Protein AF-0000000083471436 (afdb_homodimer)

Foldseek 3Di:
DCPPPPPPPPPPDCVVVPPLVVQLVVLVVVLVVLLVVLLVVLVVLLVCCVVPVPVRPPVNSLVVLLVLLVVLVVLLVVVVVVCVPDVPLPLPQCCPLPDPLLLVLLVVLLVLLLVLLVLVLVLCVLQVVPDPPVVNVSSVSVNVSSVSLSVCLVPRSLEDDDNRSSLNSLSSNLSSLVSQLLCLLQDCPLVVVLVCVVVVVPDVGDGPDPVSNLVSSVSNVQSSLSSSLSSVSSSLSSVSSSVCYPPPPPPPPPPPPPQDPDPPPQDQLQVLLVVLLVLLVVLLVVQFVQVSVHQGDPVSLLSNLVSLLVLLVVLLVLLQVLLVLLVVPPFDFQPPPDVSLVVLLVLLVVLLVLLLQLLVLLLVLLVVVPPDDPSSVSSNSSSVSSNSSSVSLSSSLNSLVRGFQPPPPPPVPPPDPPDDDDPPDPVVVVVVVVVPPDVSLSSLLSSLSNLLSVLVSVLVSLNRHDDVQVSVCSSCVRVPPSVSSSSCSRRSSSSNVSSSSSSVSSSVSNSSD/DPPPPPPPPPPPDCVVVPPLVVQLVVLVVVLVVLLVVLLVVLVVLLVCCVVPVPVRPPVNSLVVLLVLLVVLVVLLVVVVVVCVPDPPQPLPQCCPLDDPLLLVLLVVLLVLLLVLLVLVLVLCVLQVVPDPPVVNVSSVSVNVSSVSLSVCLVPRSLTDDDNRSSLNSLSSNLSSLVSQLLCLLQDCPLVVVLVCVVVVNPDVGDGPDPVSNLVSSVSNVQSSLSSSLSSVSSSSSSVSSSVCYPDPPPVPDPDPPPLPPDPPPADQLQVLLVVLLVLLVVLLVVQFVQVSVHQGDPVSLLSNLVSLLVLLVVLLVLLQVLLVLLVVPPFDFQPPPDVSLVVLLVLLVVLLVLLLQLLVLLLVLLVVVPPDDPSSVSSNSSSVSSNSSSVSLSSSLNSLVRGDQPPPPPPVPPDDPPDDDDPPDPVVVVVVVVVPPDVSLSSLLSSLSSLLSVLVSVLVNLNRHDDVQVSVCSSCVRVPPSVSSSSCSRRSSSSNVSSSSSSVSSSVSNSSD

Radius of gyration: 32.26 Å; Cα contacts (8 Å, |Δi|>4): 1057; chains: 2; bounding box: 102×97×98 Å

InterPro domains:
  IPR004878 Otopetrin [PF03189] (192-406)
  IPR004878 Otopetrin [PF03189] (438-499)
  IPR004878 Otopetrin [PTHR21522] (20-512)

Nearest PDB structures (foldseek):
  6nf6-assembly1_B  TM=9.685E-01  e=3.940E-30  Gallus gallus
  8ug7-assembly1_B  TM=9.020E-01  e=1.049E-21  Mus musculus
  8uga-assembly1_B  TM=9.026E-01  e=1.140E-21  Mus musculus
  8ug8-assembly1_B  TM=9.180E-01  e=1.195E-19  Mus musculus
  6nf4-assembly1_B  TM=9.226E-01  e=1.507E-18  Danio rerio

pLDDT: mean 79.33, std 18.93, range [24.33, 98.12]

Organism: NCBI:txid38772

Secondary structure (DSSP, 8-state):
-------------GGGGS-HHHHHHHHHHHHHHHHHHHHHHHHHHHHHHHH-TTTS-HHHHHHHHHHHHHHHHHHHHHHHHHHHH-TT------TTSS-HHHHHHHHHHHHHHHHHHHHHHHHHHHTTTTS-GGGGHHHHHHHHHHHHHHHHHHH----SS-HHHHHHHHHHHHHHHHHHHHHHHH--HHHHHHHHHHTT---S---SSHHHHHHHHHHHHHHTTHHHHHHHHHHHHHHHHHHHTT-------TTS-------TT--HHHHHHHHHHHHHHHHHHHHHHHHHHSSPPHHHHHHHHHHHHHHHHHHHHHHHHHHHHHHHS-PPB--S--HHHHHHHHHHHHHHHHHHHHHHHHHHHHHHT---SHHHHHHHHHHHHHHHHHHHHHHHHHHHHTBPP----TT-------S-S----HHHHHHHHHHTS-HHHHHHHHHHHHHHHHHHHHHHHHHHS--HHHHS-HHHHHH-HHHHHHHHHHHHHHHHHHHHHHHHHHHHHHHH-/-------------GGGGS-HHHHHHHHHHHHHHHHHHHHHHHHHHHHHHHH-TTTS-HHHHHHHHHHHHHHHHHHHHHHHHHHHH-TT------TTSS-HHHHHHHHHHHHHHHHHHHHHHHHHHHTTTTS-GGGGHHHHHHHHHHHHHHHHHHH----SS-HHHHHHHHHHHHHHHHHHHHHHHH--HHHHHHHHHHTT---S---SSHHHHHHHHHHHHHHTTHHHHHHHHHHHHHHHHHHHTT-------S-S-------TT--HHHHHHHHHHHHHHHHHHHHHHHHHHSSPPHHHHHHHHHHHHHHHHHHHHHHHHHHHHHHHS-PPB--S--HHHHHHHHHHHHHHHHHHHHHHHHHHHHHHT---SHHHHHHHHHHHHHHHHHHHHHHHHHHHHTBPP----TT-------S-S----HHHHHHHHHHTS-HHHHHHHHHHHHHHHHHHHHHHHHHHS--HHHHS-HHHHHH-HHHHHHHHHHHHHHHHHHHHHHHHHHHHHHHH-

Solvent-accessible surface area (backbone atoms only — not comparable to full-atom values): 54468 Å² total; per-residue (Å²): 136,86,79,77,78,75,78,74,76,75,75,67,59,70,80,71,68,51,51,74,65,54,51,49,53,48,22,51,50,53,20,49,50,51,24,49,52,52,39,45,46,48,49,32,49,54,50,39,31,73,58,25,53,83,71,34,38,73,66,56,54,50,51,55,52,48,51,47,50,50,53,33,49,52,42,53,51,51,48,52,57,55,51,69,68,41,82,77,52,59,62,46,56,55,78,68,70,46,62,70,66,58,55,53,47,44,53,51,26,43,52,43,31,41,50,27,35,51,28,46,44,52,45,47,60,56,32,46,91,73,41,68,71,73,62,50,54,56,44,52,54,47,42,53,49,50,54,52,48,54,50,43,67,75,66,48,34,77,39,71,58,64,67,45,66,48,32,33,44,39,28,47,40,26,31,44,26,48,48,52,26,52,46,60,26,63,58,52,62,67,58,50,50,50,52,36,51,72,70,60,48,78,54,91,66,70,54,88,53,58,65,64,47,49,51,28,51,52,49,30,64,53,31,48,61,32,40,42,33,27,24,49,50,49,28,52,43,35,50,52,45,50,70,46,48,77,56,78,67,65,75,66,75,76,64,67,71,71,76,73,85,67,79,77,89,56,52,68,19,47,54,54,15,49,50,52,34,53,53,47,51,51,50,47,50,56,41,44,55,38,48,74,73,40,80,62,52,70,64,50,51,46,53,53,40,51,51,48,52,55,46,35,54,51,51,28,52,43,23,46,52,43,38,54,46,54,68,66,50,84,64,61,62,49,77,70,85,48,68,67,56,53,50,49,53,48,52,46,57,58,18,46,47,18,44,42,47,47,24,34,43,47,44,50,48,44,63,56,70,57,63,73,48,70,64,46,48,42,50,44,48,34,32,55,37,48,43,52,26,54,53,35,40,47,52,29,45,55,57,44,67,38,38,53,62,70,71,74,71,70,74,75,53,73,72,80,75,77,77,86,67,85,68,79,56,73,66,60,56,52,51,51,59,61,63,67,51,55,68,65,36,55,50,42,35,20,42,28,47,21,50,34,35,48,31,50,44,64,28,48,50,69,56,69,38,83,54,59,71,70,67,70,40,58,54,32,68,50,50,32,60,70,55,38,48,28,48,46,51,54,11,48,39,27,33,39,50,25,29,54,49,46,36,56,48,30,49,49,39,36,60,43,78,135,86,79,76,79,76,76,74,74,75,74,67,60,70,80,71,68,51,52,75,66,55,53,48,52,48,22,51,50,52,19,47,50,50,24,50,52,52,40,44,47,47,50,33,50,54,49,38,30,72,57,23,52,81,69,34,38,72,66,54,54,49,50,53,52,47,51,47,50,49,53,34,48,51,41,53,52,51,48,51,59,55,50,70,68,41,82,77,54,58,62,46,54,56,75,68,68,45,61,70,64,58,54,54,48,46,53,51,27,44,54,42,29,40,49,26,33,51,28,46,45,51,45,48,60,56,32,45,91,73,41,68,70,72,62,49,53,56,44,51,53,47,41,53,48,51,54,51,49,54,50,42,66,75,67,46,34,76,42,78,57,64,67,45,66,50,33,33,44,39,28,47,40,26,31,45,27,49,48,53,26,51,46,59,26,63,59,53,62,66,59,52,48,49,53,35,50,74,70,61,47,79,53,92,64,71,52,87,54,57,64,64,45,49,52,29,51,52,48,31,64,53,31,47,62,32,40,42,34,27,24,50,51,50,27,52,43,36,48,52,46,50,70,46,50,87,58,78,66,65,73,63,82,78,67,66,71,71,72,74,82,66,79,76,88,55,52,69,20,48,53,54,14,50,50,51,34,52,54,47,50,51,51,48,50,54,42,43,56,37,48,74,74,39,80,63,50,70,66,51,51,47,52,51,41,50,51,48,52,56,46,34,54,52,52,28,52,43,23,47,51,45,39,54,47,53,69,68,49,84,62,61,62,50,80,70,85,48,70,66,57,54,48,49,52,48,51,46,58,56,18,46,47,18,45,42,47,48,23,36,44,47,42,51,48,42,63,58,70,56,64,74,48,68,65,48,48,42,50,42,49,34,32,53,37,48,42,52,27,55,53,35,40,46,52,30,46,55,56,43,67,38,37,52,60,70,71,73,71,71,75,74,52,74,72,80,73,78,76,84,67,86,67,79,55,72,64,58,55,50,52,52,58,59,64,67,50,54,70,65,36,55,50,43,36,20,43,26,47,23,50,35,35,47,31,50,45,65,27,49,50,69,59,69,38,84,53,58,72,70,67,70,40,58,53,32,68,52,50,32,60,71,56,38,47,28,48,46,51,54,11,48,37,27,32,39,50,24,30,55,50,46,37,56,48,30,50,49,39,36,57,45,78

Sequence (1026 aa):
GLEGTSRGHRVQSPALMAGPNTARKAGQLFSGLLAMNVVFLGCAFISSMIFNRVAITLRDVGIFLSILKLLSLCWIIYYLLCTSRKPHAVLYRDSHAGPVWVQGSLVLFGACTILLHVFRIGYIISHIHCKSPLEILFPCTEIIFICIQVWNVIFSGIQSLRLIAGRCGLMLTMATDLLLWLLAVTNDSVHREIESALKGFSSSCTCPNTTACLILQKGYVLLYPFNPEYCLIGSSMLYVMWKNVGRRIPPHHAIHAKPKFKLRGVIYGLVLGISTLFIGICIFMTYQIQATSSAPSPETLVLYYSYYVALLPMMTVGALAGTVIHGLEERELDTLKNPTRSLDVILLMGAALGQIGISYFSIVAIVATNPGDLLDRLSLTYAVSLIIQHITQNIFIIEGLHRQPLVENPDTSPAEPHTQHSGPSSEETAIHTYGRLNWKRKALKEISIFLVLCNIILWIMPTFGMHPAFENGLEKSFYGYSTWFAIVNFGLPLGVFYRMHSIGGLLEVYVSSGLEGTSRGHRVQSPALMAGPNTARKAGQLFSGLLAMNVVFLGCAFISSMIFNRVAITLRDVGIFLSILKLLSLCWIIYYLLCTSRKPHAVLYRDSHAGPVWVQGSLVLFGACTILLHVFRIGYIISHIHCKSPLEILFPCTEIIFICIQVWNVIFSGIQSLRLIAGRCGLMLTMATDLLLWLLAVTNDSVHREIESALKGFSSSCTCPNTTACLILQKGYVLLYPFNPEYCLIGSSMLYVMWKNVGRRIPPHHAIHAKPKFKLRGVIYGLVLGISTLFIGICIFMTYQIQATSSAPSPETLVLYYSYYVALLPMMTVGALAGTVIHGLEERELDTLKNPTRSLDVILLMGAALGQIGISYFSIVAIVATNPGDLLDRLSLTYAVSLIIQHITQNIFIIEGLHRQPLVENPDTSPAEPHTQHSGPSSEETAIHTYGRLNWKRKALKEISIFLVLCNIILWIMPTFGMHPAFENGLEKSFYGYSTWFAIVNFGLPLGVFYRMHSIGGLLEVYVSS

Structure (mmCIF, N/CA/C/O backbone):
data_AF-0000000083471436-model_v1
#
loop_
_entity.id
_entity.type
_entity.pdbx_description
1 polymer 'Uncharacterized protein'
#
loop_
_atom_site.group_PDB
_atom_site.id
_atom_site.type_symbol
_atom_site.label_atom_id
_atom_site.label_alt_id
_atom_site.label_comp_id
_atom_site.label_asym_id
_atom_site.label_entity_id
_atom_site.label_seq_id
_atom_site.pdbx_PDB_ins_code
_atom_site.Cartn_x
_atom_site.Cartn_y
_atom_site.Cartn_z
_atom_site.occupancy
_atom_site.B_iso_or_equiv
_atom_site.auth_seq_id
_atom_site.auth_comp_id
_atom_site.auth_asym_id
_atom_site.auth_atom_id
_atom_site.pdbx_PDB_model_num
ATOM 1 N N . GLY A 1 1 ? 42.438 8.133 61.062 1 25.06 1 GLY A N 1
ATOM 2 C CA . GLY A 1 1 ? 41.344 7.418 60.438 1 25.06 1 GLY A CA 1
ATOM 3 C C . GLY A 1 1 ? 40.969 7.969 59.062 1 25.06 1 GLY A C 1
ATOM 4 O O . GLY A 1 1 ? 40.406 9.062 58.938 1 25.06 1 GLY A O 1
ATOM 5 N N . LEU A 1 2 ? 41.844 7.719 58.031 1 29.89 2 LEU A N 1
ATOM 6 C CA . LEU A 1 2 ? 41.938 8.18 56.656 1 29.89 2 LEU A CA 1
ATOM 7 C C . LEU A 1 2 ? 40.75 7.672 55.812 1 29.89 2 LEU A C 1
ATOM 9 O O . LEU A 1 2 ? 40.656 6.473 55.562 1 29.89 2 LEU A O 1
ATOM 13 N N . GLU A 1 3 ? 39.5 8.125 56.094 1 29.19 3 GLU A N 1
ATOM 14 C CA . GLU A 1 3 ? 38.281 7.848 55.375 1 29.19 3 GLU A CA 1
ATOM 15 C C . GLU A 1 3 ? 38.438 8.219 53.906 1 29.19 3 GLU A C 1
ATOM 17 O O . GLU A 1 3 ? 38.594 9.398 53.562 1 29.19 3 GLU A O 1
ATOM 22 N N . GLY A 1 4 ? 39.219 7.395 53.125 1 30.39 4 GLY A N 1
ATOM 23 C CA . GLY A 1 4 ? 39.344 7.496 51.688 1 30.39 4 GLY A CA 1
ATOM 24 C C . GLY A 1 4 ? 38 7.438 50.969 1 30.39 4 GLY A C 1
ATOM 25 O O . GLY A 1 4 ? 37.281 6.445 51.062 1 30.39 4 GLY A O 1
ATOM 26 N N . THR A 1 5 ? 37.25 8.562 50.875 1 32.03 5 THR A N 1
ATOM 27 C CA . THR A 1 5 ? 36.031 8.82 50.125 1 32.03 5 THR A CA 1
ATOM 28 C C . THR A 1 5 ? 36.188 8.391 48.656 1 32.03 5 THR A C 1
ATOM 30 O O . THR A 1 5 ? 37 8.977 47.938 1 32.03 5 THR A O 1
ATOM 33 N N . SER A 1 6 ? 36.25 7.074 48.344 1 31.75 6 SER A N 1
ATOM 34 C CA . SER A 1 6 ? 36.219 6.57 46.969 1 31.75 6 SER A CA 1
ATOM 35 C C . SER A 1 6 ? 35 7.105 46.219 1 31.75 6 SER A C 1
ATOM 37 O O . SER A 1 6 ? 33.844 6.855 46.594 1 31.75 6 SER A O 1
ATOM 39 N N . ARG A 1 7 ? 35.062 8.367 45.719 1 34.06 7 ARG A N 1
ATOM 40 C CA . ARG A 1 7 ? 34.125 8.914 44.75 1 34.06 7 ARG A CA 1
ATOM 41 C C . ARG A 1 7 ? 33.906 7.969 43.594 1 34.06 7 ARG A C 1
ATOM 43 O O . ARG A 1 7 ? 34.844 7.715 42.812 1 34.06 7 ARG A O 1
ATOM 50 N N . GLY A 1 8 ? 33.219 6.852 43.781 1 30 8 GLY A N 1
ATOM 51 C CA . GLY A 1 8 ? 32.75 6.023 42.656 1 30 8 GLY A CA 1
ATOM 52 C C . GLY A 1 8 ? 32.219 6.828 41.5 1 30 8 GLY A C 1
ATOM 53 O O . GLY A 1 8 ? 31.266 7.605 41.688 1 30 8 GLY A O 1
ATOM 54 N N . HIS A 1 9 ? 33.031 7.242 40.562 1 34.31 9 HIS A N 1
ATOM 55 C CA . HIS A 1 9 ? 32.625 7.77 39.25 1 34.31 9 HIS A CA 1
ATOM 56 C C . HIS A 1 9 ? 31.547 6.902 38.625 1 34.31 9 HIS A C 1
ATOM 58 O O . HIS A 1 9 ? 31.781 5.727 38.312 1 34.31 9 HIS A O 1
ATOM 64 N N . ARG A 1 10 ? 30.328 7.086 39.062 1 31.81 10 ARG A N 1
ATOM 65 C CA . ARG A 1 10 ? 29.234 6.508 38.281 1 31.81 10 ARG A CA 1
ATOM 66 C C . ARG A 1 10 ? 29.391 6.824 36.781 1 31.81 10 ARG A C 1
ATOM 68 O O . ARG A 1 10 ? 29.312 7.984 36.406 1 31.81 10 ARG A O 1
ATOM 75 N N . VAL A 1 11 ? 30.234 6.07 36.094 1 34.91 11 VAL A N 1
ATOM 76 C CA . VAL A 1 11 ? 30.219 6.047 34.625 1 34.91 11 VAL A CA 1
ATOM 77 C C . VAL A 1 11 ? 28.781 6.008 34.125 1 34.91 11 VAL A C 1
ATOM 79 O O . VAL A 1 11 ? 28.062 5.043 34.375 1 34.91 11 VAL A O 1
ATOM 82 N N . GLN A 1 12 ? 28.078 7.098 34.219 1 32.09 12 GLN A N 1
ATOM 83 C CA . GLN A 1 12 ? 26.797 7.215 33.531 1 32.09 12 GLN A CA 1
ATOM 84 C C . GLN A 1 12 ? 26.844 6.555 32.156 1 32.09 12 GLN A C 1
ATOM 86 O O . GLN A 1 12 ? 27.812 6.73 31.422 1 32.09 12 GLN A O 1
ATOM 91 N N . SER A 1 13 ? 26.234 5.43 32.094 1 36.16 13 SER A N 1
ATOM 92 C CA . SER A 1 13 ? 26.094 4.688 30.844 1 36.16 13 SER A CA 1
ATOM 93 C C . SER A 1 13 ? 25.891 5.629 29.656 1 36.16 13 SER A C 1
ATOM 95 O O . SER A 1 13 ? 25.109 6.586 29.75 1 36.16 13 SER A O 1
ATOM 97 N N . PRO A 1 14 ? 26.875 5.73 28.75 1 38.31 14 PRO A N 1
ATOM 98 C CA . PRO A 1 14 ? 26.828 6.602 27.578 1 38.31 14 PRO A CA 1
ATOM 99 C C . PRO A 1 14 ? 25.453 6.605 26.906 1 38.31 14 PRO A C 1
ATOM 101 O O . PRO A 1 14 ? 25.234 7.348 25.938 1 38.31 14 PRO A O 1
ATOM 104 N N . ALA A 1 15 ? 24.656 5.566 27.156 1 42.34 15 ALA A N 1
ATOM 105 C CA . ALA A 1 15 ? 23.328 5.625 26.547 1 42.34 15 ALA A CA 1
ATOM 106 C C . ALA A 1 15 ? 22.594 6.906 26.969 1 42.34 15 ALA A C 1
ATOM 108 O O . ALA A 1 15 ? 21.672 7.344 26.281 1 42.34 15 ALA A O 1
ATOM 109 N N . LEU A 1 16 ? 22.891 7.473 28.188 1 38.91 16 LEU A N 1
ATOM 110 C CA . LEU A 1 16 ? 22.25 8.656 28.75 1 38.91 16 LEU A CA 1
ATOM 111 C C . LEU A 1 16 ? 22.75 9.922 28.062 1 38.91 16 LEU A C 1
ATOM 113 O O . LEU A 1 16 ? 22.219 11.016 28.297 1 38.91 16 LEU A O 1
ATOM 117 N N . MET A 1 17 ? 23.875 9.891 27.469 1 38.28 17 MET A N 1
ATOM 118 C CA . MET A 1 17 ? 24.375 11.188 27 1 38.28 17 MET A CA 1
ATOM 119 C C . MET A 1 17 ? 23.812 11.516 25.625 1 38.28 17 MET A C 1
ATOM 121 O O . MET A 1 17 ? 24.203 12.516 25.016 1 38.28 17 MET A O 1
ATOM 125 N N . ALA A 1 18 ? 23.203 10.484 25 1 47.94 18 ALA A N 1
ATOM 126 C CA . ALA A 1 18 ? 22.656 10.906 23.719 1 47.94 18 ALA A CA 1
ATOM 127 C C . ALA A 1 18 ? 21.547 11.945 23.922 1 47.94 18 ALA A C 1
ATOM 129 O O . ALA A 1 18 ? 20.75 11.836 24.844 1 47.94 18 ALA A O 1
ATOM 130 N N . GLY A 1 19 ? 21.672 13.07 23.469 1 52.38 19 GLY A N 1
ATOM 131 C CA . GLY A 1 19 ? 20.703 14.141 23.578 1 52.38 19 GLY A CA 1
ATOM 132 C C . GLY A 1 19 ? 19.281 13.68 23.328 1 52.38 19 GLY A C 1
ATOM 133 O O . GLY A 1 19 ? 19.062 12.625 22.719 1 52.38 19 GLY A O 1
ATOM 134 N N . PRO A 1 20 ? 18.312 14.164 24.062 1 58.06 20 PRO A N 1
ATOM 135 C CA . PRO A 1 20 ? 16.891 13.805 24.016 1 58.06 20 PRO A CA 1
ATOM 136 C C . PRO A 1 20 ? 16.359 13.641 22.594 1 58.06 20 PRO A C 1
ATOM 138 O O . PRO A 1 20 ? 15.539 12.75 22.344 1 58.06 20 PRO A O 1
ATOM 141 N N . ASN A 1 21 ? 16.938 14.305 21.656 1 66.56 21 ASN A N 1
ATOM 142 C CA . ASN A 1 21 ? 16.469 14.227 20.281 1 66.56 21 ASN A CA 1
ATOM 143 C C . ASN A 1 21 ? 16.938 12.953 19.578 1 66.56 21 ASN A C 1
ATOM 145 O O . ASN A 1 21 ? 16.203 12.359 18.797 1 66.56 21 ASN A O 1
ATOM 149 N N . THR A 1 22 ? 18.141 12.578 20 1 65.38 22 THR A N 1
ATOM 150 C CA . THR A 1 22 ? 18.688 11.367 19.406 1 65.38 22 THR A CA 1
ATOM 151 C C . THR A 1 22 ? 17.953 10.133 19.906 1 65.38 22 THR A C 1
ATOM 153 O O . THR A 1 22 ? 17.688 9.203 19.141 1 65.38 22 THR A O 1
ATOM 156 N N . ALA A 1 23 ? 17.656 10.188 21.109 1 69.06 23 ALA A N 1
ATOM 157 C CA . ALA A 1 23 ? 16.922 9.062 21.688 1 69.06 23 ALA A CA 1
ATOM 158 C C . ALA A 1 23 ? 15.516 8.977 21.094 1 69.06 23 ALA A C 1
ATOM 160 O O . ALA A 1 23 ? 14.992 7.879 20.891 1 69.06 23 ALA A O 1
ATOM 161 N N . ARG A 1 24 ? 14.984 10.094 20.781 1 75 24 ARG A N 1
ATOM 162 C CA . ARG A 1 24 ? 13.656 10.141 20.188 1 75 24 ARG A CA 1
ATOM 163 C C . ARG A 1 24 ? 13.672 9.547 18.781 1 75 24 ARG A C 1
ATOM 165 O O . ARG A 1 24 ? 12.812 8.734 18.438 1 75 24 ARG A O 1
ATOM 172 N N . LYS A 1 25 ? 14.617 9.922 18.062 1 76.06 25 LYS A N 1
ATOM 173 C CA . LYS A 1 25 ? 14.703 9.422 16.703 1 76.06 25 LYS A CA 1
ATOM 174 C C . LYS A 1 25 ? 15.016 7.93 16.672 1 76.06 25 LYS A C 1
ATOM 176 O O . LYS A 1 25 ? 14.477 7.191 15.844 1 76.06 25 LYS A O 1
ATOM 181 N N . ALA A 1 26 ? 15.828 7.516 17.609 1 75.12 26 ALA A N 1
ATOM 182 C CA . ALA A 1 26 ? 16.141 6.094 17.703 1 75.12 26 ALA A CA 1
ATOM 183 C C . ALA A 1 26 ? 14.922 5.289 18.125 1 75.12 26 ALA A C 1
ATOM 185 O O . ALA A 1 26 ? 14.688 4.188 17.625 1 75.12 26 ALA A O 1
ATOM 186 N N . GLY A 1 27 ? 14.203 5.828 19.062 1 80.38 27 GLY A N 1
ATOM 187 C CA . GLY A 1 27 ? 12.977 5.168 19.484 1 80.38 27 GLY A CA 1
ATOM 188 C C . GLY A 1 27 ? 11.953 5.047 18.375 1 80.38 27 GLY A C 1
ATOM 189 O O . GLY A 1 27 ? 11.281 4.02 18.25 1 80.38 27 GLY A O 1
ATOM 190 N N . GLN A 1 28 ? 11.898 6.031 17.547 1 84.44 28 GLN A N 1
ATOM 191 C CA . GLN A 1 28 ? 10.961 6.016 16.438 1 84.44 28 GLN A CA 1
ATOM 192 C C . GLN A 1 28 ? 11.391 5.008 15.367 1 84.44 28 GLN A C 1
ATOM 194 O O . GLN A 1 28 ? 10.562 4.273 14.828 1 84.44 28 GLN A O 1
ATOM 199 N N . LEU A 1 29 ? 12.633 5.012 15.188 1 82.06 29 LEU A N 1
ATOM 200 C CA . LEU A 1 29 ? 13.148 4.098 14.172 1 82.06 29 LEU A CA 1
ATOM 201 C C . LEU A 1 29 ? 12.992 2.65 14.617 1 82.06 29 LEU A C 1
ATOM 203 O O . LEU A 1 29 ? 12.492 1.812 13.867 1 82.06 29 LEU A O 1
ATOM 207 N N . PHE A 1 30 ? 13.359 2.375 15.852 1 83.88 30 PHE A N 1
ATOM 208 C CA . PHE A 1 30 ? 13.312 1.006 16.344 1 83.88 30 PHE A CA 1
ATOM 209 C C . PHE A 1 30 ? 11.875 0.52 16.453 1 83.88 30 PHE A C 1
ATOM 211 O O . PHE A 1 30 ? 11.57 -0.623 16.109 1 83.88 30 PHE A O 1
ATOM 218 N N . SER A 1 31 ? 11.039 1.325 16.984 1 90.25 31 SER A N 1
ATOM 219 C CA . SER A 1 31 ? 9.633 0.933 17.109 1 90.25 31 SER A CA 1
ATOM 220 C C . SER A 1 31 ? 8.977 0.775 15.734 1 90.25 31 SER A C 1
ATOM 222 O O . SER A 1 31 ? 8.156 -0.123 15.539 1 90.25 31 SER A O 1
ATOM 224 N N . GLY A 1 32 ? 9.383 1.62 14.82 1 88.75 32 GLY A N 1
ATOM 225 C CA . GLY A 1 32 ? 8.883 1.481 13.461 1 88.75 32 GLY A CA 1
ATOM 226 C C . GLY A 1 32 ? 9.336 0.199 12.789 1 88.75 32 GLY A C 1
ATOM 227 O O . GLY A 1 32 ? 8.547 -0.453 12.094 1 88.75 32 GLY A O 1
ATOM 228 N N . LEU A 1 33 ? 10.562 -0.142 13.016 1 87 33 LEU A N 1
ATOM 229 C CA . LEU A 1 33 ? 11.094 -1.372 12.445 1 87 33 LEU A CA 1
ATOM 230 C C . LEU A 1 33 ? 10.438 -2.596 13.07 1 87 33 LEU A C 1
ATOM 232 O O . LEU A 1 33 ? 10.18 -3.588 12.383 1 87 33 LEU A O 1
ATOM 236 N N . LEU A 1 34 ? 10.211 -2.506 14.297 1 90.19 34 LEU A N 1
ATOM 237 C CA . LEU A 1 34 ? 9.523 -3.598 14.977 1 90.19 34 LEU A CA 1
ATOM 238 C C . LEU A 1 34 ? 8.133 -3.812 14.391 1 90.19 34 LEU A C 1
ATOM 240 O O . LEU A 1 34 ? 7.762 -4.941 14.062 1 90.19 34 LEU A O 1
ATOM 244 N N . ALA A 1 35 ? 7.418 -2.771 14.258 1 93.81 35 ALA A N 1
ATOM 245 C CA . ALA A 1 35 ? 6.066 -2.863 13.719 1 93.81 35 ALA A CA 1
ATOM 246 C C . ALA A 1 35 ? 6.082 -3.385 12.281 1 93.81 35 ALA A C 1
ATOM 248 O O . ALA A 1 35 ? 5.25 -4.215 11.906 1 93.81 35 ALA A O 1
ATOM 249 N N . MET A 1 36 ? 7.02 -2.967 11.547 1 92.62 36 MET A N 1
ATOM 250 C CA . MET A 1 36 ? 7.121 -3.381 10.148 1 92.62 36 MET A CA 1
ATOM 251 C C . MET A 1 36 ? 7.387 -4.879 10.047 1 92.62 36 MET A C 1
ATOM 253 O O . MET A 1 36 ? 6.77 -5.566 9.234 1 92.62 36 MET A O 1
ATOM 257 N N . ASN A 1 37 ? 8.234 -5.379 10.828 1 92.44 37 ASN A N 1
ATOM 258 C CA . ASN A 1 37 ? 8.555 -6.801 10.781 1 92.44 37 ASN A CA 1
ATOM 259 C C . ASN A 1 37 ? 7.379 -7.656 11.25 1 92.44 37 ASN A C 1
ATOM 261 O O . ASN A 1 37 ? 7.121 -8.719 10.68 1 92.44 37 ASN A O 1
ATOM 265 N N . VAL A 1 38 ? 6.707 -7.152 12.242 1 94.75 38 VAL A N 1
ATOM 266 C CA . VAL A 1 38 ? 5.547 -7.891 12.742 1 94.75 38 VAL A CA 1
ATOM 267 C C . VAL A 1 38 ? 4.453 -7.91 11.672 1 94.75 38 VAL A C 1
ATOM 269 O O . VAL A 1 38 ? 3.836 -8.953 11.43 1 94.75 38 VAL A O 1
ATOM 272 N N . VAL A 1 39 ? 4.273 -6.828 11.023 1 95.5 39 VAL A N 1
ATOM 273 C CA . VAL A 1 39 ? 3.232 -6.715 10.008 1 95.5 39 VAL A CA 1
ATOM 274 C C . VAL A 1 39 ? 3.588 -7.586 8.797 1 95.5 39 VAL A C 1
ATOM 276 O O . VAL A 1 39 ? 2.727 -8.273 8.25 1 95.5 39 VAL A O 1
ATOM 279 N N . PHE A 1 40 ? 4.844 -7.668 8.43 1 94.31 40 PHE A N 1
ATOM 280 C CA . PHE A 1 40 ? 5.258 -8.477 7.285 1 94.31 40 PHE A CA 1
ATOM 281 C C . PHE A 1 40 ? 5.125 -9.961 7.594 1 94.31 40 PHE A C 1
ATOM 283 O O . PHE A 1 40 ? 4.676 -10.742 6.75 1 94.31 40 PHE A O 1
ATOM 290 N N . LEU A 1 41 ? 5.508 -10.273 8.719 1 94.06 41 LEU A N 1
ATOM 291 C CA . LEU A 1 41 ? 5.348 -11.664 9.133 1 94.06 41 LEU A CA 1
ATOM 292 C C . LEU A 1 41 ? 3.875 -12.062 9.148 1 94.06 41 LEU A C 1
ATOM 294 O O . LEU A 1 41 ? 3.504 -13.117 8.633 1 94.06 41 LEU A O 1
ATOM 298 N N . GLY A 1 42 ? 3.053 -11.195 9.75 1 95.88 42 GLY A N 1
ATOM 299 C CA . GLY A 1 42 ? 1.624 -11.469 9.789 1 95.88 42 GLY A CA 1
ATOM 300 C C . GLY A 1 42 ? 0.989 -11.516 8.414 1 95.88 42 GLY A C 1
ATOM 301 O O . GLY A 1 42 ? 0.142 -12.367 8.141 1 95.88 42 GLY A O 1
ATOM 302 N N . CYS A 1 43 ? 1.419 -10.633 7.539 1 94.25 43 CYS A N 1
ATOM 303 C CA . CYS A 1 43 ? 0.907 -10.609 6.172 1 94.25 43 CYS A CA 1
ATOM 304 C C . CYS A 1 43 ? 1.278 -11.891 5.434 1 94.25 43 CYS A C 1
ATOM 306 O O . CYS A 1 43 ? 0.46 -12.445 4.699 1 94.25 43 CYS A O 1
ATOM 308 N N . ALA A 1 44 ? 2.463 -12.359 5.605 1 93.81 44 ALA A N 1
ATOM 309 C CA . ALA A 1 44 ? 2.898 -13.602 4.969 1 93.81 44 ALA A CA 1
ATOM 310 C C . ALA A 1 44 ? 2.107 -14.789 5.5 1 93.81 44 ALA A C 1
ATOM 312 O O . ALA A 1 44 ? 1.715 -15.672 4.73 1 93.81 44 ALA A O 1
ATOM 313 N N . PHE A 1 45 ? 1.839 -14.719 6.766 1 94.31 45 PHE A N 1
ATOM 314 C CA . PHE A 1 45 ? 1.088 -15.797 7.391 1 94.31 45 PHE A CA 1
ATOM 315 C C . PHE A 1 45 ? -0.35 -15.82 6.891 1 94.31 45 PHE A C 1
ATOM 317 O O . PHE A 1 45 ? -0.862 -16.875 6.504 1 94.31 45 PHE A O 1
ATOM 324 N N . ILE A 1 46 ? -0.954 -14.695 6.824 1 94.12 46 ILE A N 1
ATOM 325 C CA . ILE A 1 46 ? -2.342 -14.586 6.387 1 94.12 46 ILE A CA 1
ATOM 326 C C . ILE A 1 46 ? -2.441 -14.914 4.898 1 94.12 46 ILE A C 1
ATOM 328 O O . ILE A 1 46 ? -3.361 -15.617 4.477 1 94.12 46 ILE A O 1
ATOM 332 N N . SER A 1 47 ? -1.487 -14.484 4.129 1 91.19 47 SER A N 1
ATOM 333 C CA . SER A 1 47 ? -1.472 -14.805 2.705 1 91.19 47 SER A CA 1
ATOM 334 C C . SER A 1 47 ? -1.292 -16.297 2.477 1 91.19 47 SER A C 1
ATOM 336 O O . SER A 1 47 ? -1.897 -16.875 1.568 1 91.19 47 SER A O 1
ATOM 338 N N . SER A 1 48 ? -0.485 -16.891 3.305 1 92.12 48 SER A N 1
ATOM 339 C CA . SER A 1 48 ? -0.257 -18.312 3.176 1 92.12 48 SER A CA 1
ATOM 340 C C . SER A 1 48 ? -1.523 -19.109 3.484 1 92.12 48 SER A C 1
ATOM 342 O O . SER A 1 48 ? -1.773 -20.156 2.877 1 92.12 48 SER A O 1
ATOM 344 N N . MET A 1 49 ? -2.322 -18.625 4.383 1 90.94 49 MET A N 1
ATOM 345 C CA . MET A 1 49 ? -3.594 -19.266 4.699 1 90.94 49 MET A CA 1
ATOM 346 C C . MET A 1 49 ? -4.555 -19.172 3.52 1 90.94 49 MET A C 1
ATOM 348 O O . MET A 1 49 ? -5.336 -20.094 3.275 1 90.94 49 MET A O 1
ATOM 352 N N . ILE A 1 50 ? -4.457 -18.141 2.721 1 86.94 50 ILE A N 1
ATOM 353 C CA . ILE A 1 50 ? -5.355 -17.906 1.595 1 86.94 50 ILE A CA 1
ATOM 354 C C . ILE A 1 50 ? -4.93 -18.766 0.409 1 86.94 50 ILE A C 1
ATOM 356 O O . ILE A 1 50 ? -5.77 -19.359 -0.275 1 86.94 50 ILE A O 1
ATOM 360 N N . PHE A 1 51 ? -3.65 -18.969 0.231 1 86.12 51 PHE A N 1
ATOM 361 C CA . PHE A 1 51 ? -3.174 -19.609 -0.985 1 86.12 51 PHE A CA 1
ATOM 362 C C . PHE A 1 51 ? -2.912 -21.094 -0.743 1 86.12 51 PHE A C 1
ATOM 364 O O . PHE A 1 51 ? -2.912 -21.891 -1.683 1 86.12 51 PHE A O 1
ATOM 371 N N . ASN A 1 52 ? -2.535 -21.406 0.455 1 89 52 ASN A N 1
ATOM 372 C CA . ASN A 1 52 ? -2.332 -22.797 0.835 1 89 52 ASN A CA 1
ATOM 373 C C . ASN A 1 52 ? -3.025 -23.125 2.154 1 89 52 ASN A C 1
ATOM 375 O O . ASN A 1 52 ? -2.375 -23.203 3.197 1 89 52 ASN A O 1
ATOM 379 N N . ARG A 1 53 ? -4.277 -23.516 2.062 1 84.94 53 ARG A N 1
ATOM 380 C CA . ARG A 1 53 ? -5.133 -23.719 3.227 1 84.94 53 ARG A CA 1
ATOM 381 C C . ARG A 1 53 ? -4.758 -25 3.961 1 84.94 53 ARG A C 1
ATOM 383 O O . ARG A 1 53 ? -5.102 -25.188 5.133 1 84.94 53 ARG A O 1
ATOM 390 N N . VAL A 1 54 ? -4.051 -25.844 3.283 1 85.5 54 VAL A N 1
ATOM 391 C CA . VAL A 1 54 ? -3.711 -27.125 3.879 1 85.5 54 VAL A CA 1
ATOM 392 C C . VAL A 1 54 ? -2.49 -26.969 4.785 1 85.5 54 VAL A C 1
ATOM 394 O O . VAL A 1 54 ? -2.477 -27.484 5.91 1 85.5 54 VAL A O 1
ATOM 397 N N . ALA A 1 55 ? -1.532 -26.172 4.359 1 88 55 ALA A N 1
ATOM 398 C CA . ALA A 1 55 ? -0.294 -26.047 5.125 1 88 55 ALA A CA 1
ATOM 399 C C . ALA A 1 55 ? -0.481 -25.109 6.312 1 88 55 ALA A C 1
ATOM 401 O O . ALA A 1 55 ? 0.024 -25.375 7.406 1 88 55 ALA A O 1
ATOM 402 N N . ILE A 1 56 ? -1.15 -23.984 6.082 1 91.12 56 ILE A N 1
ATOM 403 C CA . ILE A 1 56 ? -1.443 -23.031 7.137 1 91.12 56 ILE A CA 1
ATOM 404 C C . ILE A 1 56 ? -2.955 -22.859 7.277 1 91.12 56 ILE A C 1
ATOM 406 O O . ILE A 1 56 ? -3.609 -22.312 6.383 1 91.12 56 ILE A O 1
ATOM 410 N N . THR A 1 57 ? -3.447 -23.266 8.375 1 91.25 57 THR A N 1
ATOM 411 C CA . THR A 1 57 ? -4.887 -23.234 8.609 1 91.25 57 THR A CA 1
ATOM 412 C C . THR A 1 57 ? -5.289 -21.953 9.32 1 91.25 57 THR A C 1
ATOM 414 O O . THR A 1 57 ? -4.434 -21.203 9.797 1 91.25 57 THR A O 1
ATOM 417 N N . LEU A 1 58 ? -6.586 -21.703 9.32 1 90.75 58 LEU A N 1
ATOM 418 C CA . LEU A 1 58 ? -7.133 -20.547 10.016 1 90.75 58 LEU A CA 1
ATOM 419 C C . LEU A 1 58 ? -6.816 -20.609 11.508 1 90.75 58 LEU A C 1
ATOM 421 O O . LEU A 1 58 ? -6.582 -19.578 12.141 1 90.75 58 LEU A O 1
ATOM 425 N N . ARG A 1 59 ? -6.754 -21.844 12.023 1 91 59 ARG A N 1
ATOM 426 C CA . ARG A 1 59 ? -6.418 -22.031 13.43 1 91 59 ARG A CA 1
ATOM 427 C C . ARG A 1 59 ? -5 -21.578 13.719 1 91 59 ARG A C 1
ATOM 429 O O . ARG A 1 59 ? -4.746 -20.953 14.758 1 91 59 ARG A O 1
ATOM 436 N N . ASP A 1 60 ? -4.109 -21.781 12.82 1 92.81 60 ASP A N 1
ATOM 437 C CA . ASP A 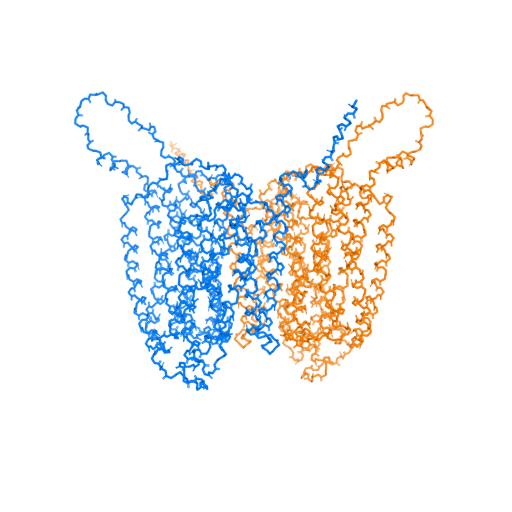1 60 ? -2.725 -21.359 12.992 1 92.81 60 ASP A CA 1
ATOM 438 C C . ASP A 1 60 ? -2.619 -19.844 13.031 1 92.81 60 ASP A C 1
ATOM 440 O O . ASP A 1 60 ? -1.903 -19.281 13.867 1 92.81 60 ASP A O 1
ATOM 444 N N . VAL A 1 61 ? -3.305 -19.219 12.102 1 93.69 61 VAL A N 1
ATOM 445 C CA . VAL A 1 61 ? -3.287 -17.766 12.055 1 93.69 61 VAL A CA 1
ATOM 446 C C . VAL A 1 61 ? -3.934 -17.203 13.312 1 93.69 61 VAL A C 1
ATOM 448 O O . VAL A 1 61 ? -3.457 -16.203 13.875 1 93.69 61 VAL A O 1
ATOM 451 N N . GLY A 1 62 ? -4.984 -17.844 13.836 1 93 62 GLY A N 1
ATOM 452 C CA . GLY A 1 62 ? -5.633 -17.438 15.078 1 93 62 GLY A CA 1
ATOM 453 C C . GLY A 1 62 ? -4.715 -17.516 16.281 1 93 62 GLY A C 1
ATOM 454 O O . GLY A 1 62 ? -4.734 -16.625 17.141 1 93 62 GLY A O 1
ATOM 455 N N . ILE A 1 63 ? -3.945 -18.531 16.312 1 94.31 63 ILE A N 1
ATOM 456 C CA . ILE A 1 63 ? -3.002 -18.703 17.422 1 94.31 63 ILE A CA 1
ATOM 457 C C . ILE A 1 63 ? -1.937 -17.609 17.359 1 94.31 63 ILE A C 1
ATOM 459 O O . ILE A 1 63 ? -1.594 -17.016 18.375 1 94.31 63 ILE A O 1
ATOM 463 N N . PHE A 1 64 ? -1.44 -17.391 16.156 1 95.25 64 PHE A N 1
ATOM 464 C CA . PHE A 1 64 ? -0.446 -16.344 15.961 1 95.25 64 PHE A CA 1
ATOM 465 C C . PHE A 1 64 ? -0.982 -14.992 16.438 1 95.25 64 PHE A C 1
ATOM 467 O O . PHE A 1 64 ? -0.315 -14.281 17.188 1 95.25 64 PHE A O 1
ATOM 474 N N . LEU A 1 65 ? -2.191 -14.664 16.062 1 96.44 65 LEU A N 1
ATOM 475 C CA . LEU A 1 65 ? -2.785 -13.383 16.422 1 96.44 65 LEU A CA 1
ATOM 476 C C . LEU A 1 65 ? -3.102 -13.336 17.906 1 96.44 65 LEU A C 1
ATOM 478 O O . LEU A 1 65 ? -3.012 -12.273 18.531 1 96.44 65 LEU A O 1
ATOM 482 N N . SER A 1 66 ? -3.422 -14.469 18.516 1 96.06 66 SER A N 1
ATOM 483 C CA . SER A 1 66 ? -3.654 -14.516 19.969 1 96.06 66 SER A CA 1
ATOM 484 C C . SER A 1 66 ? -2.371 -14.242 20.734 1 96.06 66 SER A C 1
ATOM 486 O O . SER A 1 66 ? -2.398 -13.578 21.781 1 96.06 66 SER A O 1
ATOM 488 N N . ILE A 1 67 ? -1.31 -14.734 20.219 1 96.19 67 ILE A N 1
ATOM 489 C CA . ILE A 1 67 ? -0.021 -14.469 20.859 1 96.19 67 ILE A CA 1
ATOM 490 C C . ILE A 1 67 ? 0.288 -12.977 20.781 1 96.19 67 ILE A C 1
ATOM 492 O O . ILE A 1 67 ? 0.736 -12.383 21.766 1 96.19 67 ILE A O 1
ATOM 496 N N . LEU A 1 68 ? 0.017 -12.406 19.625 1 96.69 68 LEU A N 1
ATOM 497 C CA . LEU A 1 68 ? 0.266 -10.977 19.484 1 96.69 68 LEU A CA 1
ATOM 498 C C . LEU A 1 68 ? -0.636 -10.172 20.406 1 96.69 68 LEU A C 1
ATOM 500 O O . LEU A 1 68 ? -0.195 -9.188 21 1 96.69 68 LEU A O 1
ATOM 504 N N . LYS A 1 69 ? -1.881 -10.562 20.531 1 96.94 69 LYS A N 1
ATOM 505 C CA . LYS A 1 69 ? -2.805 -9.891 21.438 1 96.94 69 LYS A CA 1
ATOM 506 C C . LYS A 1 69 ? -2.328 -10 22.875 1 96.94 69 LYS A C 1
ATOM 508 O O . LYS A 1 69 ? -2.373 -9.016 23.625 1 96.94 69 LYS A O 1
ATOM 513 N N . LEU A 1 70 ? -1.864 -11.148 23.25 1 95.69 70 LEU A N 1
ATOM 514 C CA . LEU A 1 70 ? -1.393 -11.367 24.609 1 95.69 70 LEU A CA 1
ATOM 515 C C . LEU A 1 70 ? -0.15 -10.523 24.906 1 95.69 70 LEU A C 1
ATOM 517 O O . LEU A 1 70 ? -0.016 -9.953 25.984 1 95.69 70 LEU A O 1
ATOM 521 N N . LEU A 1 71 ? 0.715 -10.453 23.938 1 95.38 71 LEU A N 1
ATOM 522 C CA . LEU A 1 71 ? 1.912 -9.633 24.094 1 95.38 71 LEU A CA 1
ATOM 523 C C . LEU A 1 71 ? 1.547 -8.156 24.234 1 95.38 71 LEU A C 1
ATOM 525 O O . LEU A 1 71 ? 2.127 -7.441 25.047 1 95.38 71 LEU A O 1
ATOM 529 N N . SER A 1 72 ? 0.604 -7.754 23.438 1 94.31 72 SER A N 1
ATOM 530 C CA . SER A 1 72 ? 0.149 -6.367 23.516 1 94.31 72 SER A CA 1
ATOM 531 C C . SER A 1 72 ? -0.513 -6.082 24.859 1 94.31 72 SER A C 1
ATOM 533 O O . SER A 1 72 ? -0.293 -5.023 25.453 1 94.31 72 SER A O 1
ATOM 535 N N . LEU A 1 73 ? -1.274 -7.023 25.359 1 93.56 73 LEU A N 1
ATOM 536 C CA . LEU A 1 73 ? -1.939 -6.867 26.656 1 93.56 73 LEU A CA 1
ATOM 537 C C . LEU A 1 73 ? -0.921 -6.82 27.781 1 93.56 73 LEU A C 1
ATOM 539 O O . LEU A 1 73 ? -1.065 -6.027 28.719 1 93.56 73 LEU A O 1
ATOM 543 N N . CYS A 1 74 ? 0.053 -7.652 27.656 1 92.19 74 CYS A N 1
ATOM 544 C CA . CYS A 1 74 ? 1.113 -7.648 28.672 1 92.19 74 CYS A CA 1
ATOM 545 C C . CYS A 1 74 ? 1.82 -6.297 28.703 1 92.19 74 CYS A C 1
ATOM 547 O O . CYS A 1 74 ? 2.131 -5.785 29.781 1 92.19 74 CYS A O 1
ATOM 549 N N . TRP A 1 75 ? 1.993 -5.781 27.656 1 88.75 75 TRP A N 1
ATOM 550 C CA . TRP A 1 75 ? 2.625 -4.469 27.594 1 88.75 75 TRP A CA 1
ATOM 551 C C . TRP A 1 75 ? 1.727 -3.404 28.219 1 88.75 75 TRP A C 1
ATOM 553 O O . TRP A 1 75 ? 2.199 -2.533 28.953 1 88.75 75 TRP A O 1
ATOM 563 N N . ILE A 1 76 ? 0.464 -3.432 27.906 1 86.81 76 ILE A N 1
ATOM 564 C CA . ILE A 1 76 ? -0.469 -2.439 28.438 1 86.81 76 ILE A CA 1
ATOM 565 C C . ILE A 1 76 ? -0.532 -2.543 29.953 1 86.81 76 ILE A C 1
ATOM 567 O O . ILE A 1 76 ? -0.517 -1.526 30.656 1 86.81 76 ILE A O 1
ATOM 571 N N . ILE A 1 77 ? -0.569 -3.75 30.406 1 84.62 77 ILE A N 1
ATOM 572 C CA . ILE A 1 77 ? -0.627 -3.965 31.859 1 84.62 77 ILE A CA 1
ATOM 573 C C . ILE A 1 77 ? 0.672 -3.488 32.5 1 84.62 77 ILE A C 1
ATOM 575 O O . ILE A 1 77 ? 0.65 -2.836 33.531 1 84.62 77 ILE A O 1
ATOM 579 N N . TYR A 1 78 ? 1.742 -3.83 31.875 1 84 78 TYR A N 1
ATOM 580 C CA . TYR A 1 78 ? 3.041 -3.381 32.375 1 84 78 TYR A CA 1
ATOM 581 C C . TYR A 1 78 ? 3.113 -1.859 32.406 1 84 78 TYR A C 1
ATOM 583 O O . TYR A 1 78 ? 3.607 -1.279 33.375 1 84 78 TYR A O 1
ATOM 591 N N . TYR A 1 79 ? 2.646 -1.3 31.406 1 79.5 79 TYR A N 1
ATOM 592 C CA . TYR A 1 79 ? 2.641 0.156 31.312 1 79.5 79 TYR A CA 1
ATOM 593 C C . TYR A 1 79 ? 1.775 0.765 32.406 1 79.5 79 TYR A C 1
ATOM 595 O O . TYR A 1 79 ? 2.172 1.742 33.062 1 79.5 79 TYR A O 1
ATOM 603 N N . LEU A 1 80 ? 0.661 0.244 32.656 1 77 80 LEU A N 1
ATOM 604 C CA . LEU A 1 80 ? -0.252 0.745 33.688 1 77 80 LEU A CA 1
ATOM 605 C C . LEU A 1 80 ? 0.35 0.586 35.062 1 77 80 LEU A C 1
ATOM 607 O O . LEU A 1 80 ? 0.202 1.468 35.938 1 77 80 LEU A O 1
ATOM 611 N N . LEU A 1 81 ? 1.015 -0.509 35.25 1 77.38 81 LEU A N 1
ATOM 612 C CA . LEU A 1 81 ? 1.631 -0.762 36.562 1 77.38 81 LEU A CA 1
ATOM 613 C C . LEU A 1 81 ? 2.795 0.191 36.781 1 77.38 81 LEU A C 1
ATOM 615 O O . LEU A 1 81 ? 2.99 0.667 37.906 1 77.38 81 LEU A O 1
ATOM 619 N N . CYS A 1 82 ? 3.521 0.499 35.719 1 73.94 82 CYS A N 1
ATOM 620 C CA . CYS A 1 82 ? 4.68 1.379 35.844 1 73.94 82 CYS A CA 1
ATOM 621 C C . CYS A 1 82 ? 4.246 2.828 36.031 1 73.94 82 CYS A C 1
ATOM 623 O O . CYS A 1 82 ? 4.898 3.586 36.75 1 73.94 82 CYS A O 1
ATOM 625 N N . THR A 1 83 ? 3.252 3.234 35.344 1 70.81 83 THR A N 1
ATOM 626 C CA . THR A 1 83 ? 2.773 4.609 35.438 1 70.81 83 THR A CA 1
ATOM 627 C C . THR A 1 83 ? 2.072 4.84 36.781 1 70.81 83 THR A C 1
ATOM 629 O O . THR A 1 83 ? 2.104 5.949 37.312 1 70.81 83 THR A O 1
ATOM 632 N N . SER A 1 84 ? 1.362 3.867 37.25 1 69.38 84 SER A N 1
ATOM 633 C CA . SER A 1 84 ? 0.701 4.02 38.531 1 69.38 84 SER A CA 1
ATOM 634 C C . SER A 1 84 ? 1.717 4.215 39.656 1 69.38 84 SER A C 1
ATOM 636 O O . SER A 1 84 ? 1.409 4.832 40.688 1 69.38 84 SER A O 1
ATOM 638 N N . ARG A 1 85 ? 2.885 3.789 39.469 1 63.56 85 ARG A N 1
ATOM 639 C CA . ARG A 1 85 ? 3.908 3.904 40.5 1 63.56 85 ARG A CA 1
ATOM 640 C C . ARG A 1 85 ? 4.617 5.254 40.438 1 63.56 85 ARG A C 1
ATOM 642 O O . ARG A 1 85 ? 5.285 5.664 41.375 1 63.56 85 ARG A O 1
ATOM 649 N N . LYS A 1 86 ? 4.574 5.879 39.25 1 60.66 86 LYS A N 1
ATOM 650 C CA . LYS A 1 86 ? 5.23 7.18 39.156 1 60.66 86 LYS A CA 1
ATOM 651 C C . LYS A 1 86 ? 4.254 8.312 39.5 1 60.66 86 LYS A C 1
ATOM 653 O O . LYS A 1 86 ? 3.242 8.469 38.812 1 60.66 86 LYS A O 1
ATOM 658 N N . PRO A 1 87 ? 4.312 8.883 40.719 1 54.62 87 PRO A N 1
ATOM 659 C CA . PRO A 1 87 ? 3.387 9.93 41.156 1 54.62 87 PRO A CA 1
ATOM 660 C C . PRO A 1 87 ? 3.248 11.062 40.156 1 54.62 87 PRO A C 1
ATOM 662 O O . PRO A 1 87 ? 2.18 11.672 40.031 1 54.62 87 PRO A O 1
ATOM 665 N N . HIS A 1 88 ? 4.383 11.68 39.688 1 48.41 88 HIS A N 1
ATOM 666 C CA . HIS A 1 88 ? 4.34 12.922 38.938 1 48.41 88 HIS A CA 1
ATOM 667 C C . HIS A 1 88 ? 4.07 12.641 37.469 1 48.41 88 HIS A C 1
ATOM 669 O O . HIS A 1 88 ? 4.336 13.492 36.594 1 48.41 88 HIS A O 1
ATOM 675 N N . ALA A 1 89 ? 3.844 11.617 37.219 1 50.38 89 ALA A N 1
ATOM 676 C CA . ALA A 1 89 ? 3.574 11.375 35.781 1 50.38 89 ALA A CA 1
ATOM 677 C C . ALA A 1 89 ? 2.373 12.188 35.312 1 50.38 89 ALA A C 1
ATOM 679 O O . ALA A 1 89 ? 1.249 11.969 35.781 1 50.38 89 ALA A O 1
ATOM 680 N N . VAL A 1 90 ? 2.566 13.492 35.375 1 46.09 90 VAL A N 1
ATOM 681 C CA . VAL A 1 90 ? 1.556 14.414 34.844 1 46.09 90 VAL A CA 1
ATOM 682 C C . VAL A 1 90 ? 0.855 13.789 33.656 1 46.09 90 VAL A C 1
ATOM 684 O O . VAL A 1 90 ? 1.496 13.477 32.625 1 46.09 90 VAL A O 1
ATOM 687 N N . LEU A 1 91 ? -0.077 13.062 34 1 46.91 91 LEU A N 1
ATOM 688 C CA . LEU A 1 91 ? -1.019 12.586 32.969 1 46.91 91 LEU A CA 1
ATOM 689 C C . LEU A 1 91 ? -1.307 13.664 31.953 1 46.91 91 LEU A C 1
ATOM 691 O O . LEU A 1 91 ? -2.088 14.586 32.219 1 46.91 91 LEU A O 1
ATOM 695 N N . TYR A 1 92 ? -0.259 14.258 31.484 1 43.69 92 TYR A N 1
ATOM 696 C CA . TYR A 1 92 ? -0.654 15.195 30.438 1 43.69 92 TYR A CA 1
ATOM 697 C C . TYR A 1 92 ? -1.584 14.539 29.438 1 43.69 92 TYR A C 1
ATOM 699 O O . TYR A 1 92 ? -1.191 13.594 28.75 1 43.69 92 TYR A O 1
ATOM 707 N N . ARG A 1 93 ? -2.75 14.438 29.969 1 46.75 93 ARG A N 1
ATOM 708 C CA . ARG A 1 93 ? -3.785 14.008 29.031 1 46.75 93 ARG A CA 1
ATOM 709 C C . ARG A 1 93 ? -3.57 14.625 27.656 1 46.75 93 ARG A C 1
ATOM 711 O O . ARG A 1 93 ? -3.506 15.844 27.516 1 46.75 93 ARG A O 1
ATOM 718 N N . ASP A 1 94 ? -2.914 14.031 26.859 1 45.59 94 ASP A N 1
ATOM 719 C CA . ASP A 1 94 ? -2.877 14.531 25.5 1 45.59 94 ASP A CA 1
ATOM 720 C C . ASP A 1 94 ? -4.285 14.812 24.969 1 45.59 94 ASP A C 1
ATOM 722 O O . ASP A 1 94 ? -5.039 13.891 24.672 1 45.59 94 ASP A O 1
ATOM 726 N N . SER A 1 95 ? -4.996 15.727 25.562 1 44.12 95 SER A N 1
ATOM 727 C CA . SER A 1 95 ? -6.242 16.172 24.953 1 44.12 95 SER A CA 1
ATOM 728 C C . SER A 1 95 ? -6.188 16.031 23.422 1 44.12 95 SER A C 1
ATOM 730 O O . SER A 1 95 ? -7.207 16.172 22.75 1 44.12 95 SER A O 1
ATOM 732 N N . HIS A 1 96 ? -5 15.781 22.859 1 41.31 96 HIS A N 1
ATOM 733 C CA . HIS A 1 96 ? -4.902 15.836 21.406 1 41.31 96 HIS A CA 1
ATOM 734 C C . HIS A 1 96 ? -4.973 14.438 20.797 1 41.31 96 HIS A C 1
ATOM 736 O O . HIS A 1 96 ? -4.691 14.258 19.609 1 41.31 96 HIS A O 1
ATOM 742 N N . ALA A 1 97 ? -5.086 13.352 21.672 1 48.88 97 ALA A N 1
ATOM 743 C CA . ALA A 1 97 ? -5.188 12.055 21.016 1 48.88 97 ALA A CA 1
ATOM 744 C C . ALA A 1 97 ? -6.352 12.023 20.031 1 48.88 97 ALA A C 1
ATOM 746 O O . ALA A 1 97 ? -6.793 10.953 19.609 1 48.88 97 ALA A O 1
ATOM 747 N N . GLY A 1 98 ? -6.676 13.094 19.578 1 56.44 98 GLY A N 1
ATOM 748 C CA . GLY A 1 98 ? -7.691 13.211 18.547 1 56.44 98 GLY A CA 1
ATOM 749 C C . GLY A 1 98 ? -8.953 13.898 19.031 1 56.44 98 GLY A C 1
ATOM 750 O O . GLY A 1 98 ? -9.18 14.023 20.234 1 56.44 98 GLY A O 1
ATOM 751 N N . PRO A 1 99 ? -9.734 14.352 18.172 1 65.06 99 PRO A N 1
ATOM 752 C CA . PRO A 1 99 ? -10.984 15.023 18.516 1 65.06 99 PRO A CA 1
ATOM 753 C C . PRO A 1 99 ? -11.977 14.102 19.219 1 65.06 99 PRO A C 1
ATOM 755 O O . PRO A 1 99 ? -11.891 12.875 19.078 1 65.06 99 PRO A O 1
ATOM 758 N N . VAL A 1 100 ? -12.695 14.391 20.234 1 72.56 100 VAL A N 1
ATOM 759 C CA . VAL A 1 100 ? -13.672 13.688 21.047 1 72.56 100 VAL A CA 1
ATOM 760 C C . VAL A 1 100 ? -14.547 12.805 20.156 1 72.56 100 VAL A C 1
ATOM 762 O O . VAL A 1 100 ? -14.969 11.719 20.562 1 72.56 100 VAL A O 1
ATOM 765 N N . TRP A 1 101 ? -14.664 13.164 18.984 1 74.88 101 TRP A N 1
ATOM 766 C CA . TRP A 1 101 ? -15.531 12.383 18.109 1 74.88 101 TRP A CA 1
ATOM 767 C C . TRP A 1 101 ? -14.859 11.07 17.703 1 74.88 101 TRP A C 1
ATOM 769 O O . TRP A 1 101 ? -15.531 10.055 17.531 1 74.88 101 TRP A O 1
ATOM 779 N N . VAL A 1 102 ? -13.586 11.062 17.625 1 78.94 102 VAL A N 1
ATOM 780 C CA . VAL A 1 102 ? -12.883 9.836 17.25 1 78.94 102 VAL A CA 1
ATOM 781 C C . VAL A 1 102 ? -12.914 8.852 18.406 1 78.94 102 VAL A C 1
ATOM 783 O O . VAL A 1 102 ? -13.055 7.641 18.203 1 78.94 102 VAL A O 1
ATOM 786 N N . GLN A 1 103 ? -12.875 9.375 19.625 1 83.81 103 GLN A N 1
ATOM 787 C CA . GLN A 1 103 ? -12.953 8.516 20.797 1 83.81 103 GLN A CA 1
ATOM 788 C C . GLN A 1 103 ? -14.336 7.887 20.938 1 83.81 103 GLN A C 1
ATOM 790 O O . GLN A 1 103 ? -14.453 6.707 21.281 1 83.81 103 GLN A O 1
ATOM 795 N N . GLY A 1 104 ? -15.344 8.727 20.719 1 85 104 GLY A N 1
ATOM 796 C CA . GLY A 1 104 ? -16.703 8.203 20.734 1 85 104 GLY A CA 1
ATOM 797 C C . GLY A 1 104 ? -16.938 7.117 19.703 1 85 104 GLY A C 1
ATOM 798 O O . GLY A 1 104 ? -17.609 6.125 19.984 1 85 104 GLY A O 1
ATOM 799 N N . SER A 1 105 ? -16.328 7.316 18.578 1 85.38 105 SER A N 1
ATOM 800 C CA . SER A 1 105 ? -16.453 6.312 17.516 1 85.38 105 SER A CA 1
ATOM 801 C C . SER A 1 105 ? -15.75 5.02 17.906 1 85.38 105 SER A C 1
ATOM 803 O O . SER A 1 105 ? -16.25 3.926 17.625 1 85.38 105 SER A O 1
ATOM 805 N N . LEU A 1 106 ? -14.609 5.137 18.484 1 90.94 106 LEU A N 1
ATOM 806 C CA . LEU A 1 106 ? -13.859 3.953 18.906 1 90.94 106 LEU A CA 1
ATOM 807 C C . LEU A 1 106 ? -14.672 3.125 19.906 1 90.94 106 LEU A C 1
ATOM 809 O O . LEU A 1 106 ? -14.727 1.898 19.797 1 90.94 106 LEU A O 1
ATOM 813 N N . VAL A 1 107 ? -15.336 3.781 20.828 1 92.75 107 VAL A N 1
ATOM 814 C CA . VAL A 1 107 ? -16.125 3.1 21.844 1 92.75 107 VAL A CA 1
ATOM 815 C C . VAL A 1 107 ? -17.344 2.445 21.203 1 92.75 107 VAL A C 1
ATOM 817 O O . VAL A 1 107 ? -17.688 1.298 21.5 1 92.75 107 VAL A O 1
ATOM 820 N N . LEU A 1 108 ? -17.922 3.158 20.281 1 90.75 108 LEU A N 1
ATOM 821 C CA . LEU A 1 108 ? -19.109 2.637 19.609 1 90.75 108 LEU A CA 1
ATOM 822 C C . LEU A 1 108 ? -18.781 1.395 18.797 1 90.75 108 LEU A C 1
ATOM 824 O O . LEU A 1 108 ? -19.422 0.355 18.938 1 90.75 108 LEU A O 1
ATOM 828 N N . PHE A 1 109 ? -17.781 1.452 17.984 1 92.5 109 PHE A N 1
ATOM 829 C CA . PHE A 1 109 ? -17.422 0.327 17.125 1 92.5 109 PHE A CA 1
ATOM 830 C C . PHE A 1 109 ? -16.812 -0.799 17.953 1 92.5 109 PHE A C 1
ATOM 832 O O . PHE A 1 109 ? -16.953 -1.975 17.609 1 92.5 109 PHE A O 1
ATOM 839 N N . GLY A 1 110 ? -16.141 -0.451 19.047 1 95.5 110 GLY A N 1
ATOM 840 C CA . GLY A 1 110 ? -15.656 -1.474 19.969 1 95.5 110 GLY A CA 1
ATOM 841 C C . GLY A 1 110 ? -16.781 -2.277 20.609 1 95.5 110 GLY A C 1
ATOM 842 O O . GLY A 1 110 ? -16.703 -3.508 20.656 1 95.5 110 GLY A O 1
ATOM 843 N N . ALA A 1 111 ? -17.797 -1.629 21 1 96.19 111 ALA A N 1
ATOM 844 C CA . ALA A 1 111 ? -18.953 -2.297 21.594 1 96.19 111 ALA A CA 1
ATOM 845 C C . ALA A 1 111 ? -19.641 -3.209 20.594 1 96.19 111 ALA A C 1
ATOM 847 O O . ALA A 1 111 ? -20.031 -4.332 20.922 1 96.19 111 ALA A O 1
ATOM 848 N N . CYS A 1 112 ? -19.766 -2.721 19.391 1 94 112 CYS A N 1
ATOM 849 C CA . CYS A 1 112 ? -20.391 -3.523 18.359 1 94 112 CYS A CA 1
ATOM 850 C C . CYS A 1 112 ? -19.531 -4.734 18 1 94 112 CYS A C 1
ATOM 852 O O . CYS A 1 112 ? -20.062 -5.809 17.703 1 94 112 CYS A O 1
ATOM 854 N N . THR A 1 113 ? -18.25 -4.594 18 1 95.88 113 THR A N 1
ATOM 855 C CA . THR A 1 113 ? -17.359 -5.711 17.719 1 95.88 113 THR A CA 1
ATOM 856 C C . THR A 1 113 ? -17.422 -6.746 18.844 1 95.88 113 THR A C 1
ATOM 858 O O . THR A 1 113 ? -17.344 -7.949 18.594 1 95.88 113 THR A O 1
ATOM 861 N N . ILE A 1 114 ? -17.531 -6.285 20.062 1 97.31 114 ILE A N 1
ATOM 862 C CA . ILE A 1 114 ? -17.688 -7.199 21.188 1 97.31 114 ILE A CA 1
ATOM 863 C C . ILE A 1 114 ? -18.984 -8.008 21.016 1 97.31 114 ILE A C 1
ATOM 865 O O . ILE A 1 114 ? -18.984 -9.234 21.172 1 97.31 114 ILE A O 1
ATOM 869 N N . LEU A 1 115 ? -20.047 -7.316 20.625 1 96.44 115 LEU A N 1
ATOM 870 C CA . LEU A 1 115 ? -21.312 -7.996 20.375 1 96.44 115 LEU A CA 1
ATOM 871 C C . LEU A 1 115 ? -21.172 -9.008 19.234 1 96.44 115 LEU A C 1
ATOM 873 O O . LEU A 1 115 ? -21.734 -10.102 19.297 1 96.44 115 LEU A O 1
ATOM 877 N N . LEU A 1 116 ? -20.453 -8.664 18.219 1 94.94 116 LEU A N 1
ATOM 878 C CA . LEU A 1 116 ? -20.188 -9.578 17.125 1 94.94 116 LEU A CA 1
ATOM 879 C C . LEU A 1 116 ? -19.547 -10.867 17.625 1 94.94 116 LEU A C 1
ATOM 881 O O . LEU A 1 116 ? -19.953 -11.961 17.234 1 94.94 116 LEU A O 1
ATOM 885 N N . HIS A 1 117 ? -18.531 -10.734 18.438 1 95.94 117 HIS A N 1
ATOM 886 C CA . HIS A 1 117 ? -17.828 -11.906 18.953 1 95.94 117 HIS A CA 1
ATOM 887 C C . HIS A 1 117 ? -18.719 -12.703 19.922 1 95.94 117 HIS A C 1
ATOM 889 O O . HIS A 1 117 ? -18.594 -13.93 20 1 95.94 117 HIS A O 1
ATOM 895 N N . VAL A 1 118 ? -19.672 -12.031 20.594 1 96.12 118 VAL A N 1
ATOM 896 C CA . VAL A 1 118 ? -20.641 -12.734 21.422 1 96.12 118 VAL A CA 1
ATOM 897 C C . VAL A 1 118 ? -21.547 -13.578 20.531 1 96.12 118 VAL A C 1
ATOM 899 O O . VAL A 1 118 ? -21.828 -14.742 20.859 1 96.12 118 VAL A O 1
ATOM 902 N N . PHE A 1 119 ? -21.953 -13.047 19.422 1 93.56 119 PHE A N 1
ATOM 903 C CA . PHE A 1 119 ? -22.766 -13.789 18.469 1 93.56 119 PHE A CA 1
ATOM 904 C C . PHE A 1 119 ? -21.969 -14.953 17.875 1 93.56 119 PHE A C 1
ATOM 906 O O . PHE A 1 119 ? -22.531 -16.031 17.641 1 93.56 119 PHE A O 1
ATOM 913 N N . ARG A 1 120 ? -20.766 -14.672 17.641 1 92.12 120 ARG A N 1
ATOM 914 C CA . ARG A 1 120 ? -19.906 -15.734 17.109 1 92.12 120 ARG A CA 1
ATOM 915 C C . ARG A 1 120 ? -19.781 -16.875 18.094 1 92.12 120 ARG A C 1
ATOM 917 O O . ARG A 1 120 ? -19.828 -18.047 17.719 1 92.12 120 ARG A O 1
ATOM 924 N N . ILE A 1 121 ? -19.594 -16.562 19.375 1 94 121 ILE A N 1
ATOM 925 C CA . ILE A 1 121 ? -19.516 -17.562 20.422 1 94 121 ILE A CA 1
ATOM 926 C C . ILE A 1 121 ? -20.812 -18.359 20.469 1 94 121 ILE A C 1
ATOM 928 O O . ILE A 1 121 ? -20.797 -19.594 20.547 1 94 121 ILE A O 1
ATOM 932 N N . GLY A 1 122 ? -21.922 -17.656 20.375 1 91.62 122 GLY A N 1
ATOM 933 C CA . GLY A 1 122 ? -23.219 -18.328 20.328 1 91.62 122 GLY A CA 1
ATOM 934 C C . GLY A 1 122 ? -23.359 -19.266 19.156 1 91.62 122 GLY A C 1
ATOM 935 O O . GLY A 1 122 ? -23.906 -20.375 19.281 1 91.62 122 GLY A O 1
ATOM 936 N N . TYR A 1 123 ? -22.875 -18.797 18.047 1 88.56 123 TYR A N 1
ATOM 937 C CA . TYR A 1 123 ? -22.922 -19.609 16.844 1 88.56 123 TYR A CA 1
ATOM 938 C C . TYR A 1 123 ? -22.094 -20.875 17 1 88.56 123 TYR A C 1
ATOM 940 O O . TYR A 1 123 ? -22.531 -21.953 16.625 1 88.56 123 TYR A O 1
ATOM 948 N N . ILE A 1 124 ? -20.922 -20.797 17.531 1 88.31 124 ILE A N 1
ATOM 949 C CA . ILE A 1 124 ? -20.031 -21.953 17.719 1 88.31 124 ILE A CA 1
ATOM 950 C C . ILE A 1 124 ? -20.641 -22.922 18.734 1 88.31 124 ILE A C 1
ATOM 952 O O . ILE A 1 124 ? -20.609 -24.125 18.531 1 88.31 124 ILE A O 1
ATOM 956 N N . ILE A 1 125 ? -21.266 -22.391 19.75 1 89.88 125 ILE A N 1
ATOM 957 C CA . ILE A 1 125 ? -21.875 -23.219 20.781 1 89.88 125 ILE A CA 1
ATOM 958 C C . ILE A 1 125 ? -23.062 -23.984 20.188 1 89.88 125 ILE A C 1
ATOM 960 O O . ILE A 1 125 ? -23.281 -25.156 20.531 1 89.88 125 ILE A O 1
ATOM 964 N N . SER A 1 126 ? -23.75 -23.312 19.297 1 87.31 126 SER A N 1
ATOM 965 C CA . SER A 1 126 ? -24.891 -23.969 18.656 1 87.31 126 SER A CA 1
ATOM 966 C C . SER A 1 126 ? -24.438 -25.109 17.75 1 87.31 126 SER A C 1
ATOM 968 O O . SER A 1 126 ? -25.188 -26.047 17.5 1 87.31 126 SER A O 1
ATOM 970 N N . HIS A 1 127 ? -23.203 -25.016 17.312 1 85.62 127 HIS A N 1
ATOM 971 C CA . HIS A 1 127 ? -22.656 -26.047 16.453 1 85.62 127 HIS A CA 1
ATOM 972 C C . HIS A 1 127 ? -21.562 -26.844 17.172 1 85.62 127 HIS A C 1
ATOM 974 O O . HIS A 1 127 ? -20.656 -27.375 16.547 1 85.62 127 HIS A O 1
ATOM 980 N N . ILE A 1 128 ? -21.609 -26.906 18.406 1 83.56 128 ILE A N 1
ATOM 981 C CA . ILE A 1 128 ? -20.531 -27.484 19.219 1 83.56 128 ILE A CA 1
ATOM 982 C C . ILE A 1 128 ? -20.359 -28.953 18.875 1 83.56 128 ILE A C 1
ATOM 984 O O . ILE A 1 128 ? -19.281 -29.516 19.062 1 83.56 128 ILE A O 1
ATOM 988 N N . HIS A 1 129 ? -21.344 -29.609 18.266 1 82.12 129 HIS A N 1
ATOM 989 C CA . HIS A 1 129 ? -21.266 -31.016 17.938 1 82.12 129 HIS A CA 1
ATOM 990 C C . HIS A 1 129 ? -20.422 -31.25 16.688 1 82.12 129 HIS A C 1
ATOM 992 O O . HIS A 1 129 ? -19.922 -32.344 16.453 1 82.12 129 HIS A O 1
ATOM 998 N N . CYS A 1 130 ? -20.281 -30.203 15.883 1 79 130 CYS A N 1
ATOM 999 C CA . CYS A 1 130 ? -19.547 -30.359 14.625 1 79 130 CYS A CA 1
ATOM 1000 C C . CYS A 1 130 ? -18.328 -29.453 14.578 1 79 130 CYS A C 1
ATOM 1002 O O . CYS A 1 130 ? -17.469 -29.609 13.703 1 79 130 CYS A O 1
ATOM 1004 N N . LYS A 1 131 ? -18.266 -28.547 15.445 1 81.88 131 LYS A N 1
ATOM 1005 C CA . LYS A 1 131 ? -17.125 -27.625 15.453 1 81.88 131 LYS A CA 1
ATOM 1006 C C . LYS A 1 131 ? -16.281 -27.828 16.703 1 81.88 131 LYS A C 1
ATOM 1008 O O . LYS A 1 131 ? -16.766 -28.312 17.734 1 81.88 131 LYS A O 1
ATOM 1013 N N . SER A 1 132 ? -14.992 -27.578 16.625 1 84.81 132 SER A N 1
ATOM 1014 C CA . SER A 1 132 ? -14.07 -27.703 17.734 1 84.81 132 SER A CA 1
ATOM 1015 C C . SER A 1 132 ? -14.328 -26.641 18.797 1 84.81 132 SER A C 1
ATOM 1017 O O . SER A 1 132 ? -14.445 -25.453 18.469 1 84.81 132 SER A O 1
ATOM 1019 N N . PRO A 1 133 ? -14.453 -27.031 20 1 86.69 133 PRO A N 1
ATOM 1020 C CA . PRO A 1 133 ? -14.664 -26.078 21.094 1 86.69 133 PRO A CA 1
ATOM 1021 C C . PRO A 1 133 ? -13.508 -25.094 21.25 1 86.69 133 PRO A C 1
ATOM 1023 O O . PRO A 1 133 ? -13.68 -24.016 21.828 1 86.69 133 PRO A O 1
ATOM 1026 N N . LEU A 1 134 ? -12.359 -25.438 20.703 1 86.81 134 LEU A N 1
ATOM 1027 C CA . LEU A 1 134 ? -11.195 -24.562 20.828 1 86.81 134 LEU A CA 1
ATOM 1028 C C . LEU A 1 134 ? -11.391 -23.281 20.031 1 86.81 134 LEU A C 1
ATOM 1030 O O . LEU A 1 134 ? -10.727 -22.281 20.281 1 86.81 134 LEU A O 1
ATOM 1034 N N . GLU A 1 135 ? -12.367 -23.328 19.234 1 89.81 135 GLU A N 1
ATOM 1035 C CA . GLU A 1 135 ? -12.625 -22.172 18.406 1 89.81 135 GLU A CA 1
ATOM 1036 C C . GLU A 1 135 ? -13.258 -21.047 19.219 1 89.81 135 GLU A C 1
ATOM 1038 O O . GLU A 1 135 ? -13.258 -19.891 18.797 1 89.81 135 GLU A O 1
ATOM 1043 N N . ILE A 1 136 ? -13.789 -21.359 20.391 1 92.75 136 ILE A N 1
ATOM 1044 C CA . ILE A 1 136 ? -14.438 -20.375 21.25 1 92.75 136 ILE A CA 1
ATOM 1045 C C . ILE A 1 136 ? -13.383 -19.5 21.906 1 92.75 136 ILE A C 1
ATOM 1047 O O . ILE A 1 136 ? -13.664 -18.344 22.266 1 92.75 136 ILE A O 1
ATOM 1051 N N . LEU A 1 137 ? -12.164 -19.922 22 1 92.44 137 LEU A N 1
ATOM 1052 C CA . LEU A 1 137 ? -11.094 -19.203 22.688 1 92.44 137 LEU A CA 1
ATOM 1053 C C . LEU A 1 137 ? -10.695 -17.953 21.906 1 92.44 137 LEU A C 1
ATOM 1055 O O . LEU A 1 137 ? -10.328 -16.938 22.5 1 92.44 137 LEU A O 1
ATOM 1059 N N . PHE A 1 138 ? -10.828 -17.984 20.641 1 93.12 138 PHE A N 1
ATOM 1060 C CA . PHE A 1 138 ? -10.375 -16.875 19.797 1 93.12 138 PHE A CA 1
ATOM 1061 C C . PHE A 1 138 ? -11.258 -15.656 19.984 1 93.12 138 PHE A C 1
ATOM 1063 O O . PHE A 1 138 ? -10.766 -14.57 20.297 1 93.12 138 PHE A O 1
ATOM 1070 N N . PRO A 1 139 ? -12.594 -15.805 19.875 1 94.38 139 PRO A N 1
ATOM 1071 C CA . PRO A 1 139 ? -13.414 -14.625 20.125 1 94.38 139 PRO A CA 1
ATOM 1072 C C . PRO A 1 139 ? -13.328 -14.148 21.578 1 94.38 139 PRO A C 1
ATOM 1074 O O . PRO A 1 139 ? -13.445 -12.945 21.844 1 94.38 139 PRO A O 1
ATOM 1077 N N . CYS A 1 140 ? -13.047 -15.016 22.547 1 95.19 140 CYS A N 1
ATOM 1078 C CA . CYS A 1 140 ? -12.906 -14.625 23.953 1 95.19 140 CYS A CA 1
ATOM 1079 C C . CYS A 1 140 ? -11.68 -13.734 24.141 1 95.19 140 CYS A C 1
ATOM 1081 O O . CYS A 1 140 ? -11.758 -12.695 24.797 1 95.19 140 CYS A O 1
ATOM 1083 N N . THR A 1 141 ? -10.609 -14.133 23.578 1 94.69 141 THR A N 1
ATOM 1084 C CA . THR A 1 141 ? -9.391 -13.344 23.688 1 94.69 141 THR A CA 1
ATOM 1085 C C . THR A 1 141 ? -9.562 -11.992 22.984 1 94.69 141 THR A C 1
ATOM 1087 O O . THR A 1 141 ? -9.031 -10.984 23.453 1 94.69 141 THR A O 1
ATOM 1090 N N . GLU A 1 142 ? -10.352 -12 21.953 1 95.94 142 GLU A N 1
ATOM 1091 C CA . GLU A 1 142 ? -10.594 -10.758 21.219 1 95.94 142 GLU A CA 1
ATOM 1092 C C . GLU A 1 142 ? -11.414 -9.789 22.062 1 95.94 142 GLU A C 1
ATOM 1094 O O . GLU A 1 142 ? -11.133 -8.586 22.094 1 95.94 142 GLU A O 1
ATOM 1099 N N . ILE A 1 143 ? -12.406 -10.297 22.75 1 97 143 ILE A N 1
ATOM 1100 C CA . ILE A 1 143 ? -13.258 -9.469 23.594 1 97 143 ILE A CA 1
ATOM 1101 C C . ILE A 1 143 ? -12.422 -8.82 24.703 1 97 143 ILE A C 1
ATOM 1103 O O . ILE A 1 143 ? -12.508 -7.609 24.922 1 97 143 ILE A O 1
ATOM 1107 N N . ILE A 1 144 ? -11.57 -9.578 25.281 1 95.75 144 ILE A N 1
ATOM 1108 C CA . ILE A 1 144 ? -10.719 -9.07 26.344 1 95.75 144 ILE A CA 1
ATOM 1109 C C . ILE A 1 144 ? -9.75 -8.031 25.781 1 95.75 144 ILE A C 1
ATOM 1111 O O . ILE A 1 144 ? -9.539 -6.98 26.406 1 95.75 144 ILE A O 1
ATOM 1115 N N . PHE A 1 145 ? -9.227 -8.273 24.688 1 96.44 145 PHE A N 1
ATOM 1116 C CA . PHE A 1 145 ? -8.273 -7.375 24.047 1 96.44 145 PHE A CA 1
ATOM 1117 C C . PHE A 1 145 ? -8.922 -6.035 23.734 1 96.44 145 PHE A C 1
ATOM 1119 O O . PHE A 1 145 ? -8.359 -4.98 24.031 1 96.44 145 PHE A O 1
ATOM 1126 N N . ILE A 1 146 ? -10.133 -6.09 23.172 1 96.12 146 ILE A N 1
ATOM 1127 C CA . ILE A 1 146 ? -10.836 -4.867 22.797 1 96.12 146 ILE A CA 1
ATOM 1128 C C . ILE A 1 146 ? -11.172 -4.059 24.062 1 96.12 146 ILE A C 1
ATOM 1130 O O . ILE A 1 146 ? -10.969 -2.842 24.094 1 96.12 146 ILE A O 1
ATOM 1134 N N . CYS A 1 147 ? -11.617 -4.691 25.109 1 94.81 147 CYS A N 1
ATOM 1135 C CA . CYS A 1 147 ? -11.984 -4.012 26.344 1 94.81 147 CYS A CA 1
ATOM 1136 C C . CYS A 1 147 ? -10.789 -3.287 26.953 1 94.81 147 CYS A C 1
ATOM 1138 O O . CYS A 1 147 ? -10.883 -2.107 27.297 1 94.81 147 CYS A O 1
ATOM 1140 N N . ILE A 1 148 ? -9.703 -3.938 26.953 1 92.38 148 ILE A N 1
ATOM 1141 C CA . ILE A 1 148 ? -8.516 -3.365 27.578 1 92.38 148 ILE A CA 1
ATOM 1142 C C . ILE A 1 148 ? -7.941 -2.27 26.688 1 92.38 148 ILE A C 1
ATOM 1144 O O . ILE A 1 148 ? -7.492 -1.231 27.172 1 92.38 148 ILE A O 1
ATOM 1148 N N . GLN A 1 149 ? -7.953 -2.514 25.453 1 91.94 149 GLN A N 1
ATOM 1149 C CA . GLN A 1 149 ? -7.41 -1.523 24.516 1 91.94 149 GLN A CA 1
ATOM 1150 C C . GLN A 1 149 ? -8.234 -0.237 24.547 1 91.94 149 GLN A C 1
ATOM 1152 O O . GLN A 1 149 ? -7.672 0.861 24.562 1 91.94 149 GLN A O 1
ATOM 1157 N N . VAL A 1 150 ? -9.57 -0.365 24.484 1 91.88 150 VAL A N 1
ATOM 1158 C CA . VAL A 1 150 ? -10.43 0.812 24.516 1 91.88 150 VAL A CA 1
ATOM 1159 C C . VAL A 1 150 ? -10.219 1.572 25.828 1 91.88 150 VAL A C 1
ATOM 1161 O O . VAL A 1 150 ? -10.117 2.801 25.828 1 91.88 150 VAL A O 1
ATOM 1164 N N . TRP A 1 151 ? -10.102 0.833 26.844 1 87.62 151 TRP A N 1
ATOM 1165 C CA . TRP A 1 151 ? -9.852 1.442 28.141 1 87.62 151 TRP A CA 1
ATOM 1166 C C . TRP A 1 151 ? -8.523 2.186 28.156 1 87.62 151 TRP A C 1
ATOM 1168 O O . TRP A 1 151 ? -8.43 3.311 28.656 1 87.62 151 TRP A O 1
ATOM 1178 N N . ASN A 1 152 ? -7.516 1.668 27.609 1 84.38 152 ASN A N 1
ATOM 1179 C CA . ASN A 1 152 ? -6.184 2.264 27.562 1 84.38 152 ASN A CA 1
ATOM 1180 C C . ASN A 1 152 ? -6.164 3.518 26.703 1 84.38 152 ASN A C 1
ATOM 1182 O O . ASN A 1 152 ? -5.523 4.512 27.047 1 84.38 152 ASN A O 1
ATOM 1186 N N . VAL A 1 153 ? -6.805 3.471 25.609 1 83 153 VAL A N 1
ATOM 1187 C CA . VAL A 1 153 ? -6.785 4.594 24.688 1 83 153 VAL A CA 1
ATOM 1188 C C . VAL A 1 153 ? -7.562 5.77 25.281 1 83 153 VAL A C 1
ATOM 1190 O O . VAL A 1 153 ? -7.172 6.926 25.109 1 83 153 VAL A O 1
ATOM 1193 N N . ILE A 1 154 ? -8.664 5.543 26.016 1 79.81 154 ILE A N 1
ATOM 1194 C CA . ILE A 1 154 ? -9.516 6.594 26.562 1 79.81 154 ILE A CA 1
ATOM 1195 C C . ILE A 1 154 ? -8.883 7.18 27.812 1 79.81 154 ILE A C 1
ATOM 1197 O O . ILE A 1 154 ? -8.938 8.391 28.047 1 79.81 154 ILE A O 1
ATOM 1201 N N . PHE A 1 155 ? -8.289 6.371 28.578 1 73.12 155 PHE A N 1
ATOM 1202 C CA . PHE A 1 155 ? -7.883 6.852 29.891 1 73.12 155 PHE A CA 1
ATOM 1203 C C . PHE A 1 155 ? -6.371 7.043 29.953 1 73.12 155 PHE A C 1
ATOM 1205 O O . PHE A 1 155 ? -5.863 7.699 30.875 1 73.12 155 PHE A O 1
ATOM 1212 N N . SER A 1 156 ? -5.566 6.383 29.109 1 62.69 156 SER A N 1
ATOM 1213 C CA . SER A 1 156 ? -4.121 6.441 29.297 1 62.69 156 SER A CA 1
ATOM 1214 C C . SER A 1 156 ? -3.512 7.633 28.578 1 62.69 156 SER A C 1
ATOM 1216 O O . SER A 1 156 ? -3.781 7.848 27.391 1 62.69 156 SER A O 1
ATOM 1218 N N . GLY A 1 157 ? -3.367 8.766 29.156 1 53.5 157 GLY A N 1
ATOM 1219 C CA . GLY A 1 157 ? -2.525 9.836 28.641 1 53.5 157 GLY A CA 1
ATOM 1220 C C . GLY A 1 157 ? -1.097 9.391 28.375 1 53.5 157 GLY A C 1
ATOM 1221 O O . GLY A 1 157 ? -0.465 8.773 29.234 1 53.5 157 GLY A O 1
ATOM 1222 N N . ILE A 1 158 ? -0.79 8.891 27.188 1 50.59 158 ILE A N 1
ATOM 1223 C CA . ILE A 1 158 ? 0.475 8.234 26.875 1 50.59 158 ILE A CA 1
ATOM 1224 C C . ILE A 1 158 ? 1.634 9.188 27.172 1 50.59 158 ILE A C 1
ATOM 1226 O O . ILE A 1 158 ? 1.984 10.023 26.344 1 50.59 158 ILE A O 1
ATOM 1230 N N . GLN A 1 159 ? 1.591 10.094 28.141 1 47.25 159 GLN A N 1
ATOM 1231 C CA . GLN A 1 159 ? 2.584 11.148 28.328 1 47.25 159 GLN A CA 1
ATOM 1232 C C . GLN A 1 159 ? 3.986 10.562 28.453 1 47.25 159 GLN A C 1
ATOM 1234 O O . GLN A 1 159 ? 4.934 11.055 27.844 1 47.25 159 GLN A O 1
ATOM 1239 N N . SER A 1 160 ? 4.355 9.977 29.844 1 46.53 160 SER A N 1
ATOM 1240 C CA . SER A 1 160 ? 5.648 10.055 30.516 1 46.53 160 SER A CA 1
ATOM 1241 C C . SER A 1 160 ? 6.488 8.812 30.234 1 46.53 160 SER A C 1
ATOM 1243 O O . SER A 1 160 ? 7.465 8.547 30.938 1 46.53 160 SER A O 1
ATOM 1245 N N . LEU A 1 161 ? 6.102 7.879 29.516 1 51.28 161 LEU A N 1
ATOM 1246 C CA . LEU A 1 161 ? 6.879 6.648 29.609 1 51.28 161 LEU A CA 1
ATOM 1247 C C . LEU A 1 161 ? 8.242 6.816 28.953 1 51.28 161 LEU A C 1
ATOM 1249 O O . LEU A 1 161 ? 8.414 7.668 28.078 1 51.28 161 LEU A O 1
ATOM 1253 N N . ARG A 1 162 ? 9.141 6.039 29.594 1 57.81 162 ARG A N 1
ATOM 1254 C CA . ARG A 1 162 ? 10.406 5.883 28.891 1 57.81 162 ARG A CA 1
ATOM 1255 C C . ARG A 1 162 ? 10.195 5.742 27.375 1 57.81 162 ARG A C 1
ATOM 1257 O O . ARG A 1 162 ? 9.344 4.965 26.938 1 57.81 162 ARG A O 1
ATOM 1264 N N . LEU A 1 163 ? 10.828 6.492 26.547 1 63.59 163 LEU A N 1
ATOM 1265 C CA . LEU A 1 163 ? 10.641 6.875 25.156 1 63.59 163 LEU A CA 1
ATOM 1266 C C . LEU A 1 163 ? 10.617 5.645 24.25 1 63.59 163 LEU A C 1
ATOM 1268 O O . LEU A 1 163 ? 9.727 5.512 23.406 1 63.59 163 LEU A O 1
ATOM 1272 N N . ILE A 1 164 ? 11.406 4.527 24.703 1 67.62 164 ILE A N 1
ATOM 1273 C CA . ILE A 1 164 ? 11.57 3.486 23.688 1 67.62 164 ILE A CA 1
ATOM 1274 C C . ILE A 1 164 ? 10.562 2.367 23.938 1 67.62 164 ILE A C 1
ATOM 1276 O O . ILE A 1 164 ? 9.906 1.899 23 1 67.62 164 ILE A O 1
ATOM 1280 N N . ALA A 1 165 ? 10.406 1.964 25.266 1 76.5 165 ALA A N 1
ATOM 1281 C CA . ALA A 1 165 ? 9.5 0.858 25.562 1 76.5 165 ALA A CA 1
ATOM 1282 C C . ALA A 1 165 ? 8.047 1.252 25.297 1 76.5 165 ALA A C 1
ATOM 1284 O O . ALA A 1 165 ? 7.254 0.435 24.828 1 76.5 165 ALA A O 1
ATOM 1285 N N . GLY A 1 166 ? 7.82 2.463 25.547 1 80.12 166 GLY A N 1
ATOM 1286 C CA . GLY A 1 166 ? 6.477 2.947 25.266 1 80.12 166 GLY A CA 1
ATOM 1287 C C . GLY A 1 166 ? 6.145 2.982 23.797 1 80.12 166 GLY A C 1
ATOM 1288 O O . GLY A 1 166 ? 5.07 2.545 23.375 1 80.12 166 GLY A O 1
ATOM 1289 N N . ARG A 1 167 ? 7.051 3.305 23.031 1 86.94 167 ARG A N 1
ATOM 1290 C CA . ARG A 1 167 ? 6.836 3.373 21.594 1 86.94 167 ARG A CA 1
ATOM 1291 C C . ARG A 1 167 ? 6.734 1.978 20.984 1 86.94 167 ARG A C 1
ATOM 1293 O O . ARG A 1 167 ? 5.934 1.746 20.078 1 86.94 167 ARG A O 1
ATOM 1300 N N . CYS A 1 168 ? 7.527 1.117 21.531 1 88.31 168 CYS A N 1
ATOM 1301 C CA . CYS A 1 168 ? 7.504 -0.245 21.016 1 88.31 168 CYS A CA 1
ATOM 1302 C C . CYS A 1 168 ? 6.184 -0.932 21.344 1 88.31 168 CYS A C 1
ATOM 1304 O O . CYS A 1 168 ? 5.633 -1.655 20.5 1 88.31 168 CYS A O 1
ATOM 1306 N N . GLY A 1 169 ? 5.746 -0.703 22.578 1 90.38 169 GLY A N 1
ATOM 1307 C CA . GLY A 1 169 ? 4.461 -1.278 22.938 1 90.38 169 GLY A CA 1
ATOM 1308 C C . GLY A 1 169 ? 3.309 -0.737 22.109 1 90.38 169 GLY A C 1
ATOM 1309 O O . GLY A 1 169 ? 2.422 -1.49 21.703 1 90.38 169 GLY A O 1
ATOM 1310 N N . LEU A 1 170 ? 3.311 0.512 21.812 1 90.69 170 LEU A N 1
ATOM 1311 C CA . LEU A 1 170 ? 2.266 1.133 21.016 1 90.69 170 LEU A CA 1
ATOM 1312 C C . LEU A 1 170 ? 2.309 0.614 19.578 1 90.69 170 LEU A C 1
ATOM 1314 O O . LEU A 1 170 ? 1.268 0.307 19 1 90.69 170 LEU A O 1
ATOM 1318 N N . MET A 1 171 ? 3.484 0.446 19.062 1 94.19 171 MET A N 1
ATOM 1319 C CA . MET A 1 171 ? 3.633 -0.028 17.688 1 94.19 171 MET A CA 1
ATOM 1320 C C . MET A 1 171 ? 3.256 -1.502 17.578 1 94.19 171 MET A C 1
ATOM 1322 O O . MET A 1 171 ? 2.715 -1.933 16.562 1 94.19 171 MET A O 1
ATOM 1326 N N . LEU A 1 172 ? 3.553 -2.201 18.656 1 95.06 172 LEU A N 1
ATOM 1327 C CA . LEU A 1 172 ? 3.146 -3.602 18.656 1 95.06 172 LEU A CA 1
ATOM 1328 C C . LEU A 1 172 ? 1.627 -3.727 18.656 1 95.06 172 LEU A C 1
ATOM 1330 O O . LEU A 1 172 ? 1.067 -4.551 17.938 1 95.06 172 LEU A O 1
ATOM 1334 N N . THR A 1 173 ? 0.989 -2.951 19.438 1 95.12 173 THR A N 1
ATOM 1335 C CA . THR A 1 173 ? -0.468 -2.973 19.5 1 95.12 173 THR A CA 1
ATOM 1336 C C . THR A 1 173 ? -1.07 -2.496 18.172 1 95.12 173 THR A C 1
ATOM 1338 O O . THR A 1 173 ? -2.068 -3.047 17.703 1 95.12 173 THR A O 1
ATOM 1341 N N . MET A 1 174 ? -0.491 -1.527 17.609 1 95.38 174 MET A N 1
ATOM 1342 C CA . MET A 1 174 ? -0.948 -1.04 16.312 1 95.38 174 MET A CA 1
ATOM 1343 C C . MET A 1 174 ? -0.8 -2.117 15.242 1 95.38 174 MET A C 1
ATOM 1345 O O . MET A 1 174 ? -1.701 -2.314 14.422 1 95.38 174 MET A O 1
ATOM 1349 N N . ALA A 1 175 ? 0.337 -2.77 15.227 1 97.12 175 ALA A N 1
ATOM 1350 C CA . ALA A 1 175 ? 0.569 -3.855 14.281 1 97.12 175 ALA A CA 1
ATOM 1351 C C . ALA A 1 175 ? -0.448 -4.977 14.469 1 97.12 175 ALA A C 1
ATOM 1353 O O . ALA A 1 175 ? -0.922 -5.562 13.492 1 97.12 175 ALA A O 1
ATOM 1354 N N . THR A 1 176 ? -0.761 -5.234 15.68 1 97.31 176 THR A N 1
ATOM 1355 C CA . THR A 1 176 ? -1.756 -6.262 15.977 1 97.31 176 THR A CA 1
ATOM 1356 C C . THR A 1 176 ? -3.119 -5.867 15.414 1 97.31 176 THR A C 1
ATOM 1358 O O . THR A 1 176 ? -3.789 -6.676 14.766 1 97.31 176 THR A O 1
ATOM 1361 N N . ASP A 1 177 ? -3.498 -4.629 15.602 1 96.94 177 ASP A N 1
ATOM 1362 C CA . ASP A 1 177 ? -4.762 -4.137 15.07 1 96.94 177 ASP A CA 1
ATOM 1363 C C . ASP A 1 177 ? -4.777 -4.203 13.539 1 96.94 177 ASP A C 1
ATOM 1365 O O . ASP A 1 177 ? -5.789 -4.578 12.938 1 96.94 177 ASP A O 1
ATOM 1369 N N . LEU A 1 178 ? -3.734 -3.908 12.961 1 96.06 178 LEU A N 1
ATOM 1370 C CA . LEU A 1 178 ? -3.646 -3.93 11.508 1 96.06 178 LEU A CA 1
ATOM 1371 C C . LEU A 1 178 ? -3.766 -5.355 10.977 1 96.06 178 LEU A C 1
ATOM 1373 O O . LEU A 1 178 ? -4.402 -5.586 9.945 1 96.06 178 LEU A O 1
ATOM 1377 N N . LEU A 1 179 ? -3.135 -6.219 11.648 1 97.19 179 LEU A N 1
ATOM 1378 C CA . LEU A 1 179 ? -3.201 -7.613 11.219 1 97.19 179 LEU A CA 1
ATOM 1379 C C . LEU A 1 179 ? -4.59 -8.188 11.461 1 97.19 179 LEU A C 1
ATOM 1381 O O . LEU A 1 179 ? -5.074 -9.008 10.672 1 97.19 179 LEU A O 1
ATOM 1385 N N . LEU A 1 180 ? -5.215 -7.781 12.578 1 96.44 180 LEU A N 1
ATOM 1386 C CA . LEU A 1 180 ? -6.598 -8.18 12.812 1 96.44 180 LEU A CA 1
ATOM 1387 C C . LEU A 1 180 ? -7.512 -7.621 11.727 1 96.44 180 LEU A C 1
ATOM 1389 O O . LEU A 1 180 ? -8.438 -8.297 11.281 1 96.44 180 LEU A O 1
ATOM 1393 N N . TRP A 1 181 ? -7.242 -6.43 11.32 1 95.06 181 TRP A N 1
ATOM 1394 C CA . TRP A 1 181 ? -7.984 -5.824 10.219 1 95.06 181 TRP A CA 1
ATOM 1395 C C . TRP A 1 181 ? -7.773 -6.605 8.93 1 95.06 181 TRP A C 1
ATOM 1397 O O . TRP A 1 181 ? -8.734 -6.887 8.203 1 95.06 181 TRP A O 1
ATOM 1407 N N . LEU A 1 182 ? -6.547 -6.977 8.641 1 94.12 182 LEU A N 1
ATOM 1408 C CA . LEU A 1 182 ? -6.23 -7.715 7.422 1 94.12 182 LEU A CA 1
ATOM 1409 C C . LEU A 1 182 ? -6.914 -9.078 7.418 1 94.12 182 LEU A C 1
ATOM 1411 O O . LEU A 1 182 ? -7.43 -9.516 6.387 1 94.12 182 LEU A O 1
ATOM 1415 N N . LEU A 1 183 ? -6.91 -9.688 8.539 1 94.31 183 LEU A N 1
ATOM 1416 C CA . LEU A 1 183 ? -7.59 -10.977 8.625 1 94.31 183 LEU A CA 1
ATOM 1417 C C . LEU A 1 183 ? -9.094 -10.812 8.414 1 94.31 183 LEU A C 1
ATOM 1419 O O . LEU A 1 183 ? -9.711 -11.609 7.707 1 94.31 183 LEU A O 1
ATOM 1423 N N . ALA A 1 184 ? -9.672 -9.812 8.992 1 92.56 184 ALA A N 1
ATOM 1424 C CA . ALA A 1 184 ? -11.109 -9.578 8.891 1 92.56 184 ALA A CA 1
ATOM 1425 C C . ALA A 1 184 ? -11.516 -9.281 7.449 1 92.56 184 ALA A C 1
ATOM 1427 O O . ALA A 1 184 ? -12.594 -9.68 7.004 1 92.56 184 ALA A O 1
ATOM 1428 N N . VAL A 1 185 ? -10.68 -8.68 6.703 1 91.31 185 VAL A N 1
ATOM 1429 C CA . VAL A 1 185 ? -11.008 -8.258 5.348 1 91.31 185 VAL A CA 1
ATOM 1430 C C . VAL A 1 185 ? -10.812 -9.422 4.379 1 91.31 185 VAL A C 1
ATOM 1432 O O . VAL A 1 185 ? -11.484 -9.5 3.346 1 91.31 185 VAL A O 1
ATOM 1435 N N . THR A 1 186 ? -9.977 -10.359 4.699 1 89.31 186 THR A N 1
ATOM 1436 C CA . THR A 1 186 ? -9.625 -11.398 3.738 1 89.31 186 THR A CA 1
ATOM 1437 C C . THR A 1 186 ? -10.297 -12.719 4.094 1 89.31 186 THR A C 1
ATOM 1439 O O . THR A 1 186 ? -10.438 -13.602 3.246 1 89.31 186 THR A O 1
ATOM 1442 N N . ASN A 1 187 ? -10.656 -12.852 5.367 1 87.12 187 ASN A N 1
ATOM 1443 C CA . ASN A 1 187 ? -11.234 -14.125 5.785 1 87.12 187 ASN A CA 1
ATOM 1444 C C . ASN A 1 187 ? -12.734 -14.172 5.512 1 87.12 187 ASN A C 1
ATOM 1446 O O . ASN A 1 187 ? -13.523 -13.594 6.262 1 87.12 187 ASN A O 1
ATOM 1450 N N . ASP A 1 188 ? -13.07 -14.93 4.508 1 83.5 188 ASP A N 1
ATOM 1451 C CA . ASP A 1 188 ? -14.477 -15.031 4.137 1 83.5 188 ASP A CA 1
ATOM 1452 C C . ASP A 1 188 ? -15.047 -16.406 4.512 1 83.5 188 ASP A C 1
ATOM 1454 O O . ASP A 1 188 ? -16.125 -16.781 4.047 1 83.5 188 ASP A O 1
ATOM 1458 N N . SER A 1 189 ? -14.406 -17.141 5.336 1 81.38 189 SER A N 1
ATOM 1459 C CA . SER A 1 189 ? -14.781 -18.531 5.598 1 81.38 189 SER A CA 1
A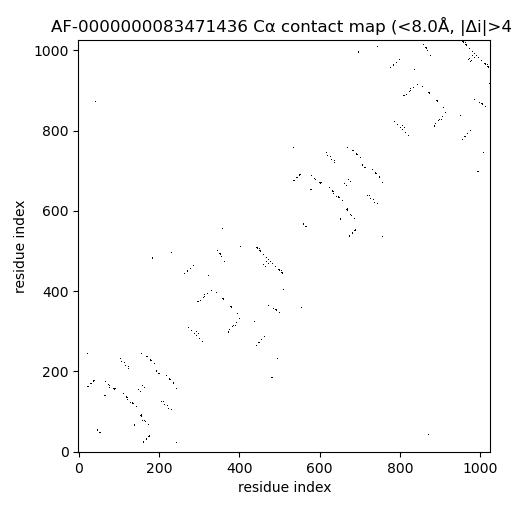TOM 1460 C C . SER A 1 189 ? -16.156 -18.609 6.262 1 81.38 189 SER A C 1
ATOM 1462 O O . SER A 1 189 ? -17.031 -19.344 5.805 1 81.38 189 SER A O 1
ATOM 1464 N N . VAL A 1 190 ? -16.281 -17.766 7.258 1 77.88 190 VAL A N 1
ATOM 1465 C CA . VAL A 1 190 ? -17.547 -17.828 7.984 1 77.88 190 VAL A CA 1
ATOM 1466 C C . VAL A 1 190 ? -18.672 -17.312 7.094 1 77.88 190 VAL A C 1
ATOM 1468 O O . VAL A 1 190 ? -19.781 -17.859 7.105 1 77.88 190 VAL A O 1
ATOM 1471 N N . HIS A 1 191 ? -18.438 -16.328 6.285 1 79.5 191 HIS A N 1
ATOM 1472 C CA . HIS A 1 191 ? -19.438 -15.781 5.375 1 79.5 191 HIS A CA 1
ATOM 1473 C C . HIS A 1 191 ? -19.859 -16.797 4.324 1 79.5 191 HIS A C 1
ATOM 1475 O O . HIS A 1 191 ? -21.047 -16.938 4.008 1 79.5 191 HIS A O 1
ATOM 1481 N N . ARG A 1 192 ? -18.938 -17.469 3.916 1 79.56 192 ARG A N 1
ATOM 1482 C CA . ARG A 1 192 ? -19.219 -18.516 2.93 1 79.56 192 ARG A CA 1
ATOM 1483 C C . ARG A 1 192 ? -20.047 -19.641 3.541 1 79.56 192 ARG A C 1
ATOM 1485 O O . ARG A 1 192 ? -20.938 -20.172 2.893 1 79.56 192 ARG A O 1
ATOM 1492 N N . GLU A 1 193 ? -19.719 -19.922 4.75 1 79.88 193 GLU A N 1
ATOM 1493 C CA . GLU A 1 193 ? -20.453 -20.953 5.453 1 79.88 193 GLU A CA 1
ATOM 1494 C C . GLU A 1 193 ? -21.906 -20.547 5.672 1 79.88 193 GLU A C 1
ATOM 1496 O O . GLU A 1 193 ? -22.828 -21.344 5.465 1 79.88 193 GLU A O 1
ATOM 1501 N N . ILE A 1 194 ? -22.078 -19.359 6.023 1 77.19 194 ILE A N 1
ATOM 1502 C CA . ILE A 1 194 ? -23.422 -18.859 6.293 1 77.19 194 ILE A CA 1
ATOM 1503 C C . ILE A 1 194 ? -24.219 -18.766 4.992 1 77.19 194 ILE A C 1
ATOM 1505 O O . ILE A 1 194 ? -25.391 -19.141 4.949 1 77.19 194 ILE A O 1
ATOM 1509 N N . GLU A 1 195 ? -23.562 -18.344 3.979 1 77.31 195 GLU A N 1
ATOM 1510 C CA . GLU A 1 195 ? -24.219 -18.25 2.68 1 77.31 195 GLU A CA 1
ATOM 1511 C C . GLU A 1 195 ? -24.625 -19.641 2.172 1 77.31 195 GLU A C 1
ATOM 1513 O O . GLU A 1 195 ? -25.703 -19.812 1.615 1 77.31 195 GLU A O 1
ATOM 1518 N N . SER A 1 196 ? -23.781 -20.578 2.41 1 77.25 196 SER A N 1
ATOM 1519 C CA . SER A 1 196 ? -24.078 -21.953 2.004 1 77.25 196 SER A CA 1
ATOM 1520 C C . SER A 1 196 ? -25.234 -22.531 2.822 1 77.25 196 SER A C 1
ATOM 1522 O O . SER A 1 196 ? -26.078 -23.25 2.287 1 77.25 196 SER A O 1
ATOM 1524 N N . ALA A 1 197 ? -25.234 -22.172 4.086 1 74.44 197 ALA A N 1
ATOM 1525 C CA . ALA A 1 197 ? -26.297 -22.656 4.969 1 74.44 197 ALA A CA 1
ATOM 1526 C C . ALA A 1 197 ? -27.641 -22.031 4.594 1 74.44 197 ALA A C 1
ATOM 1528 O O . ALA A 1 197 ? -28.672 -22.719 4.602 1 74.44 197 ALA A O 1
ATOM 1529 N N . LEU A 1 198 ? -27.562 -20.828 4.234 1 72.19 198 LEU A N 1
ATOM 1530 C CA . LEU A 1 198 ? -28.797 -20.125 3.879 1 72.19 198 LEU A CA 1
ATOM 1531 C C . LEU A 1 198 ? -29.344 -20.609 2.545 1 72.19 198 LEU A C 1
ATOM 1533 O O . LEU A 1 198 ? -30.547 -20.594 2.324 1 72.19 198 LEU A O 1
ATOM 1537 N N . LYS A 1 199 ? -28.391 -21.078 1.65 1 71.31 199 LYS A N 1
ATOM 1538 C CA . LYS A 1 199 ? -28.828 -21.594 0.349 1 71.31 199 LYS A CA 1
ATOM 1539 C C . LYS A 1 199 ? -29.234 -23.047 0.436 1 71.31 199 LYS A C 1
ATOM 1541 O O . LYS A 1 199 ? -29.672 -23.641 -0.554 1 71.31 199 LYS A O 1
ATOM 1546 N N . GLY A 1 200 ? -29.203 -23.562 1.568 1 64.81 200 GLY A N 1
ATOM 1547 C CA . GLY A 1 200 ? -29.703 -24.906 1.777 1 64.81 200 GLY A CA 1
ATOM 1548 C C . GLY A 1 200 ? -28.656 -25.969 1.502 1 64.81 200 GLY A C 1
ATOM 1549 O O . GLY A 1 200 ? -28.984 -27.156 1.342 1 64.81 200 GLY A O 1
ATOM 1550 N N . PHE A 1 201 ? -27.469 -25.438 1.128 1 61.72 201 PHE A N 1
ATOM 1551 C CA . PHE A 1 201 ? -26.469 -26.453 0.831 1 61.72 201 PHE A CA 1
ATOM 1552 C C . PHE A 1 201 ? -26.078 -27.219 2.092 1 61.72 201 PHE A C 1
ATOM 1554 O O . PHE A 1 201 ? -25.984 -26.625 3.174 1 61.72 201 PHE A O 1
ATOM 1561 N N . SER A 1 202 ? -26.562 -28.406 2.262 1 53.91 202 SER A N 1
ATOM 1562 C CA . SER A 1 202 ? -26.469 -29.391 3.336 1 53.91 202 SER A CA 1
ATOM 1563 C C . SER A 1 202 ? -25.141 -29.266 4.078 1 53.91 202 SER A C 1
ATOM 1565 O O . SER A 1 202 ? -24.078 -29.547 3.514 1 53.91 202 SER A O 1
ATOM 1567 N N . SER A 1 203 ? -24.891 -28.234 4.742 1 57.97 203 SER A N 1
ATOM 1568 C CA . SER A 1 203 ? -23.703 -28.453 5.566 1 57.97 203 SER A CA 1
ATOM 1569 C C . SER A 1 203 ? -23.969 -29.516 6.633 1 57.97 203 SER A C 1
ATOM 1571 O O . SER A 1 203 ? -25.109 -29.719 7.055 1 57.97 203 SER A O 1
ATOM 1573 N N . SER A 1 204 ? -23.188 -30.516 6.609 1 60.75 204 SER A N 1
ATOM 1574 C CA . SER A 1 204 ? -23.219 -31.641 7.539 1 60.75 204 SER A CA 1
ATOM 1575 C C . SER A 1 204 ? -23.484 -31.172 8.969 1 60.75 204 SER A C 1
ATOM 1577 O O . SER A 1 204 ? -23.875 -31.969 9.82 1 60.75 204 SER A O 1
ATOM 1579 N N . CYS A 1 205 ? -23.328 -29.906 9.141 1 67.5 205 CYS A N 1
ATOM 1580 C CA . CYS A 1 205 ? -23.484 -29.5 10.539 1 67.5 205 CYS A CA 1
ATOM 1581 C C . CYS A 1 205 ? -24.812 -28.797 10.758 1 67.5 205 CYS A C 1
ATOM 1583 O O . CYS A 1 205 ? -24.984 -27.656 10.32 1 67.5 205 CYS A O 1
ATOM 1585 N N . THR A 1 206 ? -25.812 -29.484 11.133 1 71.06 206 THR A N 1
ATOM 1586 C CA . THR A 1 206 ? -27.156 -28.953 11.328 1 71.06 206 THR A CA 1
ATOM 1587 C C . THR A 1 206 ? -27.297 -28.375 12.734 1 71.06 206 THR A C 1
ATOM 1589 O O . THR A 1 206 ? -26.75 -28.922 13.695 1 71.06 206 THR A O 1
ATOM 1592 N N . CYS A 1 207 ? -27.828 -27.188 12.812 1 76.44 207 CYS A N 1
ATOM 1593 C CA . CYS A 1 207 ? -28.109 -26.5 14.07 1 76.44 207 CYS A CA 1
ATOM 1594 C C . CYS A 1 207 ? -29.422 -27.016 14.672 1 76.44 207 CYS A C 1
ATOM 1596 O O . CYS A 1 207 ? -30.453 -27.047 13.992 1 76.44 207 CYS A O 1
ATOM 1598 N N . PRO A 1 208 ? -29.406 -27.578 15.945 1 76.56 208 PRO A N 1
ATOM 1599 C CA . PRO A 1 208 ? -30.625 -28.125 16.562 1 76.56 208 PRO A CA 1
ATOM 1600 C C . PRO A 1 208 ? -31.75 -27.078 16.656 1 76.56 208 PRO A C 1
ATOM 1602 O O . PRO A 1 208 ? -32.906 -27.406 16.406 1 76.56 208 PRO A O 1
ATOM 1605 N N . ASN A 1 209 ? -31.391 -25.828 17.125 1 81.31 209 ASN A N 1
ATOM 1606 C CA . ASN A 1 209 ? -32.344 -24.734 17.172 1 81.31 209 ASN A CA 1
ATOM 1607 C C . ASN A 1 209 ? -32.219 -23.797 15.961 1 81.31 209 ASN A C 1
ATOM 1609 O O . ASN A 1 209 ? -31.422 -22.859 15.992 1 81.31 209 ASN A O 1
ATOM 1613 N N . THR A 1 210 ? -33.031 -24.078 15.031 1 80.06 210 THR A N 1
ATOM 1614 C CA . THR A 1 210 ? -32.906 -23.406 13.734 1 80.06 210 THR A CA 1
ATOM 1615 C C . THR A 1 210 ? -33.156 -21.906 13.875 1 80.06 210 THR A C 1
ATOM 1617 O O . THR A 1 210 ? -32.5 -21.094 13.242 1 80.06 210 THR A O 1
ATOM 1620 N N . THR A 1 211 ? -34.062 -21.562 14.758 1 84.38 211 THR A N 1
ATOM 1621 C CA . THR A 1 211 ? -34.406 -20.141 14.906 1 84.38 211 THR A CA 1
ATOM 1622 C C . THR A 1 211 ? -33.281 -19.375 15.578 1 84.38 211 THR A C 1
ATOM 1624 O O . THR A 1 211 ? -32.875 -18.312 15.109 1 84.38 211 THR A O 1
ATOM 1627 N N . ALA A 1 212 ? -32.875 -19.938 16.641 1 85.81 212 ALA A N 1
ATOM 1628 C CA . ALA A 1 212 ? -31.766 -19.281 17.359 1 85.81 212 ALA A CA 1
ATOM 1629 C C . ALA A 1 212 ? -30.516 -19.188 16.484 1 85.81 212 ALA A C 1
ATOM 1631 O O . ALA A 1 212 ? -29.812 -18.188 16.516 1 85.81 212 ALA A O 1
ATOM 1632 N N . CYS A 1 213 ? -30.344 -20.125 15.719 1 86.06 213 CYS A N 1
ATOM 1633 C CA . CYS A 1 213 ? -29.188 -20.172 14.828 1 86.06 213 CYS A CA 1
ATOM 1634 C C . CYS A 1 213 ? -29.297 -19.109 13.742 1 86.06 213 CYS A C 1
ATOM 1636 O O . CYS A 1 213 ? -28.312 -18.438 13.414 1 86.06 213 CYS A O 1
ATOM 1638 N N . LEU A 1 214 ? -30.453 -18.953 13.281 1 84.75 214 LEU A N 1
ATOM 1639 C CA . LEU A 1 214 ? -30.672 -17.969 12.234 1 84.75 214 LEU A CA 1
ATOM 1640 C C . LEU A 1 214 ? -30.438 -16.547 12.773 1 84.75 214 LEU A C 1
ATOM 1642 O O . LEU A 1 214 ? -29.828 -15.719 12.078 1 84.75 214 LEU A O 1
ATOM 1646 N N . ILE A 1 215 ? -30.859 -16.375 13.969 1 86.62 215 ILE A N 1
ATOM 1647 C CA . ILE A 1 215 ? -30.672 -15.062 14.594 1 86.62 215 ILE A CA 1
ATOM 1648 C C . ILE A 1 215 ? -29.172 -14.805 14.805 1 86.62 215 ILE A C 1
ATOM 1650 O O . ILE A 1 215 ? -28.703 -13.695 14.57 1 86.62 215 ILE A O 1
ATOM 1654 N N . LEU A 1 216 ? -28.5 -15.773 15.25 1 89.06 216 LEU A N 1
ATOM 1655 C CA . LEU A 1 216 ? -27.078 -15.641 15.492 1 89.06 216 LEU A CA 1
ATOM 1656 C C . LEU A 1 216 ? -26.312 -15.438 14.188 1 89.06 216 LEU A C 1
ATOM 1658 O O . LEU A 1 216 ? -25.391 -14.625 14.117 1 89.06 216 LEU A O 1
ATOM 1662 N N . GLN A 1 217 ? -26.75 -16.109 13.156 1 86.62 217 GLN A N 1
ATOM 1663 C CA . GLN A 1 217 ? -26.109 -16 11.844 1 86.62 217 GLN A CA 1
ATOM 1664 C C . GLN A 1 217 ? -26.359 -14.625 11.227 1 86.62 217 GLN A C 1
ATOM 1666 O O . GLN A 1 217 ? -25.422 -13.977 10.758 1 86.62 217 GLN A O 1
ATOM 1671 N N . LYS A 1 218 ? -27.531 -14.18 11.266 1 82.44 218 LYS A N 1
ATOM 1672 C CA . LYS A 1 218 ? -27.875 -12.875 10.703 1 82.44 218 LYS A CA 1
ATOM 1673 C C . LYS A 1 218 ? -27.234 -11.742 11.508 1 82.44 218 LYS A C 1
ATOM 1675 O O . LYS A 1 218 ? -26.797 -10.742 10.945 1 82.44 218 LYS A O 1
ATOM 1680 N N . GLY A 1 219 ? -27.281 -11.961 12.82 1 85.88 219 GLY A N 1
ATOM 1681 C CA . GLY A 1 219 ? -26.625 -10.984 13.664 1 85.88 219 GLY A CA 1
ATOM 1682 C C . GLY A 1 219 ? -25.125 -10.875 13.391 1 85.88 219 GLY A C 1
ATOM 1683 O O . GLY A 1 219 ? -24.578 -9.766 13.367 1 85.88 219 GLY A O 1
ATOM 1684 N N . TYR A 1 220 ? -24.5 -11.953 13.125 1 87.81 220 TYR A N 1
ATOM 1685 C CA . TYR A 1 220 ? -23.078 -11.961 12.828 1 87.81 220 TYR A CA 1
ATOM 1686 C C . TYR A 1 220 ? -22.797 -11.234 11.516 1 87.81 220 TYR A C 1
ATOM 1688 O O . TYR A 1 220 ? -21.859 -10.422 11.438 1 87.81 220 TYR A O 1
ATOM 1696 N N . VAL A 1 221 ? -23.547 -11.469 10.539 1 83.69 221 VAL A N 1
ATOM 1697 C CA . VAL A 1 221 ? -23.328 -10.875 9.219 1 83.69 221 VAL A CA 1
ATOM 1698 C C . VAL A 1 221 ? -23.594 -9.367 9.289 1 83.69 221 VAL A C 1
ATOM 1700 O O . VAL A 1 221 ? -22.859 -8.578 8.68 1 83.69 221 VAL A O 1
ATOM 1703 N N . LEU A 1 222 ? -24.562 -8.992 10.078 1 82.12 222 LEU A N 1
ATOM 1704 C CA . LEU A 1 222 ? -24.938 -7.586 10.203 1 82.12 222 LEU A CA 1
ATOM 1705 C C . LEU A 1 222 ? -23.859 -6.805 10.945 1 82.12 222 LEU A C 1
ATOM 1707 O O . LEU A 1 222 ? -23.578 -5.648 10.617 1 82.12 222 LEU A O 1
ATOM 1711 N N . LEU A 1 223 ? -23.234 -7.438 11.914 1 88.75 223 LEU A N 1
ATOM 1712 C CA . LEU A 1 223 ? -22.297 -6.746 12.781 1 88.75 223 LEU A CA 1
ATOM 1713 C C . LEU A 1 223 ? -20.875 -6.848 12.234 1 88.75 223 LEU A C 1
ATOM 1715 O O . LEU A 1 223 ? -19.969 -6.129 12.68 1 88.75 223 LEU A O 1
ATOM 1719 N N . TYR A 1 224 ? -20.641 -7.551 11.219 1 87.69 224 TYR A N 1
ATOM 1720 C CA . TYR A 1 224 ? -19.312 -7.887 10.742 1 87.69 224 TYR A CA 1
ATOM 1721 C C . TYR A 1 224 ? -18.562 -6.637 10.289 1 87.69 224 TYR A C 1
ATOM 1723 O O . TYR A 1 224 ? -17.375 -6.465 10.594 1 87.69 224 TYR A O 1
ATOM 1731 N N . PRO A 1 225 ? -19.188 -5.715 9.656 1 84.56 225 PRO A N 1
ATOM 1732 C CA . PRO A 1 225 ? -18.469 -4.551 9.133 1 84.56 225 PRO A CA 1
ATOM 1733 C C . PRO A 1 225 ? -17.906 -3.66 10.242 1 84.56 225 PRO A C 1
ATOM 1735 O O . PRO A 1 225 ? -17.016 -2.844 9.992 1 84.56 225 PRO A O 1
ATOM 1738 N N . PHE A 1 226 ? -18.375 -3.799 11.445 1 89.81 226 PHE A N 1
ATOM 1739 C CA . PHE A 1 226 ? -17.938 -2.959 12.547 1 89.81 226 PHE A CA 1
ATOM 1740 C C . PHE A 1 226 ? -16.562 -3.416 13.055 1 89.81 226 PHE A C 1
ATOM 1742 O O . PHE A 1 226 ? -15.844 -2.641 13.68 1 89.81 226 PHE A O 1
ATOM 1749 N N . ASN A 1 227 ? -16.281 -4.602 12.766 1 92.31 227 ASN A N 1
ATOM 1750 C CA . ASN A 1 227 ? -15.016 -5.152 13.234 1 92.31 227 ASN A CA 1
ATOM 1751 C C . ASN A 1 227 ? -13.836 -4.539 12.492 1 92.31 227 ASN A C 1
ATOM 1753 O O . ASN A 1 227 ? -12.914 -4.016 13.117 1 92.31 227 ASN A O 1
ATOM 1757 N N . PRO A 1 228 ? -13.812 -4.527 11.203 1 91.88 228 PRO A N 1
ATOM 1758 C CA . PRO A 1 228 ? -12.711 -3.85 10.516 1 91.88 228 PRO A CA 1
ATOM 1759 C C . PRO A 1 228 ? -12.672 -2.352 10.797 1 91.88 228 PRO A C 1
ATOM 1761 O O . PRO A 1 228 ? -11.594 -1.751 10.812 1 91.88 228 PRO A O 1
ATOM 1764 N N . GLU A 1 229 ? -13.844 -1.725 11.055 1 90.88 229 GLU A N 1
ATOM 1765 C CA . GLU A 1 229 ? -13.875 -0.302 11.383 1 90.88 229 GLU A CA 1
ATOM 1766 C C . GLU A 1 229 ? -13.188 -0.024 12.711 1 90.88 229 GLU A C 1
ATOM 1768 O O . GLU A 1 229 ? -12.43 0.943 12.836 1 90.88 229 GLU A O 1
ATOM 1773 N N . TYR A 1 230 ? -13.477 -0.841 13.609 1 93.81 230 TYR A N 1
ATOM 1774 C CA . TYR A 1 230 ? -12.836 -0.687 14.914 1 93.81 230 TYR A CA 1
ATOM 1775 C C . TYR A 1 230 ? -11.32 -0.787 14.789 1 93.81 230 TYR A C 1
ATOM 1777 O O . TYR A 1 230 ? -10.594 0.031 15.359 1 93.81 230 TYR A O 1
ATOM 1785 N N . CYS A 1 231 ? -10.852 -1.808 14.094 1 94.5 231 CYS A N 1
ATOM 1786 C CA . CYS A 1 231 ? -9.414 -2.033 13.938 1 94.5 231 CYS A CA 1
ATOM 1787 C C . CYS A 1 231 ? -8.75 -0.854 13.242 1 94.5 231 CYS A C 1
ATOM 1789 O O . CYS A 1 231 ? -7.645 -0.45 13.609 1 94.5 231 CYS A O 1
ATOM 1791 N N . LEU A 1 232 ? -9.438 -0.302 12.281 1 90.44 232 LEU A N 1
ATOM 1792 C CA . LEU A 1 232 ? -8.875 0.821 11.539 1 90.44 232 LEU A CA 1
ATOM 1793 C C . LEU A 1 232 ? -8.789 2.066 12.414 1 90.44 232 LEU A C 1
ATOM 1795 O O . LEU A 1 232 ? -7.762 2.744 12.438 1 90.44 232 LEU A O 1
ATOM 1799 N N . ILE A 1 233 ? -9.836 2.383 13.078 1 89.88 233 ILE A N 1
ATOM 1800 C CA . ILE A 1 233 ? -9.859 3.549 13.953 1 89.88 233 ILE A CA 1
ATOM 1801 C C . ILE A 1 233 ? -8.852 3.363 15.086 1 89.88 233 ILE A C 1
ATOM 1803 O O . ILE A 1 233 ? -8.117 4.297 15.438 1 89.88 233 ILE A O 1
ATOM 1807 N N . GLY A 1 234 ? -8.812 2.152 15.641 1 91.25 234 GLY A N 1
ATOM 1808 C CA . GLY A 1 234 ? -7.844 1.852 16.688 1 91.25 234 GLY A CA 1
ATOM 1809 C C . GLY A 1 234 ? -6.406 2.021 16.234 1 91.25 234 GLY A C 1
ATOM 1810 O O . GLY A 1 234 ? -5.598 2.627 16.938 1 91.25 234 GLY A O 1
ATOM 1811 N N . SER A 1 235 ? -6.074 1.506 15.07 1 91.38 235 SER A N 1
ATOM 1812 C CA . SER A 1 235 ? -4.727 1.643 14.523 1 91.38 235 SER A CA 1
ATOM 1813 C C . SER A 1 235 ? -4.367 3.107 14.289 1 91.38 235 SER A C 1
ATOM 1815 O O . SER A 1 235 ? -3.234 3.521 14.539 1 91.38 235 SER A O 1
ATOM 1817 N N . SER A 1 236 ? -5.324 3.906 13.82 1 87.5 236 SER A N 1
ATOM 1818 C CA . SER A 1 236 ? -5.078 5.324 13.57 1 87.5 236 SER A CA 1
ATOM 1819 C C . SER A 1 236 ? -4.824 6.078 14.875 1 87.5 236 SER A C 1
ATOM 1821 O O . SER A 1 236 ? -3.934 6.93 14.938 1 87.5 236 SER A O 1
ATOM 1823 N N . MET A 1 237 ? -5.59 5.781 15.852 1 87.94 237 MET A N 1
ATOM 1824 C CA . MET A 1 237 ? -5.422 6.449 17.141 1 87.94 237 MET A CA 1
ATOM 1825 C C . MET A 1 237 ? -4.094 6.066 17.781 1 87.94 237 MET A C 1
ATOM 1827 O O . MET A 1 237 ? -3.418 6.914 18.375 1 87.94 237 MET A O 1
ATOM 1831 N N . LEU A 1 238 ? -3.738 4.824 17.703 1 89.56 238 LEU A N 1
ATOM 1832 C CA . LEU A 1 238 ? -2.467 4.363 18.25 1 89.56 238 LEU A CA 1
ATOM 1833 C C . LEU A 1 238 ? -1.296 5.012 17.516 1 89.56 238 LEU A C 1
ATOM 1835 O O . LEU A 1 238 ? -0.274 5.328 18.125 1 89.56 238 LEU A O 1
ATOM 1839 N N . TYR A 1 239 ? -1.41 5.25 16.281 1 88.31 239 TYR A N 1
ATOM 1840 C CA . TYR A 1 239 ? -0.372 5.918 15.492 1 88.31 239 TYR A CA 1
ATOM 1841 C C . TYR A 1 239 ? -0.201 7.363 15.938 1 88.31 239 TYR A C 1
ATOM 1843 O O . TYR A 1 239 ? 0.925 7.855 16.062 1 88.31 239 TYR A O 1
ATOM 1851 N N . VAL A 1 240 ? -1.328 8.055 16.125 1 82.25 240 VAL A N 1
ATOM 1852 C CA . VAL A 1 240 ? -1.267 9.438 16.594 1 82.25 240 VAL A CA 1
ATOM 1853 C C . VAL A 1 240 ? -0.62 9.484 17.969 1 82.25 240 VAL A C 1
ATOM 1855 O O . VAL A 1 240 ? 0.204 10.359 18.25 1 82.25 240 VAL A O 1
ATOM 1858 N N . MET A 1 241 ? -0.983 8.531 18.797 1 83.62 241 MET A N 1
ATOM 1859 C CA . MET A 1 241 ? -0.387 8.453 20.125 1 83.62 241 MET A CA 1
ATOM 1860 C C . MET A 1 241 ? 1.113 8.195 20.047 1 83.62 241 MET A C 1
ATOM 1862 O O . MET A 1 241 ? 1.893 8.766 20.812 1 83.62 241 MET A O 1
ATOM 1866 N N . TRP A 1 242 ? 1.503 7.336 19.172 1 86.19 242 TRP A N 1
ATOM 1867 C CA . TRP A 1 242 ? 2.91 7.012 18.953 1 86.19 242 TRP A CA 1
ATOM 1868 C C . TRP A 1 242 ? 3.686 8.234 18.484 1 86.19 242 TRP A C 1
ATOM 1870 O O . TRP A 1 242 ? 4.812 8.477 18.922 1 86.19 242 TRP A O 1
ATOM 1880 N N . LYS A 1 243 ? 3.115 9.102 17.625 1 80.56 243 LYS A N 1
ATOM 1881 C CA . LYS A 1 243 ? 3.766 10.297 17.109 1 80.56 243 LYS A CA 1
ATOM 1882 C C . LYS A 1 243 ? 3.924 11.359 18.188 1 80.56 243 LYS A C 1
ATOM 1884 O O . LYS A 1 243 ? 4.867 12.156 18.156 1 80.56 243 LYS A O 1
ATOM 1889 N N . ASN A 1 244 ? 3.086 11.289 19.125 1 76.88 244 ASN A N 1
ATOM 1890 C CA . ASN A 1 244 ? 3.066 12.328 20.156 1 76.88 244 ASN A CA 1
ATOM 1891 C C . ASN A 1 244 ? 3.906 11.93 21.375 1 76.88 244 ASN A C 1
ATOM 1893 O O . ASN A 1 244 ? 4.078 12.719 22.297 1 76.88 244 ASN A O 1
ATOM 1897 N N . VAL A 1 245 ? 4.371 10.797 21.328 1 77.75 245 VAL A N 1
ATOM 1898 C CA . VAL A 1 245 ? 5.211 10.375 22.438 1 77.75 245 VAL A CA 1
ATOM 1899 C C . VAL A 1 245 ? 6.457 11.258 22.516 1 77.75 245 VAL A C 1
ATOM 1901 O O . VAL A 1 245 ? 7.141 11.453 21.5 1 77.75 245 VAL A O 1
ATOM 1904 N N . GLY A 1 246 ? 6.777 11.875 23.578 1 67.5 246 GLY A N 1
ATOM 1905 C CA . GLY A 1 246 ? 7.961 12.688 23.828 1 67.5 246 GLY A CA 1
ATOM 1906 C C . GLY A 1 246 ? 7.754 14.156 23.5 1 67.5 246 GLY A C 1
ATOM 1907 O O . GLY A 1 246 ? 8.633 14.984 23.766 1 67.5 246 GLY A O 1
ATOM 1908 N N . ARG A 1 247 ? 6.758 14.477 22.75 1 64.06 247 ARG A N 1
ATOM 1909 C CA . ARG A 1 247 ? 6.516 15.875 22.438 1 64.06 247 ARG A CA 1
ATOM 1910 C C . ARG A 1 247 ? 5.832 16.594 23.594 1 64.06 247 ARG A C 1
ATOM 1912 O O . ARG A 1 247 ? 4.93 16.047 24.219 1 64.06 247 ARG A O 1
ATOM 1919 N N . ARG A 1 248 ? 6.668 17.516 24.156 1 54.53 248 ARG A N 1
ATOM 1920 C CA . ARG A 1 248 ? 6.039 18.375 25.156 1 54.53 248 ARG A CA 1
ATOM 1921 C C . ARG A 1 248 ? 4.938 19.219 24.531 1 54.53 248 ARG A C 1
ATOM 1923 O O . ARG A 1 248 ? 5.211 20.062 23.672 1 54.53 248 ARG A O 1
ATOM 1930 N N . ILE A 1 249 ? 3.875 18.688 24.297 1 52.44 249 ILE A N 1
ATOM 1931 C CA . ILE A 1 249 ? 2.809 19.5 23.734 1 52.44 249 ILE A CA 1
ATOM 1932 C C . ILE A 1 249 ? 2.484 20.656 24.688 1 52.44 249 ILE A C 1
ATOM 1934 O O . ILE A 1 249 ? 2.146 20.422 25.844 1 52.44 249 ILE A O 1
ATOM 1938 N N . PRO A 1 250 ? 3.051 21.875 24.359 1 49.69 250 PRO A N 1
ATOM 1939 C CA . PRO A 1 250 ? 2.662 22.969 25.25 1 49.69 250 PRO A CA 1
ATOM 1940 C C . PRO A 1 250 ? 1.194 22.906 25.656 1 49.69 250 PRO A C 1
ATOM 1942 O O . PRO A 1 250 ? 0.355 22.422 24.891 1 49.69 250 PRO A O 1
ATOM 1945 N N . PRO A 1 251 ? 0.999 22.828 26.953 1 44.53 251 PRO A N 1
ATOM 1946 C CA . PRO A 1 251 ? -0.415 22.906 27.328 1 44.53 251 PRO A CA 1
ATOM 1947 C C . PRO A 1 251 ? -1.235 23.766 26.375 1 44.53 251 PRO A C 1
ATOM 1949 O O . PRO A 1 251 ? -0.875 24.906 26.094 1 44.53 251 PRO A O 1
ATOM 1952 N N . HIS A 1 252 ? -1.28 23.422 25.219 1 41.97 252 HIS A N 1
ATOM 1953 C CA . HIS A 1 252 ? -2.146 24.297 24.438 1 41.97 252 HIS A CA 1
ATOM 1954 C C . HIS A 1 252 ? -3.039 25.141 25.328 1 41.97 252 HIS A C 1
ATOM 1956 O O . HIS A 1 252 ? -3.623 24.641 26.297 1 41.97 252 HIS A O 1
ATOM 1962 N N . HIS A 1 253 ? -2.736 26.438 25.516 1 38.09 253 HIS A N 1
ATOM 1963 C CA . HIS A 1 253 ? -3.662 27.453 25.984 1 38.09 253 HIS A CA 1
ATOM 1964 C C . HIS A 1 253 ? -5.109 27.047 25.75 1 38.09 253 HIS A C 1
ATOM 1966 O O . HIS A 1 253 ? -5.5 26.766 24.609 1 38.09 253 HIS A O 1
ATOM 1972 N N . ALA A 1 254 ? -5.781 26.359 26.562 1 41.41 254 ALA A N 1
ATOM 1973 C CA . ALA A 1 254 ? -7.211 26.344 26.859 1 41.41 254 ALA A CA 1
ATOM 1974 C C . ALA A 1 254 ? -7.934 27.484 26.156 1 41.41 254 ALA A C 1
ATOM 1976 O O . ALA A 1 254 ? -9.164 27.594 26.234 1 41.41 254 ALA A O 1
ATOM 1977 N N . ILE A 1 255 ? -7.277 28.672 26.172 1 37.09 255 ILE A N 1
ATOM 1978 C CA . ILE A 1 255 ? -8.07 29.906 26.156 1 37.09 255 ILE A CA 1
ATOM 1979 C C . ILE A 1 255 ? -8.828 30.031 24.844 1 37.09 255 ILE A C 1
ATOM 1981 O O . ILE A 1 255 ? -9.523 31.016 24.609 1 37.09 255 ILE A O 1
ATOM 1985 N N . HIS A 1 256 ? -8.148 29.547 23.797 1 39.75 256 HIS A N 1
ATOM 1986 C CA . HIS A 1 256 ? -9 30.141 22.766 1 39.75 256 HIS A CA 1
ATOM 1987 C C . HIS A 1 256 ? -10.438 29.656 22.891 1 39.75 256 HIS A C 1
ATOM 1989 O O . HIS A 1 256 ? -10.68 28.469 23.141 1 39.75 256 HIS A O 1
ATOM 1995 N N . ALA A 1 257 ? -11.234 30.406 23.297 1 40.59 257 ALA A N 1
ATOM 1996 C CA . ALA A 1 257 ? -12.688 30.328 23.328 1 40.59 257 ALA A CA 1
ATOM 1997 C C . ALA A 1 257 ? -13.219 29.391 22.25 1 40.59 257 ALA A C 1
ATOM 1999 O O . ALA A 1 257 ? -12.945 29.578 21.062 1 40.59 257 ALA A O 1
ATOM 2000 N N . LYS A 1 258 ? -13.227 28.094 22.453 1 49.91 258 LYS A N 1
ATOM 2001 C CA . LYS A 1 258 ? -13.938 27.156 21.594 1 49.91 258 LYS A CA 1
ATOM 2002 C C . LYS A 1 258 ? -15.086 27.844 20.859 1 49.91 258 LYS A C 1
ATOM 2004 O O . LYS A 1 258 ? -15.992 28.391 21.484 1 49.91 258 LYS A O 1
ATOM 2009 N N . PRO A 1 259 ? -14.867 28.312 19.672 1 53.25 259 PRO A N 1
ATOM 2010 C CA . PRO A 1 259 ? -16.016 28.953 19.031 1 53.25 259 PRO A CA 1
ATOM 2011 C C . PRO A 1 259 ? -17.297 28.125 19.141 1 53.25 259 PRO A C 1
ATOM 2013 O O . PRO A 1 259 ? -17.25 26.891 19.062 1 53.25 259 PRO A O 1
ATOM 2016 N N . LYS A 1 260 ? -18.266 28.578 19.875 1 59.84 260 LYS A N 1
ATOM 2017 C CA . LYS A 1 260 ? -19.578 27.969 20.125 1 59.84 260 LYS A CA 1
ATOM 2018 C C . LYS A 1 260 ? -20.312 27.703 18.812 1 59.84 260 LYS A C 1
ATOM 2020 O O . LYS A 1 260 ? -20.359 28.562 17.938 1 59.84 260 LYS A O 1
ATOM 2025 N N . PHE A 1 261 ? -20.469 26.438 18.422 1 66.5 261 PHE A N 1
ATOM 2026 C CA . PHE A 1 261 ? -21.375 26 17.359 1 66.5 261 PHE A CA 1
ATOM 2027 C C . PHE A 1 261 ? -22.734 26.641 17.516 1 66.5 261 PHE A C 1
ATOM 2029 O O . PHE A 1 261 ? -23.422 26.438 18.516 1 66.5 261 PHE A O 1
ATOM 2036 N N . LYS A 1 262 ? -22.875 27.75 16.875 1 69.94 262 LYS A N 1
ATOM 2037 C CA . LYS A 1 262 ? -24.172 28.422 16.906 1 69.94 262 LYS A CA 1
ATOM 2038 C C . LYS A 1 262 ? -24.953 28.172 15.609 1 69.94 262 LYS A C 1
ATOM 2040 O O . LYS A 1 262 ? -24.438 28.422 14.516 1 69.94 262 LYS A O 1
ATOM 2045 N N . LEU A 1 263 ? -25.969 27.375 15.719 1 71.25 263 LEU A N 1
ATOM 2046 C CA . LEU A 1 263 ? -26.844 27.141 14.578 1 71.25 263 LEU A CA 1
ATOM 2047 C C . LEU A 1 263 ? -27.75 28.344 14.328 1 71.25 263 LEU A C 1
ATOM 2049 O O . LEU A 1 263 ? -28.875 28.188 13.812 1 71.25 263 LEU A O 1
ATOM 2053 N N . ARG A 1 264 ? -27.312 29.531 14.633 1 70.44 264 ARG A N 1
ATOM 2054 C CA . ARG A 1 264 ? -28.203 30.672 14.477 1 70.44 264 ARG A CA 1
ATOM 2055 C C . ARG A 1 264 ? -28.141 31.219 13.047 1 70.44 264 ARG A C 1
ATOM 2057 O O . ARG A 1 264 ? -27.062 31.453 12.516 1 70.44 264 ARG A O 1
ATOM 2064 N N . GLY A 1 265 ? -29.266 31.172 12.273 1 77.12 265 GLY A N 1
ATOM 2065 C CA . GLY A 1 265 ? -29.406 31.844 10.984 1 77.12 265 GLY A CA 1
ATOM 2066 C C . GLY A 1 265 ? -29.266 30.891 9.805 1 77.12 265 GLY A C 1
ATOM 2067 O O . GLY A 1 265 ? -29.359 31.312 8.648 1 77.12 265 GLY A O 1
ATOM 2068 N N . VAL A 1 266 ? -28.969 29.656 10.016 1 85.62 266 VAL A N 1
ATOM 2069 C CA . VAL A 1 266 ? -28.844 28.703 8.914 1 85.62 266 VAL A CA 1
ATOM 2070 C C . VAL A 1 266 ? -30.141 27.906 8.773 1 85.62 266 VAL A C 1
ATOM 2072 O O . VAL A 1 266 ? -30.531 27.172 9.688 1 85.62 266 VAL A O 1
ATOM 2075 N N . ILE A 1 267 ? -30.922 28.094 7.715 1 89.19 267 ILE A N 1
ATOM 2076 C CA . ILE A 1 267 ? -32.25 27.469 7.59 1 89.19 267 ILE A CA 1
ATOM 2077 C C . ILE A 1 267 ? -32.281 26.594 6.332 1 89.19 267 ILE A C 1
ATOM 2079 O O . ILE A 1 267 ? -32.656 25.422 6.391 1 89.19 267 ILE A O 1
ATOM 2083 N N . TYR A 1 268 ? -31.781 27.062 5.191 1 91.5 268 TYR A N 1
ATOM 2084 C CA . TYR A 1 268 ? -31.891 26.359 3.92 1 91.5 268 TYR A CA 1
ATOM 2085 C C . TYR A 1 268 ? -31.078 25.062 3.934 1 91.5 268 TYR A C 1
ATOM 2087 O O . TYR A 1 268 ? -31.594 24 3.562 1 91.5 268 TYR A O 1
ATOM 2095 N N . GLY A 1 269 ? -29.859 25.141 4.352 1 93.19 269 GLY A N 1
ATOM 2096 C CA . GLY A 1 269 ? -29.016 23.969 4.434 1 93.19 269 GLY A CA 1
ATOM 2097 C C . GLY A 1 269 ? -29.547 22.922 5.406 1 93.19 269 GLY A C 1
ATOM 2098 O O . GLY A 1 269 ? -29.469 21.719 5.141 1 93.19 269 GLY A O 1
ATOM 2099 N N . LEU A 1 270 ? -30.109 23.422 6.414 1 93.31 270 LEU A N 1
ATOM 2100 C CA . LEU A 1 270 ? -30.641 22.547 7.445 1 93.31 270 LEU A CA 1
ATOM 2101 C C . LEU A 1 270 ? -31.891 21.828 6.953 1 93.31 270 LEU A C 1
ATOM 2103 O O . LEU A 1 270 ? -32.031 20.609 7.125 1 93.31 270 LEU A O 1
ATOM 2107 N N . VAL A 1 271 ? -32.781 22.531 6.344 1 95.19 271 VAL A N 1
ATOM 2108 C CA . VAL A 1 271 ? -34.031 21.953 5.855 1 95.19 271 VAL A CA 1
ATOM 2109 C C . VAL A 1 271 ? -33.719 20.953 4.75 1 95.19 271 VAL A C 1
ATOM 2111 O O . VAL A 1 271 ? -34.281 19.844 4.75 1 95.19 271 VAL A O 1
ATOM 2114 N N . LEU A 1 272 ? -32.844 21.297 3.855 1 95.44 272 LEU A N 1
ATOM 2115 C CA . LEU A 1 272 ? -32.469 20.391 2.777 1 95.44 272 LEU A CA 1
ATOM 2116 C C . LEU A 1 272 ? -31.75 19.172 3.324 1 95.44 272 LEU A C 1
ATOM 2118 O O . LEU A 1 272 ? -32 18.047 2.885 1 95.44 272 LEU A O 1
ATOM 2122 N N . GLY A 1 273 ? -30.891 19.375 4.234 1 96.56 273 GLY A N 1
ATOM 2123 C CA . GLY A 1 273 ? -30.156 18.281 4.844 1 96.56 273 GLY A CA 1
ATOM 2124 C C . GLY A 1 273 ? -31.047 17.328 5.617 1 96.56 273 GLY A C 1
ATOM 2125 O O . GLY A 1 273 ? -30.938 16.109 5.477 1 96.56 273 GLY A O 1
ATOM 2126 N N . ILE A 1 274 ? -31.953 17.844 6.336 1 96.31 274 ILE A N 1
ATOM 2127 C CA . ILE A 1 274 ? -32.875 17.031 7.133 1 96.31 274 ILE A CA 1
ATOM 2128 C C . ILE A 1 274 ? -33.812 16.25 6.207 1 96.31 274 ILE A C 1
ATOM 2130 O O . ILE A 1 274 ? -34.094 15.078 6.461 1 96.31 274 ILE A O 1
ATOM 2134 N N . SER A 1 275 ? -34.25 16.906 5.25 1 96.25 275 SER A N 1
ATOM 2135 C CA . SER A 1 275 ? -35.094 16.234 4.281 1 96.25 275 SER A CA 1
ATOM 2136 C C . SER A 1 275 ? -34.375 15.062 3.629 1 96.25 275 SER A C 1
ATOM 2138 O O . SER A 1 275 ? -34.938 13.961 3.516 1 96.25 275 SER A O 1
ATOM 2140 N N . THR A 1 276 ? -33.125 15.281 3.217 1 95.69 276 THR A N 1
ATOM 2141 C CA . THR A 1 276 ? -32.344 14.219 2.607 1 95.69 276 THR A CA 1
ATOM 2142 C C . THR A 1 276 ? -32.094 13.086 3.602 1 95.69 276 THR A C 1
ATOM 2144 O O . THR A 1 276 ? -32.125 11.914 3.236 1 95.69 276 THR A O 1
ATOM 2147 N N . LEU A 1 277 ? -31.859 13.438 4.781 1 96.5 277 LEU A N 1
ATOM 2148 C CA . LEU A 1 277 ? -31.641 12.453 5.832 1 96.5 277 LEU A CA 1
ATOM 2149 C C . LEU A 1 277 ? -32.906 11.609 6.059 1 96.5 277 LEU A C 1
ATOM 2151 O O . LEU A 1 277 ? -32.812 10.383 6.137 1 96.5 277 LEU A O 1
ATOM 2155 N N . PHE A 1 278 ? -34.062 12.266 6.086 1 96.38 278 PHE A N 1
ATOM 2156 C CA . PHE A 1 278 ? -35.312 11.578 6.32 1 96.38 278 PHE A CA 1
ATOM 2157 C C . PHE A 1 278 ? -35.656 10.641 5.16 1 96.38 278 PHE A C 1
ATOM 2159 O O . PHE A 1 278 ? -36 9.484 5.375 1 96.38 278 PHE A O 1
ATOM 2166 N N . ILE A 1 279 ? -35.5 11.141 4.004 1 96.62 279 ILE A N 1
ATOM 2167 C CA . ILE A 1 279 ? -35.75 10.328 2.818 1 96.62 279 ILE A CA 1
ATOM 2168 C C . ILE A 1 279 ? -34.75 9.156 2.771 1 96.62 279 ILE A C 1
ATOM 2170 O O . ILE A 1 279 ? -35.156 8.031 2.455 1 96.62 279 ILE A O 1
ATOM 2174 N N . GLY A 1 280 ? -33.531 9.406 3.045 1 95.38 280 GLY A N 1
ATOM 2175 C CA . GLY A 1 280 ? -32.531 8.367 3.076 1 95.38 280 GLY A CA 1
ATOM 2176 C C . GLY A 1 280 ? -32.812 7.27 4.078 1 95.38 280 GLY A C 1
ATOM 2177 O O . GLY A 1 280 ? -32.656 6.086 3.775 1 95.38 280 GLY A O 1
ATOM 2178 N N . ILE A 1 281 ? -33.25 7.621 5.223 1 94.44 281 ILE A N 1
ATOM 2179 C CA . ILE A 1 281 ? -33.594 6.652 6.262 1 94.44 281 ILE A CA 1
ATOM 2180 C C . ILE A 1 281 ? -34.75 5.789 5.801 1 94.44 281 ILE A C 1
ATOM 2182 O O . ILE A 1 281 ? -34.75 4.57 5.996 1 94.44 281 ILE A O 1
ATOM 2186 N N . CYS A 1 282 ? -35.688 6.371 5.164 1 94.75 282 CYS A N 1
ATOM 2187 C CA . CYS A 1 282 ? -36.844 5.633 4.668 1 94.75 282 CYS A CA 1
ATOM 2188 C C . CYS A 1 282 ? -36.438 4.613 3.615 1 94.75 282 CYS A C 1
ATOM 2190 O O . CYS A 1 282 ? -36.875 3.455 3.668 1 94.75 282 CYS A O 1
ATOM 2192 N N . ILE A 1 283 ? -35.688 5.051 2.736 1 93 283 ILE A N 1
ATOM 2193 C CA . ILE A 1 283 ? -35.219 4.164 1.675 1 93 283 ILE A CA 1
ATOM 2194 C C . ILE A 1 283 ? -34.344 3.066 2.266 1 93 283 ILE A C 1
ATOM 2196 O O . ILE A 1 283 ? -34.438 1.902 1.872 1 93 283 ILE A O 1
ATOM 2200 N N . PHE A 1 284 ? -33.531 3.418 3.152 1 91.19 284 PHE A N 1
ATOM 2201 C CA . PHE A 1 284 ? -32.656 2.463 3.816 1 91.19 284 PHE A CA 1
ATOM 2202 C C . PHE A 1 284 ? -33.469 1.397 4.547 1 91.19 284 PHE A C 1
ATOM 2204 O O . PHE A 1 284 ? -33.156 0.207 4.453 1 91.19 284 PHE A O 1
ATOM 2211 N N . MET A 1 285 ? -34.469 1.813 5.227 1 90.31 285 MET A N 1
ATOM 2212 C CA . MET A 1 285 ? -35.312 0.874 5.973 1 90.31 285 MET A CA 1
ATOM 2213 C C . MET A 1 285 ? -36.062 -0.055 5.023 1 90.31 285 MET A C 1
ATOM 2215 O O . MET A 1 285 ? -36.188 -1.251 5.293 1 90.31 285 MET A O 1
ATOM 2219 N N . THR A 1 286 ? -36.531 0.495 4 1 89.94 286 THR A N 1
ATOM 2220 C CA . THR A 1 286 ? -37.219 -0.321 3.012 1 89.94 286 THR A CA 1
ATOM 2221 C C . THR A 1 286 ? -36.281 -1.364 2.416 1 89.94 286 THR A C 1
ATOM 2223 O O . THR A 1 286 ? -36.656 -2.525 2.244 1 89.94 286 THR A O 1
ATOM 2226 N N . TYR A 1 287 ? -35.094 -0.954 2.127 1 88.31 287 TYR A N 1
ATOM 2227 C CA . TYR A 1 287 ? -34.094 -1.87 1.573 1 88.31 287 TYR A CA 1
ATOM 2228 C C . TYR A 1 287 ? -33.75 -2.949 2.584 1 88.31 287 TYR A C 1
ATOM 2230 O O . TYR A 1 287 ? -33.656 -4.133 2.24 1 88.31 287 TYR A O 1
ATOM 2238 N N . GLN A 1 288 ? -33.531 -2.576 3.83 1 85.12 288 GLN A N 1
ATOM 2239 C CA . GLN A 1 288 ? -33.094 -3.508 4.863 1 85.12 288 GLN A CA 1
ATOM 2240 C C . GLN A 1 288 ? -34.188 -4.539 5.168 1 85.12 288 GLN A C 1
ATOM 2242 O O . GLN A 1 288 ? -33.875 -5.715 5.387 1 85.12 288 GLN A O 1
ATOM 2247 N N . ILE A 1 289 ? -35.344 -4.129 5.164 1 84.75 289 ILE A N 1
ATOM 2248 C CA . ILE A 1 289 ? -36.438 -5.039 5.438 1 84.75 289 ILE A CA 1
ATOM 2249 C C . ILE A 1 289 ? -36.531 -6.082 4.324 1 84.75 289 ILE A C 1
ATOM 2251 O O . ILE A 1 289 ? -36.719 -7.273 4.598 1 84.75 289 ILE A O 1
ATOM 2255 N N . GLN A 1 290 ? -36.344 -5.68 3.18 1 84.06 290 GLN A N 1
ATOM 2256 C CA . GLN A 1 290 ? -36.438 -6.613 2.061 1 84.06 290 GLN A CA 1
ATOM 2257 C C . GLN A 1 290 ? -35.219 -7.531 2.014 1 84.06 290 GLN A C 1
ATOM 2259 O O . GLN A 1 290 ? -35.344 -8.727 1.737 1 84.06 290 GLN A O 1
ATOM 2264 N N . ALA A 1 291 ? -34.062 -6.996 2.248 1 79 291 ALA A N 1
ATOM 2265 C CA . ALA A 1 291 ? -32.812 -7.75 2.17 1 79 291 ALA A CA 1
ATOM 2266 C C . ALA A 1 291 ? -32.75 -8.797 3.277 1 79 291 ALA A C 1
ATOM 2268 O O . ALA A 1 291 ? -32.125 -9.852 3.105 1 79 291 ALA A O 1
ATOM 2269 N N . THR A 1 292 ? -33.312 -8.5 4.449 1 75.12 292 THR A N 1
ATOM 2270 C CA . THR A 1 292 ? -33.281 -9.438 5.57 1 75.12 292 THR A CA 1
ATOM 2271 C C . THR A 1 292 ? -34.312 -10.539 5.379 1 75.12 292 THR A C 1
ATOM 2273 O O . THR A 1 292 ? -34.094 -11.672 5.824 1 75.12 292 THR A O 1
ATOM 2276 N N . SER A 1 293 ? -35.375 -10.234 4.695 1 74.81 293 SER A N 1
ATOM 2277 C CA . SER A 1 293 ? -36.438 -11.219 4.504 1 74.81 293 SER A CA 1
ATOM 2278 C C . SER A 1 293 ? -36.125 -12.117 3.307 1 74.81 293 SER A C 1
ATOM 2280 O O . SER A 1 293 ? -36.312 -13.336 3.377 1 74.81 293 SER A O 1
ATOM 2282 N N . SER A 1 294 ? -35.75 -11.523 2.277 1 76.31 294 SER A N 1
ATOM 2283 C CA . SER A 1 294 ? -35.438 -12.234 1.04 1 76.31 294 SER A CA 1
ATOM 2284 C C . SER A 1 294 ? -34.375 -11.492 0.223 1 76.31 294 SER A C 1
ATOM 2286 O O . SER A 1 294 ? -33.781 -10.531 0.706 1 76.31 294 SER A O 1
ATOM 2288 N N . ALA A 1 295 ? -34.062 -12.078 -0.922 1 76.06 295 ALA A N 1
ATOM 2289 C CA . ALA A 1 295 ? -33.219 -11.352 -1.852 1 76.06 295 ALA A CA 1
ATOM 2290 C C . ALA A 1 295 ? -33.875 -10.047 -2.293 1 76.06 295 ALA A C 1
ATOM 2292 O O . ALA A 1 295 ? -35.062 -10.008 -2.559 1 76.06 295 ALA A O 1
ATOM 2293 N N . PRO A 1 296 ? -33.125 -9.008 -2.176 1 80.06 296 PRO A N 1
ATOM 2294 C CA . PRO A 1 296 ? -33.719 -7.727 -2.561 1 80.06 296 PRO A CA 1
ATOM 2295 C C . PRO A 1 296 ? -34.219 -7.723 -3.998 1 80.06 296 PRO A C 1
ATOM 2297 O O . PRO A 1 296 ? -33.562 -8.203 -4.906 1 80.06 296 PRO A O 1
ATOM 2300 N N . SER A 1 297 ? -35.469 -7.219 -4.148 1 85.31 297 SER A N 1
ATOM 2301 C CA . SER A 1 297 ? -36.062 -7.098 -5.473 1 85.31 297 SER A CA 1
ATOM 2302 C C . SER A 1 297 ? -35.344 -6.035 -6.309 1 85.31 297 SER A C 1
ATOM 2304 O O . SER A 1 297 ? -34.75 -5.113 -5.766 1 85.31 297 SER A O 1
ATOM 2306 N N . PRO A 1 298 ? -35.375 -6.156 -7.582 1 86.25 298 PRO A N 1
ATOM 2307 C CA . PRO A 1 298 ? -34.781 -5.145 -8.461 1 86.25 298 PRO A CA 1
ATOM 2308 C C . PRO A 1 298 ? -35.344 -3.75 -8.234 1 86.25 298 PRO A C 1
ATOM 2310 O O . PRO A 1 298 ? -34.656 -2.752 -8.391 1 86.25 298 PRO A O 1
ATOM 2313 N N . GLU A 1 299 ? -36.594 -3.711 -7.828 1 89.25 299 GLU A N 1
ATOM 2314 C CA . GLU A 1 299 ? -37.219 -2.42 -7.598 1 89.25 299 GLU A CA 1
ATOM 2315 C C . GLU A 1 299 ? -36.625 -1.716 -6.383 1 89.25 299 GLU A C 1
ATOM 2317 O O . GLU A 1 299 ? -36.438 -0.498 -6.398 1 89.25 299 GLU A O 1
ATOM 2322 N N . THR A 1 300 ? -36.406 -2.469 -5.422 1 89.88 300 THR A N 1
ATOM 2323 C CA . THR A 1 300 ? -35.812 -1.892 -4.219 1 89.88 300 THR A CA 1
ATOM 2324 C C . THR A 1 300 ? -34.375 -1.418 -4.484 1 89.88 300 THR A C 1
ATOM 2326 O O . THR A 1 300 ? -33.969 -0.388 -3.959 1 89.88 300 THR A O 1
ATOM 2329 N N . LEU A 1 301 ? -33.719 -2.135 -5.316 1 89.81 301 LEU A N 1
ATOM 2330 C CA . LEU A 1 301 ? -32.344 -1.74 -5.68 1 89.81 301 LEU A CA 1
ATOM 2331 C C . LEU A 1 301 ? -32.375 -0.471 -6.523 1 89.81 301 LEU A C 1
ATOM 2333 O O . LEU A 1 301 ? -31.5 0.391 -6.367 1 89.81 301 LEU A O 1
ATOM 2337 N N . VAL A 1 302 ? -33.344 -0.397 -7.402 1 92.31 302 VAL A N 1
ATOM 2338 C CA . VAL A 1 302 ? -33.469 0.798 -8.227 1 92.31 302 VAL A CA 1
ATOM 2339 C C . VAL A 1 302 ? -33.719 2.012 -7.34 1 92.31 302 VAL A C 1
ATOM 2341 O O . VAL A 1 302 ? -33.156 3.084 -7.555 1 92.31 302 VAL A O 1
ATOM 2344 N N . LEU A 1 303 ? -34.594 1.805 -6.363 1 92.56 303 LEU A N 1
ATOM 2345 C CA . LEU A 1 303 ? -34.875 2.889 -5.438 1 92.56 303 LEU A CA 1
ATOM 2346 C C . LEU A 1 303 ? -33.656 3.299 -4.652 1 92.56 303 LEU A C 1
ATOM 2348 O O . LEU A 1 303 ? -33.375 4.492 -4.48 1 92.56 303 LEU A O 1
ATOM 2352 N N . TYR A 1 304 ? -32.969 2.369 -4.227 1 91.38 304 TYR A N 1
ATOM 2353 C CA . TYR A 1 304 ? -31.75 2.602 -3.451 1 91.38 304 TYR A CA 1
ATOM 2354 C C . TYR A 1 304 ? -30.719 3.389 -4.262 1 91.38 304 TYR A C 1
ATOM 2356 O O . TYR A 1 304 ? -30.234 4.426 -3.811 1 91.38 304 TYR A O 1
ATOM 2364 N N . TYR A 1 305 ? -30.406 3.004 -5.488 1 92.31 305 TYR A N 1
ATOM 2365 C CA . TYR A 1 305 ? -29.406 3.662 -6.324 1 92.31 305 TYR A CA 1
ATOM 2366 C C . TYR A 1 305 ? -29.922 5.012 -6.82 1 92.31 305 TYR A C 1
ATOM 2368 O O . TYR A 1 305 ? -29.141 5.949 -6.992 1 92.31 305 TYR A O 1
ATOM 2376 N N . SER A 1 306 ? -31.203 5.078 -7.066 1 94.75 306 SER A N 1
ATOM 2377 C CA . SER A 1 306 ? -31.766 6.355 -7.508 1 94.75 306 SER A CA 1
ATOM 2378 C C . SER A 1 306 ? -31.578 7.43 -6.445 1 94.75 306 SER A C 1
ATOM 2380 O O . SER A 1 306 ? -31.344 8.594 -6.766 1 94.75 306 SER A O 1
ATOM 2382 N N . TYR A 1 307 ? -31.719 7.035 -5.23 1 95.19 307 TYR A N 1
ATOM 2383 C CA . TYR A 1 307 ? -31.5 7.973 -4.137 1 95.19 307 TYR A CA 1
ATOM 2384 C C . TYR A 1 307 ? -30.078 8.508 -4.16 1 95.19 307 TYR A C 1
ATOM 2386 O O . TYR A 1 307 ? -29.859 9.711 -4.059 1 95.19 307 TYR A O 1
ATOM 2394 N N . TYR A 1 308 ? -29.125 7.645 -4.359 1 94.5 308 TYR A N 1
ATOM 2395 C CA . TYR A 1 308 ? -27.719 8.031 -4.383 1 94.5 308 TYR A CA 1
ATOM 2396 C C . TYR A 1 308 ? -27.406 8.906 -5.594 1 94.5 308 TYR A C 1
ATOM 2398 O O . TYR A 1 308 ? -26.688 9.898 -5.492 1 94.5 308 TYR A O 1
ATOM 2406 N N . VAL A 1 309 ? -27.984 8.57 -6.715 1 96.25 309 VAL A N 1
ATOM 2407 C CA . VAL A 1 309 ? -27.719 9.281 -7.965 1 96.25 309 VAL A CA 1
ATOM 2408 C C . VAL A 1 309 ? -28.312 10.688 -7.895 1 96.25 309 VAL A C 1
ATOM 2410 O O . VAL A 1 309 ? -27.812 11.602 -8.555 1 96.25 309 VAL A O 1
ATOM 2413 N N . ALA A 1 310 ? -29.281 10.836 -7.07 1 96.44 310 ALA A N 1
ATOM 2414 C CA . ALA A 1 310 ? -29.859 12.164 -6.883 1 96.44 310 ALA A CA 1
ATOM 2415 C C . ALA A 1 310 ? -29.062 12.961 -5.848 1 96.44 310 ALA A C 1
ATOM 2417 O O . ALA A 1 310 ? -28.828 14.156 -6.027 1 96.44 310 ALA A O 1
ATOM 2418 N N . LEU A 1 311 ? -28.672 12.305 -4.84 1 97.44 311 LEU A N 1
ATOM 2419 C CA . LEU A 1 311 ? -28.047 12.961 -3.695 1 97.44 311 LEU A CA 1
ATOM 2420 C C . LEU A 1 311 ? -26.625 13.375 -4.016 1 97.44 311 LEU A C 1
ATOM 2422 O O . LEU A 1 311 ? -26.203 14.5 -3.715 1 97.44 311 LEU A O 1
ATOM 2426 N N . LEU A 1 312 ? -25.812 12.508 -4.637 1 97.88 312 LEU A N 1
ATOM 2427 C CA . LEU A 1 312 ? -24.375 12.703 -4.82 1 97.88 312 LEU A CA 1
ATOM 2428 C C . LEU A 1 312 ? -24.109 13.914 -5.707 1 97.88 312 LEU A C 1
ATOM 2430 O O . LEU A 1 312 ? -23.266 14.758 -5.375 1 97.88 312 LEU A O 1
ATOM 2434 N N . PRO A 1 313 ? -24.812 14.109 -6.801 1 97.62 313 PRO A N 1
ATOM 2435 C CA . PRO A 1 313 ? -24.594 15.32 -7.586 1 97.62 313 PRO A CA 1
ATOM 2436 C C . PRO A 1 313 ? -24.953 16.594 -6.824 1 97.62 313 PRO A C 1
ATOM 2438 O O . PRO A 1 313 ? -24.297 17.625 -6.988 1 97.62 313 PRO A O 1
ATOM 2441 N N . MET A 1 314 ? -26 16.547 -6.023 1 97.12 314 MET A N 1
ATOM 2442 C CA . MET A 1 314 ? -26.359 17.688 -5.195 1 97.12 314 MET A CA 1
ATOM 2443 C C . MET A 1 314 ? -25.219 18.047 -4.234 1 97.12 314 MET A C 1
ATOM 2445 O O . MET A 1 314 ? -24.891 19.219 -4.055 1 97.12 314 MET A O 1
ATOM 2449 N N . MET A 1 315 ? -24.688 17.031 -3.633 1 98.12 315 MET A N 1
ATOM 2450 C CA . MET A 1 315 ? -23.547 17.234 -2.742 1 98.12 315 MET A CA 1
ATOM 2451 C C . MET A 1 315 ? -22.359 17.812 -3.502 1 98.12 315 MET A C 1
ATOM 2453 O O . MET A 1 315 ? -21.656 18.672 -2.988 1 98.12 315 MET A O 1
ATOM 2457 N N . THR A 1 316 ? -22.156 17.328 -4.719 1 97.94 316 THR A N 1
ATOM 2458 C CA . THR A 1 316 ? -21.062 17.797 -5.562 1 97.94 316 THR A CA 1
ATOM 2459 C C . THR A 1 316 ? -21.219 19.281 -5.891 1 97.94 316 THR A C 1
ATOM 2461 O O . THR A 1 316 ? -20.281 20.062 -5.781 1 97.94 316 THR A O 1
ATOM 2464 N N . VAL A 1 317 ? -22.391 19.672 -6.246 1 97.31 317 VAL A N 1
ATOM 2465 C CA . VAL A 1 317 ? -22.672 21.062 -6.562 1 97.31 317 VAL A CA 1
ATOM 2466 C C . VAL A 1 317 ? -22.453 21.922 -5.32 1 97.31 317 VAL A C 1
ATOM 2468 O O . VAL A 1 317 ? -21.891 23.016 -5.406 1 97.31 317 VAL A O 1
ATOM 2471 N N . GLY A 1 318 ? -22.906 21.422 -4.18 1 96.38 318 GLY A N 1
ATOM 2472 C CA . GLY A 1 318 ? -22.672 22.125 -2.932 1 96.38 318 GLY A CA 1
ATOM 2473 C C . GLY A 1 318 ? -21.203 22.328 -2.623 1 96.38 318 GLY A C 1
ATOM 2474 O O . GLY A 1 318 ? -20.781 23.422 -2.27 1 96.38 318 GLY A O 1
ATOM 2475 N N . ALA A 1 319 ? -20.453 21.25 -2.746 1 96.81 319 ALA A N 1
ATOM 2476 C CA . ALA A 1 319 ? -19.016 21.312 -2.465 1 96.81 319 ALA A CA 1
ATOM 2477 C C . ALA A 1 319 ? -18.312 22.266 -3.438 1 96.81 319 ALA A C 1
ATOM 2479 O O . ALA A 1 319 ? -17.438 23.031 -3.039 1 96.81 319 ALA A O 1
ATOM 2480 N N . LEU A 1 320 ? -18.688 22.203 -4.723 1 95.81 320 LEU A N 1
ATOM 2481 C CA . LEU A 1 320 ? -18.094 23.078 -5.723 1 95.81 320 LEU A CA 1
ATOM 2482 C C . LEU A 1 320 ? -18.422 24.547 -5.441 1 95.81 320 LEU A C 1
ATOM 2484 O O . LEU A 1 320 ? -17.562 25.422 -5.535 1 95.81 320 LEU A O 1
ATOM 2488 N N . ALA A 1 321 ? -19.672 24.812 -5.137 1 95.44 321 ALA A N 1
ATOM 2489 C CA . ALA A 1 321 ? -20.078 26.172 -4.773 1 95.44 321 ALA A CA 1
ATOM 2490 C C . ALA A 1 321 ? -19.297 26.672 -3.561 1 95.44 321 ALA A C 1
ATOM 2492 O O . ALA A 1 321 ? -18.875 27.828 -3.525 1 95.44 321 ALA A O 1
ATOM 2493 N N . GLY A 1 322 ? -19.203 25.812 -2.609 1 94.06 322 GLY A N 1
ATOM 2494 C CA . GLY A 1 322 ? -18.422 26.188 -1.44 1 94.06 322 GLY A CA 1
ATOM 2495 C C . GLY A 1 322 ? -16.969 26.5 -1.767 1 94.06 322 GLY A C 1
ATOM 2496 O O . GLY A 1 322 ? -16.406 27.469 -1.23 1 94.06 322 GLY A O 1
ATOM 2497 N N . THR A 1 323 ? -16.375 25.734 -2.6 1 91.88 323 THR A N 1
ATOM 2498 C CA . THR A 1 323 ? -14.984 25.969 -2.998 1 91.88 323 THR A CA 1
ATOM 2499 C C . THR A 1 323 ? -14.844 27.297 -3.736 1 91.88 323 THR A C 1
ATOM 2501 O O . THR A 1 323 ? -13.867 28.016 -3.543 1 91.88 323 THR A O 1
ATOM 2504 N N . VAL A 1 324 ? -15.797 27.594 -4.617 1 91.12 324 VAL A N 1
ATOM 2505 C CA . VAL A 1 324 ? -15.789 28.859 -5.34 1 91.12 324 VAL A CA 1
ATOM 2506 C C . VAL A 1 324 ? -15.898 30.016 -4.352 1 91.12 324 VAL A C 1
ATOM 2508 O O . VAL A 1 324 ? -15.203 31.031 -4.488 1 91.12 324 VAL A O 1
ATOM 2511 N N . ILE A 1 325 ? -16.688 29.844 -3.33 1 90.69 325 ILE A N 1
ATOM 2512 C CA . ILE A 1 325 ? -16.891 30.891 -2.326 1 90.69 325 ILE A CA 1
ATOM 2513 C C . ILE A 1 325 ? -15.609 31.062 -1.506 1 90.69 325 ILE A C 1
ATOM 2515 O O . ILE A 1 325 ? -15.25 32.188 -1.143 1 90.69 325 ILE A O 1
ATOM 2519 N N . HIS A 1 326 ? -14.977 29.969 -1.175 1 86.25 326 HIS A N 1
ATOM 2520 C CA . HIS A 1 326 ? -13.688 30.062 -0.502 1 86.25 326 HIS A CA 1
ATOM 2521 C C . HIS A 1 326 ? -12.719 30.938 -1.283 1 86.25 326 HIS A C 1
ATOM 2523 O O . HIS A 1 326 ? -11.984 31.734 -0.694 1 86.25 326 HIS A O 1
ATOM 2529 N N . GLY A 1 327 ? -12.695 30.719 -2.578 1 81.5 327 GLY A N 1
ATOM 2530 C CA . GLY A 1 327 ? -11.797 31.484 -3.43 1 81.5 327 GLY A CA 1
ATOM 2531 C C . GLY A 1 327 ? -12.141 32.969 -3.471 1 81.5 327 GLY A C 1
ATOM 2532 O O . GLY A 1 327 ? -11.25 33.812 -3.613 1 81.5 327 GLY A O 1
ATOM 2533 N N . LEU A 1 328 ? -13.367 33.188 -3.258 1 80.19 328 LEU A N 1
ATOM 2534 C CA . LEU A 1 328 ? -13.82 34.594 -3.311 1 80.19 328 LEU A CA 1
ATOM 2535 C C . LEU A 1 328 ? -13.555 35.281 -1.987 1 80.19 328 LEU A C 1
ATOM 2537 O O . LEU A 1 328 ? -13.398 36.5 -1.954 1 80.19 328 LEU A O 1
ATOM 2541 N N . GLU A 1 329 ? -13.539 34.531 -0.831 1 75.06 329 GLU A N 1
ATOM 2542 C CA . GLU A 1 329 ? -13.32 35.094 0.49 1 75.06 329 GLU A CA 1
ATOM 2543 C C . GLU A 1 329 ? -11.836 35.344 0.735 1 75.06 329 GLU A C 1
ATOM 2545 O O . GLU A 1 329 ? -11 34.469 0.494 1 75.06 329 GLU A O 1
ATOM 2550 N N . GLU A 1 330 ? -11.086 36.25 0.174 1 64.44 330 GLU A N 1
ATOM 2551 C CA . GLU A 1 330 ? -9.68 36.625 0.323 1 64.44 330 GLU A CA 1
ATOM 2552 C C . GLU A 1 330 ? -9.188 36.375 1.741 1 64.44 330 GLU A C 1
ATOM 2554 O O . GLU A 1 330 ? -8.977 37.281 2.516 1 64.44 330 GLU A O 1
ATOM 2559 N N . ARG A 1 331 ? -9.406 35.188 2.41 1 62.16 331 ARG A N 1
ATOM 2560 C CA . ARG A 1 331 ? -8.797 34.938 3.709 1 62.16 331 ARG A CA 1
ATOM 2561 C C . ARG A 1 331 ? -7.371 34.406 3.549 1 62.16 331 ARG A C 1
ATOM 2563 O O . ARG A 1 331 ? -7.039 33.781 2.537 1 62.16 331 ARG A O 1
ATOM 2570 N N . GLU A 1 332 ? -6.613 34.844 4.445 1 61.16 332 GLU A N 1
ATOM 2571 C CA . GLU A 1 332 ? -5.211 34.438 4.41 1 61.16 332 GLU A CA 1
ATOM 2572 C C . GLU A 1 332 ? -5.055 32.969 4.766 1 61.16 332 GLU A C 1
ATOM 2574 O O . GLU A 1 332 ? -5.809 32.438 5.582 1 61.16 332 GLU A O 1
ATOM 2579 N N . LEU A 1 333 ? -4.422 32.188 3.896 1 59.44 333 LEU A N 1
ATOM 2580 C CA . LEU A 1 333 ? -4.109 30.781 4.129 1 59.44 333 LEU A CA 1
ATOM 2581 C C . LEU A 1 333 ? -3.24 30.609 5.367 1 59.44 333 LEU A C 1
ATOM 2583 O O . LEU A 1 333 ? -2.338 31.422 5.609 1 59.44 333 LEU A O 1
ATOM 2587 N N . ASP A 1 334 ? -3.777 29.938 6.324 1 57.75 334 ASP A N 1
ATOM 2588 C CA . ASP A 1 334 ? -2.982 29.641 7.512 1 57.75 334 ASP A CA 1
ATOM 2589 C C . ASP A 1 334 ? -1.647 29 7.129 1 57.75 334 ASP A C 1
ATOM 2591 O O . ASP A 1 334 ? -1.614 27.922 6.535 1 57.75 334 ASP A O 1
ATOM 2595 N N . THR A 1 335 ? -0.611 29.812 6.988 1 55.34 335 THR A N 1
ATOM 2596 C CA . THR A 1 335 ? 0.735 29.359 6.645 1 55.34 335 THR A CA 1
ATOM 2597 C C . THR A 1 335 ? 1.33 28.516 7.766 1 55.34 335 THR A C 1
ATOM 2599 O O . THR A 1 335 ? 2.422 27.969 7.625 1 55.34 335 THR A O 1
ATOM 2602 N N . LEU A 1 336 ? 0.638 28.5 8.977 1 52.38 336 LEU A N 1
ATOM 2603 C CA . LEU A 1 336 ? 1.308 27.766 10.047 1 52.38 336 L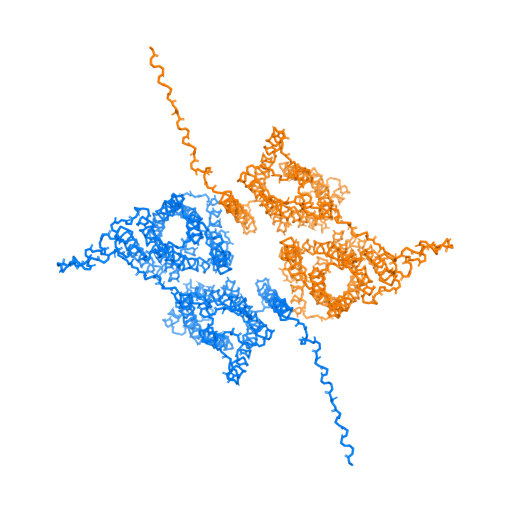EU A CA 1
ATOM 2604 C C . LEU A 1 336 ? 1.134 26.266 9.875 1 52.38 336 LEU A C 1
ATOM 2606 O O . LEU A 1 336 ? 0.008 25.766 9.766 1 52.38 336 LEU A O 1
ATOM 2610 N N . LYS A 1 337 ? 2.23 25.734 9.438 1 56.81 337 LYS A N 1
ATOM 2611 C CA . LYS A 1 337 ? 2.32 24.281 9.312 1 56.81 337 LYS A CA 1
ATOM 2612 C C . LYS A 1 337 ? 1.909 23.594 10.617 1 56.81 337 LYS A C 1
ATOM 2614 O O . LYS A 1 337 ? 2.66 23.594 11.594 1 56.81 337 LYS A O 1
ATOM 2619 N N . ASN A 1 338 ? 0.605 23.359 10.922 1 61.72 338 ASN A N 1
ATOM 2620 C CA . ASN A 1 338 ? 0.13 22.531 12.023 1 61.72 338 ASN A CA 1
ATOM 2621 C C . ASN A 1 338 ? 0.187 21.047 11.656 1 61.72 338 ASN A C 1
ATOM 2623 O O . ASN A 1 338 ? -0.544 20.594 10.781 1 61.72 338 ASN A O 1
ATOM 2627 N N . PRO A 1 339 ? 1.211 20.328 12.18 1 65.56 339 PRO A N 1
ATOM 2628 C CA . PRO A 1 339 ? 1.379 18.922 11.852 1 65.56 339 PRO A CA 1
ATOM 2629 C C . PRO A 1 339 ? 0.093 18.109 12.031 1 65.56 339 PRO A C 1
ATOM 2631 O O . PRO A 1 339 ? -0.128 17.125 11.32 1 65.56 339 PRO A O 1
ATOM 2634 N N . THR A 1 340 ? -0.757 18.547 12.938 1 67.06 340 THR A N 1
ATOM 2635 C CA . THR A 1 340 ? -2.016 17.844 13.164 1 67.06 340 THR A CA 1
ATOM 2636 C C . THR A 1 340 ? -2.951 18.016 11.969 1 67.06 340 THR A C 1
ATOM 2638 O O . THR A 1 340 ? -3.643 17.078 11.57 1 67.06 340 THR A O 1
ATOM 2641 N N . ARG A 1 341 ? -2.863 19.172 11.43 1 74.5 341 ARG A N 1
ATOM 2642 C CA . ARG A 1 341 ? -3.713 19.453 10.273 1 74.5 341 ARG A CA 1
ATOM 2643 C C . ARG A 1 341 ? -3.242 18.656 9.055 1 74.5 341 ARG A C 1
ATOM 2645 O O . ARG A 1 341 ? -4.059 18.172 8.273 1 74.5 341 ARG A O 1
ATOM 2652 N N . SER A 1 342 ? -1.964 18.531 8.992 1 77.56 342 SER A N 1
ATOM 2653 C CA . SER A 1 342 ? -1.432 17.75 7.875 1 77.56 342 SER A CA 1
ATOM 2654 C C . SER A 1 342 ? -1.804 16.281 8 1 77.56 342 SER A C 1
ATOM 2656 O O . SER A 1 342 ? -2.109 15.617 7.004 1 77.56 342 SER A O 1
ATOM 2658 N N . LEU A 1 343 ? -1.831 15.828 9.203 1 76.56 343 LEU A N 1
ATOM 2659 C CA . LEU A 1 343 ? -2.211 14.438 9.43 1 76.56 343 LEU A CA 1
ATOM 2660 C C . LEU A 1 343 ? -3.689 14.219 9.125 1 76.56 343 LEU A C 1
ATOM 2662 O O . LEU A 1 343 ? -4.066 13.188 8.562 1 76.56 343 LEU A O 1
ATOM 2666 N N . ASP A 1 344 ? -4.465 15.234 9.414 1 79.06 344 ASP A N 1
ATOM 2667 C CA . ASP A 1 344 ? -5.895 15.141 9.141 1 79.06 344 ASP A CA 1
ATOM 2668 C C . ASP A 1 344 ? -6.168 15.094 7.641 1 79.06 344 ASP A C 1
ATOM 2670 O O . ASP A 1 344 ? -7.039 14.352 7.184 1 79.06 344 ASP A O 1
ATOM 2674 N N . VAL A 1 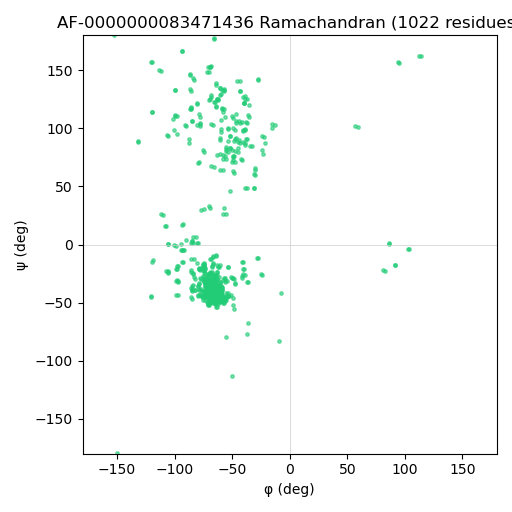345 ? -5.457 15.875 6.988 1 84.06 345 VAL A N 1
ATOM 2675 C CA . VAL A 1 345 ? -5.625 15.906 5.539 1 84.06 345 VAL A CA 1
ATOM 2676 C C . VAL A 1 345 ? -5.207 14.562 4.938 1 84.06 345 VAL A C 1
ATOM 2678 O O . VAL A 1 345 ? -5.891 14.031 4.059 1 84.06 345 VAL A O 1
ATOM 2681 N N . ILE A 1 346 ? -4.215 13.992 5.488 1 82.56 346 ILE A N 1
ATOM 2682 C CA . ILE A 1 346 ? -3.717 12.711 4.996 1 82.56 346 ILE A CA 1
ATOM 2683 C C . ILE A 1 346 ? -4.715 11.602 5.328 1 82.56 346 ILE A C 1
ATOM 2685 O O . ILE A 1 346 ? -4.977 10.727 4.504 1 82.56 346 ILE A O 1
ATOM 2689 N N . LEU A 1 347 ? -5.254 11.68 6.477 1 82.69 347 LEU A N 1
ATOM 2690 C CA . LEU A 1 347 ? -6.23 10.672 6.883 1 82.69 347 LEU A CA 1
ATOM 2691 C C . LEU A 1 347 ? -7.504 10.789 6.051 1 82.69 347 LEU A C 1
ATOM 2693 O O . LEU A 1 347 ? -8.086 9.773 5.656 1 82.69 347 LEU A O 1
ATOM 2697 N N . LEU A 1 348 ? -7.855 11.992 5.77 1 88.12 348 LEU A N 1
ATOM 2698 C CA . LEU A 1 348 ? -9.047 12.234 4.957 1 88.12 348 LEU A CA 1
ATOM 2699 C C . LEU A 1 348 ? -8.844 11.719 3.539 1 88.12 348 LEU A C 1
ATOM 2701 O O . LEU A 1 348 ? -9.68 10.977 3.021 1 88.12 348 LEU A O 1
ATOM 2705 N N . MET A 1 349 ? -7.777 12.039 2.957 1 88.62 349 MET A N 1
ATOM 2706 C CA . MET A 1 349 ? -7.48 11.609 1.593 1 88.62 349 MET A CA 1
ATOM 2707 C C . MET A 1 349 ? -7.273 10.102 1.528 1 88.62 349 MET A C 1
ATOM 2709 O O . MET A 1 349 ? -7.73 9.445 0.587 1 88.62 349 MET A O 1
ATOM 2713 N N . GLY A 1 350 ? -6.605 9.57 2.529 1 88.19 350 GLY A N 1
ATOM 2714 C CA . GLY A 1 350 ? -6.375 8.141 2.584 1 88.19 350 GLY A CA 1
ATOM 2715 C C . GLY A 1 350 ? -7.656 7.336 2.746 1 88.19 350 GLY A C 1
ATOM 2716 O O . GLY A 1 350 ? -7.809 6.277 2.135 1 88.19 350 GLY A O 1
ATOM 2717 N N . ALA A 1 351 ? -8.539 7.82 3.488 1 92.06 351 ALA A N 1
ATOM 2718 C CA . ALA A 1 351 ? -9.805 7.125 3.721 1 92.06 351 ALA A CA 1
ATOM 2719 C C . ALA A 1 351 ? -10.688 7.156 2.475 1 92.06 351 ALA A C 1
ATOM 2721 O O . ALA A 1 351 ? -11.469 6.23 2.238 1 92.06 351 ALA A O 1
ATOM 2722 N N . ALA A 1 352 ? -10.586 8.203 1.68 1 93.62 352 ALA A N 1
ATOM 2723 C CA . ALA A 1 352 ? -11.391 8.336 0.472 1 93.62 352 ALA A CA 1
ATOM 2724 C C . ALA A 1 352 ? -11.008 7.289 -0.568 1 93.62 352 ALA A C 1
ATOM 2726 O O . ALA A 1 352 ? -11.797 6.969 -1.46 1 93.62 352 ALA A O 1
ATOM 2727 N N . LEU A 1 353 ? -9.836 6.699 -0.451 1 92.31 353 LEU A N 1
ATOM 2728 C CA . LEU A 1 353 ? -9.336 5.754 -1.444 1 92.31 353 LEU A CA 1
ATOM 2729 C C . LEU A 1 353 ? -10.125 4.453 -1.407 1 92.31 353 LEU A C 1
ATOM 2731 O O . LEU A 1 353 ? -10.227 3.752 -2.416 1 92.31 353 LEU A O 1
ATOM 2735 N N . GLY A 1 354 ? -10.703 4.18 -0.252 1 92.5 354 GLY A N 1
ATOM 2736 C CA . GLY A 1 354 ? -11.484 2.959 -0.134 1 92.5 354 GLY A CA 1
ATOM 2737 C C . GLY A 1 354 ? -12.695 2.934 -1.048 1 92.5 354 GLY A C 1
ATOM 2738 O O . GLY A 1 354 ? -12.812 2.059 -1.908 1 92.5 354 GLY A O 1
ATOM 2739 N N . GLN A 1 355 ? -13.5 3.914 -0.977 1 92.62 355 GLN A N 1
ATOM 2740 C CA . GLN A 1 355 ? -14.703 3.975 -1.796 1 92.62 355 GLN A CA 1
ATOM 2741 C C . GLN A 1 355 ? -14.367 4.254 -3.258 1 92.62 355 GLN A C 1
ATOM 2743 O O . GLN A 1 355 ? -15.047 3.768 -4.164 1 92.62 355 GLN A O 1
ATOM 2748 N N . ILE A 1 356 ? -13.375 5.02 -3.467 1 94.5 356 ILE A N 1
ATOM 2749 C CA . ILE A 1 356 ? -12.945 5.289 -4.832 1 94.5 356 ILE A CA 1
ATOM 2750 C C . ILE A 1 356 ? -12.461 3.996 -5.484 1 94.5 356 ILE A C 1
ATOM 2752 O O . ILE A 1 356 ? -12.766 3.725 -6.648 1 94.5 356 ILE A O 1
ATOM 2756 N N . GLY A 1 357 ? -11.789 3.227 -4.688 1 94.06 357 GLY A N 1
ATOM 2757 C CA . GLY A 1 357 ? -11.328 1.936 -5.18 1 94.06 357 GLY A CA 1
ATOM 2758 C C . GLY A 1 357 ? -12.469 1.007 -5.559 1 94.06 357 GLY A C 1
ATOM 2759 O O . GLY A 1 357 ? -12.469 0.432 -6.648 1 94.06 357 GLY A O 1
ATOM 2760 N N . ILE A 1 358 ? -13.461 0.866 -4.68 1 93.56 358 ILE A N 1
ATOM 2761 C CA . ILE A 1 358 ? -14.609 0.018 -4.961 1 93.56 358 ILE A CA 1
ATOM 2762 C C . ILE A 1 358 ? -15.312 0.503 -6.23 1 93.56 358 ILE A C 1
ATOM 2764 O O . ILE A 1 358 ? -15.719 -0.303 -7.07 1 93.56 358 ILE A O 1
ATOM 2768 N N . SER A 1 359 ? -15.383 1.802 -6.371 1 95.56 359 SER A N 1
ATOM 2769 C CA . SER A 1 359 ? -16.078 2.395 -7.508 1 95.56 359 SER A CA 1
ATOM 2770 C C . SER A 1 359 ? -15.359 2.072 -8.82 1 95.56 359 SER A C 1
ATOM 2772 O O . SER A 1 359 ? -16 1.724 -9.812 1 95.56 359 SER A O 1
ATOM 2774 N N . TYR A 1 360 ? -14.125 2.17 -8.844 1 95.62 360 TYR A N 1
ATOM 2775 C CA . TYR A 1 360 ? -13.398 1.877 -10.078 1 95.62 360 TYR A CA 1
ATOM 2776 C C . TYR A 1 360 ? -13.516 0.402 -10.438 1 95.62 360 TYR A C 1
ATOM 2778 O O . TYR A 1 360 ? -13.664 0.056 -11.617 1 95.62 360 TYR A O 1
ATOM 2786 N N . PHE A 1 361 ? -13.43 -0.492 -9.445 1 94.75 361 PHE A N 1
ATOM 2787 C CA . PHE A 1 361 ? -13.617 -1.911 -9.719 1 94.75 361 PHE A CA 1
ATOM 2788 C C . PHE A 1 361 ? -15.023 -2.176 -10.258 1 94.75 361 PHE A C 1
ATOM 2790 O O . PHE A 1 361 ? -15.203 -3.002 -11.156 1 94.75 361 PHE A O 1
ATOM 2797 N N . SER A 1 362 ? -15.984 -1.466 -9.727 1 93.5 362 SER A N 1
ATOM 2798 C CA . SER A 1 362 ? -17.359 -1.609 -10.203 1 93.5 362 SER A CA 1
ATOM 2799 C C . SER A 1 362 ? -17.5 -1.07 -11.625 1 93.5 362 SER A C 1
ATOM 2801 O O . SER A 1 362 ? -18.156 -1.69 -12.461 1 93.5 362 SER A O 1
ATOM 2803 N N . ILE A 1 363 ? -16.922 0.023 -11.898 1 94.44 363 ILE A N 1
ATOM 2804 C CA . ILE A 1 363 ? -17 0.646 -13.219 1 94.44 363 ILE A CA 1
ATOM 2805 C C . ILE A 1 363 ? -16.453 -0.304 -14.273 1 94.44 363 ILE A C 1
ATOM 2807 O O . ILE A 1 363 ? -17.094 -0.549 -15.297 1 94.44 363 ILE A O 1
ATOM 2811 N N . VAL A 1 364 ? -15.32 -0.883 -14.023 1 92.94 364 VAL A N 1
ATOM 2812 C CA . VAL A 1 364 ? -14.68 -1.758 -15 1 92.94 364 VAL A CA 1
ATOM 2813 C C . VAL A 1 364 ? -15.531 -3.01 -15.203 1 92.94 364 VAL A C 1
ATOM 2815 O O . VAL A 1 364 ? -15.727 -3.453 -16.344 1 92.94 364 VAL A O 1
ATOM 2818 N N . ALA A 1 365 ? -16.047 -3.564 -14.117 1 92.81 365 ALA A N 1
ATOM 2819 C CA . ALA A 1 365 ? -16.859 -4.766 -14.219 1 92.81 365 ALA A CA 1
ATOM 2820 C C . ALA A 1 365 ? -18.141 -4.492 -15.008 1 92.81 365 ALA A C 1
ATOM 2822 O O . ALA A 1 365 ? -18.547 -5.289 -15.859 1 92.81 365 ALA A O 1
ATOM 2823 N N . ILE A 1 366 ? -18.766 -3.352 -14.797 1 92.56 366 ILE A N 1
ATOM 2824 C CA . ILE A 1 366 ? -20.031 -3.01 -15.438 1 92.56 366 ILE A CA 1
ATOM 2825 C C . ILE A 1 366 ? -19.797 -2.711 -16.922 1 92.56 366 ILE A C 1
ATOM 2827 O O . ILE A 1 366 ? -20.547 -3.186 -17.781 1 92.56 366 ILE A O 1
ATOM 2831 N N . VAL A 1 367 ? -18.781 -2.006 -17.234 1 91.25 367 VAL A N 1
ATOM 2832 C CA . VAL A 1 367 ? -18.5 -1.616 -18.609 1 91.25 367 VAL A CA 1
ATOM 2833 C C . VAL A 1 367 ? -18.078 -2.844 -19.406 1 91.25 367 VAL A C 1
ATOM 2835 O O . VAL A 1 367 ? -18.438 -2.967 -20.594 1 91.25 367 VAL A O 1
ATOM 2838 N N . ALA A 1 368 ? -17.406 -3.74 -18.734 1 90.19 368 ALA A N 1
ATOM 2839 C CA . ALA A 1 368 ? -16.953 -4.941 -19.422 1 90.19 368 ALA A CA 1
ATOM 2840 C C . ALA A 1 368 ? -18.109 -5.891 -19.719 1 90.19 368 ALA A C 1
ATOM 2842 O O . ALA A 1 368 ? -18.062 -6.656 -20.688 1 90.19 368 ALA A O 1
ATOM 2843 N N . THR A 1 369 ? -19.156 -5.996 -18.891 1 87.31 369 THR A N 1
ATOM 2844 C CA . THR A 1 369 ? -20.266 -6.918 -19.078 1 87.31 369 THR A CA 1
ATOM 2845 C C . THR A 1 369 ? -21.406 -6.246 -19.844 1 87.31 369 THR A C 1
ATOM 2847 O O . THR A 1 369 ? -22.422 -6.875 -20.141 1 87.31 369 THR A O 1
ATOM 2850 N N . ASN A 1 370 ? -21.219 -5.09 -20.578 1 74.75 370 ASN A N 1
ATOM 2851 C CA . ASN A 1 370 ? -22.156 -4.328 -21.391 1 74.75 370 ASN A CA 1
ATOM 2852 C C . ASN A 1 370 ? -23.375 -3.896 -20.594 1 74.75 370 ASN A C 1
ATOM 2854 O O . ASN A 1 370 ? -24.344 -4.652 -20.484 1 74.75 370 ASN A O 1
ATOM 2858 N N . PRO A 1 371 ? -23.406 -2.777 -20.234 1 66.69 371 PRO A N 1
ATOM 2859 C CA . PRO A 1 371 ? -24.438 -2.221 -19.359 1 66.69 371 PRO A CA 1
ATOM 2860 C C . PRO A 1 371 ? -25.766 -1.99 -20.094 1 66.69 371 PRO A C 1
ATOM 2862 O O . PRO A 1 371 ? -25.953 -0.942 -20.719 1 66.69 371 PRO A O 1
ATOM 2865 N N . GLY A 1 372 ? -26.469 -3.006 -20.219 1 77.94 372 GLY A N 1
ATOM 2866 C CA . GLY A 1 372 ? -27.75 -2.744 -20.859 1 77.94 372 GLY A CA 1
ATOM 2867 C C . GLY A 1 372 ? -28.891 -2.598 -19.859 1 77.94 372 GLY A C 1
ATOM 2868 O O . GLY A 1 372 ? -29.812 -1.819 -20.078 1 77.94 372 GLY A O 1
ATOM 2869 N N . ASP A 1 373 ? -28.766 -3.057 -18.781 1 86.44 373 ASP A N 1
ATOM 2870 C CA . ASP A 1 373 ? -29.859 -3.064 -17.812 1 86.44 373 ASP A CA 1
ATOM 2871 C C . ASP A 1 373 ? -29.891 -1.765 -17.016 1 86.44 373 ASP A C 1
ATOM 2873 O O . ASP A 1 373 ? -28.859 -1.114 -16.828 1 86.44 373 ASP A O 1
ATOM 2877 N N . LEU A 1 374 ? -31.078 -1.353 -16.656 1 90.38 374 LEU A N 1
ATOM 2878 C CA . LEU A 1 374 ? -31.297 -0.126 -15.898 1 90.38 374 LEU A CA 1
ATOM 2879 C C . LEU A 1 374 ? -30.484 -0.139 -14.617 1 90.38 374 LEU A C 1
ATOM 2881 O O . LEU A 1 374 ? -29.859 0.868 -14.258 1 90.38 374 LEU A O 1
ATOM 2885 N N . LEU A 1 375 ? -30.453 -1.229 -14 1 89.31 375 LEU A N 1
ATOM 2886 C CA . LEU A 1 375 ? -29.734 -1.347 -12.742 1 89.31 375 LEU A CA 1
ATOM 2887 C C . LEU A 1 375 ? -28.234 -1.132 -12.953 1 89.31 375 LEU A C 1
ATOM 2889 O O . LEU A 1 375 ? -27.578 -0.488 -12.133 1 89.31 375 LEU A O 1
ATOM 2893 N N . ASP A 1 376 ? -27.719 -1.598 -14.016 1 90.56 376 ASP A N 1
ATOM 2894 C CA . ASP A 1 376 ? -26.297 -1.435 -14.32 1 90.56 376 ASP A CA 1
ATOM 2895 C C . ASP A 1 376 ? -25.969 0.023 -14.633 1 90.56 376 ASP A C 1
ATOM 2897 O O . ASP A 1 376 ? -24.922 0.531 -14.219 1 90.56 376 ASP A O 1
ATOM 2901 N N . ARG A 1 377 ? -26.875 0.646 -15.352 1 93.12 377 ARG A N 1
ATOM 2902 C CA . ARG A 1 377 ? -26.672 2.057 -15.664 1 93.12 377 ARG A CA 1
ATOM 2903 C C . ARG A 1 377 ? -26.719 2.91 -14.398 1 93.12 377 ARG A C 1
ATOM 2905 O O . ARG A 1 377 ? -25.922 3.838 -14.242 1 93.12 377 ARG A O 1
ATOM 2912 N N . LEU A 1 378 ? -27.641 2.566 -13.57 1 92.94 378 LEU A N 1
ATOM 2913 C CA . LEU A 1 378 ? -27.75 3.291 -12.305 1 92.94 378 LEU A CA 1
ATOM 2914 C C . LEU A 1 378 ? -26.531 3.049 -11.438 1 92.94 378 LEU A C 1
ATOM 2916 O O . LEU A 1 378 ? -26.016 3.979 -10.805 1 92.94 378 LEU A O 1
ATOM 2920 N N . SER A 1 379 ? -26.094 1.817 -11.43 1 92.12 379 SER A N 1
ATOM 2921 C CA . SER A 1 379 ? -24.906 1.479 -10.648 1 92.12 379 SER A CA 1
ATOM 2922 C C . SER A 1 379 ? -23.656 2.176 -11.203 1 92.12 379 SER A C 1
ATOM 2924 O O . SER A 1 379 ? -22.797 2.609 -10.438 1 92.12 379 SER A O 1
ATOM 2926 N N . LEU A 1 380 ? -23.578 2.262 -12.492 1 94 380 LEU A N 1
ATOM 2927 C CA . LEU A 1 380 ? -22.469 2.959 -13.133 1 94 380 LEU A CA 1
ATOM 2928 C C . LEU A 1 380 ? -22.484 4.445 -12.797 1 94 380 LEU A C 1
ATOM 2930 O O . LEU A 1 380 ? -21.469 5.023 -12.445 1 94 380 LEU A O 1
ATOM 2934 N N . THR A 1 381 ? -23.625 5.043 -12.883 1 95.75 381 THR A N 1
ATOM 2935 C CA . THR A 1 381 ? -23.781 6.457 -12.555 1 95.75 381 THR A CA 1
ATOM 2936 C C . THR A 1 381 ? -23.453 6.711 -11.086 1 95.75 381 THR A C 1
ATOM 2938 O O . THR A 1 381 ? -22.828 7.715 -10.75 1 95.75 381 THR A O 1
ATOM 2941 N N . TYR A 1 382 ? -23.875 5.812 -10.289 1 94.75 382 TYR A N 1
ATOM 2942 C CA . TYR A 1 382 ? -23.594 5.891 -8.867 1 94.75 382 TYR A CA 1
ATOM 2943 C C . TYR A 1 382 ? -22.078 5.883 -8.617 1 94.75 382 TYR A C 1
ATOM 2945 O O . TYR A 1 382 ? -21.562 6.727 -7.883 1 94.75 382 TYR A O 1
ATOM 2953 N N . ALA A 1 383 ? -21.375 4.953 -9.234 1 94.94 383 ALA A N 1
ATOM 2954 C CA . ALA A 1 383 ? -19.938 4.816 -9.039 1 94.94 383 ALA A CA 1
ATOM 2955 C C . ALA A 1 383 ? -19.203 6.059 -9.516 1 94.94 383 ALA A C 1
ATOM 2957 O O . ALA A 1 383 ? -18.312 6.566 -8.828 1 94.94 383 ALA A O 1
ATOM 2958 N N . VAL A 1 384 ? -19.547 6.57 -10.625 1 96.06 384 VAL A N 1
ATOM 2959 C CA . VAL A 1 384 ? -18.891 7.75 -11.188 1 96.06 384 VAL A CA 1
ATOM 2960 C C . VAL A 1 384 ? -19.203 8.969 -10.312 1 96.06 384 VAL A C 1
ATOM 2962 O O . VAL A 1 384 ? -18.297 9.758 -10.008 1 96.06 384 VAL A O 1
ATOM 2965 N N . SER A 1 385 ? -20.453 9.094 -9.914 1 97.31 385 SER A N 1
ATOM 2966 C CA . SER A 1 385 ? -20.859 10.219 -9.07 1 97.31 385 SER A CA 1
ATOM 2967 C C . SER A 1 385 ? -20.141 10.18 -7.73 1 97.31 385 SER A C 1
ATOM 2969 O O . SER A 1 385 ? -19.812 11.227 -7.172 1 97.31 385 SER A O 1
ATOM 2971 N N . LEU A 1 386 ? -19.953 9 -7.254 1 96.31 386 LEU A N 1
ATOM 2972 C CA . LEU A 1 386 ? -19.281 8.844 -5.969 1 96.31 386 LEU A CA 1
ATOM 2973 C C . LEU A 1 386 ? -17.828 9.328 -6.047 1 96.31 386 LEU A C 1
ATOM 2975 O O . LEU A 1 386 ? -17.344 10.008 -5.137 1 96.31 386 LEU A O 1
ATOM 2979 N N . ILE A 1 387 ? -17.141 9.008 -7.062 1 95.88 387 ILE A N 1
ATOM 2980 C CA . ILE A 1 387 ? -15.75 9.43 -7.262 1 95.88 387 ILE A CA 1
ATOM 2981 C C . ILE A 1 387 ? -15.68 10.953 -7.328 1 95.88 387 ILE A C 1
ATOM 2983 O O . ILE A 1 387 ? -14.867 11.578 -6.637 1 95.88 387 ILE A O 1
ATOM 2987 N N . ILE A 1 388 ? -16.547 11.547 -8.094 1 96.12 388 ILE A N 1
ATOM 2988 C CA . ILE A 1 388 ? -16.547 12.992 -8.273 1 96.12 388 ILE A CA 1
ATOM 2989 C C . ILE A 1 388 ? -16.875 13.672 -6.945 1 96.12 388 ILE A C 1
ATOM 2991 O O . ILE A 1 388 ? -16.266 14.68 -6.586 1 96.12 388 ILE A O 1
ATOM 2995 N N . GLN A 1 389 ? -17.828 13.102 -6.262 1 97.44 389 GLN A N 1
ATOM 2996 C CA . GLN A 1 389 ? -18.25 13.68 -4.988 1 97.44 389 GLN A CA 1
ATOM 2997 C C . GLN A 1 389 ? -17.109 13.641 -3.971 1 97.44 389 GLN A C 1
ATOM 2999 O O . GLN A 1 389 ? -16.891 14.617 -3.244 1 97.44 389 GLN A O 1
ATOM 3004 N N . HIS A 1 390 ? -16.391 12.5 -3.875 1 95.62 390 HIS A N 1
ATOM 3005 C CA . HIS A 1 390 ? -15.266 12.398 -2.953 1 95.62 390 HIS A CA 1
ATOM 3006 C C . HIS A 1 390 ? -14.18 13.414 -3.285 1 95.62 390 HIS A C 1
ATOM 3008 O O . HIS A 1 390 ? -13.641 14.062 -2.389 1 95.62 390 HIS A O 1
ATOM 3014 N N . ILE A 1 391 ? -13.938 13.609 -4.523 1 93.31 391 ILE A N 1
ATOM 3015 C CA . ILE A 1 391 ? -12.883 14.516 -4.961 1 93.31 391 ILE A CA 1
ATOM 3016 C C . ILE A 1 391 ? -13.281 15.953 -4.648 1 93.31 391 ILE A C 1
ATOM 3018 O O . ILE A 1 391 ? -12.5 16.703 -4.059 1 93.31 391 ILE A O 1
ATOM 3022 N N . THR A 1 392 ? -14.453 16.375 -4.992 1 95 392 THR A N 1
ATOM 3023 C CA . THR A 1 392 ? -14.906 17.75 -4.812 1 95 392 THR A CA 1
ATOM 3024 C C . THR A 1 392 ? -15.055 18.078 -3.33 1 95 392 THR A C 1
ATOM 3026 O O . THR A 1 392 ? -14.656 19.172 -2.889 1 95 392 THR A O 1
ATOM 3029 N N . GLN A 1 393 ? -15.625 17.141 -2.629 1 96.12 393 GLN A N 1
ATOM 3030 C CA . GLN A 1 393 ? -15.789 17.375 -1.2 1 96.12 393 GLN A CA 1
ATOM 3031 C C . GLN A 1 393 ? -14.438 17.484 -0.502 1 96.12 393 GLN A C 1
ATOM 3033 O O . GLN A 1 393 ? -14.266 18.312 0.397 1 96.12 393 GLN A O 1
ATOM 3038 N N . ASN A 1 394 ? -13.492 16.656 -0.871 1 93.38 394 ASN A N 1
ATOM 3039 C CA . ASN A 1 394 ? -12.148 16.734 -0.304 1 93.38 394 ASN A CA 1
ATOM 3040 C C . ASN A 1 394 ? -11.508 18.094 -0.562 1 93.38 394 ASN A C 1
ATOM 3042 O O . ASN A 1 394 ? -10.914 18.688 0.342 1 93.38 394 ASN A O 1
ATOM 3046 N N . ILE A 1 395 ? -11.648 18.578 -1.764 1 91 395 ILE A N 1
ATOM 3047 C CA . ILE A 1 395 ? -11.078 19.875 -2.105 1 91 395 ILE A CA 1
ATOM 3048 C C . ILE A 1 395 ? -11.727 20.953 -1.25 1 91 395 ILE A C 1
ATOM 3050 O O . ILE A 1 395 ? -11.039 21.828 -0.724 1 91 395 ILE A O 1
ATOM 3054 N N . PHE A 1 396 ? -12.992 20.922 -1.049 1 93.62 396 PHE A N 1
ATOM 3055 C CA . PHE A 1 396 ? -13.727 21.891 -0.258 1 93.62 396 PHE A CA 1
ATOM 3056 C C . PHE A 1 396 ? -13.258 21.875 1.192 1 93.62 396 PHE A C 1
ATOM 3058 O O . PHE A 1 396 ? -12.984 22.938 1.769 1 93.62 396 PHE A O 1
ATOM 3065 N N . ILE A 1 397 ? -13.156 20.688 1.76 1 92.19 397 ILE A N 1
ATOM 3066 C CA . ILE A 1 397 ? -12.797 20.562 3.166 1 92.19 397 ILE A CA 1
ATOM 3067 C C . ILE A 1 397 ? -11.344 20.984 3.369 1 92.19 397 ILE A C 1
ATOM 3069 O O . ILE A 1 397 ? -11.039 21.734 4.305 1 92.19 397 ILE A O 1
ATOM 3073 N N . ILE A 1 398 ? -10.445 20.5 2.504 1 88.06 398 ILE A N 1
ATOM 3074 C CA . ILE A 1 398 ? -9.023 20.797 2.643 1 88.06 398 ILE A CA 1
ATOM 3075 C C . ILE A 1 398 ? -8.781 22.297 2.5 1 88.06 398 ILE A C 1
ATOM 3077 O O . ILE A 1 398 ? -8.023 22.891 3.271 1 88.06 398 ILE A O 1
ATOM 3081 N N . GLU A 1 399 ? -9.453 22.953 1.597 1 86.88 399 GLU A N 1
ATOM 3082 C CA . GLU A 1 399 ? -9.32 24.391 1.421 1 86.88 399 GLU A CA 1
ATOM 3083 C C . GLU A 1 399 ? -9.898 25.156 2.613 1 86.88 399 GLU A C 1
ATOM 3085 O O . GLU A 1 399 ? -9.367 26.203 3.006 1 86.88 399 GLU A O 1
ATOM 3090 N N . GLY A 1 400 ? -10.906 24.656 3.121 1 85.69 400 GLY A N 1
ATOM 3091 C CA . GLY A 1 400 ? -11.523 25.297 4.277 1 85.69 400 GLY A CA 1
ATOM 3092 C C . GLY A 1 400 ? -10.672 25.188 5.531 1 85.69 400 GLY A C 1
ATOM 3093 O O . GLY A 1 400 ? -10.625 26.141 6.328 1 85.69 400 GLY A O 1
ATOM 3094 N N . LEU A 1 401 ? -9.984 24.094 5.676 1 80.88 401 LEU A N 1
ATOM 3095 C CA . LEU A 1 401 ? -9.156 23.875 6.859 1 80.88 401 LEU A CA 1
ATOM 3096 C C . LEU A 1 401 ? -7.879 24.703 6.785 1 80.88 401 LEU A C 1
ATOM 3098 O O . LEU A 1 401 ? -7.285 25.016 7.82 1 80.88 401 LEU A O 1
ATOM 3102 N N . HIS A 1 402 ? -7.43 25 5.691 1 77.12 402 HIS A N 1
ATOM 3103 C CA . HIS A 1 402 ? -6.195 25.766 5.527 1 77.12 402 HIS A CA 1
ATOM 3104 C C . HIS A 1 402 ? -6.453 27.266 5.629 1 77.12 402 HIS A C 1
ATOM 3106 O O . HIS A 1 402 ? -5.516 28.062 5.605 1 77.12 402 HIS A O 1
ATOM 3112 N N . ARG A 1 403 ? -7.641 27.641 5.855 1 74.94 403 ARG A N 1
ATOM 3113 C CA . ARG A 1 403 ? -7.945 29.062 5.973 1 74.94 403 ARG A CA 1
ATOM 3114 C C . ARG A 1 403 ? -8.047 29.484 7.438 1 74.94 403 ARG A C 1
ATOM 3116 O O . ARG A 1 403 ? -8.492 28.703 8.281 1 74.94 403 ARG A O 1
ATOM 3123 N N . GLN A 1 404 ? -7.41 30.609 7.867 1 64.38 404 GLN A N 1
ATOM 3124 C CA . GLN A 1 404 ? -7.371 31.125 9.227 1 64.38 404 GLN A CA 1
ATOM 3125 C C . GLN A 1 404 ? -8.773 31.438 9.734 1 64.38 404 GLN A C 1
ATOM 3127 O O . GLN A 1 404 ? -9.609 31.969 8.992 1 64.38 404 GLN A O 1
ATOM 3132 N N . PRO A 1 405 ? -9.023 30.984 11.008 1 62.16 405 PRO A N 1
ATOM 3133 C CA . PRO A 1 405 ? -10.32 31.375 11.578 1 62.16 405 PRO A CA 1
ATOM 3134 C C . PRO A 1 405 ? -10.484 32.875 11.727 1 62.16 405 PRO A C 1
ATOM 3136 O O . PRO A 1 405 ? -9.5 33.594 11.945 1 62.16 405 PRO A O 1
ATOM 3139 N N . LEU A 1 406 ? -11.438 33.531 11.234 1 55.56 406 LEU A N 1
ATOM 3140 C CA . LEU A 1 406 ? -11.672 34.969 11.43 1 55.56 406 LEU A CA 1
ATOM 3141 C C . LEU A 1 406 ? -11.883 35.281 12.898 1 55.56 406 LEU A C 1
ATOM 3143 O O . LEU A 1 406 ? -12.781 34.719 13.539 1 55.56 406 LEU A O 1
ATOM 3147 N N . VAL A 1 407 ? -10.812 35.625 13.641 1 50.81 407 VAL A N 1
ATOM 3148 C CA . VAL A 1 407 ? -10.977 36.156 14.984 1 50.81 407 VAL A CA 1
ATOM 3149 C C . VAL A 1 407 ? -12 37.281 14.977 1 50.81 407 VAL A C 1
ATOM 3151 O O . VAL A 1 407 ? -11.875 38.219 14.195 1 50.81 407 VAL A O 1
ATOM 3154 N N . GLU A 1 408 ? -13.148 37.094 15.336 1 45.16 408 GLU A N 1
ATOM 3155 C CA . GLU A 1 408 ? -14 38.219 15.617 1 45.16 408 GLU A CA 1
ATOM 3156 C C . GLU A 1 408 ? -13.266 39.281 16.453 1 45.16 408 GLU A C 1
ATOM 3158 O O . GLU A 1 408 ? -12.719 38.938 17.516 1 45.16 408 GLU A O 1
ATOM 3163 N N . ASN A 1 409 ? -12.578 40.219 15.953 1 39.38 409 ASN A N 1
ATOM 3164 C CA . ASN A 1 409 ? -12.109 41.312 16.797 1 39.38 409 ASN A CA 1
ATOM 3165 C C . ASN A 1 409 ? -13.156 41.719 17.828 1 39.38 409 ASN A C 1
ATOM 3167 O O . ASN A 1 409 ? -14.242 42.188 17.469 1 39.38 409 ASN A O 1
ATOM 3171 N N . PRO A 1 410 ? -13.031 41.25 19.062 1 39.94 410 PRO A N 1
ATOM 3172 C CA . PRO A 1 410 ? -13.922 41.812 20.078 1 39.94 410 PRO A CA 1
ATOM 3173 C C . PRO A 1 410 ? -13.992 43.344 20.047 1 39.94 410 PRO A C 1
ATOM 3175 O O . PRO A 1 410 ? -14.82 43.938 20.734 1 39.94 410 PRO A O 1
ATOM 3178 N N . ASP A 1 411 ? -12.906 43.969 19.703 1 38.28 411 ASP A N 1
ATOM 3179 C CA . ASP A 1 411 ? -12.773 45.375 20.094 1 38.28 411 ASP A CA 1
ATOM 3180 C C . ASP A 1 411 ? -13.836 46.25 19.406 1 38.28 411 ASP A C 1
ATOM 3182 O O . ASP A 1 411 ? -13.766 47.469 19.438 1 38.28 411 ASP A O 1
ATOM 3186 N N . THR A 1 412 ? -14.609 45.812 18.469 1 37.81 412 THR A N 1
ATOM 3187 C CA . THR A 1 412 ? -15.555 46.875 18.172 1 37.81 412 THR A CA 1
ATOM 3188 C C . THR A 1 412 ? -16.531 47.062 19.328 1 37.81 412 THR A C 1
ATOM 3190 O O . THR A 1 412 ? -17.609 46.469 19.328 1 37.81 412 THR A O 1
ATOM 3193 N N . SER A 1 413 ? -15.992 46.812 20.562 1 34.88 413 SER A N 1
ATOM 3194 C CA . SER A 1 413 ? -16.812 47.312 21.656 1 34.88 413 SER A CA 1
ATOM 3195 C C . SER A 1 413 ? -17.438 48.656 21.312 1 34.88 413 SER A C 1
ATOM 3197 O O . SER A 1 413 ? -16.734 49.594 20.906 1 34.88 413 SER A O 1
ATOM 3199 N N . PRO A 1 414 ? -18.672 48.656 20.891 1 35.5 414 PRO A N 1
ATOM 3200 C CA . PRO A 1 414 ? -19.188 50.031 20.797 1 35.5 414 PRO A CA 1
ATOM 3201 C C . PRO A 1 414 ? -18.719 50.906 21.969 1 35.5 414 PRO A C 1
ATOM 3203 O O . PRO A 1 414 ? -18.484 50.406 23.062 1 35.5 414 PRO A O 1
ATOM 3206 N N . ALA A 1 415 ? -18.078 51.938 21.719 1 37.97 415 ALA A N 1
ATOM 3207 C CA . ALA A 1 415 ? -17.875 53.031 22.656 1 37.97 415 ALA A CA 1
ATOM 3208 C C . ALA A 1 415 ? -19.016 53.125 23.656 1 37.97 415 ALA A C 1
ATOM 3210 O O . ALA A 1 415 ? -20.125 52.656 23.375 1 37.97 415 ALA A O 1
ATOM 3211 N N . GLU A 1 416 ? -18.703 53.438 24.906 1 35.28 416 GLU A N 1
ATOM 3212 C CA . GLU A 1 416 ? -19.484 53.75 26.094 1 35.28 416 GLU A CA 1
ATOM 3213 C C . GLU A 1 416 ? -20.703 54.594 25.766 1 35.28 416 GLU A C 1
ATOM 3215 O O . GLU A 1 416 ? -20.578 55.688 25.203 1 35.28 416 GLU A O 1
ATOM 3220 N N . PRO A 1 417 ? -21.891 54.031 25.406 1 32.47 417 PRO A N 1
ATOM 3221 C CA . PRO A 1 417 ? -22.969 55 25.484 1 32.47 417 PRO A CA 1
ATOM 3222 C C . PRO A 1 417 ? -23.047 55.688 26.844 1 32.47 417 PRO A C 1
ATOM 3224 O O . PRO A 1 417 ? -22.938 55.031 27.875 1 32.47 417 PRO A O 1
ATOM 3227 N N . HIS A 1 418 ? -22.562 56.875 27.078 1 31.3 418 HIS A N 1
ATOM 3228 C CA . HIS A 1 418 ? -23.016 57.594 28.266 1 31.3 418 HIS A CA 1
ATOM 3229 C C . HIS A 1 418 ? -24.484 57.344 28.531 1 31.3 418 HIS A C 1
ATOM 3231 O O . HIS A 1 418 ? -24.891 57.188 29.688 1 31.3 418 HIS A O 1
ATOM 3237 N N . THR A 1 419 ? -25.406 58 27.766 1 32.53 419 THR A N 1
ATOM 3238 C CA . THR A 1 419 ? -26.688 58.344 28.391 1 32.53 419 THR A CA 1
ATOM 3239 C C . THR A 1 419 ? -27.5 57.062 28.609 1 32.53 419 THR A C 1
ATOM 3241 O O . THR A 1 419 ? -27.391 56.094 27.844 1 32.53 419 THR A O 1
ATOM 3244 N N . GLN A 1 420 ? -28.438 56.969 29.625 1 32.59 420 GLN A N 1
ATOM 3245 C CA . GLN A 1 420 ? -29.391 56.156 30.375 1 32.59 420 GLN A CA 1
ATOM 3246 C C . GLN A 1 420 ? -30.297 55.375 29.422 1 32.59 420 GLN A C 1
ATOM 3248 O O . GLN A 1 420 ? -31.188 54.656 29.875 1 32.59 420 GLN A O 1
ATOM 3253 N N . HIS A 1 421 ? -30.594 55.906 28.156 1 32.69 421 HIS A N 1
ATOM 3254 C CA . HIS A 1 421 ? -31.906 55.406 27.734 1 32.69 421 HIS A CA 1
ATOM 3255 C C . HIS A 1 421 ? -31.891 53.906 27.5 1 32.69 421 HIS A C 1
ATOM 3257 O O . HIS A 1 421 ? -30.812 53.344 27.297 1 32.69 421 HIS A O 1
ATOM 3263 N N . SER A 1 422 ? -33.062 53.281 27.156 1 37.59 422 SER A N 1
ATOM 3264 C CA . SER A 1 422 ? -33.594 51.938 27.016 1 37.59 422 SER A CA 1
ATOM 3265 C C . SER A 1 422 ? -32.781 51.094 26.016 1 37.59 422 SER A C 1
ATOM 3267 O O . SER A 1 422 ? -32.781 51.375 24.828 1 37.59 422 SER A O 1
ATOM 3269 N N . GLY A 1 423 ? -31.625 50.688 26.406 1 37.03 423 GLY A N 1
ATOM 3270 C CA . GLY A 1 423 ? -30.656 49.938 25.625 1 37.03 423 GLY A CA 1
ATOM 3271 C C . GLY A 1 423 ? -31.281 48.75 24.875 1 37.03 423 GLY A C 1
ATOM 3272 O O . GLY A 1 423 ? -32.156 48.094 25.406 1 37.03 423 GLY A O 1
ATOM 3273 N N . PRO A 1 424 ? -31.391 49 23.484 1 41.38 424 PRO A N 1
ATOM 3274 C CA . PRO A 1 424 ? -32.031 47.938 22.688 1 41.38 424 PRO A CA 1
ATOM 3275 C C . PRO A 1 424 ? -31.625 46.531 23.156 1 41.38 424 PRO A C 1
ATOM 3277 O O . PRO A 1 424 ? -30.547 46.344 23.719 1 41.38 424 PRO A O 1
ATOM 3280 N N . SER A 1 425 ? -32.656 45.688 23.469 1 40.97 425 SER A N 1
ATOM 3281 C CA . SER A 1 425 ? -32.594 44.312 23.969 1 40.97 425 SER A CA 1
ATOM 3282 C C . SER A 1 425 ? -31.547 43.5 23.234 1 40.97 425 SER A C 1
ATOM 3284 O O . SER A 1 425 ? -31.281 43.75 22.047 1 40.97 425 SER A O 1
ATOM 3286 N N . SER A 1 426 ? -30.703 42.781 23.953 1 43.81 426 SER A N 1
ATOM 3287 C CA . SER A 1 426 ? -29.625 41.875 23.625 1 43.81 426 SER A CA 1
ATOM 3288 C C . SER A 1 426 ? -29.953 41.062 22.359 1 43.81 426 SER A C 1
ATOM 3290 O O . SER A 1 426 ? -29.062 40.531 21.688 1 43.81 426 SER A O 1
ATOM 3292 N N . GLU A 1 427 ? -31.281 40.812 22.219 1 44.91 427 GLU A N 1
ATOM 3293 C CA . GLU A 1 427 ? -31.688 40 21.062 1 44.91 427 GLU A CA 1
ATOM 3294 C C . GLU A 1 427 ? -31.531 40.781 19.766 1 44.91 427 GLU A C 1
ATOM 3296 O O . GLU A 1 427 ? -31.156 40.219 18.734 1 44.91 427 GLU A O 1
ATOM 3301 N N . GLU A 1 428 ? -31.812 42.094 19.75 1 45.19 428 GLU A N 1
ATOM 3302 C CA . GLU A 1 428 ? -31.75 42.906 18.547 1 45.19 428 GLU A CA 1
ATOM 3303 C C . GLU A 1 428 ? -30.312 43.156 18.109 1 45.19 428 GLU A C 1
ATOM 3305 O O . GLU A 1 428 ? -30.016 43.219 16.922 1 45.19 428 GLU A O 1
ATOM 3310 N N . THR A 1 429 ? -29.359 43.25 19.031 1 43.12 429 THR A N 1
ATOM 3311 C CA . THR A 1 429 ? -27.953 43.469 18.688 1 43.12 429 THR A CA 1
ATOM 3312 C C . THR A 1 429 ? -27.344 42.188 18.094 1 43.12 429 THR A C 1
ATOM 3314 O O . THR A 1 429 ? -26.469 42.281 17.234 1 43.12 429 THR A O 1
ATOM 3317 N N . ALA A 1 430 ? -27.812 41.062 18.641 1 41.59 430 ALA A N 1
ATOM 3318 C CA . ALA A 1 430 ? -27.391 39.781 18.094 1 41.59 430 ALA A CA 1
ATOM 3319 C C . ALA A 1 430 ? -27.891 39.594 16.656 1 41.59 430 ALA A C 1
ATOM 3321 O O . ALA A 1 430 ? -27.172 39.062 15.82 1 41.59 430 ALA A O 1
ATOM 3322 N N . ILE A 1 431 ? -29.141 40 16.297 1 42.94 431 ILE A N 1
ATOM 3323 C CA . ILE A 1 431 ? -29.672 39.969 14.945 1 42.94 431 ILE A CA 1
ATOM 3324 C C . ILE A 1 431 ? -28.891 40.938 14.055 1 42.94 431 ILE A C 1
ATOM 3326 O O . ILE A 1 431 ? -28.609 40.625 12.898 1 42.94 431 ILE A O 1
ATOM 3330 N N . HIS A 1 432 ? -28.5 42.062 14.484 1 38.94 432 HIS A N 1
ATOM 3331 C CA . HIS A 1 432 ? -27.766 43.031 13.664 1 38.94 432 HIS A CA 1
ATOM 3332 C C . HIS A 1 432 ? -26.344 42.531 13.383 1 38.94 432 HIS A C 1
ATOM 3334 O O . HIS A 1 432 ? -25.781 42.844 12.32 1 38.94 432 HIS A O 1
ATOM 3340 N N . THR A 1 433 ? -25.703 42 14.344 1 39.88 433 THR A N 1
ATOM 3341 C CA . THR A 1 433 ? -24.359 41.469 14.078 1 39.88 433 THR A CA 1
ATOM 3342 C C . THR A 1 433 ? -24.422 40.25 13.156 1 39.88 433 THR A C 1
ATOM 3344 O O . THR A 1 433 ? -23.5 40.031 12.375 1 39.88 433 THR A O 1
ATOM 3347 N N . TYR A 1 434 ? -25.375 39.344 13.32 1 43.41 434 TYR A N 1
ATOM 3348 C CA . TYR A 1 434 ? -25.578 38.312 12.312 1 43.41 434 TYR A CA 1
ATOM 3349 C C . TYR A 1 434 ? -25.969 38.938 10.969 1 43.41 434 TYR A C 1
ATOM 3351 O O . TYR A 1 434 ? -25.828 38.281 9.93 1 43.41 434 TYR A O 1
ATOM 3359 N N . GLY A 1 435 ? -26.766 39.969 10.938 1 44.5 435 GLY A N 1
ATOM 3360 C CA . GLY A 1 435 ? -27.141 40.719 9.758 1 44.5 435 GLY A CA 1
ATOM 3361 C C . GLY A 1 435 ? -25.953 41.125 8.898 1 44.5 435 GLY A C 1
ATOM 3362 O O . GLY A 1 435 ? -26.094 41.312 7.691 1 44.5 435 GLY A O 1
ATOM 3363 N N . ARG A 1 436 ? -24.875 41.656 9.516 1 47.31 436 ARG A N 1
ATOM 3364 C CA . ARG A 1 436 ? -23.734 42.031 8.695 1 47.31 436 ARG A CA 1
ATOM 3365 C C . ARG A 1 436 ? -22.891 40.812 8.336 1 47.31 436 ARG A C 1
ATOM 3367 O O . ARG A 1 436 ? -21.703 40.969 7.984 1 47.31 436 ARG A O 1
ATOM 3374 N N . LEU A 1 437 ? -23.219 39.656 8.711 1 54.09 437 LEU A N 1
ATOM 3375 C CA . LEU A 1 437 ? -22.391 38.562 8.195 1 54.09 437 LEU A CA 1
ATOM 3376 C C . LEU A 1 437 ? -22.375 38.562 6.672 1 54.09 437 LEU A C 1
ATOM 3378 O O . LEU A 1 437 ? -23.422 38.625 6.035 1 54.09 437 LEU A O 1
ATOM 3382 N N . ASN A 1 438 ? -21.312 38.75 6.012 1 74.5 438 ASN A N 1
ATOM 3383 C CA . ASN A 1 438 ? -21 38.656 4.59 1 74.5 438 ASN A CA 1
ATOM 3384 C C . ASN A 1 438 ? -21.625 37.406 3.963 1 74.5 438 ASN A C 1
ATOM 3386 O O . ASN A 1 438 ? -21.703 36.375 4.605 1 74.5 438 ASN A O 1
ATOM 3390 N N . TRP A 1 439 ? -22.797 37.5 3.115 1 82.5 439 TRP A N 1
ATOM 3391 C CA . TRP A 1 439 ? -23.5 36.438 2.393 1 82.5 439 TRP A CA 1
ATOM 3392 C C . TRP A 1 439 ? -22.562 35.281 2.105 1 82.5 439 TRP A C 1
ATOM 3394 O O . TRP A 1 439 ? -23.016 34.125 2.041 1 82.5 439 TRP A O 1
ATOM 3404 N N . LYS A 1 440 ? -21.359 35.531 2.039 1 86.75 440 LYS A N 1
ATOM 3405 C CA . LYS A 1 440 ? -20.391 34.469 1.77 1 86.75 440 LYS A CA 1
ATOM 3406 C C . LYS A 1 440 ? -20.266 33.531 2.965 1 86.75 440 LYS A C 1
ATOM 3408 O O . LYS A 1 440 ? -20.25 32.281 2.801 1 86.75 440 LYS A O 1
ATOM 3413 N N . ARG A 1 441 ? -20.297 34.094 4.086 1 85.62 441 ARG A N 1
ATOM 3414 C CA . ARG A 1 441 ? -20.156 33.281 5.305 1 85.62 441 ARG A CA 1
ATOM 3415 C C . ARG A 1 441 ? -21.422 32.5 5.598 1 85.62 441 ARG A C 1
ATOM 3417 O O . ARG A 1 441 ? -21.344 31.344 6.02 1 85.62 441 ARG A O 1
ATOM 3424 N N . LYS A 1 442 ? -22.469 33.188 5.43 1 89 442 LYS A N 1
ATOM 3425 C CA . LYS A 1 442 ? -23.734 32.5 5.633 1 89 442 LYS A CA 1
ATOM 3426 C C . LYS A 1 442 ? -23.891 31.328 4.652 1 89 442 LYS A C 1
ATOM 3428 O O . LYS A 1 442 ? -24.359 30.25 5.031 1 89 442 LYS A O 1
ATOM 3433 N N . ALA A 1 443 ? -23.516 31.562 3.393 1 91.25 443 ALA A N 1
ATOM 3434 C CA . ALA A 1 443 ? -23.594 30.516 2.375 1 91.25 443 ALA A CA 1
ATOM 3435 C C . ALA A 1 443 ? -22.688 29.344 2.729 1 91.25 443 ALA A C 1
ATOM 3437 O O . ALA A 1 443 ? -23.062 28.188 2.527 1 91.25 443 ALA A O 1
ATOM 3438 N N . LEU A 1 444 ? -21.516 29.641 3.252 1 92 444 LEU A N 1
ATOM 3439 C CA . LEU A 1 444 ? -20.594 28.578 3.631 1 92 444 LEU A CA 1
ATOM 3440 C C . LEU A 1 444 ? -21.125 27.766 4.797 1 92 444 LEU A C 1
ATOM 3442 O O . LEU A 1 444 ? -20.984 26.547 4.832 1 92 444 LEU A O 1
ATOM 3446 N N . LYS A 1 445 ? -21.75 28.422 5.691 1 92.62 445 LYS A N 1
ATOM 3447 C CA . LYS A 1 445 ? -22.359 27.734 6.824 1 92.62 445 LYS A CA 1
ATOM 3448 C C . LYS A 1 445 ? -23.516 26.844 6.375 1 92.62 445 LYS A C 1
ATOM 3450 O O . LYS A 1 445 ? -23.656 25.703 6.844 1 92.62 445 LYS A O 1
ATOM 3455 N N . GLU A 1 446 ? -24.328 27.375 5.441 1 94.75 446 GLU A N 1
ATOM 3456 C CA . GLU A 1 446 ? -25.453 26.609 4.906 1 94.75 446 GLU A CA 1
ATOM 3457 C C . GLU A 1 446 ? -24.969 25.375 4.148 1 94.75 446 GLU A C 1
ATOM 3459 O O . GLU A 1 446 ? -25.5 24.281 4.32 1 94.75 446 GLU A O 1
ATOM 3464 N N . ILE A 1 447 ? -23.953 25.516 3.359 1 95.56 447 ILE A N 1
ATOM 3465 C CA . ILE A 1 447 ? -23.406 24.422 2.576 1 95.56 447 ILE A CA 1
ATOM 3466 C C . ILE A 1 447 ? -22.781 23.391 3.506 1 95.56 447 ILE A C 1
ATOM 3468 O O . ILE A 1 447 ? -22.969 22.188 3.318 1 95.56 447 ILE A O 1
ATOM 3472 N N . SER A 1 448 ? -22.078 23.812 4.5 1 95 448 SER A N 1
ATOM 3473 C CA . SER A 1 448 ? -21.391 22.922 5.422 1 95 448 SER A CA 1
ATOM 3474 C C . SER A 1 448 ? -22.391 22.062 6.195 1 95 448 SER A C 1
ATOM 3476 O O . SER A 1 448 ? -22.219 20.844 6.324 1 95 448 SER A O 1
ATOM 3478 N N . ILE A 1 449 ? -23.469 22.641 6.645 1 95 449 ILE A N 1
ATOM 3479 C CA . ILE A 1 449 ? -24.453 21.891 7.422 1 95 449 ILE A CA 1
ATOM 3480 C C . ILE A 1 449 ? -25.188 20.906 6.512 1 95 449 ILE A C 1
ATOM 3482 O O . ILE A 1 449 ? -25.516 19.797 6.926 1 95 449 ILE A O 1
ATOM 3486 N N . PHE A 1 450 ? -25.5 21.328 5.324 1 96.56 450 PHE A N 1
ATOM 3487 C CA . PHE A 1 450 ? -26.109 20.438 4.348 1 96.56 450 PHE A CA 1
ATOM 3488 C C . PHE A 1 450 ? -25.219 19.219 4.105 1 96.56 450 PHE A C 1
ATOM 3490 O O . PHE A 1 450 ? -25.688 18.078 4.145 1 96.56 450 PHE A O 1
ATOM 3497 N N . LEU A 1 451 ? -23.922 19.469 3.881 1 97.75 451 LEU A N 1
ATOM 3498 C CA . LEU A 1 451 ? -22.984 18.391 3.613 1 97.75 451 LEU A CA 1
ATOM 3499 C C . LEU A 1 451 ? -22.797 17.516 4.848 1 97.75 451 LEU A C 1
ATOM 3501 O O . LEU A 1 451 ? -22.594 16.297 4.727 1 97.75 451 LEU A O 1
ATOM 3505 N N . VAL A 1 452 ? -22.828 18.078 6.047 1 96.06 452 VAL A N 1
ATOM 3506 C CA . VAL A 1 452 ? -22.703 17.312 7.281 1 96.06 452 VAL A CA 1
ATOM 3507 C C . VAL A 1 452 ? -23.844 16.297 7.371 1 96.06 452 VAL A C 1
ATOM 3509 O O . VAL A 1 452 ? -23.625 15.117 7.621 1 96.06 452 VAL A O 1
ATOM 3512 N N . LEU A 1 453 ? -25.062 16.766 7.121 1 96.31 453 LEU A N 1
ATOM 3513 C CA . LEU A 1 453 ? -26.234 15.898 7.223 1 96.31 453 LEU A CA 1
ATOM 3514 C C . LEU A 1 453 ? -26.219 14.828 6.129 1 96.31 453 LEU A C 1
ATOM 3516 O O . LEU A 1 453 ? -26.609 13.688 6.371 1 96.31 453 LEU A O 1
ATOM 3520 N N . CYS A 1 454 ? -25.766 15.203 4.957 1 97.06 454 CYS A N 1
ATOM 3521 C CA . CYS A 1 454 ? -25.641 14.234 3.879 1 97.06 454 CYS A CA 1
ATOM 3522 C C . CYS A 1 454 ? -24.609 13.164 4.227 1 97.06 454 CYS A C 1
ATOM 3524 O O . CYS A 1 454 ? -24.812 11.977 3.971 1 97.06 454 CYS A O 1
ATOM 3526 N N . ASN A 1 455 ? -23.484 13.547 4.805 1 96.31 455 ASN A N 1
ATOM 3527 C CA . ASN A 1 455 ? -22.453 12.586 5.195 1 96.31 455 ASN A CA 1
ATOM 3528 C C . ASN A 1 455 ? -22.953 11.656 6.305 1 96.31 455 ASN A C 1
ATOM 3530 O O . ASN A 1 455 ? -22.562 10.492 6.363 1 96.31 455 ASN A O 1
ATOM 3534 N N . ILE A 1 456 ? -23.828 12.094 7.129 1 93.38 456 ILE A N 1
ATOM 3535 C CA . ILE A 1 456 ? -24.375 11.266 8.195 1 93.38 456 ILE A CA 1
ATOM 3536 C C . ILE A 1 456 ? -25.203 10.133 7.586 1 93.38 456 ILE A C 1
ATOM 3538 O O . ILE A 1 456 ? -25.031 8.969 7.957 1 93.38 456 ILE A O 1
ATOM 3542 N N . ILE A 1 457 ? -26.031 10.453 6.629 1 93.88 457 ILE A N 1
ATOM 3543 C CA . ILE A 1 457 ? -26.875 9.414 6.039 1 93.88 457 ILE A CA 1
ATOM 3544 C C . ILE A 1 457 ? -26 8.477 5.195 1 93.88 457 ILE A C 1
ATOM 3546 O O . ILE A 1 457 ? -26.25 7.27 5.137 1 93.88 457 ILE A O 1
ATOM 3550 N N . LEU A 1 458 ? -24.984 9.047 4.543 1 93.38 458 LEU A N 1
ATOM 3551 C CA . LEU A 1 458 ? -24.125 8.227 3.697 1 93.38 458 LEU A CA 1
ATOM 3552 C C . LEU A 1 458 ? -23.188 7.363 4.543 1 93.38 458 LEU A C 1
ATOM 3554 O O . LEU A 1 458 ? -22.625 6.391 4.051 1 93.38 458 LEU A O 1
ATOM 3558 N N . TRP A 1 459 ? -23.047 7.68 5.754 1 89.44 459 TRP A N 1
ATOM 3559 C CA . TRP A 1 459 ? -22.312 6.848 6.707 1 89.44 459 TRP A CA 1
ATOM 3560 C C . TRP A 1 459 ? -23.234 5.773 7.293 1 89.44 459 TRP A C 1
ATOM 3562 O O . TRP A 1 459 ? -22.812 4.621 7.453 1 89.44 459 TRP A O 1
ATOM 3572 N N . ILE A 1 460 ? -24.422 5.996 7.559 1 85.62 460 ILE A N 1
ATOM 3573 C CA . ILE A 1 460 ? -25.359 5.098 8.211 1 85.62 460 ILE A CA 1
ATOM 3574 C C . ILE A 1 460 ? -25.734 3.959 7.266 1 85.62 460 ILE A C 1
ATOM 3576 O O . ILE A 1 460 ? -25.812 2.799 7.68 1 85.62 460 ILE A O 1
ATOM 3580 N N . MET A 1 461 ? -25.875 4.258 6.07 1 87.56 461 MET A N 1
ATOM 3581 C CA . MET A 1 461 ? -26.406 3.285 5.117 1 87.56 461 MET A CA 1
ATOM 3582 C C . MET A 1 461 ? -25.422 2.15 4.895 1 87.56 461 MET A C 1
ATOM 3584 O O . MET A 1 461 ? -25.766 0.977 5.035 1 87.56 461 MET A O 1
ATOM 3588 N N . PRO A 1 462 ? -24.141 2.471 4.621 1 83.25 462 PRO A N 1
ATOM 3589 C CA . PRO A 1 462 ? -23.234 1.343 4.426 1 83.25 462 PRO A CA 1
ATOM 3590 C C . PRO A 1 462 ? -22.828 0.679 5.738 1 83.25 462 PRO A C 1
ATOM 3592 O O . PRO A 1 462 ? -22.422 -0.487 5.746 1 83.25 462 PRO A O 1
ATOM 3595 N N . THR A 1 463 ? -22.938 1.296 6.824 1 77.94 463 THR A N 1
ATOM 3596 C CA . THR A 1 463 ? -22.5 0.757 8.109 1 77.94 463 THR A CA 1
ATOM 3597 C C . THR A 1 463 ? -23.5 -0.284 8.617 1 77.94 463 THR A C 1
ATOM 3599 O O . THR A 1 463 ? -23.094 -1.341 9.109 1 77.94 463 THR A O 1
ATOM 3602 N N . PHE A 1 464 ? -24.844 -0.08 8.57 1 68.75 464 PHE A N 1
ATOM 3603 C CA . PHE A 1 464 ? -25.828 -0.909 9.242 1 68.75 464 PHE A CA 1
ATOM 3604 C C . PHE A 1 464 ? -26.562 -1.792 8.242 1 68.75 464 PHE A C 1
ATOM 3606 O O . PHE A 1 464 ? -27.281 -2.723 8.633 1 68.75 464 PHE A O 1
ATOM 3613 N N . GLY A 1 465 ? -26.25 -1.71 7.102 1 64.94 465 GLY A N 1
ATOM 3614 C CA . GLY A 1 465 ? -27.094 -2.438 6.16 1 64.94 465 GLY A CA 1
ATOM 3615 C C . GLY A 1 465 ? -26.328 -3.48 5.367 1 64.94 465 GLY A C 1
ATOM 3616 O O . GLY A 1 465 ? -25.094 -3.566 5.461 1 64.94 465 GLY A O 1
ATOM 3617 N N . MET A 1 466 ? -27.156 -4.438 4.902 1 66.81 466 MET A N 1
ATOM 3618 C CA . MET A 1 466 ? -26.656 -5.324 3.857 1 66.81 466 MET A CA 1
ATOM 3619 C C . MET A 1 466 ? -26.203 -4.527 2.635 1 66.81 466 MET A C 1
ATOM 3621 O O . MET A 1 466 ? -26.859 -3.557 2.252 1 66.81 466 MET A O 1
ATOM 3625 N N . HIS A 1 467 ? -24.984 -4.875 2.15 1 68.88 467 HIS A N 1
ATOM 3626 C CA . HIS A 1 467 ? -24.375 -4.062 1.106 1 68.88 467 HIS A CA 1
ATOM 3627 C C . HIS A 1 467 ? -24.859 -4.492 -0.277 1 68.88 467 HIS A C 1
ATOM 3629 O O . HIS A 1 467 ? -24.719 -5.66 -0.65 1 68.88 467 HIS A O 1
ATOM 3635 N N . PRO A 1 468 ? -25.5 -3.518 -0.873 1 73.12 468 PRO A N 1
ATOM 3636 C CA . PRO A 1 468 ? -25.969 -3.846 -2.221 1 73.12 468 PRO A CA 1
ATOM 3637 C C . PRO A 1 468 ? -24.859 -4.359 -3.125 1 73.12 468 PRO A C 1
ATOM 3639 O O . PRO A 1 468 ? -25.125 -5.059 -4.105 1 73.12 468 PRO A O 1
ATOM 3642 N N . ALA A 1 469 ? -23.703 -4.043 -2.693 1 70.12 469 ALA A N 1
ATOM 3643 C CA . ALA A 1 469 ? -22.578 -4.488 -3.504 1 70.12 469 ALA A CA 1
ATOM 3644 C C . ALA A 1 469 ? -22.469 -6.012 -3.527 1 70.12 469 ALA A C 1
ATOM 3646 O O . ALA A 1 469 ? -21.969 -6.59 -4.488 1 70.12 469 ALA A O 1
ATOM 3647 N N . PHE A 1 470 ? -22.938 -6.641 -2.537 1 73.31 470 PHE A N 1
ATOM 3648 C CA . PHE A 1 470 ? -22.906 -8.094 -2.484 1 73.31 470 PHE A CA 1
ATOM 3649 C C . PHE A 1 470 ? -24.203 -8.688 -3.031 1 73.31 470 PHE A C 1
ATOM 3651 O O . PHE A 1 470 ? -24.203 -9.82 -3.523 1 73.31 470 PHE A O 1
ATOM 3658 N N . GLU A 1 471 ? -25.188 -7.82 -3.133 1 67.94 471 GLU A N 1
ATOM 3659 C CA . GLU A 1 471 ? -26.5 -8.344 -3.492 1 67.94 471 GLU A CA 1
ATOM 3660 C C . GLU A 1 471 ? -26.766 -8.195 -4.988 1 67.94 471 GLU A C 1
ATOM 3662 O O . GLU A 1 471 ? -27.516 -8.977 -5.57 1 67.94 471 GLU A O 1
ATOM 3667 N N . ASN A 1 472 ? -26.172 -7.098 -5.582 1 66.81 472 ASN A N 1
ATOM 3668 C CA . ASN A 1 472 ? -26.375 -6.898 -7.012 1 66.81 472 ASN A CA 1
ATOM 3669 C C . ASN A 1 472 ? -25.781 -8.047 -7.828 1 66.81 472 ASN A C 1
ATOM 3671 O O . ASN A 1 472 ? -26.266 -8.352 -8.922 1 66.81 472 ASN A O 1
ATOM 3675 N N . GLY A 1 473 ? -24.781 -8.734 -7.336 1 78.38 473 GLY A N 1
ATOM 3676 C CA . GLY A 1 473 ? -24.281 -10.008 -7.836 1 78.38 473 GLY A CA 1
ATOM 3677 C C . GLY A 1 473 ? -23.359 -9.852 -9.031 1 78.38 473 GLY A C 1
ATOM 3678 O O . GLY A 1 473 ? -22.625 -10.789 -9.375 1 78.38 473 GLY A O 1
ATOM 3679 N N . LEU A 1 474 ? -23.438 -8.688 -9.789 1 85.38 474 LEU A N 1
ATOM 3680 C CA . LEU A 1 474 ? -22.641 -8.539 -11 1 85.38 474 LEU A CA 1
ATOM 3681 C C . LEU A 1 474 ? -21.141 -8.578 -10.688 1 85.38 474 LEU A C 1
ATOM 3683 O O . LEU A 1 474 ? -20.406 -9.344 -11.305 1 85.38 474 LEU A O 1
ATOM 3687 N N . GLU A 1 475 ? -20.719 -7.766 -9.727 1 90.19 475 GLU A N 1
ATOM 3688 C CA . GLU A 1 475 ? -19.297 -7.695 -9.375 1 90.19 475 GLU A CA 1
ATOM 3689 C C . GLU A 1 475 ? -18.828 -9.008 -8.766 1 90.19 475 GLU A C 1
ATOM 3691 O O . GLU A 1 475 ? -17.703 -9.453 -9.031 1 90.19 475 GLU A O 1
ATOM 3696 N N . LYS A 1 476 ? -19.688 -9.602 -8.039 1 88.94 476 LYS A N 1
ATOM 3697 C CA . LYS A 1 476 ? -19.359 -10.898 -7.438 1 88.94 476 LYS A CA 1
ATOM 3698 C C . LYS A 1 476 ? -19.141 -11.961 -8.508 1 88.94 476 LYS A C 1
ATOM 3700 O O . LYS A 1 476 ? -18.25 -12.789 -8.398 1 88.94 476 LYS A O 1
ATOM 3705 N N . SER A 1 477 ? -19.984 -11.914 -9.508 1 88.25 477 SER A N 1
ATOM 3706 C CA . SER A 1 477 ? -19.859 -12.867 -10.602 1 88.25 477 SER A CA 1
ATOM 3707 C C . SER A 1 477 ? -18.672 -12.539 -11.5 1 88.25 477 SER A C 1
ATOM 3709 O O . SER A 1 477 ? -18.047 -13.438 -12.055 1 88.25 477 SER A O 1
ATOM 3711 N N . PHE A 1 478 ? -18.406 -11.297 -11.586 1 90.62 478 PHE A N 1
ATOM 3712 C CA . PHE A 1 478 ? -17.344 -10.844 -12.469 1 90.62 478 PHE A CA 1
ATOM 3713 C C . PHE A 1 478 ? -15.977 -11.141 -11.859 1 90.62 478 PHE A C 1
ATOM 3715 O O . PHE A 1 478 ? -15.102 -11.703 -12.523 1 90.62 478 PHE A O 1
ATOM 3722 N N . TYR A 1 479 ? -15.68 -10.844 -10.602 1 91 479 TYR A N 1
ATOM 3723 C CA . TYR A 1 479 ? -14.375 -10.961 -9.953 1 91 479 TYR A CA 1
ATOM 3724 C C . TYR A 1 479 ? -14.266 -12.266 -9.172 1 91 479 TYR A C 1
ATOM 3726 O O . TYR A 1 479 ? -13.164 -12.719 -8.844 1 91 479 TYR A O 1
ATOM 3734 N N . GLY A 1 480 ? -15.375 -12.914 -8.852 1 88.56 480 GLY A N 1
ATOM 3735 C CA . GLY A 1 480 ? -15.414 -14.016 -7.91 1 88.56 480 GLY A CA 1
ATOM 3736 C C . GLY A 1 480 ? -15.758 -13.586 -6.5 1 88.56 480 GLY A C 1
ATOM 3737 O O . GLY A 1 480 ? -15.531 -12.438 -6.121 1 88.56 480 GLY A O 1
ATOM 3738 N N . TYR A 1 481 ? -16.266 -14.461 -5.672 1 86.5 481 TYR A N 1
ATOM 3739 C CA . TYR A 1 481 ? -16.766 -14.148 -4.34 1 86.5 481 TYR A CA 1
ATOM 3740 C C . TYR A 1 481 ? -15.641 -13.703 -3.422 1 86.5 481 TYR A C 1
ATOM 3742 O O . TYR A 1 481 ? -15.742 -12.664 -2.766 1 86.5 481 TYR A O 1
ATOM 3750 N N . SER A 1 482 ? -14.586 -14.422 -3.34 1 86.06 482 SER A N 1
ATOM 3751 C CA . SER A 1 482 ? -13.516 -14.141 -2.393 1 86.06 482 SER A CA 1
ATOM 3752 C C . SER A 1 482 ? -12.836 -12.805 -2.705 1 86.06 482 SER A C 1
ATOM 3754 O O . SER A 1 482 ? -12.555 -12.023 -1.8 1 86.06 482 SER A O 1
ATOM 3756 N N . THR A 1 483 ? -12.586 -12.562 -4.012 1 87.75 483 THR A N 1
ATOM 3757 C CA . THR A 1 483 ? -11.93 -11.32 -4.414 1 87.75 483 THR A CA 1
ATOM 3758 C C . THR A 1 483 ? -12.844 -10.125 -4.16 1 87.75 483 THR A C 1
ATOM 3760 O O . THR A 1 483 ? -12.398 -9.102 -3.637 1 87.75 483 THR A O 1
ATOM 3763 N N . TRP A 1 484 ? -14.062 -10.211 -4.508 1 90.81 484 TRP A N 1
ATOM 3764 C CA . TRP A 1 484 ? -15 -9.109 -4.297 1 90.81 484 TRP A CA 1
ATOM 3765 C C . TRP A 1 484 ? -15.227 -8.867 -2.811 1 90.81 484 TRP A C 1
ATOM 3767 O O . TRP A 1 484 ? -15.375 -7.719 -2.379 1 90.81 484 TRP A O 1
ATOM 3777 N N . PHE A 1 485 ? -15.312 -9.977 -1.981 1 88.5 485 PHE A N 1
ATOM 3778 C CA . PHE A 1 485 ? -15.398 -9.859 -0.531 1 88.5 485 PHE A CA 1
ATOM 3779 C C . PHE A 1 485 ? -14.25 -9.023 0.013 1 88.5 485 PHE A C 1
ATOM 3781 O O . PHE A 1 485 ? -14.453 -8.125 0.831 1 88.5 485 PHE A O 1
ATOM 3788 N N . ALA A 1 486 ? -13.109 -9.281 -0.457 1 89 486 ALA A N 1
ATOM 3789 C CA . ALA A 1 486 ? -11.922 -8.57 0.015 1 89 486 ALA A CA 1
ATOM 3790 C C . ALA A 1 486 ? -11.953 -7.105 -0.405 1 89 486 ALA A C 1
ATOM 3792 O O . ALA A 1 486 ? -11.617 -6.219 0.384 1 89 486 ALA A O 1
ATOM 3793 N N . ILE A 1 487 ? -12.352 -6.805 -1.653 1 90.88 487 ILE A N 1
ATOM 3794 C CA . ILE A 1 487 ? -12.398 -5.441 -2.176 1 90.88 487 ILE A CA 1
ATOM 3795 C C . ILE A 1 487 ? -13.406 -4.617 -1.381 1 90.88 487 ILE A C 1
ATOM 3797 O O . ILE A 1 487 ? -13.102 -3.508 -0.938 1 90.88 487 ILE A O 1
ATOM 3801 N N . VAL A 1 488 ? -14.547 -5.176 -1.139 1 90.31 488 VAL A N 1
ATOM 3802 C CA . VAL A 1 488 ? -15.617 -4.453 -0.462 1 90.31 488 VAL A CA 1
ATOM 3803 C C . VAL A 1 488 ? -15.266 -4.273 1.014 1 90.31 488 VAL A C 1
ATOM 3805 O O . VAL A 1 488 ? -15.445 -3.188 1.571 1 90.31 488 VAL A O 1
ATOM 3808 N N . ASN A 1 489 ? -14.773 -5.285 1.665 1 88.75 489 ASN A N 1
ATOM 3809 C CA . ASN A 1 489 ? -14.469 -5.195 3.09 1 88.75 489 ASN A CA 1
ATOM 3810 C C . ASN A 1 489 ? -13.227 -4.352 3.348 1 88.75 489 ASN A C 1
ATOM 3812 O O . ASN A 1 489 ? -13.008 -3.885 4.469 1 88.75 489 ASN A O 1
ATOM 3816 N N . PHE A 1 490 ? -12.445 -4.207 2.367 1 89.56 490 PHE A N 1
ATOM 3817 C CA . PHE A 1 490 ? -11.32 -3.287 2.477 1 89.56 490 PHE A CA 1
ATOM 3818 C C . PHE A 1 490 ? -11.781 -1.845 2.305 1 89.56 490 PHE A C 1
ATOM 3820 O O . PHE A 1 490 ? -11.336 -0.954 3.029 1 89.56 490 PHE A O 1
ATOM 3827 N N . GLY A 1 491 ? -12.617 -1.645 1.358 1 90.94 491 GLY A N 1
ATOM 3828 C CA . GLY A 1 491 ? -13.008 -0.296 0.976 1 90.94 491 GLY A CA 1
ATOM 3829 C C . GLY A 1 491 ? -14.117 0.272 1.836 1 90.94 491 GLY A C 1
ATOM 3830 O O . GLY A 1 491 ? -14.125 1.465 2.146 1 90.94 491 GLY A O 1
ATOM 3831 N N . LEU A 1 492 ? -15.023 -0.508 2.275 1 90 492 LEU A N 1
ATOM 3832 C CA . LEU A 1 492 ? -16.219 -0.023 2.951 1 90 492 LEU A CA 1
ATOM 3833 C C . LEU A 1 492 ? -15.867 0.612 4.293 1 90 492 LEU A C 1
ATOM 3835 O O . LEU A 1 492 ? -16.312 1.719 4.598 1 90 492 LEU A O 1
ATOM 3839 N N . PRO A 1 493 ? -15.055 -0.025 5.109 1 89 493 PRO A N 1
ATOM 3840 C CA . PRO A 1 493 ? -14.695 0.626 6.371 1 89 493 PRO A CA 1
ATOM 3841 C C . PRO A 1 493 ? -13.953 1.944 6.164 1 89 493 PRO A C 1
ATOM 3843 O O . PRO A 1 493 ? -14.125 2.883 6.945 1 89 493 PRO A O 1
ATOM 3846 N N . LEU A 1 494 ? -13.141 1.957 5.156 1 91.12 494 LEU A N 1
ATOM 3847 C CA . LEU A 1 494 ? -12.461 3.207 4.84 1 91.12 494 LEU A CA 1
ATOM 3848 C C . LEU A 1 494 ? -13.461 4.281 4.422 1 91.12 494 LEU A C 1
ATOM 3850 O O . LEU A 1 494 ? -13.297 5.453 4.773 1 91.12 494 LEU A O 1
ATOM 3854 N N . GLY A 1 495 ? -14.43 3.854 3.697 1 91.5 495 GLY A N 1
ATOM 3855 C CA . GLY A 1 495 ? -15.477 4.785 3.303 1 91.5 495 GLY A CA 1
ATOM 3856 C C . GLY A 1 495 ? -16.25 5.344 4.48 1 91.5 495 GLY A C 1
ATOM 3857 O O . GLY A 1 495 ? -16.531 6.543 4.531 1 91.5 495 GLY A O 1
ATOM 3858 N N . VAL A 1 496 ? -16.594 4.5 5.355 1 90.44 496 VAL A N 1
ATOM 3859 C CA . VAL A 1 496 ? -17.297 4.91 6.559 1 90.44 496 VAL A CA 1
ATOM 3860 C C . VAL A 1 496 ? -16.438 5.863 7.379 1 90.44 496 VAL A C 1
ATOM 3862 O O . VAL A 1 496 ? -16.906 6.906 7.832 1 90.44 496 VAL A O 1
ATOM 3865 N N . PHE A 1 497 ? -15.234 5.496 7.508 1 88.25 497 PHE A N 1
ATOM 3866 C CA . PHE A 1 497 ? -14.297 6.348 8.234 1 88.25 497 PHE A CA 1
ATOM 3867 C C . PHE A 1 497 ? -14.164 7.707 7.555 1 88.25 497 PHE A C 1
ATOM 3869 O O . PHE A 1 497 ? -14.062 8.734 8.227 1 88.25 497 PHE A O 1
ATOM 3876 N N . TYR A 1 498 ? -14.125 7.719 6.258 1 92.81 498 TYR A N 1
ATOM 3877 C CA . TYR A 1 498 ? -14.055 8.961 5.504 1 92.81 498 TYR A CA 1
ATOM 3878 C C . TYR A 1 498 ? -15.234 9.867 5.836 1 92.81 498 TYR A C 1
ATOM 3880 O O . TYR A 1 498 ? -15.055 11.062 6.098 1 92.81 498 TYR A O 1
ATOM 3888 N N . ARG A 1 499 ? -16.391 9.336 5.777 1 93.38 499 ARG A N 1
ATOM 3889 C CA . ARG A 1 499 ? -17.609 10.125 6.004 1 93.38 499 ARG A CA 1
ATOM 3890 C C . ARG A 1 499 ? -17.641 10.664 7.43 1 93.38 499 ARG A C 1
ATOM 3892 O O . ARG A 1 499 ? -18.031 11.812 7.66 1 93.38 499 ARG A O 1
ATOM 3899 N N . MET A 1 500 ? -17.25 9.883 8.328 1 88.38 500 MET A N 1
ATOM 3900 C CA . MET A 1 500 ? -17.219 10.336 9.719 1 88.38 500 MET A CA 1
ATOM 3901 C C . MET A 1 500 ? -16.203 11.453 9.898 1 88.38 500 MET A C 1
ATOM 3903 O O . MET A 1 500 ? -16.469 12.453 10.562 1 88.38 500 MET A O 1
ATOM 3907 N N . HIS A 1 501 ? -15.094 11.172 9.312 1 85.88 501 HIS A N 1
ATOM 3908 C CA . HIS A 1 501 ? -14.039 12.18 9.398 1 85.88 501 HIS A CA 1
ATOM 3909 C C . HIS A 1 501 ? -14.453 13.469 8.688 1 85.88 501 HIS A C 1
ATOM 3911 O O . HIS A 1 501 ? -14.125 14.562 9.148 1 85.88 501 HIS A O 1
ATOM 3917 N N . SER A 1 502 ? -15.086 13.344 7.594 1 92.88 502 SER A N 1
ATOM 3918 C CA . SER A 1 502 ? -15.586 14.5 6.855 1 92.88 502 SER A CA 1
ATOM 3919 C C . SER A 1 502 ? -16.562 15.32 7.699 1 92.88 502 SER A C 1
ATOM 3921 O O . SER A 1 502 ? -16.578 16.547 7.609 1 92.88 502 SER A O 1
ATOM 3923 N N . ILE A 1 503 ? -17.344 14.68 8.492 1 91.69 503 ILE A N 1
ATOM 3924 C CA . ILE A 1 503 ? -18.266 15.383 9.375 1 91.69 503 ILE A CA 1
ATOM 3925 C C . ILE A 1 503 ? -17.484 16.297 10.32 1 91.69 503 ILE A C 1
ATOM 3927 O O . ILE A 1 503 ? -17.828 17.453 10.5 1 91.69 503 ILE A O 1
ATOM 3931 N N . GLY A 1 504 ? -16.422 15.734 10.883 1 86.38 504 GLY A N 1
ATOM 3932 C CA . GLY A 1 504 ? -15.586 16.547 11.75 1 86.38 504 GLY A CA 1
ATOM 3933 C C . GLY A 1 504 ? -14.961 17.734 11.039 1 86.38 504 GLY A C 1
ATOM 3934 O O . GLY A 1 504 ? -14.953 18.844 11.57 1 86.38 504 GLY A O 1
ATOM 3935 N N . GLY A 1 505 ? -14.469 17.469 9.883 1 87.25 505 GLY A N 1
ATOM 3936 C CA . GLY A 1 505 ? -13.883 18.547 9.102 1 87.25 505 GLY A CA 1
ATOM 3937 C C . GLY A 1 505 ? -14.891 19.609 8.688 1 87.25 505 GLY A C 1
ATOM 3938 O O . GLY A 1 505 ? -14.586 20.797 8.727 1 87.25 505 GLY A O 1
ATOM 3939 N N . LEU A 1 506 ? -16.047 19.219 8.297 1 92.56 506 LEU A N 1
ATOM 3940 C CA . LEU A 1 506 ? -17.094 20.141 7.863 1 92.56 506 LEU A CA 1
ATOM 3941 C C . LEU A 1 506 ? -17.594 20.969 9.031 1 92.56 506 LEU A C 1
ATOM 3943 O O . LEU A 1 506 ? -17.938 22.141 8.859 1 92.56 506 LEU A O 1
ATOM 3947 N N . LEU A 1 507 ? -17.656 20.438 10.172 1 88.94 507 LEU A N 1
ATOM 3948 C CA . LEU A 1 507 ? -18.062 21.188 11.359 1 88.94 507 LEU A CA 1
ATOM 3949 C C . LEU A 1 507 ? -17.016 22.25 11.703 1 88.94 507 LEU A C 1
ATOM 3951 O O . LEU A 1 507 ? -17.359 23.344 12.133 1 88.94 507 LEU A O 1
ATOM 3955 N N . GLU A 1 508 ? -15.805 21.828 11.516 1 85.5 508 GLU A N 1
ATOM 3956 C CA . GLU A 1 508 ? -14.75 22.812 11.734 1 85.5 508 GLU A CA 1
ATOM 3957 C C . GLU A 1 508 ? -14.852 23.953 10.727 1 85.5 508 GLU A C 1
ATOM 3959 O O . GLU A 1 508 ? -14.648 25.125 11.086 1 85.5 508 GLU A O 1
ATOM 3964 N N . VAL A 1 509 ? -15.109 23.609 9.555 1 86.88 509 VAL A N 1
ATOM 3965 C CA . VAL A 1 509 ? -15.305 24.625 8.531 1 86.88 509 VAL A CA 1
ATOM 3966 C C . VAL A 1 509 ? -16.516 25.5 8.883 1 86.88 509 VAL A C 1
ATOM 3968 O O . VAL A 1 509 ? -16.484 26.719 8.695 1 86.88 509 VAL A O 1
ATOM 3971 N N . TYR A 1 510 ? -17.562 24.922 9.383 1 88.81 510 TYR A N 1
ATOM 3972 C CA . TYR A 1 510 ? -18.766 25.625 9.797 1 88.81 510 TYR A CA 1
ATOM 3973 C C . TYR A 1 510 ? -18.469 26.609 10.922 1 88.81 510 TYR A C 1
ATOM 3975 O O . TYR A 1 510 ? -18.906 27.766 10.883 1 88.81 510 TYR A O 1
ATOM 3983 N N . VAL A 1 511 ? -17.625 26.219 11.844 1 85.44 511 VAL A N 1
ATOM 3984 C CA . VAL A 1 511 ? -17.312 27.047 13.008 1 85.44 511 VAL A CA 1
ATOM 3985 C C . VAL A 1 511 ? -16.359 28.156 12.617 1 85.44 511 VAL A C 1
ATOM 3987 O O . VAL A 1 511 ? -16.453 29.281 13.125 1 85.44 511 VAL A O 1
ATOM 3990 N N . SER A 1 512 ? -15.492 27.781 11.789 1 80.5 512 SER A N 1
ATOM 3991 C CA . SER A 1 512 ? -14.492 28.766 11.391 1 80.5 512 SER A CA 1
ATOM 3992 C C . SER A 1 512 ? -15.086 29.797 10.438 1 80.5 512 SER A C 1
ATOM 3994 O O . SER A 1 512 ? -14.531 30.891 10.273 1 80.5 512 SER A O 1
ATOM 3996 N N . SER A 1 513 ? -16.125 29.438 9.805 1 79.69 513 SER A N 1
ATOM 3997 C CA . SER A 1 513 ? -16.766 30.359 8.875 1 79.69 513 SER A CA 1
ATOM 3998 C C . SER A 1 513 ? -17.656 31.359 9.609 1 79.69 513 SER A C 1
ATOM 4000 O O . SER A 1 513 ? -17.875 32.469 9.141 1 79.69 513 SER A O 1
ATOM 4002 N N . GLY B 1 1 ? -14.383 66.812 -30.984 1 24.33 1 GLY B N 1
ATOM 4003 C CA . GLY B 1 1 ? -14.312 65.375 -31.203 1 24.33 1 GLY B CA 1
ATOM 4004 C C . GLY B 1 1 ? -13.797 64.625 -29.984 1 24.33 1 GLY B C 1
ATOM 4005 O O . GLY B 1 1 ? -12.641 64.75 -29.609 1 24.33 1 GLY B O 1
ATOM 4006 N N . LEU B 1 2 ? -14.688 64.375 -28.953 1 28.98 2 LEU B N 1
ATOM 4007 C CA . LEU B 1 2 ? -14.547 63.875 -27.594 1 28.98 2 LEU B CA 1
ATOM 4008 C C . LEU B 1 2 ? -14.133 62.406 -27.609 1 28.98 2 LEU B C 1
ATOM 4010 O O . LEU B 1 2 ? -14.914 61.562 -28.016 1 28.98 2 LEU B O 1
ATOM 4014 N N . GLU B 1 3 ? -12.922 62.094 -28.062 1 29.47 3 GLU B N 1
ATOM 4015 C CA . GLU B 1 3 ? -12.336 60.75 -28.062 1 29.47 3 GLU B CA 1
ATOM 4016 C C . GLU B 1 3 ? -12.32 60.156 -26.656 1 29.47 3 GLU B C 1
ATOM 4018 O O . GLU B 1 3 ? -11.656 60.688 -25.766 1 29.47 3 GLU B O 1
ATOM 4023 N N . GLY B 1 4 ? -13.523 59.688 -26.172 1 29.3 4 GLY B N 1
ATOM 4024 C CA . GLY B 1 4 ? -13.695 58.938 -24.922 1 29.3 4 GLY B CA 1
ATOM 4025 C C . GLY B 1 4 ? -12.828 57.688 -24.844 1 29.3 4 GLY B C 1
ATOM 4026 O O . GLY B 1 4 ? -12.914 56.812 -25.703 1 29.3 4 GLY B O 1
ATOM 4027 N N . THR B 1 5 ? -11.547 57.781 -24.438 1 32.09 5 THR B N 1
ATOM 4028 C CA . THR B 1 5 ? -10.586 56.75 -24.094 1 32.09 5 THR B CA 1
ATOM 4029 C C . THR B 1 5 ? -11.203 55.75 -23.125 1 32.09 5 THR B C 1
ATOM 4031 O O . THR B 1 5 ? -11.547 56.094 -22 1 32.09 5 THR B O 1
ATOM 4034 N N . SER B 1 6 ? -12.078 54.844 -23.625 1 32.31 6 SER B N 1
ATOM 4035 C CA . SER B 1 6 ? -12.602 53.719 -22.859 1 32.31 6 SER B CA 1
ATOM 4036 C C . SER B 1 6 ? -11.469 52.875 -22.297 1 32.31 6 SER B C 1
ATOM 4038 O O . SER B 1 6 ? -10.672 52.312 -23.047 1 32.31 6 SER B O 1
ATOM 4040 N N . ARG B 1 7 ? -10.82 53.25 -21.188 1 34.03 7 ARG B N 1
ATOM 4041 C CA . ARG B 1 7 ? -9.922 52.406 -20.391 1 34.03 7 ARG B CA 1
ATOM 4042 C C . ARG B 1 7 ? -10.555 51.062 -20.078 1 34.03 7 ARG B C 1
ATOM 4044 O O . ARG B 1 7 ? -11.555 51 -19.359 1 34.03 7 ARG B O 1
ATOM 4051 N N . GLY B 1 8 ? -10.664 50.188 -21.078 1 31.28 8 GLY B N 1
ATOM 4052 C CA . GLY B 1 8 ? -11.031 48.781 -20.797 1 31.28 8 GLY B CA 1
ATOM 4053 C C . GLY B 1 8 ? -10.305 48.219 -19.609 1 31.28 8 GLY B C 1
ATOM 4054 O O . GLY B 1 8 ? -9.07 48.188 -19.578 1 31.28 8 GLY B O 1
ATOM 4055 N N . HIS B 1 9 ? -10.812 48.375 -18.391 1 33.41 9 HIS B N 1
ATOM 4056 C CA . HIS B 1 9 ? -10.406 47.625 -17.203 1 33.41 9 HIS B CA 1
ATOM 4057 C C . HIS B 1 9 ? -10.281 46.125 -17.5 1 33.41 9 HIS B C 1
ATOM 4059 O O . HIS B 1 9 ? -11.266 45.5 -17.859 1 33.41 9 HIS B O 1
ATOM 4065 N N . ARG B 1 10 ? -9.156 45.719 -18.031 1 32.84 10 ARG B N 1
ATOM 4066 C CA . ARG B 1 10 ? -8.859 44.281 -18.078 1 32.84 10 ARG B CA 1
ATOM 4067 C C . ARG B 1 10 ? -9.062 43.656 -16.703 1 32.84 10 ARG B C 1
ATOM 4069 O O . ARG B 1 10 ? -8.344 43.969 -15.75 1 32.84 10 ARG B O 1
ATOM 4076 N N . VAL B 1 11 ? -10.328 43.344 -16.375 1 34.56 11 VAL B N 1
ATOM 4077 C CA . VAL B 1 11 ? -10.617 42.438 -15.266 1 34.56 11 VAL B CA 1
ATOM 4078 C C . VAL B 1 11 ? -9.648 41.281 -15.297 1 34.56 11 VAL B C 1
ATOM 4080 O O . VAL B 1 11 ? -9.648 40.469 -16.234 1 34.56 11 VAL B O 1
ATOM 4083 N N . GLN B 1 12 ? -8.398 41.5 -14.945 1 32.34 12 GLN B N 1
ATOM 4084 C CA . GLN B 1 12 ? -7.488 40.375 -14.703 1 32.34 12 GLN B CA 1
ATOM 4085 C C . GLN B 1 12 ? -8.211 39.219 -14.023 1 32.34 12 GLN B C 1
ATOM 4087 O O . GLN B 1 12 ? -8.984 39.438 -13.094 1 32.34 12 GLN B O 1
ATOM 4092 N N . SER B 1 13 ? -8.492 38.219 -14.789 1 36.31 13 SER B N 1
ATOM 4093 C CA . SER B 1 13 ? -9.109 37 -14.312 1 36.31 13 SER B CA 1
ATOM 4094 C C . SER B 1 13 ? -8.625 36.656 -12.906 1 36.31 13 SER B C 1
ATOM 4096 O O . SER B 1 13 ? -7.426 36.75 -12.617 1 36.31 13 SER B O 1
ATOM 4098 N N . PRO B 1 14 ? -9.492 36.781 -11.891 1 37.12 14 PRO B N 1
ATOM 4099 C CA . PRO B 1 14 ? -9.195 36.5 -10.492 1 37.12 14 PRO B CA 1
ATOM 4100 C C . PRO B 1 14 ? -8.312 35.25 -10.32 1 37.12 14 PRO B C 1
ATOM 4102 O O . PRO B 1 14 ? -7.93 34.906 -9.195 1 37.12 14 PRO B O 1
ATOM 4105 N N . ALA B 1 15 ? -8.281 34.375 -11.297 1 42.84 15 ALA B N 1
ATOM 4106 C CA . ALA B 1 15 ? -7.375 33.219 -11.164 1 42.84 15 ALA B CA 1
ATOM 4107 C C . ALA B 1 15 ? -5.945 33.688 -10.898 1 42.84 15 ALA B C 1
ATOM 4109 O O . ALA B 1 15 ? -5.137 32.938 -10.352 1 42.84 15 ALA B O 1
ATOM 4110 N N . LEU B 1 16 ? -5.508 34.875 -11.422 1 38.75 16 LEU B N 1
ATOM 4111 C CA . LEU B 1 16 ? -4.176 35.438 -11.297 1 38.75 16 LEU B CA 1
ATOM 4112 C C . LEU B 1 16 ? -3.941 36 -9.891 1 38.75 16 LEU B C 1
ATOM 4114 O O . LEU B 1 16 ? -2.824 36.375 -9.555 1 38.75 16 LEU B O 1
ATOM 4118 N N . MET B 1 17 ? -4.926 36.344 -9.195 1 37.06 17 MET B N 1
ATOM 4119 C CA . MET B 1 17 ? -4.652 37 -7.93 1 37.06 17 MET B CA 1
ATOM 4120 C C . MET B 1 17 ? -4.367 36 -6.82 1 37.06 17 MET B C 1
ATOM 4122 O O . MET B 1 17 ? -4.191 36.375 -5.66 1 37.06 17 MET B O 1
ATOM 4126 N N . ALA B 1 18 ? -4.672 34.719 -7.105 1 47.44 18 ALA B N 1
ATOM 4127 C CA . ALA B 1 18 ? -4.301 33.812 -6.035 1 47.44 18 ALA B CA 1
ATOM 4128 C C . ALA B 1 18 ? -2.789 33.781 -5.828 1 47.44 18 ALA B C 1
ATOM 4130 O O . ALA B 1 18 ? -2.025 33.812 -6.797 1 47.44 18 ALA B O 1
ATOM 4131 N N . GLY B 1 19 ? -2.283 34.094 -4.82 1 53.28 19 GLY B N 1
ATOM 4132 C CA . GLY B 1 19 ? -0.868 34.125 -4.492 1 53.28 19 GLY B CA 1
ATOM 4133 C C . GLY B 1 19 ? -0.129 32.875 -4.938 1 53.28 19 GLY B C 1
ATOM 4134 O O . GLY B 1 19 ? -0.748 31.844 -5.199 1 53.28 19 GLY B O 1
ATOM 4135 N N . PRO B 1 20 ? 1.084 32.969 -5.445 1 58.31 20 PRO B N 1
ATOM 4136 C CA . PRO B 1 20 ? 1.936 31.922 -5.988 1 58.31 20 PRO B CA 1
ATOM 4137 C C . PRO B 1 20 ? 1.884 30.641 -5.152 1 58.31 20 PRO B C 1
ATOM 4139 O O . PRO B 1 20 ? 1.908 29.531 -5.707 1 58.31 20 PRO B O 1
ATOM 4142 N N . ASN B 1 21 ? 1.627 30.766 -3.893 1 65.94 21 ASN B N 1
ATOM 4143 C CA . ASN B 1 21 ? 1.61 29.594 -3.025 1 65.94 21 ASN B CA 1
ATOM 4144 C C . ASN B 1 21 ? 0.303 28.812 -3.156 1 65.94 21 ASN B C 1
ATOM 4146 O O . ASN B 1 21 ? 0.299 27.578 -3.1 1 65.94 21 ASN B O 1
ATOM 4150 N N . THR B 1 22 ? -0.719 29.609 -3.404 1 65.19 22 THR B N 1
ATOM 4151 C CA . THR B 1 22 ? -2.018 28.969 -3.541 1 65.19 22 THR B CA 1
ATOM 4152 C C . THR B 1 22 ? -2.098 28.188 -4.852 1 65.19 22 THR B C 1
ATOM 4154 O O . THR B 1 22 ? -2.658 27.094 -4.898 1 65.19 22 THR B O 1
ATOM 4157 N N . ALA B 1 23 ? -1.554 28.781 -5.816 1 69.19 23 ALA B N 1
ATOM 4158 C CA . ALA B 1 23 ? -1.54 28.109 -7.113 1 69.19 23 ALA B CA 1
ATOM 4159 C C . ALA B 1 23 ? -0.683 26.844 -7.074 1 69.19 23 ALA B C 1
ATOM 4161 O O . ALA B 1 23 ? -1.011 25.844 -7.715 1 69.19 23 ALA B O 1
ATOM 4162 N N . ARG B 1 24 ? 0.332 26.891 -6.281 1 75 24 ARG B N 1
ATOM 4163 C CA . ARG B 1 24 ? 1.213 25.734 -6.137 1 75 24 ARG B CA 1
ATOM 4164 C C . ARG B 1 24 ? 0.502 24.594 -5.426 1 75 24 ARG B C 1
ATOM 4166 O O . ARG B 1 24 ? 0.567 23.438 -5.867 1 75 24 ARG B O 1
ATOM 4173 N N . LYS B 1 25 ? -0.155 24.938 -4.438 1 76.06 25 LYS B N 1
ATOM 4174 C CA . LYS B 1 25 ? -0.858 23.906 -3.68 1 76.06 25 LYS B CA 1
ATOM 4175 C C . LYS B 1 25 ? -2.01 23.312 -4.488 1 76.06 25 LYS B C 1
ATOM 4177 O O . LYS B 1 25 ? -2.258 22.109 -4.438 1 76.06 25 LYS B O 1
ATOM 4182 N N . ALA B 1 26 ? -2.648 24.172 -5.23 1 75.19 26 ALA B N 1
ATOM 4183 C CA . ALA B 1 26 ? -3.732 23.703 -6.09 1 75.19 26 ALA B CA 1
ATOM 4184 C C . ALA B 1 26 ? -3.201 22.812 -7.207 1 75.19 26 ALA B C 1
ATOM 4186 O O . ALA B 1 26 ? -3.82 21.812 -7.555 1 75.19 26 ALA B O 1
ATOM 4187 N N . GLY B 1 27 ? -2.102 23.219 -7.766 1 80.38 27 GLY B N 1
ATOM 4188 C CA . GLY B 1 27 ? -1.482 22.391 -8.789 1 80.38 27 GLY B CA 1
ATOM 4189 C C . GLY B 1 27 ? -1.052 21.031 -8.281 1 80.38 27 GLY B C 1
ATOM 4190 O O . GLY B 1 27 ? -1.206 20.016 -8.977 1 80.38 27 GLY B O 1
ATOM 4191 N N . GLN B 1 28 ? -0.608 21 -7.078 1 84.5 28 GLN B N 1
ATOM 4192 C CA . GLN B 1 28 ? -0.188 19.734 -6.473 1 84.5 28 GLN B CA 1
ATOM 4193 C C . GLN B 1 28 ? -1.388 18.844 -6.172 1 84.5 28 GLN B C 1
ATOM 4195 O O . GLN B 1 28 ? -1.343 17.641 -6.414 1 84.5 28 GLN B O 1
ATOM 4200 N N . LEU B 1 29 ? -2.357 19.5 -5.73 1 82.25 29 LEU B N 1
ATOM 4201 C CA . LEU B 1 29 ? -3.549 18.719 -5.391 1 82.25 29 LEU B CA 1
ATOM 4202 C C . LEU B 1 29 ? -4.215 18.172 -6.645 1 82.25 29 LEU B C 1
ATOM 4204 O O . LEU B 1 29 ? -4.535 16.984 -6.707 1 82.25 29 LEU B O 1
ATOM 4208 N N . PHE B 1 30 ? -4.352 19 -7.645 1 84.06 30 PHE B N 1
ATOM 4209 C CA . PHE B 1 30 ? -5.031 18.578 -8.859 1 84.06 30 PHE B CA 1
ATOM 4210 C C . PHE B 1 30 ? -4.219 17.516 -9.594 1 84.06 30 PHE B C 1
ATOM 4212 O O . PHE B 1 30 ? -4.77 16.531 -10.102 1 84.06 30 PHE B O 1
ATOM 4219 N N . SER B 1 31 ? -2.961 17.734 -9.703 1 90.19 31 SER B N 1
ATOM 4220 C CA . SER B 1 31 ? -2.115 16.766 -10.383 1 90.19 31 SER B CA 1
ATOM 4221 C C . SER B 1 31 ? -2.057 15.453 -9.602 1 90.19 31 SER B C 1
ATOM 4223 O O . SER B 1 31 ? -2.035 14.375 -10.203 1 90.19 31 SER B O 1
ATOM 4225 N N . GLY B 1 32 ? -2.066 15.57 -8.305 1 88.81 32 GLY B N 1
ATOM 4226 C CA . GLY B 1 32 ? -2.109 14.367 -7.488 1 88.81 32 GLY B CA 1
ATOM 4227 C C . GLY B 1 32 ? -3.398 13.586 -7.645 1 88.81 32 GLY B C 1
ATOM 4228 O O . GLY B 1 32 ? -3.377 12.352 -7.711 1 88.81 32 GLY B O 1
ATOM 4229 N N . LEU B 1 33 ? -4.465 14.289 -7.723 1 87.19 33 LEU B N 1
ATOM 4230 C CA . LEU B 1 33 ? -5.762 13.648 -7.902 1 87.19 33 LEU B CA 1
ATOM 4231 C C . LEU B 1 33 ? -5.863 13.008 -9.281 1 87.19 33 LEU B C 1
ATOM 4233 O O . LEU B 1 33 ? -6.441 11.922 -9.43 1 87.19 33 LEU B O 1
ATOM 4237 N N . LEU B 1 34 ? -5.348 13.656 -10.211 1 90.25 34 LEU B N 1
ATOM 4238 C CA . LEU B 1 34 ? -5.332 13.094 -11.555 1 90.25 34 LEU B CA 1
ATOM 4239 C C . LEU B 1 34 ? -4.559 11.773 -11.586 1 90.25 34 LEU B C 1
ATOM 4241 O O . LEU B 1 34 ? -5.051 10.773 -12.109 1 90.25 34 LEU B O 1
ATOM 4245 N N . ALA B 1 35 ? -3.416 11.789 -11.023 1 93.88 35 ALA B N 1
ATOM 4246 C CA . ALA B 1 35 ? -2.59 10.586 -11 1 93.88 35 ALA B CA 1
ATOM 4247 C C . ALA B 1 35 ? -3.275 9.469 -10.227 1 93.88 35 ALA B C 1
ATOM 4249 O O . ALA B 1 35 ? -3.25 8.305 -10.648 1 93.88 35 ALA B O 1
ATOM 4250 N N . MET B 1 36 ? -3.898 9.805 -9.195 1 92.75 36 MET B N 1
ATOM 4251 C CA . MET B 1 36 ? -4.57 8.812 -8.359 1 92.75 36 MET B CA 1
ATOM 4252 C C . MET B 1 36 ? -5.715 8.156 -9.125 1 92.75 36 MET B C 1
ATOM 4254 O O . MET B 1 36 ? -5.871 6.93 -9.078 1 92.75 36 MET B O 1
ATOM 4258 N N . ASN B 1 37 ? -6.461 8.875 -9.805 1 92.44 37 ASN B N 1
ATOM 4259 C CA . ASN B 1 37 ? -7.586 8.328 -10.555 1 92.44 37 ASN B CA 1
ATOM 4260 C C . ASN B 1 37 ? -7.113 7.453 -11.711 1 92.44 37 ASN B C 1
ATOM 4262 O O . ASN B 1 37 ? -7.707 6.41 -11.992 1 92.44 37 ASN B O 1
ATOM 4266 N N . VAL B 1 38 ? -6.059 7.898 -12.336 1 94.69 38 VAL B N 1
ATOM 4267 C CA . VAL B 1 38 ? -5.52 7.113 -13.438 1 94.69 38 VAL B CA 1
ATOM 4268 C C . VAL B 1 38 ? -4.969 5.789 -12.914 1 94.69 38 VAL B C 1
ATOM 4270 O O . VAL B 1 38 ? -5.203 4.734 -13.508 1 94.69 38 VAL B O 1
ATOM 4273 N N . VAL B 1 39 ? -4.328 5.84 -11.812 1 95.56 39 VAL B N 1
ATOM 4274 C CA . VAL B 1 39 ? -3.725 4.645 -11.234 1 95.56 39 VAL B CA 1
ATOM 4275 C C . VAL B 1 39 ? -4.82 3.689 -10.758 1 95.56 39 VAL B C 1
ATOM 4277 O O . VAL B 1 39 ? -4.727 2.479 -10.961 1 95.56 39 VAL B O 1
ATOM 4280 N N . PHE B 1 40 ? -5.902 4.195 -10.219 1 94.38 40 PHE B N 1
ATOM 4281 C CA . PHE B 1 40 ? -6.988 3.346 -9.742 1 94.38 40 PHE B CA 1
ATOM 4282 C C . PHE B 1 40 ? -7.719 2.697 -10.914 1 94.38 40 PHE B C 1
ATOM 4284 O O . PHE B 1 40 ? -8.07 1.515 -10.852 1 94.38 40 PHE B O 1
ATOM 4291 N N . LEU B 1 41 ? -7.926 3.445 -11.859 1 94.06 41 LEU B N 1
ATOM 4292 C CA . LEU B 1 41 ? -8.555 2.895 -13.055 1 94.06 41 LEU B CA 1
ATOM 4293 C C . LEU B 1 41 ? -7.684 1.803 -13.672 1 94.06 41 LEU B C 1
ATOM 4295 O O . LEU B 1 41 ? -8.18 0.724 -14.008 1 94.06 41 LEU B O 1
ATOM 4299 N N . GLY B 1 42 ? -6.387 2.111 -13.797 1 95.88 42 GLY B N 1
ATOM 4300 C CA . GLY B 1 42 ? -5.473 1.121 -14.344 1 95.88 42 GLY B CA 1
ATOM 4301 C C . GLY B 1 42 ? -5.359 -0.124 -13.484 1 95.88 42 GLY B C 1
ATOM 4302 O O . GLY B 1 42 ? -5.312 -1.241 -14.008 1 95.88 42 GLY B O 1
ATOM 4303 N N . CYS B 1 43 ? -5.359 0.061 -12.188 1 94.25 43 CYS B N 1
ATOM 4304 C CA . CYS B 1 43 ? -5.297 -1.071 -11.266 1 94.25 43 CYS B CA 1
ATOM 4305 C C . CYS B 1 43 ? -6.543 -1.942 -11.391 1 94.25 43 CYS B C 1
ATOM 4307 O O . CYS B 1 43 ? -6.449 -3.172 -11.375 1 94.25 43 CYS B O 1
ATOM 4309 N N . ALA B 1 44 ? -7.672 -1.353 -11.523 1 93.81 44 ALA B N 1
ATOM 4310 C CA . ALA B 1 44 ? -8.914 -2.104 -11.695 1 93.81 44 ALA B CA 1
ATOM 4311 C C . ALA B 1 44 ? -8.914 -2.871 -13.008 1 93.81 44 ALA B C 1
ATOM 4313 O O . ALA B 1 44 ? -9.352 -4.023 -13.062 1 93.81 44 ALA B O 1
ATOM 4314 N N . PHE B 1 45 ? -8.367 -2.229 -13.984 1 94.31 45 PHE B N 1
ATOM 4315 C CA . PHE B 1 45 ? -8.305 -2.855 -15.297 1 94.31 45 PHE B CA 1
ATOM 4316 C C . PHE B 1 45 ? -7.363 -4.051 -15.289 1 94.31 45 PHE B C 1
ATOM 4318 O O . PHE B 1 45 ? -7.719 -5.133 -15.766 1 94.31 45 PHE B O 1
ATOM 4325 N N . ILE B 1 46 ? -6.234 -3.881 -14.703 1 94.12 46 ILE B N 1
ATOM 4326 C CA . ILE B 1 46 ? -5.23 -4.934 -14.641 1 94.12 46 ILE B CA 1
ATOM 4327 C C . ILE B 1 46 ? -5.723 -6.07 -13.75 1 94.12 46 ILE B C 1
ATOM 4329 O O . ILE B 1 46 ? -5.562 -7.246 -14.086 1 94.12 46 ILE B O 1
ATOM 4333 N N . SER B 1 47 ? -6.371 -5.742 -12.664 1 91.19 47 SER B N 1
ATOM 4334 C CA . SER B 1 47 ? -6.926 -6.762 -11.781 1 91.19 47 SER B CA 1
ATOM 4335 C C . SER B 1 47 ? -8.031 -7.551 -12.477 1 91.19 47 SER B C 1
ATOM 4337 O O . SER B 1 47 ? -8.148 -8.766 -12.289 1 91.19 47 SER B O 1
ATOM 4339 N N . SER B 1 48 ? -8.789 -6.852 -13.258 1 92.06 48 SER B N 1
ATOM 4340 C CA . SER B 1 48 ? -9.867 -7.52 -13.977 1 92.06 48 SER B CA 1
ATOM 4341 C C . SER B 1 48 ? -9.328 -8.508 -15 1 92.06 48 SER B C 1
ATOM 4343 O O . SER B 1 48 ? -9.922 -9.555 -15.234 1 92.06 48 SER B O 1
ATOM 4345 N N . MET B 1 49 ? -8.211 -8.203 -15.586 1 91.19 49 MET B N 1
ATOM 4346 C CA . MET B 1 49 ? -7.57 -9.109 -16.531 1 91.19 49 MET B CA 1
ATOM 4347 C C . MET B 1 49 ? -7.086 -10.375 -15.82 1 91.19 49 MET B C 1
ATOM 4349 O O . MET B 1 49 ? -7.125 -11.461 -16.391 1 91.19 49 MET B O 1
ATOM 4353 N N . ILE B 1 50 ? -6.723 -10.258 -14.555 1 86.88 50 ILE B N 1
ATOM 4354 C CA . ILE B 1 50 ? -6.184 -11.375 -13.789 1 86.88 50 ILE B CA 1
ATOM 4355 C C . ILE B 1 50 ? -7.324 -12.273 -13.312 1 86.88 50 ILE B C 1
ATOM 4357 O O . ILE B 1 50 ? -7.219 -13.5 -13.367 1 86.88 50 ILE B O 1
ATOM 4361 N N . PHE B 1 51 ? -8.43 -11.695 -12.984 1 86 51 PHE B N 1
ATOM 4362 C CA . PHE B 1 51 ? -9.484 -12.477 -12.336 1 86 51 PHE B CA 1
ATOM 4363 C C . PHE B 1 51 ? -10.531 -12.922 -13.352 1 86 51 PHE B C 1
ATOM 4365 O O . PHE B 1 51 ? -11.25 -13.891 -13.125 1 86 51 PHE B O 1
ATOM 4372 N N . ASN B 1 52 ? -10.711 -12.117 -14.359 1 88.81 52 ASN B N 1
ATOM 4373 C CA . ASN B 1 52 ? -11.625 -12.469 -15.445 1 88.81 52 ASN B CA 1
ATOM 4374 C C . ASN B 1 52 ? -10.977 -12.258 -16.812 1 88.81 52 ASN B C 1
ATOM 4376 O O . ASN B 1 52 ? -11.258 -11.266 -17.484 1 88.81 52 ASN B O 1
ATOM 4380 N N . ARG B 1 53 ? -10.305 -13.281 -17.297 1 84.88 53 ARG B N 1
ATOM 4381 C CA . ARG B 1 53 ? -9.5 -13.203 -18.5 1 84.88 53 ARG B CA 1
ATOM 4382 C C . ARG B 1 53 ? -10.391 -13.172 -19.75 1 84.88 53 ARG B C 1
ATOM 4384 O O . ARG B 1 53 ? -9.945 -12.758 -20.828 1 84.88 53 ARG B O 1
ATOM 4391 N N . VAL B 1 54 ? -11.594 -13.57 -19.562 1 85.19 54 VAL B N 1
ATOM 4392 C CA . VAL B 1 54 ? -12.492 -13.648 -20.703 1 85.19 54 VAL B CA 1
ATOM 4393 C C . VAL B 1 54 ? -13.094 -12.273 -21 1 85.19 54 VAL B C 1
ATOM 4395 O O . VAL B 1 54 ? -13.141 -11.836 -22.141 1 85.19 54 VAL B O 1
ATOM 4398 N N . ALA B 1 55 ? -13.422 -11.547 -19.953 1 87.94 55 ALA B N 1
ATOM 4399 C CA . ALA B 1 55 ? -14.086 -10.258 -20.141 1 87.94 55 ALA B CA 1
ATOM 4400 C C . ALA B 1 55 ? -13.078 -9.18 -20.516 1 87.94 55 ALA B C 1
ATOM 4402 O O . ALA B 1 55 ? -13.352 -8.336 -21.375 1 87.94 55 ALA B O 1
ATOM 4403 N N . ILE B 1 56 ? -11.953 -9.156 -19.828 1 91.25 56 ILE B N 1
ATOM 4404 C CA . ILE B 1 56 ? -10.883 -8.211 -20.109 1 91.25 56 ILE B CA 1
ATOM 4405 C C . ILE B 1 56 ? -9.609 -8.969 -20.484 1 91.25 56 ILE B C 1
ATOM 4407 O O . ILE B 1 56 ? -9.008 -9.633 -19.641 1 91.25 56 ILE B O 1
ATOM 4411 N N . THR B 1 57 ? -9.219 -8.805 -21.688 1 91.19 57 THR B N 1
ATOM 4412 C CA . THR B 1 57 ? -8.062 -9.531 -22.203 1 91.19 57 THR B CA 1
ATOM 4413 C C . THR B 1 57 ? -6.793 -8.695 -22.047 1 91.19 57 THR B C 1
ATOM 4415 O O . THR B 1 57 ? -6.863 -7.5 -21.75 1 91.19 57 THR B O 1
ATOM 4418 N N . LEU B 1 58 ? -5.676 -9.367 -22.219 1 90.75 58 LEU B N 1
ATOM 4419 C CA . LEU B 1 58 ? -4.379 -8.695 -22.172 1 90.75 58 LEU B CA 1
ATOM 4420 C C . LEU B 1 58 ? -4.289 -7.625 -23.266 1 90.75 58 LEU B C 1
ATOM 4422 O O . LEU B 1 58 ? -3.676 -6.578 -23.062 1 90.75 58 LEU B O 1
ATOM 4426 N N . ARG B 1 59 ? -4.957 -7.895 -24.391 1 90.88 59 ARG B N 1
ATOM 4427 C CA . ARG B 1 59 ? -4.973 -6.934 -25.5 1 90.88 59 ARG B CA 1
ATOM 4428 C C . ARG B 1 59 ? -5.688 -5.648 -25.078 1 90.88 59 ARG B C 1
ATOM 4430 O O . ARG B 1 59 ? -5.246 -4.551 -25.438 1 90.88 59 ARG B O 1
ATOM 4437 N N . ASP B 1 60 ? -6.703 -5.77 -24.312 1 92.75 60 ASP B N 1
ATOM 4438 C CA . ASP B 1 60 ? -7.445 -4.598 -23.844 1 92.75 60 ASP B CA 1
ATOM 4439 C C . ASP B 1 60 ? -6.586 -3.736 -22.922 1 92.75 60 ASP B C 1
ATOM 4441 O O . ASP B 1 60 ? -6.578 -2.51 -23.047 1 92.75 60 ASP B O 1
ATOM 4445 N N . VAL B 1 61 ? -5.934 -4.41 -22.016 1 93.69 61 VAL B N 1
ATOM 4446 C CA . VAL B 1 61 ? -5.07 -3.689 -21.094 1 93.69 61 VAL B CA 1
ATOM 4447 C C . VAL B 1 61 ? -3.926 -3.027 -21.859 1 93.69 61 VAL B C 1
ATOM 4449 O O . VAL B 1 61 ? -3.543 -1.895 -21.562 1 93.69 61 VAL B O 1
ATOM 4452 N N . GLY B 1 62 ? -3.391 -3.684 -22.891 1 93 62 GLY B N 1
ATOM 4453 C CA . GLY B 1 62 ? -2.35 -3.119 -23.734 1 93 62 GLY B CA 1
ATOM 4454 C C . GLY B 1 62 ? -2.789 -1.866 -24.469 1 93 62 GLY B C 1
ATOM 4455 O O . GLY B 1 62 ? -2.023 -0.907 -24.578 1 93 62 GLY B O 1
ATOM 4456 N N . ILE B 1 63 ? -3.992 -1.894 -24.938 1 94.25 63 ILE B N 1
ATOM 4457 C CA . ILE B 1 63 ? -4.535 -0.738 -25.641 1 94.25 63 ILE B CA 1
ATOM 4458 C C . ILE B 1 63 ? -4.684 0.433 -24.672 1 94.25 63 ILE B C 1
ATOM 4460 O O . ILE B 1 63 ? -4.324 1.566 -25 1 94.25 63 ILE B O 1
ATOM 4464 N N . PHE B 1 64 ? -5.215 0.127 -23.516 1 95.25 64 PHE B N 1
ATOM 4465 C CA . PHE B 1 64 ? -5.371 1.154 -22.484 1 95.25 64 PHE B CA 1
ATOM 4466 C C . PHE B 1 64 ? -4.031 1.795 -22.156 1 95.25 64 PHE B C 1
ATOM 4468 O O . PHE B 1 64 ? -3.91 3.021 -22.125 1 95.25 64 PHE B O 1
ATOM 4475 N N . LEU B 1 65 ? -3.014 0.984 -21.953 1 96.44 65 LEU B N 1
ATOM 4476 C CA . LEU B 1 65 ? -1.693 1.491 -21.609 1 96.44 65 LEU B CA 1
ATOM 4477 C C . LEU B 1 65 ? -1.059 2.229 -22.781 1 96.44 65 LEU B C 1
ATOM 4479 O O . LEU B 1 65 ? -0.324 3.201 -22.578 1 96.44 65 LEU B O 1
ATOM 4483 N N . SER B 1 66 ? -1.357 1.83 -24 1 96 66 SER B N 1
ATOM 4484 C CA . SER B 1 66 ? -0.854 2.537 -25.172 1 96 66 SER B CA 1
ATOM 4485 C C . SER B 1 66 ? -1.459 3.934 -25.281 1 96 66 SER B C 1
ATOM 4487 O O . SER B 1 66 ? -0.775 4.887 -25.672 1 96 66 SER B O 1
ATOM 4489 N N . ILE B 1 67 ? -2.686 4.012 -24.938 1 96.19 67 ILE B N 1
ATOM 4490 C CA . ILE B 1 67 ? -3.338 5.316 -24.938 1 96.19 67 ILE B CA 1
ATOM 4491 C C . ILE B 1 67 ? -2.676 6.227 -23.906 1 96.19 67 ILE B C 1
ATOM 4493 O O . ILE B 1 67 ? -2.41 7.398 -24.172 1 96.19 67 ILE B O 1
ATOM 4497 N N . LEU B 1 68 ? -2.422 5.641 -22.75 1 96.69 68 LEU B N 1
ATOM 4498 C CA . LEU B 1 68 ? -1.773 6.426 -21.703 1 96.69 68 LEU B CA 1
ATOM 4499 C C . LEU B 1 68 ? -0.372 6.848 -22.141 1 96.69 68 LEU B C 1
ATOM 4501 O O . LEU B 1 68 ? 0.044 7.984 -21.891 1 96.69 68 LEU B O 1
ATOM 4505 N N . LYS B 1 69 ? 0.359 5.969 -22.75 1 96.88 69 LYS B N 1
ATOM 4506 C CA . LYS B 1 69 ? 1.688 6.297 -23.266 1 96.88 69 LYS B CA 1
ATOM 4507 C C . LYS B 1 69 ? 1.621 7.414 -24.297 1 96.88 69 LYS B C 1
ATOM 4509 O O . LYS B 1 69 ? 2.438 8.336 -24.281 1 96.88 69 LYS B O 1
ATOM 4514 N N . LEU B 1 70 ? 0.667 7.34 -25.172 1 95.62 70 LEU B N 1
ATOM 4515 C CA . LEU B 1 70 ? 0.518 8.344 -26.219 1 95.62 70 LEU B CA 1
ATOM 4516 C C . LEU B 1 70 ? 0.164 9.703 -25.625 1 95.62 70 LEU B C 1
ATOM 4518 O O . LEU B 1 70 ? 0.68 10.734 -26.062 1 95.62 70 LEU B O 1
ATOM 4522 N N . LEU B 1 71 ? -0.689 9.688 -24.641 1 95.31 71 LEU B N 1
ATOM 4523 C CA . LEU B 1 71 ? -1.053 10.922 -23.969 1 95.31 71 LEU B CA 1
ATOM 4524 C C . LEU B 1 71 ? 0.155 11.531 -23.266 1 95.31 71 LEU B C 1
ATOM 4526 O O . LEU B 1 71 ? 0.357 12.75 -23.312 1 95.31 71 LEU B O 1
ATOM 4530 N N . SER B 1 72 ? 0.917 10.688 -22.656 1 94.31 72 SER B N 1
ATOM 4531 C CA . SER B 1 72 ? 2.125 11.164 -21.984 1 94.31 72 SER B CA 1
ATOM 4532 C C . SER B 1 72 ? 3.129 11.719 -22.984 1 94.31 72 SER B C 1
ATOM 4534 O O . SER B 1 72 ? 3.756 12.75 -22.75 1 94.31 72 SER B O 1
ATOM 4536 N N . LEU B 1 73 ? 3.254 11.086 -24.109 1 93.5 73 LEU B N 1
ATOM 4537 C CA . LEU B 1 73 ? 4.168 11.539 -25.156 1 93.5 73 LEU B CA 1
ATOM 4538 C C . LEU B 1 73 ? 3.709 12.867 -25.734 1 93.5 73 LEU B C 1
ATOM 4540 O O . LEU B 1 73 ? 4.531 13.75 -26 1 93.5 73 LEU B O 1
ATOM 4544 N N . CYS B 1 74 ? 2.439 12.969 -25.922 1 92.12 74 CYS B N 1
ATOM 4545 C CA . CYS B 1 74 ? 1.892 14.227 -26.422 1 92.12 74 CYS B CA 1
ATOM 4546 C C . CYS B 1 74 ? 2.191 15.367 -25.453 1 92.12 74 CYS B C 1
ATOM 4548 O O . CYS B 1 74 ? 2.533 16.469 -25.891 1 92.12 74 CYS B O 1
ATOM 4550 N N . TRP B 1 75 ? 2.107 15.086 -24.297 1 88.69 75 TRP B N 1
ATOM 4551 C CA . TRP B 1 75 ? 2.422 16.109 -23.312 1 88.69 75 TRP B CA 1
ATOM 4552 C C . TRP B 1 75 ? 3.9 16.484 -23.359 1 88.69 75 TRP B C 1
ATOM 4554 O O . TRP B 1 75 ? 4.254 17.656 -23.266 1 88.69 75 TRP B O 1
ATOM 4564 N N . ILE B 1 76 ? 4.762 15.523 -23.453 1 86.69 76 ILE B N 1
ATOM 4565 C CA . ILE B 1 76 ? 6.199 15.773 -23.469 1 86.69 76 ILE B CA 1
ATOM 4566 C C . ILE B 1 76 ? 6.555 16.609 -24.703 1 86.69 76 ILE B C 1
ATOM 4568 O O . ILE B 1 76 ? 7.336 17.562 -24.609 1 86.69 76 ILE B O 1
ATOM 4572 N N . ILE B 1 77 ? 5.969 16.25 -25.781 1 84.5 77 ILE B N 1
ATOM 4573 C CA . ILE B 1 77 ? 6.234 16.984 -27.016 1 84.5 77 ILE B CA 1
ATOM 4574 C C . ILE B 1 77 ? 5.707 18.406 -26.906 1 84.5 77 ILE B C 1
ATOM 4576 O O . ILE B 1 77 ? 6.379 19.359 -27.297 1 84.5 77 ILE B O 1
ATOM 4580 N N . TYR B 1 78 ? 4.543 18.516 -26.391 1 83.94 78 TYR B N 1
ATOM 4581 C CA . TYR B 1 78 ? 3.957 19.828 -26.156 1 83.94 78 TYR B CA 1
ATOM 4582 C C . TYR B 1 78 ? 4.844 20.672 -25.25 1 83.94 78 TYR B C 1
ATOM 4584 O O . TYR B 1 78 ? 5.066 21.844 -25.5 1 83.94 78 TYR B O 1
ATOM 4592 N N . TYR B 1 79 ? 5.289 20.047 -24.266 1 79.38 79 TYR B N 1
ATOM 4593 C CA . TYR B 1 79 ? 6.16 20.734 -23.312 1 79.38 79 TYR B CA 1
ATOM 4594 C C . TYR B 1 79 ? 7.453 21.188 -23.984 1 79.38 79 TYR B C 1
ATOM 4596 O O . TYR B 1 79 ? 7.91 22.312 -23.781 1 79.38 79 TYR B O 1
ATOM 4604 N N . LEU B 1 80 ? 8.031 20.391 -24.734 1 76.94 80 LEU B N 1
ATOM 4605 C CA . LEU B 1 80 ? 9.273 20.719 -25.438 1 76.94 80 LEU B CA 1
ATOM 4606 C C . LEU B 1 80 ? 9.062 21.844 -26.438 1 76.94 80 LEU B C 1
ATOM 4608 O O . LEU B 1 80 ? 9.922 22.719 -26.578 1 76.94 80 LEU B O 1
ATOM 4612 N N . LEU B 1 81 ? 7.945 21.797 -27.078 1 77.25 81 LEU B N 1
ATOM 4613 C CA . LEU B 1 81 ? 7.645 22.828 -28.062 1 77.25 81 LEU B CA 1
ATOM 4614 C C . LEU B 1 81 ? 7.41 24.172 -27.375 1 77.25 81 LEU B C 1
ATOM 4616 O O . LEU B 1 81 ? 7.828 25.219 -27.891 1 77.25 81 LEU B O 1
ATOM 4620 N N . CYS B 1 82 ? 6.785 24.125 -26.203 1 73.81 82 CYS B N 1
ATOM 4621 C CA . CYS B 1 82 ? 6.484 25.359 -25.469 1 73.81 82 CYS B CA 1
ATOM 4622 C C . CYS B 1 82 ? 7.746 25.938 -24.844 1 73.81 82 CYS B C 1
ATOM 4624 O O . CYS B 1 82 ? 7.898 27.156 -24.766 1 73.81 82 CYS B O 1
ATOM 4626 N N . THR B 1 83 ? 8.57 25.125 -24.312 1 70.75 83 THR B N 1
ATOM 4627 C CA . THR B 1 83 ? 9.797 25.578 -23.672 1 70.75 83 THR B CA 1
ATOM 4628 C C . THR B 1 83 ? 10.797 26.078 -24.719 1 70.75 83 THR B C 1
ATOM 4630 O O . THR B 1 83 ? 11.586 26.984 -24.438 1 70.75 83 THR B O 1
ATOM 4633 N N . SER B 1 84 ? 10.867 25.453 -25.828 1 68.94 84 SER B N 1
ATOM 4634 C CA . SER B 1 84 ? 11.781 25.906 -26.859 1 68.94 84 SER B CA 1
ATOM 4635 C C . SER B 1 84 ? 11.414 27.312 -27.344 1 68.94 84 SER B C 1
ATOM 4637 O O . SER B 1 84 ? 12.273 28.047 -27.828 1 68.94 84 SER B O 1
ATOM 4639 N N . ARG B 1 85 ? 10.211 27.672 -27.172 1 63.38 85 ARG B N 1
ATOM 4640 C CA . ARG B 1 85 ? 9.766 28.984 -27.641 1 63.38 85 ARG B CA 1
ATOM 4641 C C . ARG B 1 85 ? 10.039 30.062 -26.594 1 63.38 85 ARG B C 1
ATOM 4643 O O . ARG B 1 85 ? 10.023 31.25 -26.891 1 63.38 85 ARG B O 1
ATOM 4650 N N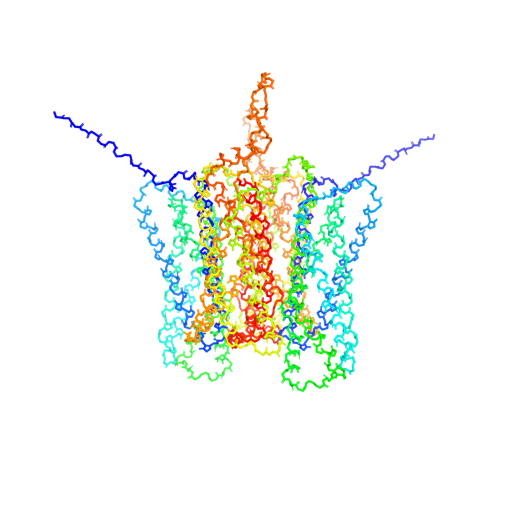 . LYS B 1 86 ? 10.172 29.641 -25.344 1 60.62 86 LYS B N 1
ATOM 4651 C CA . LYS B 1 86 ? 10.453 30.656 -24.328 1 60.62 86 LYS B CA 1
ATOM 4652 C C . LYS B 1 86 ? 11.953 30.828 -24.141 1 60.62 86 LYS B C 1
ATOM 4654 O O . LYS B 1 86 ? 12.656 29.875 -23.797 1 60.62 86 LYS B O 1
ATOM 4659 N N . PRO B 1 87 ? 12.539 31.906 -24.703 1 54.81 87 PRO B N 1
ATOM 4660 C CA . PRO B 1 87 ? 13.984 32.156 -24.641 1 54.81 87 PRO B CA 1
ATOM 4661 C C . PRO B 1 87 ? 14.539 32 -23.219 1 54.81 87 PRO B C 1
ATOM 4663 O O . PRO B 1 87 ? 15.688 31.609 -23.047 1 54.81 87 PRO B O 1
ATOM 4666 N N . HIS B 1 88 ? 13.977 32.75 -22.219 1 48.06 88 HIS B N 1
ATOM 4667 C CA . HIS B 1 88 ? 14.586 32.875 -20.906 1 48.06 88 HIS B CA 1
ATOM 4668 C C . HIS B 1 88 ? 14.25 31.656 -20.031 1 48.06 88 HIS B C 1
ATOM 4670 O O . HIS B 1 88 ? 14.359 31.719 -18.797 1 48.06 88 HIS B O 1
ATOM 4676 N N . ALA B 1 89 ? 13.727 30.859 -20.516 1 50.03 89 ALA B N 1
ATOM 4677 C CA . ALA B 1 89 ? 13.43 29.703 -19.672 1 50.03 89 ALA B CA 1
ATOM 4678 C C . ALA B 1 89 ? 14.711 29.109 -19.094 1 50.03 89 ALA B C 1
ATOM 4680 O O . ALA B 1 89 ? 15.555 28.594 -19.844 1 50.03 89 ALA B O 1
ATOM 4681 N N . VAL B 1 90 ? 15.352 29.906 -18.281 1 45.97 90 VAL B N 1
ATOM 4682 C CA . VAL B 1 90 ? 16.531 29.438 -17.562 1 45.97 90 VAL B CA 1
ATOM 4683 C C . VAL B 1 90 ? 16.391 27.969 -17.203 1 45.97 90 VAL B C 1
ATOM 4685 O O . VAL B 1 90 ? 15.445 27.578 -16.516 1 45.97 90 VAL B O 1
ATOM 4688 N N . LEU B 1 91 ? 16.75 27.234 -18.141 1 47.22 91 LEU B N 1
ATOM 4689 C CA . LEU B 1 91 ? 16.922 25.812 -17.891 1 47.22 91 LEU B CA 1
ATOM 4690 C C . LEU B 1 91 ? 17.516 25.562 -16.516 1 47.22 91 LEU B C 1
ATOM 4692 O O . LEU B 1 91 ? 18.719 25.734 -16.312 1 47.22 91 LEU B O 1
ATOM 4696 N N . TYR B 1 92 ? 16.922 26.219 -15.57 1 43.72 92 TYR B N 1
ATOM 4697 C CA . TYR B 1 92 ? 17.516 25.812 -14.297 1 43.72 92 TYR B CA 1
ATOM 4698 C C . TYR B 1 92 ? 17.578 24.297 -14.172 1 43.72 92 TYR B C 1
ATOM 4700 O O . TYR B 1 92 ? 16.547 23.625 -14.141 1 43.72 92 TYR B O 1
ATOM 4708 N N . ARG B 1 93 ? 18.531 23.875 -14.914 1 45.94 93 ARG B N 1
ATOM 4709 C CA . ARG B 1 93 ? 18.812 22.469 -14.719 1 45.94 93 ARG B CA 1
ATOM 4710 C C . ARG B 1 93 ? 18.688 22.078 -13.25 1 45.94 93 ARG B C 1
ATOM 4712 O O . ARG B 1 93 ? 19.359 22.656 -12.391 1 45.94 93 ARG B O 1
ATOM 4719 N N . ASP B 1 94 ? 17.609 21.688 -12.852 1 45.41 94 ASP B N 1
ATOM 4720 C CA . ASP B 1 94 ? 17.562 21.141 -11.5 1 45.41 94 ASP B CA 1
ATOM 4721 C C . ASP B 1 94 ? 18.672 20.125 -11.289 1 45.41 94 ASP B C 1
ATOM 4723 O O . ASP B 1 94 ? 18.609 19 -11.797 1 45.41 94 ASP B O 1
ATOM 4727 N N . SER B 1 95 ? 19.938 20.516 -11.398 1 44.19 95 SER B N 1
ATOM 4728 C CA . SER B 1 95 ? 21 19.609 -10.969 1 44.19 95 SER B CA 1
ATOM 4729 C C . SER B 1 95 ? 20.516 18.656 -9.883 1 44.19 95 SER B C 1
ATOM 4731 O O . SER B 1 95 ? 21.203 17.703 -9.539 1 44.19 95 SER B O 1
ATOM 4733 N N . HIS B 1 96 ? 19.328 18.906 -9.312 1 40.94 96 HIS B N 1
ATOM 4734 C CA . HIS B 1 96 ? 18.953 18.125 -8.141 1 40.94 96 HIS B CA 1
ATOM 4735 C C . HIS B 1 96 ? 17.984 17 -8.523 1 40.94 96 HIS B C 1
ATOM 4737 O O . HIS B 1 96 ? 17.406 16.359 -7.652 1 40.94 96 HIS B O 1
ATOM 4743 N N . ALA B 1 97 ? 17.625 16.906 -9.883 1 48.56 97 ALA B N 1
ATOM 4744 C CA . ALA B 1 97 ? 16.734 15.781 -10.172 1 48.56 97 ALA B CA 1
ATOM 4745 C C . ALA B 1 97 ? 17.359 14.461 -9.75 1 48.56 97 ALA B C 1
ATOM 4747 O O . ALA B 1 97 ? 16.922 13.391 -10.172 1 48.56 97 ALA B O 1
ATOM 4748 N N . GLY B 1 98 ? 18.172 14.531 -8.844 1 56.19 98 GLY B N 1
ATOM 4749 C CA . GLY B 1 98 ? 18.766 13.336 -8.258 1 56.19 98 GLY B CA 1
ATOM 4750 C C . GLY B 1 98 ? 20.25 13.211 -8.516 1 56.19 98 GLY B C 1
ATOM 4751 O O . GLY B 1 98 ? 20.797 13.875 -9.406 1 56.19 98 GLY B O 1
ATOM 4752 N N . PRO B 1 99 ? 20.922 12.438 -7.793 1 64.94 99 PRO B N 1
ATOM 4753 C CA . PRO B 1 99 ? 22.359 12.234 -7.965 1 64.94 99 PRO B CA 1
ATOM 4754 C C . PRO B 1 99 ? 22.703 11.594 -9.305 1 64.94 99 PRO B C 1
ATOM 4756 O O . PRO B 1 99 ? 21.859 10.938 -9.922 1 64.94 99 PRO B O 1
ATOM 4759 N N . VAL B 1 100 ? 23.688 11.914 -10.047 1 72.25 100 VAL B N 1
ATOM 4760 C CA . VAL B 1 100 ? 24.188 11.445 -11.336 1 72.25 100 VAL B CA 1
ATOM 4761 C C . VAL B 1 100 ? 24.094 9.93 -11.414 1 72.25 100 VAL B C 1
ATOM 4763 O O . VAL B 1 100 ? 23.844 9.367 -12.484 1 72.25 100 VAL B O 1
ATOM 4766 N N . TRP B 1 101 ? 24.109 9.32 -10.336 1 74.81 101 TRP B N 1
ATOM 4767 C CA . TRP B 1 101 ? 24.078 7.863 -10.359 1 74.81 101 TRP B CA 1
ATOM 4768 C C . TRP B 1 101 ? 22.672 7.355 -10.688 1 74.81 101 TRP B C 1
ATOM 4770 O O . TRP B 1 101 ? 22.516 6.324 -11.336 1 74.81 101 TRP B O 1
ATOM 4780 N N . VAL B 1 102 ? 21.688 8.07 -10.328 1 78.88 102 VAL B N 1
ATOM 4781 C CA . VAL B 1 102 ? 20.312 7.656 -10.609 1 78.88 102 VAL B CA 1
ATOM 4782 C C . VAL B 1 102 ? 20.016 7.844 -12.094 1 78.88 102 VAL B C 1
ATOM 4784 O O . VAL B 1 102 ? 19.328 7.016 -12.703 1 78.88 102 VAL B O 1
ATOM 4787 N N . GLN B 1 103 ? 20.609 8.852 -12.688 1 83.69 103 GLN B N 1
ATOM 4788 C CA . GLN B 1 103 ? 20.438 9.086 -14.117 1 83.69 103 GLN B CA 1
ATOM 4789 C C . GLN B 1 103 ? 21.125 8.008 -14.945 1 83.69 103 GLN B C 1
ATOM 4791 O O . GLN B 1 103 ? 20.578 7.539 -15.945 1 83.69 103 GLN B O 1
ATOM 4796 N N . GLY B 1 104 ? 22.344 7.688 -14.5 1 84.62 104 GLY B N 1
ATOM 4797 C CA . GLY B 1 104 ? 23.047 6.609 -15.172 1 84.62 104 GLY B CA 1
ATOM 4798 C C . GLY B 1 104 ? 22.312 5.285 -15.109 1 84.62 104 GLY B C 1
ATOM 4799 O O . GLY B 1 104 ? 22.281 4.535 -16.094 1 84.62 104 GLY B O 1
ATOM 4800 N N . SER B 1 105 ? 21.688 5.062 -13.984 1 85.12 105 SER B N 1
ATOM 4801 C CA . SER B 1 105 ? 20.922 3.834 -13.828 1 85.12 105 SER B CA 1
ATOM 4802 C C . SER B 1 105 ? 19.688 3.84 -14.727 1 85.12 105 SER B C 1
ATOM 4804 O O . SER B 1 105 ? 19.328 2.811 -15.305 1 85.12 105 SER B O 1
ATOM 4806 N N . LEU B 1 106 ? 19.047 4.949 -14.82 1 90.81 106 LEU B N 1
ATOM 4807 C CA . LEU B 1 106 ? 17.875 5.059 -15.672 1 90.81 106 LEU B CA 1
ATOM 4808 C C . LEU B 1 106 ? 18.219 4.742 -17.125 1 90.81 106 LEU B C 1
ATOM 4810 O O . LEU B 1 106 ? 17.484 4.023 -17.797 1 90.81 106 LEU B O 1
ATOM 4814 N N . VAL B 1 107 ? 19.344 5.234 -17.578 1 92.5 107 VAL B N 1
ATOM 4815 C CA . VAL B 1 107 ? 19.766 5.02 -18.953 1 92.5 107 VAL B CA 1
ATOM 4816 C C . VAL B 1 107 ? 20.125 3.549 -19.172 1 92.5 107 VAL B C 1
ATOM 4818 O O . VAL B 1 107 ? 19.75 2.951 -20.172 1 92.5 107 VAL B O 1
ATOM 4821 N N . LEU B 1 108 ? 20.766 3.002 -18.172 1 90.56 108 LEU B N 1
ATOM 4822 C CA . LEU B 1 108 ? 21.172 1.605 -18.281 1 90.56 108 LEU B CA 1
ATOM 4823 C C . LEU B 1 108 ? 19.969 0.687 -18.328 1 90.56 108 LEU B C 1
ATOM 4825 O O . LEU B 1 108 ? 19.844 -0.149 -19.234 1 90.56 108 LEU B O 1
ATOM 4829 N N . PHE B 1 109 ? 19.047 0.827 -17.453 1 92.5 109 PHE B N 1
ATOM 4830 C CA . PHE B 1 109 ? 17.875 -0.035 -17.391 1 92.5 109 PHE B CA 1
ATOM 4831 C C . PHE B 1 109 ? 16.938 0.267 -18.547 1 92.5 109 PHE B C 1
ATOM 4833 O O . PHE B 1 109 ? 16.234 -0.624 -19.047 1 92.5 109 PHE B O 1
ATOM 4840 N N . GLY B 1 110 ? 16.922 1.514 -19.016 1 95.5 110 GLY B N 1
ATOM 4841 C CA . GLY B 1 110 ? 16.156 1.844 -20.203 1 95.5 110 GLY B CA 1
ATOM 4842 C C . GLY B 1 110 ? 16.656 1.141 -21.453 1 95.5 110 GLY B C 1
ATOM 4843 O O . GLY B 1 110 ? 15.867 0.6 -22.234 1 95.5 110 GLY B O 1
ATOM 4844 N N . ALA B 1 111 ? 17.922 1.087 -21.594 1 96.06 111 ALA B N 1
ATOM 4845 C CA . ALA B 1 111 ? 18.531 0.411 -22.734 1 96.06 111 ALA B CA 1
ATOM 4846 C C . ALA B 1 111 ? 18.25 -1.087 -22.703 1 96.06 111 ALA B C 1
ATOM 4848 O O . ALA B 1 111 ? 17.922 -1.688 -23.734 1 96.06 111 ALA B O 1
ATOM 4849 N N . CYS B 1 112 ? 18.328 -1.634 -21.531 1 94 112 CYS B N 1
ATOM 4850 C CA . CYS B 1 112 ? 18.062 -3.061 -21.391 1 94 112 CYS B CA 1
ATOM 4851 C C . CYS B 1 112 ? 16.594 -3.363 -21.656 1 94 112 CYS B C 1
ATOM 4853 O O . CYS B 1 112 ? 16.25 -4.41 -22.203 1 94 112 CYS B O 1
ATOM 4855 N N . THR B 1 113 ? 15.711 -2.504 -21.25 1 95.94 113 THR B N 1
ATOM 4856 C CA . THR B 1 113 ? 14.289 -2.689 -21.5 1 95.94 113 THR B CA 1
ATOM 4857 C C . THR B 1 113 ? 13.977 -2.574 -22.984 1 95.94 113 THR B C 1
ATOM 4859 O O . THR B 1 113 ? 13.125 -3.297 -23.5 1 95.94 113 THR B O 1
ATOM 4862 N N . ILE B 1 114 ? 14.648 -1.667 -23.656 1 97.31 114 ILE B N 1
ATOM 4863 C CA . ILE B 1 114 ? 14.484 -1.552 -25.109 1 97.31 114 ILE B CA 1
ATOM 4864 C C . ILE B 1 114 ? 14.914 -2.855 -25.781 1 97.31 114 ILE B C 1
ATOM 4866 O O . ILE B 1 114 ? 14.203 -3.371 -26.641 1 97.31 114 ILE B O 1
ATOM 4870 N N . LEU B 1 115 ? 16.047 -3.393 -25.328 1 96.38 115 LEU B N 1
ATOM 4871 C CA . LEU B 1 115 ? 16.516 -4.664 -25.859 1 96.38 115 LEU B CA 1
ATOM 4872 C C . LEU B 1 115 ? 15.508 -5.777 -25.594 1 96.38 115 LEU B C 1
ATOM 4874 O O . LEU B 1 115 ? 15.289 -6.641 -26.438 1 96.38 115 LEU B O 1
ATOM 4878 N N . LEU B 1 116 ? 14.938 -5.781 -24.438 1 95 116 LEU B N 1
ATOM 4879 C CA . LEU B 1 116 ? 13.898 -6.746 -24.094 1 95 116 LEU B CA 1
ATOM 4880 C C . LEU B 1 116 ? 12.758 -6.699 -25.094 1 95 116 LEU B C 1
ATOM 4882 O O . LEU B 1 116 ? 12.297 -7.742 -25.562 1 95 116 LEU B O 1
ATOM 4886 N N . HIS B 1 117 ? 12.289 -5.527 -25.391 1 95.94 117 HIS B N 1
ATOM 4887 C CA . HIS B 1 117 ? 11.172 -5.379 -26.312 1 95.94 117 HIS B CA 1
ATOM 4888 C C . HIS B 1 117 ? 11.586 -5.734 -27.734 1 95.94 117 HIS B C 1
ATOM 4890 O O . HIS B 1 117 ? 10.766 -6.234 -28.516 1 95.94 117 HIS B O 1
ATOM 4896 N N . VAL B 1 118 ? 12.875 -5.562 -28.094 1 96.06 118 VAL B N 1
ATOM 4897 C CA . VAL B 1 118 ? 13.383 -6.016 -29.375 1 96.06 118 VAL B CA 1
ATOM 4898 C C . VAL B 1 118 ? 13.328 -7.539 -29.453 1 96.06 118 VAL B C 1
ATOM 4900 O O . VAL B 1 118 ? 12.914 -8.109 -30.469 1 96.06 118 VAL B O 1
ATOM 4903 N N . PHE B 1 119 ? 13.688 -8.188 -28.375 1 93.69 119 PHE B N 1
ATOM 4904 C CA . PHE B 1 119 ? 13.602 -9.641 -28.312 1 93.69 119 PHE B CA 1
ATOM 4905 C C . PHE B 1 119 ? 12.156 -10.102 -28.375 1 93.69 119 PHE B C 1
ATOM 4907 O O . PHE B 1 119 ? 11.852 -11.133 -28.984 1 93.69 119 PHE B O 1
ATOM 4914 N N . ARG B 1 120 ? 11.359 -9.359 -27.719 1 92.25 120 ARG B N 1
ATOM 4915 C CA . ARG B 1 120 ? 9.938 -9.703 -27.766 1 92.25 120 ARG B CA 1
ATOM 4916 C C . ARG B 1 120 ? 9.383 -9.594 -29.172 1 92.25 120 ARG B C 1
ATOM 4918 O O . ARG B 1 120 ? 8.617 -10.453 -29.609 1 92.25 120 ARG B O 1
ATOM 4925 N N . ILE B 1 121 ? 9.758 -8.555 -29.891 1 94 121 ILE B N 1
ATOM 4926 C CA . ILE B 1 121 ? 9.344 -8.383 -31.281 1 94 121 ILE B CA 1
ATOM 4927 C C . ILE B 1 121 ? 9.852 -9.547 -32.125 1 94 121 ILE B C 1
ATOM 4929 O O . ILE B 1 121 ? 9.109 -10.117 -32.938 1 94 121 ILE B O 1
ATOM 4933 N N . GLY B 1 122 ? 11.094 -9.922 -31.906 1 91.56 122 GLY B N 1
ATOM 4934 C CA . GLY B 1 122 ? 11.648 -11.078 -32.594 1 91.56 122 GLY B CA 1
ATOM 4935 C C . GLY B 1 122 ? 10.898 -12.359 -32.312 1 91.56 122 GLY B C 1
ATOM 4936 O O . GLY B 1 122 ? 10.664 -13.172 -33.219 1 91.56 122 GLY B O 1
ATOM 4937 N N . TYR B 1 123 ? 10.547 -12.484 -31.062 1 88.56 123 TYR B N 1
ATOM 4938 C CA . TYR B 1 123 ? 9.789 -13.672 -30.656 1 88.56 123 TYR B CA 1
ATOM 4939 C C . TYR B 1 123 ? 8.43 -13.711 -31.344 1 88.56 123 TYR B C 1
ATOM 4941 O O . TYR B 1 123 ? 8.008 -14.758 -31.828 1 88.56 123 TYR B O 1
ATOM 4949 N N . ILE B 1 124 ? 7.723 -12.625 -31.422 1 88.31 124 ILE B N 1
ATOM 4950 C CA . ILE B 1 124 ? 6.402 -12.562 -32.031 1 88.31 124 ILE B CA 1
ATOM 4951 C C . ILE B 1 124 ? 6.52 -12.805 -33.531 1 88.31 124 ILE B C 1
ATOM 4953 O O . ILE B 1 124 ? 5.699 -13.516 -34.125 1 88.31 124 ILE B O 1
ATOM 4957 N N . ILE B 1 125 ? 7.562 -12.305 -34.156 1 89.81 125 ILE B N 1
ATOM 4958 C CA . ILE B 1 125 ? 7.773 -12.477 -35.594 1 89.81 125 ILE B CA 1
ATOM 4959 C C . ILE B 1 125 ? 8.039 -13.945 -35.906 1 89.81 125 ILE B C 1
ATOM 4961 O O . ILE B 1 125 ? 7.59 -14.469 -36.906 1 89.81 125 ILE B O 1
ATOM 4965 N N . SER B 1 126 ? 8.766 -14.555 -34.969 1 87.31 126 SER B N 1
ATOM 4966 C CA . SER B 1 126 ? 9.07 -15.969 -35.156 1 87.31 126 SER B CA 1
ATOM 4967 C C . SER B 1 126 ? 7.805 -16.828 -35.062 1 87.31 126 SER B C 1
ATOM 4969 O O . SER B 1 126 ? 7.746 -17.922 -35.625 1 87.31 126 SER B O 1
ATOM 4971 N N . HIS B 1 127 ? 6.828 -16.297 -34.375 1 85.62 127 HIS B N 1
ATOM 4972 C CA . HIS B 1 127 ? 5.562 -17 -34.219 1 85.62 127 HIS B CA 1
ATOM 4973 C C . HIS B 1 127 ? 4.445 -16.297 -35 1 85.62 127 HIS B C 1
ATOM 4975 O O . HIS B 1 127 ? 3.275 -16.391 -34.594 1 85.62 127 HIS B O 1
ATOM 4981 N N . ILE B 1 128 ? 4.738 -15.609 -35.969 1 83.5 128 ILE B N 1
ATOM 4982 C CA . ILE B 1 128 ? 3.787 -14.75 -36.656 1 83.5 128 ILE B CA 1
ATOM 4983 C C . ILE B 1 128 ? 2.67 -15.602 -37.281 1 83.5 128 ILE B C 1
ATOM 4985 O O . ILE B 1 128 ? 1.559 -15.117 -37.5 1 83.5 128 ILE B O 1
ATOM 4989 N N . HIS B 1 129 ? 2.861 -16.891 -37.438 1 82 129 HIS B N 1
ATOM 4990 C CA . HIS B 1 129 ? 1.857 -17.766 -38.031 1 82 129 HIS B CA 1
ATOM 4991 C C . HIS B 1 129 ? 0.774 -18.125 -37.031 1 82 129 HIS B C 1
ATOM 4993 O O . HIS B 1 129 ? -0.326 -18.531 -37.406 1 82 129 HIS B O 1
ATOM 4999 N N . CYS B 1 130 ? 1.089 -17.984 -35.75 1 78.94 130 CYS B N 1
ATOM 5000 C CA . CYS B 1 130 ? 0.129 -18.391 -34.719 1 78.94 130 CYS B CA 1
ATOM 5001 C C . CYS B 1 130 ? -0.25 -17.219 -33.844 1 78.94 130 CYS B C 1
ATOM 5003 O O . CYS B 1 130 ? -1.203 -17.297 -33.062 1 78.94 130 CYS B O 1
ATOM 5005 N N . LYS B 1 131 ? 0.489 -16.188 -33.906 1 81.94 131 LYS B N 1
ATOM 5006 C CA . LYS B 1 131 ? 0.194 -15.023 -33.094 1 81.94 131 LYS B CA 1
ATOM 5007 C C . LYS B 1 131 ? -0.258 -13.844 -33.938 1 81.94 131 LYS B C 1
ATOM 5009 O O . LYS B 1 131 ? 0.074 -13.766 -35.125 1 81.94 131 LYS B O 1
ATOM 5014 N N . SER B 1 132 ? -1.102 -12.984 -33.406 1 84.75 132 SER B N 1
ATOM 5015 C CA . SER B 1 132 ? -1.597 -11.797 -34.094 1 84.75 132 SER B CA 1
ATOM 5016 C C . SER B 1 132 ? -0.487 -10.766 -34.312 1 84.75 132 SER B C 1
ATOM 5018 O O . SER B 1 132 ? 0.24 -10.438 -33.375 1 84.75 132 SER B O 1
ATOM 5020 N N . PRO B 1 133 ? -0.317 -10.336 -35.5 1 86.81 133 PRO B N 1
ATOM 5021 C CA . PRO B 1 133 ? 0.694 -9.312 -35.781 1 86.81 133 PRO B CA 1
ATOM 5022 C C . PRO B 1 133 ? 0.454 -8.016 -35.031 1 86.81 133 PRO B C 1
ATOM 5024 O O . PRO B 1 133 ? 1.382 -7.223 -34.844 1 86.81 133 PRO B O 1
ATOM 5027 N N . LEU B 1 134 ? -0.76 -7.812 -34.531 1 86.75 134 LEU B N 1
ATOM 5028 C CA . LEU B 1 134 ? -1.074 -6.586 -33.812 1 86.75 134 LEU B CA 1
ATOM 5029 C C . LEU B 1 134 ? -0.341 -6.543 -32.469 1 86.75 134 LEU B C 1
ATOM 5031 O O . LEU B 1 134 ? -0.166 -5.473 -31.891 1 86.75 134 LEU B O 1
ATOM 5035 N N . GLU B 1 135 ? 0.164 -7.652 -32.156 1 89.69 135 GLU B N 1
ATOM 5036 C CA . GLU B 1 135 ? 0.869 -7.73 -30.875 1 89.69 135 GLU B CA 1
ATOM 5037 C C . GLU B 1 135 ? 2.23 -7.051 -30.953 1 89.69 135 GLU B C 1
ATOM 5039 O O . GLU B 1 135 ? 2.828 -6.723 -29.922 1 89.69 135 GLU B O 1
ATOM 5044 N N . ILE B 1 136 ? 2.717 -6.836 -32.156 1 92.75 136 ILE B N 1
ATOM 5045 C CA . ILE B 1 136 ? 4.02 -6.211 -32.375 1 92.75 136 ILE B CA 1
ATOM 5046 C C . ILE B 1 136 ? 3.928 -4.719 -32.094 1 92.75 136 ILE B C 1
ATOM 5048 O O . ILE B 1 136 ? 4.926 -4.086 -31.719 1 92.75 136 ILE B O 1
ATOM 5052 N N . LEU B 1 137 ? 2.762 -4.133 -32.094 1 92.38 137 LEU B N 1
ATOM 5053 C CA . LEU B 1 137 ? 2.568 -2.697 -31.922 1 92.38 137 LEU B CA 1
ATOM 5054 C C . LEU B 1 137 ? 2.832 -2.295 -30.469 1 92.38 137 LEU B C 1
ATOM 5056 O O . LEU B 1 137 ? 3.318 -1.192 -30.219 1 92.38 137 LEU B O 1
ATOM 5060 N N . PHE B 1 138 ? 2.605 -3.162 -29.562 1 93.06 138 PHE B N 1
ATOM 5061 C CA . PHE B 1 138 ? 2.727 -2.83 -28.156 1 93.06 138 PHE B CA 1
ATOM 5062 C C . PHE B 1 138 ? 4.188 -2.633 -27.766 1 93.06 138 PHE B C 1
ATOM 5064 O O . PHE B 1 138 ? 4.555 -1.591 -27.219 1 93.06 138 PHE B O 1
ATOM 5071 N N . PRO B 1 139 ? 5.062 -3.604 -28.094 1 94.38 139 PRO B N 1
ATOM 5072 C CA . PRO B 1 139 ? 6.469 -3.352 -27.766 1 94.38 139 PRO B CA 1
ATOM 5073 C C . PRO B 1 139 ? 7.055 -2.176 -28.547 1 94.38 139 PRO B C 1
ATOM 5075 O O . PRO B 1 139 ? 7.938 -1.477 -28.047 1 94.38 139 PRO B O 1
ATOM 5078 N N . CYS B 1 140 ? 6.562 -1.848 -29.734 1 95.19 140 CYS B N 1
ATOM 5079 C CA . CYS B 1 140 ? 7.043 -0.71 -30.516 1 95.19 140 CYS B CA 1
ATOM 5080 C C . CYS B 1 140 ? 6.707 0.604 -29.828 1 95.19 140 CYS B C 1
ATOM 5082 O O . CYS B 1 140 ? 7.562 1.483 -29.703 1 95.19 140 CYS B O 1
ATOM 5084 N N . THR B 1 141 ? 5.512 0.707 -29.375 1 94.75 141 THR B N 1
ATOM 5085 C CA . THR B 1 141 ? 5.105 1.919 -28.672 1 94.75 141 THR B CA 1
ATOM 5086 C C . THR B 1 141 ? 5.887 2.074 -27.375 1 94.75 141 THR B C 1
ATOM 5088 O O . THR B 1 141 ? 6.215 3.191 -26.969 1 94.75 141 THR B O 1
ATOM 5091 N N . GLU B 1 142 ? 6.199 0.954 -26.781 1 95.88 142 GLU B N 1
ATOM 5092 C CA . GLU B 1 142 ? 6.969 0.995 -25.547 1 95.88 142 GLU B CA 1
ATOM 5093 C C . GLU B 1 142 ? 8.391 1.499 -25.781 1 95.88 142 GLU B C 1
ATOM 5095 O O . GLU B 1 142 ? 8.914 2.295 -25.016 1 95.88 142 GLU B O 1
ATOM 5100 N N . ILE B 1 143 ? 8.992 1.042 -26.859 1 96.94 143 ILE B N 1
ATOM 5101 C CA . ILE B 1 143 ? 10.344 1.461 -27.203 1 96.94 143 ILE B CA 1
ATOM 5102 C C . ILE B 1 143 ? 10.375 2.969 -27.438 1 96.94 143 ILE B C 1
ATOM 5104 O O . ILE B 1 143 ? 11.234 3.67 -26.891 1 96.94 143 ILE B O 1
ATOM 5108 N N . ILE B 1 144 ? 9.438 3.463 -28.125 1 95.81 144 ILE B N 1
ATOM 5109 C CA . ILE B 1 144 ? 9.359 4.891 -28.422 1 95.81 144 ILE B CA 1
ATOM 5110 C C . ILE B 1 144 ? 9.133 5.668 -27.125 1 95.81 144 ILE B C 1
ATOM 5112 O O . ILE B 1 144 ? 9.766 6.703 -26.891 1 95.81 144 ILE B O 1
ATOM 5116 N N . PHE B 1 145 ? 8.305 5.188 -26.312 1 96.38 145 PHE B N 1
ATOM 5117 C CA . PHE B 1 145 ? 7.977 5.836 -25.047 1 96.38 145 PHE B CA 1
ATOM 5118 C C . PHE B 1 145 ? 9.211 5.926 -24.156 1 96.38 145 PHE B C 1
ATOM 5120 O O . PHE B 1 145 ? 9.508 6.988 -23.594 1 96.38 145 PHE B O 1
ATOM 5127 N N . ILE B 1 146 ? 9.945 4.816 -24.062 1 96.12 146 ILE B N 1
ATOM 5128 C CA . ILE B 1 146 ? 11.125 4.777 -23.219 1 96.12 146 ILE B CA 1
ATOM 5129 C C . ILE B 1 146 ? 12.18 5.746 -23.75 1 96.12 146 ILE B C 1
ATOM 5131 O O . ILE B 1 146 ? 12.781 6.504 -22.984 1 96.12 146 ILE B O 1
ATOM 5135 N N . CYS B 1 147 ? 12.398 5.801 -25.047 1 94.81 147 CYS B N 1
ATOM 5136 C CA . CYS B 1 147 ? 13.398 6.668 -25.656 1 94.81 147 CYS B CA 1
ATOM 5137 C C . CYS B 1 147 ? 13.086 8.133 -25.375 1 94.81 147 CYS B C 1
ATOM 5139 O O . CYS B 1 147 ? 13.961 8.883 -24.953 1 94.81 147 CYS B O 1
ATOM 5141 N N . ILE B 1 148 ? 11.883 8.477 -25.516 1 92.31 148 ILE B N 1
ATOM 5142 C CA . ILE B 1 148 ? 11.492 9.867 -25.344 1 92.31 148 ILE B CA 1
ATOM 5143 C C . ILE B 1 148 ? 11.508 10.234 -23.859 1 92.31 148 ILE B C 1
ATOM 5145 O O . ILE B 1 148 ? 11.922 11.336 -23.484 1 92.31 148 ILE B O 1
ATOM 5149 N N . GLN B 1 149 ? 11.055 9.352 -23.078 1 91.81 149 GLN B N 1
ATOM 5150 C CA . GLN B 1 149 ? 11.031 9.617 -21.641 1 91.81 149 GLN B CA 1
ATOM 5151 C C . GLN B 1 149 ? 12.438 9.789 -21.094 1 91.81 149 GLN B C 1
ATOM 5153 O O . GLN B 1 149 ? 12.695 10.703 -20.297 1 91.81 149 GLN B O 1
ATOM 5158 N N . VAL B 1 150 ? 13.344 8.867 -21.438 1 91.81 150 VAL B N 1
ATOM 5159 C CA . VAL B 1 150 ? 14.719 8.961 -20.969 1 91.81 150 VAL B CA 1
ATOM 5160 C C . VAL B 1 150 ? 15.344 10.266 -21.438 1 91.81 150 VAL B C 1
ATOM 5162 O O . VAL B 1 150 ? 16.016 10.961 -20.672 1 91.81 150 VAL B O 1
ATOM 5165 N N . TRP B 1 151 ? 15.07 10.586 -22.641 1 87.44 151 TRP B N 1
ATOM 5166 C CA . TRP B 1 151 ? 15.57 11.844 -23.188 1 87.44 151 TRP B CA 1
ATOM 5167 C C . TRP B 1 151 ? 15.031 13.039 -22.406 1 87.44 151 TRP B C 1
ATOM 5169 O O . TRP B 1 151 ? 15.773 13.961 -22.078 1 87.44 151 TRP B O 1
ATOM 5179 N N . ASN B 1 152 ? 13.812 13.07 -22.078 1 84.06 152 ASN B N 1
ATOM 5180 C CA . ASN B 1 152 ? 13.172 14.156 -21.359 1 84.06 152 ASN B CA 1
ATOM 5181 C C . ASN B 1 152 ? 13.703 14.273 -19.938 1 84.06 152 ASN B C 1
ATOM 5183 O O . ASN B 1 152 ? 13.922 15.383 -19.438 1 84.06 152 ASN B O 1
ATOM 5187 N N . VAL B 1 153 ? 13.883 13.195 -19.297 1 82.75 153 VAL B N 1
ATOM 5188 C CA . VAL B 1 153 ? 14.328 13.211 -17.906 1 82.75 153 VAL B CA 1
ATOM 5189 C C . VAL B 1 153 ? 15.781 13.688 -17.844 1 82.75 153 VAL B C 1
ATOM 5191 O O . VAL B 1 153 ? 16.156 14.414 -16.922 1 82.75 153 VAL B O 1
ATOM 5194 N N . ILE B 1 154 ? 16.656 13.344 -18.797 1 79.44 154 ILE B N 1
ATOM 5195 C CA . I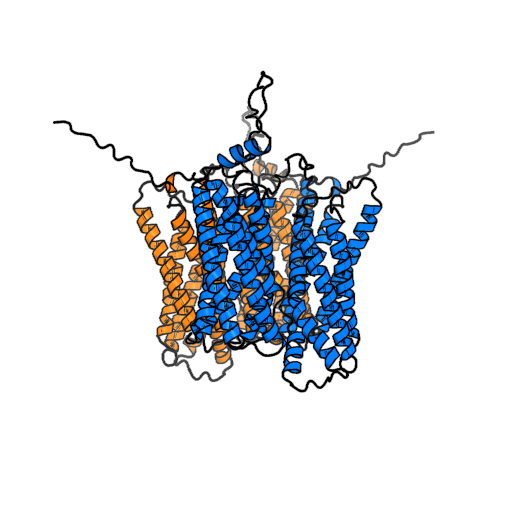LE B 1 154 ? 18.078 13.688 -18.781 1 79.44 154 ILE B CA 1
ATOM 5196 C C . ILE B 1 154 ? 18.266 15.133 -19.219 1 79.44 154 ILE B C 1
ATOM 5198 O O . ILE B 1 154 ? 19.109 15.852 -18.672 1 79.44 154 ILE B O 1
ATOM 5202 N N . PHE B 1 155 ? 17.531 15.531 -20.156 1 73.06 155 PHE B N 1
ATOM 5203 C CA . PHE B 1 155 ? 17.844 16.812 -20.766 1 73.06 155 PHE B CA 1
ATOM 5204 C C . PHE B 1 155 ? 16.844 17.875 -20.328 1 73.06 155 PHE B C 1
ATOM 5206 O O . PHE B 1 155 ? 17.094 19.078 -20.469 1 73.06 155 PHE B O 1
ATOM 5213 N N . SER B 1 156 ? 15.625 17.5 -19.922 1 61.97 156 SER B N 1
ATOM 5214 C CA . SER B 1 156 ? 14.625 18.531 -19.688 1 61.97 156 SER B CA 1
ATOM 5215 C C . SER B 1 156 ? 14.703 19.062 -18.266 1 61.97 156 SER B C 1
ATOM 5217 O O . SER B 1 156 ? 14.734 18.281 -17.312 1 61.97 156 SER B O 1
ATOM 5219 N N . GLY B 1 157 ? 15.477 20.016 -17.969 1 53.41 157 GLY B N 1
ATOM 5220 C CA . GLY B 1 157 ? 15.367 20.75 -16.719 1 53.41 157 GLY B CA 1
ATOM 5221 C C . GLY B 1 157 ? 13.953 21.203 -16.406 1 53.41 157 GLY B C 1
ATOM 5222 O O . GLY B 1 157 ? 13.266 21.719 -17.281 1 53.41 157 GLY B O 1
ATOM 5223 N N . ILE B 1 158 ? 13.164 20.406 -15.734 1 50.16 158 ILE B N 1
ATOM 5224 C CA . ILE B 1 158 ? 11.742 20.672 -15.523 1 50.16 158 ILE B CA 1
ATOM 5225 C C . ILE B 1 158 ? 11.555 22.078 -14.961 1 50.16 158 ILE B C 1
ATOM 5227 O O . ILE B 1 158 ? 11.758 22.312 -13.773 1 50.16 158 ILE B O 1
ATOM 5231 N N . GLN B 1 159 ? 12.227 23.078 -15.531 1 46.94 159 GLN B N 1
ATOM 5232 C CA . GLN B 1 159 ? 12.258 24.469 -15.055 1 46.94 159 GLN B CA 1
ATOM 5233 C C . GLN B 1 159 ? 10.844 24.984 -14.812 1 46.94 159 GLN B C 1
ATOM 5235 O O . GLN B 1 159 ? 9.867 24.25 -14.961 1 46.94 159 GLN B O 1
ATOM 5240 N N . SER B 1 160 ? 10.453 26.094 -15.805 1 46.41 160 SER B N 1
ATOM 5241 C CA . SER B 1 160 ? 9.633 27.297 -15.758 1 46.41 160 SER B CA 1
ATOM 5242 C C . SER B 1 160 ? 8.188 26.984 -16.156 1 46.41 160 SER B C 1
ATOM 5244 O O . SER B 1 160 ? 7.441 27.891 -16.547 1 46.41 160 SER B O 1
ATOM 5246 N N . LEU B 1 161 ? 7.805 25.828 -16.406 1 50.62 161 LEU B N 1
ATOM 5247 C CA . LEU B 1 161 ? 6.496 25.781 -17.062 1 50.62 161 LEU B CA 1
ATOM 5248 C C . LEU B 1 161 ? 5.398 26.219 -16.094 1 50.62 161 LEU B C 1
ATOM 5250 O O . LEU B 1 161 ? 5.574 26.156 -14.875 1 50.62 161 LEU B O 1
ATOM 5254 N N . ARG B 1 162 ? 4.402 26.719 -16.812 1 57.47 162 ARG B N 1
ATOM 5255 C CA . ARG B 1 162 ? 3.176 26.969 -16.062 1 57.47 162 ARG B CA 1
ATOM 5256 C C . ARG B 1 162 ? 2.9 25.828 -15.078 1 57.47 162 ARG B C 1
ATOM 5258 O O . ARG B 1 162 ? 2.986 24.656 -15.43 1 57.47 162 ARG B O 1
ATOM 5265 N N . LEU B 1 163 ? 2.695 26.078 -13.844 1 63.09 163 LEU B N 1
ATOM 5266 C CA . LEU B 1 163 ? 2.709 25.312 -12.602 1 63.09 163 LEU B CA 1
ATOM 5267 C C . LEU B 1 163 ? 1.758 24.125 -12.68 1 63.09 163 LEU B C 1
ATOM 5269 O O . LEU B 1 163 ? 2.135 23 -12.352 1 63.09 163 LEU B O 1
ATOM 5273 N N . ILE B 1 164 ? 0.583 24.297 -13.484 1 67.25 164 ILE B N 1
ATOM 5274 C CA . ILE B 1 164 ? -0.428 23.25 -13.328 1 67.25 164 ILE B CA 1
ATOM 5275 C C . ILE B 1 164 ? -0.287 22.219 -14.445 1 67.25 164 ILE B C 1
ATOM 5277 O O . ILE B 1 164 ? -0.31 21.016 -14.188 1 67.25 164 ILE B O 1
ATOM 5281 N N . ALA B 1 165 ? -0.077 22.719 -15.734 1 76.25 165 ALA B N 1
ATOM 5282 C CA . ALA B 1 165 ? 0.008 21.781 -16.859 1 76.25 165 ALA B CA 1
ATOM 5283 C C . ALA B 1 165 ? 1.274 20.938 -16.766 1 76.25 165 ALA B C 1
ATOM 5285 O O . ALA B 1 165 ? 1.263 19.75 -17.109 1 76.25 165 ALA B O 1
ATOM 5286 N N . GLY B 1 166 ? 2.254 21.547 -16.281 1 79.88 166 GLY B N 1
ATOM 5287 C CA . GLY B 1 166 ? 3.492 20.812 -16.109 1 79.88 166 GLY B CA 1
ATOM 5288 C C . GLY B 1 166 ? 3.396 19.734 -15.047 1 79.88 166 GLY B C 1
ATOM 5289 O O . GLY B 1 166 ? 3.834 18.594 -15.266 1 79.88 166 GLY B O 1
ATOM 5290 N N . ARG B 1 167 ? 2.734 19.984 -14.047 1 86.88 167 ARG B N 1
ATOM 5291 C CA . ARG B 1 167 ? 2.584 19.016 -12.969 1 86.88 167 ARG B CA 1
ATOM 5292 C C . ARG B 1 167 ? 1.658 17.875 -13.383 1 86.88 167 ARG B C 1
ATOM 5294 O O . ARG B 1 167 ? 1.895 16.719 -13.031 1 86.88 167 ARG B O 1
ATOM 5301 N N . CYS B 1 168 ? 0.674 18.25 -14.125 1 88.38 168 CYS B N 1
ATOM 5302 C CA . CYS B 1 168 ? -0.27 17.234 -14.562 1 88.38 168 CYS B CA 1
ATOM 5303 C C . CYS B 1 168 ? 0.383 16.266 -15.547 1 88.38 168 CYS B C 1
ATOM 5305 O O . CYS B 1 168 ? 0.151 15.062 -15.492 1 88.38 168 CYS B O 1
ATOM 5307 N N . GLY B 1 169 ? 1.149 16.875 -16.453 1 90.25 169 GLY B N 1
ATOM 5308 C CA . GLY B 1 169 ? 1.854 16.016 -17.391 1 90.25 169 GLY B CA 1
ATOM 5309 C C . GLY B 1 169 ? 2.848 15.086 -16.734 1 90.25 169 GLY B C 1
ATOM 5310 O O . GLY B 1 169 ? 2.957 13.914 -17.094 1 90.25 169 GLY B O 1
ATOM 5311 N N . LEU B 1 170 ? 3.541 15.539 -15.75 1 90.62 170 LEU B N 1
ATOM 5312 C CA . LEU B 1 170 ? 4.508 14.727 -15.016 1 90.62 170 LEU B CA 1
ATOM 5313 C C . LEU B 1 170 ? 3.807 13.617 -14.234 1 90.62 170 LEU B C 1
ATOM 5315 O O . LEU B 1 170 ? 4.258 12.477 -14.234 1 90.62 170 LEU B O 1
ATOM 5319 N N . MET B 1 171 ? 2.701 13.953 -13.664 1 94.19 171 MET B N 1
ATOM 5320 C CA . MET B 1 171 ? 1.965 12.969 -12.875 1 94.19 171 MET B CA 1
ATOM 5321 C C . MET B 1 171 ? 1.32 11.922 -13.781 1 94.19 171 MET B C 1
ATOM 5323 O O . MET B 1 171 ? 1.217 10.75 -13.398 1 94.19 171 MET B O 1
ATOM 5327 N N . LEU B 1 172 ? 0.921 12.383 -14.93 1 95.06 172 LEU B N 1
ATOM 5328 C CA . LEU B 1 172 ? 0.371 11.438 -15.891 1 95.06 172 LEU B CA 1
ATOM 5329 C C . LEU B 1 172 ? 1.438 10.445 -16.344 1 95.06 172 LEU B C 1
ATOM 5331 O O . LEU B 1 172 ? 1.178 9.242 -16.438 1 95.06 172 LEU B O 1
ATOM 5335 N N . THR B 1 173 ? 2.596 10.922 -16.609 1 95.12 173 THR B N 1
ATOM 5336 C CA . THR B 1 173 ? 3.691 10.055 -17.031 1 95.12 173 THR B CA 1
ATOM 5337 C C . THR B 1 173 ? 4.113 9.125 -15.891 1 95.12 173 THR B C 1
ATOM 5339 O O . THR B 1 173 ? 4.41 7.953 -16.125 1 95.12 173 THR B O 1
ATOM 5342 N N . MET B 1 174 ? 4.125 9.633 -14.734 1 95.44 174 MET B N 1
ATOM 5343 C CA . MET B 1 174 ? 4.445 8.812 -13.57 1 95.44 174 MET B CA 1
ATOM 5344 C C . MET B 1 174 ? 3.414 7.711 -13.383 1 95.44 174 MET B C 1
ATOM 5346 O O . MET B 1 174 ? 3.768 6.562 -13.109 1 95.44 174 MET B O 1
ATOM 5350 N N . ALA B 1 175 ? 2.162 8.062 -13.484 1 97.12 175 ALA B N 1
ATOM 5351 C CA . ALA B 1 175 ? 1.09 7.074 -13.367 1 97.12 175 ALA B CA 1
ATOM 5352 C C . ALA B 1 175 ? 1.214 5.996 -14.445 1 97.12 175 ALA B C 1
ATOM 5354 O O . ALA B 1 175 ? 0.973 4.816 -14.18 1 97.12 175 ALA B O 1
ATOM 5355 N N . THR B 1 176 ? 1.583 6.418 -15.602 1 97.31 176 THR B N 1
ATOM 5356 C CA . THR B 1 176 ? 1.775 5.465 -16.688 1 97.31 176 THR B CA 1
ATOM 5357 C C . THR B 1 176 ? 2.906 4.492 -16.359 1 97.31 176 THR B C 1
ATOM 5359 O O . THR B 1 176 ? 2.758 3.279 -16.531 1 97.31 176 THR B O 1
ATOM 5362 N N . ASP B 1 177 ? 3.994 5 -15.836 1 96.94 177 ASP B N 1
ATOM 5363 C CA . ASP B 1 177 ? 5.117 4.152 -15.445 1 96.94 177 ASP B CA 1
ATOM 5364 C C . ASP B 1 177 ? 4.711 3.182 -14.336 1 96.94 177 ASP B C 1
ATOM 5366 O O . ASP B 1 177 ? 5.09 2.01 -14.367 1 96.94 177 ASP B O 1
ATOM 5370 N N . LEU B 1 178 ? 3.967 3.621 -13.461 1 96.12 178 LEU B N 1
ATOM 5371 C CA . LEU B 1 178 ? 3.529 2.779 -12.352 1 96.12 178 LEU B CA 1
ATOM 5372 C C . LEU B 1 178 ? 2.617 1.661 -12.844 1 96.12 178 LEU B C 1
ATOM 5374 O O . LEU B 1 178 ? 2.703 0.528 -12.367 1 96.12 178 LEU B O 1
ATOM 5378 N N . LEU B 1 179 ? 1.785 2.018 -13.734 1 97.19 179 LEU B N 1
ATOM 5379 C CA . LEU B 1 179 ? 0.875 1.011 -14.266 1 97.19 179 LEU B CA 1
ATOM 5380 C C . LEU B 1 179 ? 1.623 0.013 -15.148 1 97.19 179 LEU B C 1
ATOM 5382 O O . LEU B 1 179 ? 1.289 -1.174 -15.172 1 97.19 179 LEU B O 1
ATOM 5386 N N . LEU B 1 180 ? 2.623 0.52 -15.891 1 96.44 180 LEU B N 1
ATOM 5387 C CA . LEU B 1 180 ? 3.473 -0.391 -16.656 1 96.44 180 LEU B CA 1
ATOM 5388 C C . LEU B 1 180 ? 4.238 -1.324 -15.719 1 96.44 180 LEU B C 1
ATOM 5390 O O . LEU B 1 180 ? 4.41 -2.508 -16.016 1 96.44 180 LEU B O 1
ATOM 5394 N N . TRP B 1 181 ? 4.656 -0.796 -14.625 1 95.06 181 TRP B N 1
ATOM 5395 C CA . TRP B 1 181 ? 5.312 -1.61 -13.609 1 95.06 181 TRP B CA 1
ATOM 5396 C C . TRP B 1 181 ? 4.359 -2.664 -13.055 1 95.06 181 TRP B C 1
ATOM 5398 O O . TRP B 1 181 ? 4.73 -3.832 -12.914 1 95.06 181 TRP B O 1
ATOM 5408 N N . LEU B 1 182 ? 3.152 -2.273 -12.766 1 94.19 182 LEU B N 1
ATOM 5409 C CA . LEU B 1 182 ? 2.164 -3.193 -12.211 1 94.19 182 LEU B CA 1
ATOM 5410 C C . LEU B 1 182 ? 1.844 -4.305 -13.203 1 94.19 182 LEU B C 1
ATOM 5412 O O . LEU B 1 182 ? 1.709 -5.469 -12.82 1 94.19 182 LEU B O 1
ATOM 5416 N N . LEU B 1 183 ? 1.736 -3.945 -14.422 1 94.38 183 LEU B N 1
ATOM 5417 C CA . LEU B 1 183 ? 1.481 -4.957 -15.438 1 94.38 183 LEU B CA 1
ATOM 5418 C C . LEU B 1 183 ? 2.66 -5.922 -15.555 1 94.38 183 LEU B C 1
ATOM 5420 O O . LEU B 1 183 ? 2.467 -7.133 -15.648 1 94.38 183 LEU B O 1
ATOM 5424 N N . ALA B 1 184 ? 3.852 -5.398 -15.523 1 92.56 184 ALA B N 1
ATOM 5425 C CA . ALA B 1 184 ? 5.047 -6.227 -15.656 1 92.56 184 ALA B CA 1
ATOM 5426 C C . ALA B 1 184 ? 5.18 -7.195 -14.492 1 92.56 184 ALA B C 1
ATOM 5428 O O . ALA B 1 184 ? 5.637 -8.328 -14.664 1 92.56 184 ALA B O 1
ATOM 5429 N N . VAL B 1 185 ? 4.742 -6.832 -13.359 1 91.38 185 VAL B N 1
ATOM 5430 C CA . VAL B 1 185 ? 4.922 -7.645 -12.164 1 91.38 185 VAL B CA 1
ATOM 5431 C C . VAL B 1 185 ? 3.818 -8.703 -12.086 1 91.38 185 VAL B C 1
ATOM 5433 O O . VAL B 1 185 ? 4.016 -9.773 -11.508 1 91.38 185 VAL B O 1
ATOM 5436 N N . THR B 1 186 ? 2.695 -8.469 -12.688 1 89.31 186 THR B N 1
ATOM 5437 C CA . THR B 1 186 ? 1.557 -9.359 -12.5 1 89.31 186 THR B CA 1
ATOM 5438 C C . THR B 1 186 ? 1.342 -10.227 -13.734 1 89.31 186 THR B C 1
ATOM 5440 O O . THR B 1 186 ? 0.699 -11.273 -13.656 1 89.31 186 THR B O 1
ATOM 5443 N N . ASN B 1 187 ? 1.823 -9.75 -14.867 1 87.12 187 ASN B N 1
ATOM 5444 C CA . ASN B 1 187 ? 1.584 -10.492 -16.094 1 87.12 187 ASN B CA 1
ATOM 5445 C C . ASN B 1 187 ? 2.623 -11.594 -16.297 1 87.12 187 ASN B C 1
ATOM 5447 O O . ASN B 1 187 ? 3.752 -11.32 -16.703 1 87.12 187 ASN B O 1
ATOM 5451 N N . ASP B 1 188 ? 2.174 -12.789 -16.078 1 83.44 188 ASP B N 1
ATOM 5452 C CA . ASP B 1 188 ? 3.082 -13.922 -16.219 1 83.44 188 ASP B CA 1
ATOM 5453 C C . ASP B 1 188 ? 2.76 -14.734 -17.469 1 83.44 188 ASP B C 1
ATOM 5455 O O . ASP B 1 188 ? 3.227 -15.867 -17.609 1 83.44 188 ASP B O 1
ATOM 5459 N N . SER B 1 189 ? 2.016 -14.219 -18.391 1 81.31 189 SER B N 1
ATOM 5460 C CA . SER B 1 189 ? 1.519 -14.984 -19.516 1 81.31 189 SER B CA 1
ATOM 5461 C C . SER B 1 189 ? 2.66 -15.453 -20.422 1 81.31 189 SER B C 1
ATOM 5463 O O . SER B 1 189 ? 2.756 -16.641 -20.75 1 81.31 189 SER B O 1
ATOM 5465 N N . VAL B 1 190 ? 3.502 -14.484 -20.672 1 77.94 190 VAL B N 1
ATOM 5466 C CA . VAL B 1 190 ? 4.598 -14.836 -21.578 1 77.94 190 VAL B CA 1
ATOM 5467 C C . VAL B 1 190 ? 5.555 -15.797 -20.875 1 77.94 190 VAL B C 1
ATOM 5469 O O . VAL B 1 190 ? 6.059 -16.734 -21.5 1 77.94 190 VAL B O 1
ATOM 5472 N N . HIS B 1 191 ? 5.785 -15.656 -19.625 1 79.5 191 HIS B N 1
ATOM 5473 C CA . HIS B 1 191 ? 6.664 -16.531 -18.859 1 79.5 191 HIS B CA 1
ATOM 5474 C C . HIS B 1 191 ? 6.102 -17.953 -18.797 1 79.5 191 HIS B C 1
ATOM 5476 O O . HIS B 1 191 ? 6.84 -18.922 -18.938 1 79.5 191 HIS B O 1
ATOM 5482 N N . ARG B 1 192 ? 4.883 -17.984 -18.641 1 79.75 192 ARG B N 1
ATOM 5483 C CA . ARG B 1 192 ? 4.23 -19.297 -18.594 1 79.75 192 ARG B CA 1
ATOM 5484 C C . ARG B 1 192 ? 4.312 -20 -19.953 1 79.75 192 ARG B C 1
ATOM 5486 O O . ARG B 1 192 ? 4.512 -21.203 -20.016 1 79.75 192 ARG B O 1
ATOM 5493 N N . GLU B 1 193 ? 4.188 -19.219 -20.953 1 79.94 193 GLU B N 1
ATOM 5494 C CA . GLU B 1 193 ? 4.277 -19.766 -22.297 1 79.94 193 GLU B CA 1
ATOM 5495 C C . GLU B 1 193 ? 5.68 -20.297 -22.578 1 79.94 193 GLU B C 1
ATOM 5497 O O . GLU B 1 193 ? 5.84 -21.375 -23.141 1 79.94 193 GLU B O 1
ATOM 5502 N N . ILE B 1 194 ? 6.613 -19.578 -22.203 1 77.31 194 ILE B N 1
ATOM 5503 C CA . ILE B 1 194 ? 7.996 -19.953 -22.438 1 77.31 194 ILE B CA 1
ATOM 5504 C C . ILE B 1 194 ? 8.352 -21.188 -21.609 1 77.31 194 ILE B C 1
ATOM 5506 O O . ILE B 1 194 ? 9.008 -22.109 -22.094 1 77.31 194 ILE B O 1
ATOM 5510 N N . GLU B 1 195 ? 7.891 -21.172 -20.406 1 77.25 195 GLU B N 1
ATOM 5511 C CA . GLU B 1 195 ? 8.148 -22.312 -19.531 1 77.25 195 GLU B CA 1
ATOM 5512 C C . GLU B 1 195 ? 7.492 -23.578 -20.078 1 77.25 195 GLU B C 1
ATOM 5514 O O . GLU B 1 195 ? 8.086 -24.656 -20.031 1 77.25 195 GLU B O 1
ATOM 5519 N N . SER B 1 196 ? 6.344 -23.422 -20.609 1 77.19 196 SER B N 1
ATOM 5520 C CA . SER B 1 196 ? 5.637 -24.562 -21.203 1 77.19 196 SER B CA 1
ATOM 5521 C C . SER B 1 196 ? 6.336 -25.047 -22.469 1 77.19 196 SER B C 1
ATOM 5523 O O . SER B 1 196 ? 6.43 -26.25 -22.703 1 77.19 196 SER B O 1
ATOM 5525 N N . ALA B 1 197 ? 6.844 -24.094 -23.203 1 74.56 197 ALA B N 1
ATOM 5526 C CA . ALA B 1 197 ? 7.555 -24.453 -24.422 1 74.56 197 ALA B CA 1
ATOM 5527 C C . ALA B 1 197 ? 8.867 -25.172 -24.109 1 74.56 197 ALA B C 1
ATOM 5529 O O . ALA B 1 197 ? 9.227 -26.125 -24.797 1 74.56 197 ALA B O 1
ATOM 5530 N N . LEU B 1 198 ? 9.469 -24.703 -23.109 1 72.31 198 LEU B N 1
ATOM 5531 C CA . LEU B 1 198 ? 10.75 -25.297 -22.734 1 72.31 198 LEU B CA 1
ATOM 5532 C C . LEU B 1 198 ? 10.562 -26.688 -22.141 1 72.31 198 LEU B C 1
ATOM 5534 O O . LEU B 1 198 ? 11.438 -27.547 -22.281 1 72.31 198 LEU B O 1
ATOM 5538 N N . LYS B 1 199 ? 9.359 -26.906 -21.516 1 71.25 199 LYS B N 1
ATOM 5539 C CA . LYS B 1 199 ? 9.078 -28.219 -20.938 1 71.25 199 LYS B CA 1
ATOM 5540 C C . LYS B 1 199 ? 8.516 -29.172 -21.984 1 71.25 199 LYS B C 1
ATOM 5542 O O . LYS B 1 199 ? 8.281 -30.344 -21.688 1 71.25 199 LYS B O 1
ATOM 5547 N N . GLY B 1 200 ? 8.445 -28.734 -23.125 1 64.81 200 GLY B N 1
ATOM 5548 C CA . GLY B 1 200 ? 8.039 -29.609 -24.219 1 64.81 200 GLY B CA 1
ATOM 5549 C C . GLY B 1 200 ? 6.535 -29.688 -24.391 1 64.81 200 GLY B C 1
ATOM 5550 O O . GLY B 1 200 ? 6.027 -30.594 -25.062 1 64.81 200 GLY B O 1
ATOM 5551 N N . PHE B 1 201 ? 5.883 -28.891 -23.5 1 61.72 201 PHE B N 1
ATOM 5552 C CA . PHE B 1 201 ? 4.43 -28.984 -23.625 1 61.72 201 PHE B CA 1
ATOM 5553 C C . PHE B 1 201 ? 3.963 -28.375 -24.938 1 61.72 201 PHE B C 1
ATOM 5555 O O . PHE B 1 201 ? 4.516 -27.375 -25.391 1 61.72 201 PHE B O 1
ATOM 5562 N N . SER B 1 202 ? 3.611 -29.172 -25.922 1 53.88 202 SER B N 1
ATOM 5563 C CA . SER B 1 202 ? 3.189 -28.969 -27.297 1 53.88 202 SER B CA 1
ATOM 5564 C C . SER B 1 202 ? 2.453 -27.641 -27.453 1 53.88 202 SER B C 1
ATOM 5566 O O . SER B 1 202 ? 1.352 -27.469 -26.938 1 53.88 202 SER B O 1
ATOM 5568 N N . SER B 1 203 ? 3.062 -26.562 -27.25 1 58.22 203 SER B N 1
ATOM 5569 C CA . SER B 1 203 ? 2.242 -25.453 -27.734 1 58.22 203 SER B CA 1
ATOM 5570 C C . SER B 1 203 ? 2.059 -25.516 -29.25 1 58.22 203 SER B C 1
ATOM 5572 O O . SER B 1 203 ? 2.908 -26.047 -29.953 1 58.22 203 SER B O 1
ATOM 5574 N N . SER B 1 204 ? 0.845 -25.562 -29.656 1 61.12 204 SER B N 1
ATOM 5575 C CA . SER B 1 204 ? 0.417 -25.609 -31.047 1 61.12 204 SER B CA 1
ATOM 5576 C C . SER B 1 204 ? 1.249 -24.656 -31.906 1 61.12 204 SER B C 1
ATOM 5578 O O . SER B 1 204 ? 1.269 -24.781 -33.125 1 61.12 204 SER B O 1
ATOM 5580 N N . CYS B 1 205 ? 1.938 -23.797 -31.234 1 68.19 205 CYS B N 1
ATOM 5581 C CA . CYS B 1 205 ? 2.635 -22.844 -32.094 1 68.19 205 CYS B CA 1
ATOM 5582 C C . CYS B 1 205 ? 4.129 -23.141 -32.125 1 68.19 205 CYS B C 1
ATOM 5584 O O . CYS B 1 205 ? 4.84 -22.938 -31.156 1 68.19 205 CYS B O 1
ATOM 5586 N N . THR B 1 206 ? 4.543 -23.891 -33.094 1 71.06 206 THR B N 1
ATOM 5587 C CA . THR B 1 206 ? 5.934 -24.312 -33.219 1 71.06 206 THR B CA 1
ATOM 5588 C C . THR B 1 206 ? 6.742 -23.25 -33.969 1 71.06 206 THR B C 1
ATOM 5590 O O . THR B 1 206 ? 6.23 -22.625 -34.906 1 71.06 206 THR B O 1
ATOM 5593 N N . CYS B 1 207 ? 7.902 -22.922 -33.438 1 76.81 207 CYS B N 1
ATOM 5594 C CA . CYS B 1 207 ? 8.844 -21.984 -34.062 1 76.81 207 CYS B CA 1
ATOM 5595 C C . CYS B 1 207 ? 9.664 -22.672 -35.156 1 76.81 207 CYS B C 1
ATOM 5597 O O . CYS B 1 207 ? 10.242 -23.734 -34.906 1 76.81 207 CYS B O 1
ATOM 5599 N N . PRO B 1 208 ? 9.609 -22.188 -36.469 1 76.56 208 PRO B N 1
ATOM 5600 C CA . PRO B 1 208 ? 10.344 -22.812 -37.562 1 76.56 208 PRO B CA 1
ATOM 5601 C C . PRO B 1 208 ? 11.844 -22.922 -37.281 1 76.56 208 PRO B C 1
ATOM 5603 O O . PRO B 1 208 ? 12.461 -23.938 -37.594 1 76.56 208 PRO B O 1
ATOM 5606 N N . ASN B 1 209 ? 12.461 -21.781 -36.75 1 81.5 209 ASN B N 1
ATOM 5607 C CA . ASN B 1 209 ? 13.867 -21.797 -36.375 1 81.5 209 ASN B CA 1
ATOM 5608 C C . ASN B 1 209 ? 14.023 -21.969 -34.844 1 81.5 209 ASN B C 1
ATOM 5610 O O . ASN B 1 209 ? 14 -20.984 -34.125 1 81.5 209 ASN B O 1
ATOM 5614 N N . THR B 1 210 ? 14.266 -23.188 -34.531 1 80.12 210 THR B N 1
ATOM 5615 C CA . THR B 1 210 ? 14.266 -23.562 -33.094 1 80.12 210 THR B CA 1
ATOM 5616 C C . THR B 1 210 ? 15.406 -22.859 -32.375 1 80.12 210 THR B C 1
ATOM 5618 O O . THR B 1 210 ? 15.234 -22.438 -31.219 1 80.12 210 THR B O 1
ATOM 5621 N N . THR B 1 211 ? 16.516 -22.688 -33.031 1 84.56 211 THR B N 1
ATOM 5622 C CA . THR B 1 211 ? 17.672 -22.094 -32.375 1 84.56 211 THR B CA 1
ATOM 5623 C C . THR B 1 211 ? 17.453 -20.609 -32.125 1 84.56 211 THR B C 1
ATOM 5625 O O . THR B 1 211 ? 17.688 -20.109 -31.031 1 84.56 211 THR B O 1
ATOM 5628 N N . ALA B 1 212 ? 17.062 -19.969 -33.156 1 85.94 212 ALA B N 1
ATOM 5629 C CA . ALA B 1 212 ? 16.797 -18.547 -33.031 1 85.94 212 ALA B CA 1
ATOM 5630 C C . ALA B 1 212 ? 15.711 -18.281 -32 1 85.94 212 ALA B C 1
ATOM 5632 O O . ALA B 1 212 ? 15.797 -17.312 -31.234 1 85.94 212 ALA B O 1
ATOM 5633 N N . CYS B 1 213 ? 14.82 -19.125 -31.969 1 86.12 213 CYS B N 1
ATOM 5634 C CA . CYS B 1 213 ? 13.703 -18.969 -31.047 1 86.12 213 CYS B CA 1
ATOM 5635 C C . CYS B 1 213 ? 14.172 -19.172 -29.609 1 86.12 213 CYS B C 1
ATOM 5637 O O . CYS B 1 213 ? 13.75 -18.438 -28.703 1 86.12 213 CYS B O 1
ATOM 5639 N N . LEU B 1 214 ? 15.008 -20.094 -29.453 1 85 214 LEU B N 1
ATOM 5640 C CA . LEU B 1 214 ? 15.523 -20.344 -28.109 1 85 214 LEU B CA 1
ATOM 5641 C C . LEU B 1 214 ? 16.328 -19.156 -27.594 1 85 214 LEU B C 1
ATOM 5643 O O . LEU B 1 214 ? 16.219 -18.797 -26.422 1 85 214 LEU B O 1
ATOM 5647 N N . ILE B 1 215 ? 17.062 -18.594 -28.5 1 86.69 215 ILE B N 1
ATOM 5648 C CA . ILE B 1 215 ? 17.859 -17.438 -28.109 1 86.69 215 ILE B CA 1
ATOM 5649 C C . ILE B 1 215 ? 16.953 -16.266 -27.75 1 86.69 215 ILE B C 1
ATOM 5651 O O . ILE B 1 215 ? 17.203 -15.555 -26.781 1 86.69 215 ILE B O 1
ATOM 5655 N N . LEU B 1 216 ? 15.953 -16.094 -28.516 1 89.19 216 LEU B N 1
ATOM 5656 C CA . LEU B 1 216 ? 15.016 -15.008 -28.266 1 89.19 216 LEU B CA 1
ATOM 5657 C C . LEU B 1 216 ? 14.25 -15.234 -26.969 1 89.19 216 LEU B C 1
ATOM 5659 O O . LEU B 1 216 ? 14.031 -14.305 -26.188 1 89.19 216 LEU B O 1
ATOM 5663 N N . GLN B 1 217 ? 13.914 -16.469 -26.703 1 86.75 217 GLN B N 1
ATOM 5664 C CA . GLN B 1 217 ? 13.18 -16.828 -25.5 1 86.75 217 GLN B CA 1
ATOM 5665 C C . GLN B 1 217 ? 14.039 -16.656 -24.25 1 86.75 217 GLN B C 1
ATOM 5667 O O . GLN B 1 217 ? 13.617 -16.031 -23.281 1 86.75 217 GLN B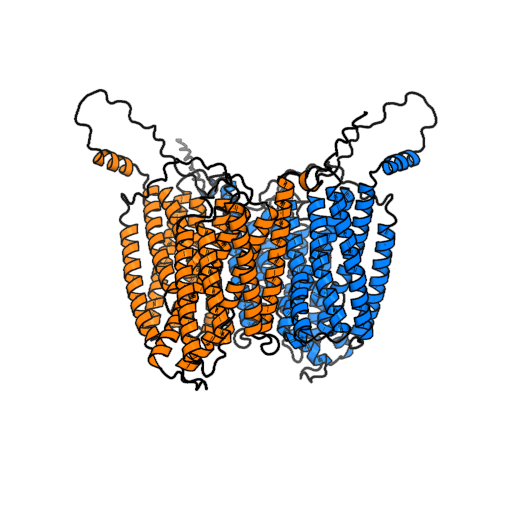 O 1
ATOM 5672 N N . LYS B 1 218 ? 15.211 -17.109 -24.297 1 82.69 218 LYS B N 1
ATOM 5673 C CA . LYS B 1 218 ? 16.125 -17 -23.156 1 82.69 218 LYS B CA 1
ATOM 5674 C C . LYS B 1 218 ? 16.516 -15.547 -22.922 1 82.69 218 LYS B C 1
ATOM 5676 O O . LYS B 1 218 ? 16.656 -15.117 -21.766 1 82.69 218 LYS B O 1
ATOM 5681 N N . GLY B 1 219 ? 16.75 -14.891 -24.047 1 85.88 219 GLY B N 1
ATOM 5682 C CA . GLY B 1 219 ? 17.062 -13.477 -23.922 1 85.88 219 GLY B CA 1
ATOM 5683 C C . GLY B 1 219 ? 15.938 -12.68 -23.281 1 85.88 219 GLY B C 1
ATOM 5684 O O . GLY B 1 219 ? 16.188 -11.797 -22.453 1 85.88 219 GLY B O 1
ATOM 5685 N N . TYR B 1 220 ? 14.742 -13.008 -23.594 1 87.88 220 TYR B N 1
ATOM 5686 C CA . TYR B 1 220 ? 13.586 -12.328 -23.016 1 87.88 220 TYR B CA 1
ATOM 5687 C C . TYR B 1 220 ? 13.492 -12.578 -21.516 1 87.88 220 TYR B C 1
ATOM 5689 O O . TYR B 1 220 ? 13.266 -11.648 -20.75 1 87.88 220 TYR B O 1
ATOM 5697 N N . VAL B 1 221 ? 13.68 -13.75 -21.109 1 83.81 221 VAL B N 1
ATOM 5698 C CA . VAL B 1 221 ? 13.555 -14.117 -19.703 1 83.81 221 VAL B CA 1
ATOM 5699 C C . VAL B 1 221 ? 14.688 -13.477 -18.906 1 83.81 221 VAL B C 1
ATOM 5701 O O . VAL B 1 221 ? 14.469 -13 -17.797 1 83.81 221 VAL B O 1
ATOM 5704 N N . LEU B 1 222 ? 15.836 -13.398 -19.516 1 82.25 222 LEU B N 1
ATOM 5705 C CA . LEU B 1 222 ? 17 -12.836 -18.844 1 82.25 222 LEU B CA 1
ATOM 5706 C C . LEU B 1 222 ? 16.859 -11.328 -18.656 1 82.25 222 LEU B C 1
ATOM 5708 O O . LEU B 1 222 ? 17.266 -10.781 -17.641 1 82.25 222 LEU B O 1
ATOM 5712 N N . LEU B 1 223 ? 16.234 -10.68 -19.609 1 88.75 223 LEU B N 1
ATOM 5713 C CA . LEU B 1 223 ? 16.172 -9.227 -19.625 1 88.75 223 LEU B CA 1
ATOM 5714 C C . LEU B 1 223 ? 14.898 -8.742 -18.922 1 88.75 223 LEU B C 1
ATOM 5716 O O . LEU B 1 223 ? 14.773 -7.559 -18.594 1 88.75 223 LEU B O 1
ATOM 5720 N N . TYR B 1 224 ? 14.062 -9.594 -18.531 1 87.62 224 TYR B N 1
ATOM 5721 C CA . TYR B 1 224 ? 12.734 -9.234 -18.047 1 87.62 224 TYR B CA 1
ATOM 5722 C C . TYR B 1 224 ? 12.828 -8.422 -16.75 1 87.62 224 TYR B C 1
ATOM 5724 O O . TYR B 1 224 ? 12.117 -7.43 -16.594 1 87.62 224 TYR B O 1
ATOM 5732 N N . PRO B 1 225 ? 13.695 -8.719 -15.867 1 84.69 225 PRO B N 1
ATOM 5733 C CA . PRO B 1 225 ? 13.734 -8.008 -14.594 1 84.69 225 PRO B CA 1
ATOM 5734 C C . PRO B 1 225 ? 14.133 -6.543 -14.742 1 84.69 225 PRO B C 1
ATOM 5736 O O . PRO B 1 225 ? 13.891 -5.738 -13.836 1 84.69 225 PRO B O 1
ATOM 5739 N N . PHE B 1 226 ? 14.688 -6.184 -15.859 1 89.88 226 PHE B N 1
ATOM 5740 C CA . PHE B 1 226 ? 15.133 -4.809 -16.062 1 89.88 226 PHE B CA 1
ATOM 5741 C C . PHE B 1 226 ? 13.961 -3.898 -16.391 1 89.88 226 PHE B C 1
ATOM 5743 O O . PHE B 1 226 ? 14.039 -2.682 -16.203 1 89.88 226 PHE B O 1
ATOM 5750 N N . ASN B 1 227 ? 12.953 -4.508 -16.828 1 92.44 227 ASN B N 1
ATOM 5751 C CA . ASN B 1 227 ? 11.773 -3.725 -17.188 1 92.44 227 ASN B CA 1
ATOM 5752 C C . ASN B 1 227 ? 11.078 -3.143 -15.969 1 92.44 227 ASN B C 1
ATOM 5754 O O . ASN B 1 227 ? 10.859 -1.933 -15.891 1 92.44 227 ASN B O 1
ATOM 5758 N N . PRO B 1 228 ? 10.758 -3.904 -14.984 1 91.88 228 PRO B N 1
ATOM 5759 C CA . PRO B 1 228 ? 10.172 -3.314 -13.781 1 91.88 228 PRO B CA 1
ATOM 5760 C C . PRO B 1 228 ? 11.125 -2.352 -13.07 1 91.88 228 PRO B C 1
ATOM 5762 O O . PRO B 1 228 ? 10.68 -1.381 -12.453 1 91.88 228 PRO B O 1
ATOM 5765 N N . GLU B 1 229 ? 12.445 -2.6 -13.188 1 90.75 229 GLU B N 1
ATOM 5766 C CA . GLU B 1 229 ? 13.414 -1.698 -12.578 1 90.75 229 GLU B CA 1
ATOM 5767 C C . GLU B 1 229 ? 13.391 -0.325 -13.242 1 90.75 229 GLU B C 1
ATOM 5769 O O . GLU B 1 229 ? 13.445 0.701 -12.555 1 90.75 229 GLU B O 1
ATOM 5774 N N . TYR B 1 230 ? 13.344 -0.366 -14.477 1 93.75 230 TYR B N 1
ATOM 5775 C CA . TYR B 1 230 ? 13.273 0.894 -15.211 1 93.75 230 TYR B CA 1
ATOM 5776 C C . TYR B 1 230 ? 12.047 1.697 -14.805 1 93.75 230 TYR B C 1
ATOM 5778 O O . TYR B 1 230 ? 12.141 2.9 -14.555 1 93.75 230 TYR B O 1
ATOM 5786 N N . CYS B 1 231 ? 10.898 1.027 -14.789 1 94.5 231 CYS B N 1
ATOM 5787 C CA . CYS B 1 231 ? 9.641 1.698 -14.461 1 94.5 231 CYS B CA 1
ATOM 5788 C C . CYS B 1 231 ? 9.688 2.281 -13.047 1 94.5 231 CYS B C 1
ATOM 5790 O O . CYS B 1 231 ? 9.195 3.385 -12.812 1 94.5 231 CYS B O 1
ATOM 5792 N N . LEU B 1 232 ? 10.297 1.568 -12.156 1 90.44 232 LEU B N 1
ATOM 5793 C CA . LEU B 1 232 ? 10.383 2.033 -10.773 1 90.44 232 LEU B CA 1
ATOM 5794 C C . LEU B 1 232 ? 11.289 3.25 -10.664 1 90.44 232 LEU B C 1
ATOM 5796 O O . LEU B 1 232 ? 10.938 4.238 -10.016 1 90.44 232 LEU B O 1
ATOM 5800 N N . ILE B 1 233 ? 12.43 3.17 -11.234 1 89.88 233 ILE B N 1
ATOM 5801 C CA . ILE B 1 233 ? 13.375 4.281 -11.195 1 89.88 233 ILE B CA 1
ATOM 5802 C C . ILE B 1 233 ? 12.781 5.488 -11.914 1 89.88 233 ILE B C 1
ATOM 5804 O O . ILE B 1 233 ? 12.891 6.621 -11.43 1 89.88 233 ILE B O 1
ATOM 5808 N N . GLY B 1 234 ? 12.156 5.234 -13.047 1 91.19 234 GLY B N 1
ATOM 5809 C CA . GLY B 1 234 ? 11.5 6.305 -13.781 1 91.19 234 GLY B CA 1
ATOM 5810 C C . GLY B 1 234 ? 10.414 6.996 -12.984 1 91.19 234 GLY B C 1
ATOM 5811 O O . GLY B 1 234 ? 10.344 8.227 -12.945 1 91.19 234 GLY B O 1
ATOM 5812 N N . SER B 1 235 ? 9.562 6.234 -12.344 1 91.31 235 SER B N 1
ATOM 5813 C CA . SER B 1 235 ? 8.492 6.801 -11.516 1 91.31 235 SER B CA 1
ATOM 5814 C C . SER B 1 235 ? 9.062 7.621 -10.367 1 91.31 235 SER B C 1
ATOM 5816 O O . SER B 1 235 ? 8.531 8.68 -10.023 1 91.31 235 SER B O 1
ATOM 5818 N N . SER B 1 236 ? 10.148 7.152 -9.773 1 87.5 236 SER B N 1
ATOM 5819 C CA . SER B 1 236 ? 10.766 7.871 -8.664 1 87.5 236 SER B CA 1
ATOM 5820 C C . SER B 1 236 ? 11.359 9.195 -9.125 1 87.5 236 SER B C 1
ATOM 5822 O O . SER B 1 236 ? 11.219 10.211 -8.438 1 87.5 236 SER B O 1
ATOM 5824 N N . MET B 1 237 ? 11.992 9.172 -10.219 1 87.88 237 MET B N 1
ATOM 5825 C CA . MET B 1 237 ? 12.594 10.398 -10.75 1 87.88 237 MET B CA 1
ATOM 5826 C C . MET B 1 237 ? 11.516 11.406 -11.141 1 87.88 237 MET B C 1
ATOM 5828 O O . MET B 1 237 ? 11.672 12.602 -10.906 1 87.88 237 MET B O 1
ATOM 5832 N N . LEU B 1 238 ? 10.477 10.93 -11.75 1 89.56 238 LEU B N 1
ATOM 5833 C CA . LEU B 1 238 ? 9.367 11.805 -12.125 1 89.56 238 LEU B CA 1
ATOM 5834 C C . LEU B 1 238 ? 8.703 12.406 -10.891 1 89.56 238 LEU B C 1
ATOM 5836 O O . LEU B 1 238 ? 8.281 13.562 -10.914 1 89.56 238 LEU B O 1
ATOM 5840 N N . TYR B 1 239 ? 8.625 11.711 -9.836 1 88.31 239 TYR B N 1
ATOM 5841 C CA . TYR B 1 239 ? 8.055 12.211 -8.594 1 88.31 239 TYR B CA 1
ATOM 5842 C C . TYR B 1 239 ? 8.914 13.328 -8.008 1 88.31 239 TYR B C 1
ATOM 5844 O O . TYR B 1 239 ? 8.391 14.336 -7.531 1 88.31 239 TYR B O 1
ATOM 5852 N N . VAL B 1 240 ? 10.234 13.094 -8.016 1 82.19 240 VAL B N 1
ATOM 5853 C CA . VAL B 1 240 ? 11.148 14.117 -7.516 1 82.19 240 VAL B CA 1
ATOM 5854 C C . VAL B 1 240 ? 11.031 15.375 -8.367 1 82.19 240 VAL B C 1
ATOM 5856 O O . VAL B 1 240 ? 11.008 16.484 -7.848 1 82.19 240 VAL B O 1
ATOM 5859 N N . MET B 1 241 ? 10.93 15.18 -9.664 1 83.62 241 MET B N 1
ATOM 5860 C CA . MET B 1 241 ? 10.758 16.312 -10.57 1 83.62 241 MET B CA 1
ATOM 5861 C C . MET B 1 241 ? 9.453 17.047 -10.289 1 83.62 241 MET B C 1
ATOM 5863 O O . MET B 1 241 ? 9.398 18.281 -10.336 1 83.62 241 MET B O 1
ATOM 5867 N N . TRP B 1 242 ? 8.414 16.312 -10.055 1 86.19 242 TRP B N 1
ATOM 5868 C CA . TRP B 1 242 ? 7.105 16.875 -9.75 1 86.19 242 TRP B CA 1
ATOM 5869 C C . TRP B 1 242 ? 7.156 17.688 -8.461 1 86.19 242 TRP B C 1
ATOM 5871 O O . TRP B 1 242 ? 6.559 18.766 -8.375 1 86.19 242 TRP B O 1
ATOM 5881 N N . LYS B 1 243 ? 7.906 17.266 -7.43 1 80.44 243 LYS B N 1
ATOM 5882 C CA . LYS B 1 243 ? 8.016 17.953 -6.148 1 80.44 243 LYS B CA 1
ATOM 5883 C C . LYS B 1 243 ? 8.812 19.25 -6.293 1 80.44 243 LYS B C 1
ATOM 5885 O O . LYS B 1 243 ? 8.578 20.203 -5.555 1 80.44 243 LYS B O 1
ATOM 5890 N N . ASN B 1 244 ? 9.633 19.266 -7.25 1 77.12 244 ASN B N 1
ATOM 5891 C CA . ASN B 1 244 ? 10.531 20.391 -7.406 1 77.12 244 ASN B CA 1
ATOM 5892 C C . ASN B 1 244 ? 9.953 21.438 -8.359 1 77.12 244 ASN B C 1
ATOM 5894 O O . ASN B 1 244 ? 10.539 22.516 -8.547 1 77.12 244 ASN B O 1
ATOM 5898 N N . VAL B 1 245 ? 8.898 21.125 -8.891 1 77.5 245 VAL B N 1
ATOM 5899 C CA . VAL B 1 245 ? 8.273 22.094 -9.781 1 77.5 245 VAL B CA 1
ATOM 5900 C C . VAL B 1 245 ? 7.891 23.344 -8.992 1 77.5 245 VAL B C 1
ATOM 5902 O O . VAL B 1 245 ? 7.25 23.25 -7.941 1 77.5 245 VAL B O 1
ATOM 5905 N N . GLY B 1 246 ? 8.289 24.531 -9.336 1 67.12 246 GLY B N 1
ATOM 5906 C CA . GLY B 1 246 ? 7.953 25.812 -8.742 1 67.12 246 GLY B CA 1
ATOM 5907 C C . GLY B 1 246 ? 8.922 26.234 -7.656 1 67.12 246 GLY B C 1
ATOM 5908 O O . GLY B 1 246 ? 8.82 27.344 -7.133 1 67.12 246 GLY B O 1
ATOM 5909 N N . ARG B 1 247 ? 9.664 25.328 -7.156 1 64.19 247 ARG B N 1
ATOM 5910 C CA . ARG B 1 247 ? 10.625 25.703 -6.117 1 64.19 247 ARG B CA 1
ATOM 5911 C C . ARG B 1 247 ? 11.859 26.375 -6.719 1 64.19 247 ARG B C 1
ATOM 5913 O O . ARG B 1 247 ? 12.359 25.922 -7.754 1 64.19 247 ARG B O 1
ATOM 5920 N N . ARG B 1 248 ? 11.906 27.703 -6.422 1 54.31 248 ARG B N 1
ATOM 5921 C CA . ARG B 1 248 ? 13.148 28.359 -6.793 1 54.31 248 ARG B CA 1
ATOM 5922 C C . ARG B 1 248 ? 14.336 27.734 -6.07 1 54.31 248 ARG B C 1
ATOM 5924 O O . ARG B 1 248 ? 14.43 27.812 -4.84 1 54.31 248 ARG B O 1
ATOM 5931 N N . ILE B 1 249 ? 14.727 26.719 -6.488 1 52.31 249 ILE B N 1
ATOM 5932 C CA . ILE B 1 249 ? 15.891 26.156 -5.828 1 52.31 249 ILE B CA 1
ATOM 5933 C C . ILE B 1 249 ? 17.062 27.125 -5.914 1 52.31 249 ILE B C 1
ATOM 5935 O O . ILE B 1 249 ? 17.469 27.531 -7.008 1 52.31 249 ILE B O 1
ATOM 5939 N N . PRO B 1 250 ? 17.25 27.938 -4.805 1 49.62 250 PRO B N 1
ATOM 5940 C CA . PRO B 1 250 ? 18.438 28.797 -4.887 1 49.62 250 PRO B CA 1
ATOM 5941 C C . PRO B 1 250 ? 19.609 28.125 -5.609 1 49.62 250 PRO B C 1
ATOM 5943 O O . PRO B 1 250 ? 19.75 26.906 -5.551 1 49.62 250 PRO B O 1
ATOM 5946 N N . PRO B 1 251 ? 19.984 28.797 -6.68 1 44.5 251 PRO B N 1
ATOM 5947 C CA . PRO B 1 251 ? 21.203 28.203 -7.25 1 44.5 251 PRO B CA 1
ATOM 5948 C C . PRO B 1 251 ? 22.094 27.547 -6.199 1 44.5 251 PRO B C 1
ATOM 5950 O O . PRO B 1 251 ? 22.438 28.188 -5.199 1 44.5 251 PRO B O 1
ATOM 5953 N N . HIS B 1 252 ? 21.609 26.688 -5.598 1 41.03 252 HIS B N 1
ATOM 5954 C CA . HIS B 1 252 ? 22.594 26.125 -4.684 1 41.03 252 HIS B CA 1
ATOM 5955 C C . HIS B 1 252 ? 24 26.594 -5.016 1 41.03 252 HIS B C 1
ATOM 5957 O O . HIS B 1 252 ? 24.391 26.641 -6.188 1 41.03 252 HIS B O 1
ATOM 5963 N N . HIS B 1 253 ? 24.562 27.594 -4.223 1 37.88 253 HIS B N 1
ATOM 5964 C CA . HIS B 1 253 ? 26.016 27.766 -4.133 1 37.88 253 HIS B CA 1
ATOM 5965 C C . HIS B 1 253 ? 26.75 26.547 -4.672 1 37.88 253 HIS B C 1
ATOM 5967 O O . HIS B 1 253 ? 26.484 25.422 -4.246 1 37.88 253 HIS B O 1
ATOM 5973 N N . ALA B 1 254 ? 27.234 26.578 -5.871 1 37.28 254 ALA B N 1
ATOM 5974 C CA . ALA B 1 254 ? 28.312 25.859 -6.555 1 37.28 254 ALA B CA 1
ATOM 5975 C C . ALA B 1 254 ? 29.141 25.031 -5.57 1 37.28 254 ALA B C 1
ATOM 5977 O O . ALA B 1 254 ? 29.453 23.859 -5.836 1 37.28 254 ALA B O 1
ATOM 5978 N N . ILE B 1 255 ? 30.078 25.75 -4.949 1 34.88 255 ILE B N 1
ATOM 5979 C CA . ILE B 1 255 ? 31.516 25.547 -4.742 1 34.88 255 ILE B CA 1
ATOM 5980 C C . ILE B 1 255 ? 31.75 24.578 -3.586 1 34.88 255 ILE B C 1
ATOM 5982 O O . ILE B 1 255 ? 32.719 24.703 -2.854 1 34.88 255 ILE B O 1
ATOM 5986 N N . HIS B 1 256 ? 30.656 24.391 -2.814 1 37.78 256 HIS B N 1
ATOM 5987 C CA . HIS B 1 256 ? 31.406 23.656 -1.797 1 37.78 256 HIS B CA 1
ATOM 5988 C C . HIS B 1 256 ? 32.25 22.547 -2.418 1 37.78 256 HIS B C 1
ATOM 5990 O O . HIS B 1 256 ? 31.812 21.891 -3.367 1 37.78 256 HIS B O 1
ATOM 5996 N N . ALA B 1 257 ? 33.406 22.656 -2.426 1 38.75 257 ALA B N 1
ATOM 5997 C CA . ALA B 1 257 ? 34.438 21.688 -2.791 1 38.75 257 ALA B CA 1
ATOM 5998 C C . ALA B 1 257 ? 33.938 20.266 -2.67 1 38.75 257 ALA B C 1
ATOM 6000 O O . ALA B 1 257 ? 33.5 19.844 -1.595 1 38.75 257 ALA B O 1
ATOM 6001 N N . LYS B 1 258 ? 33.156 19.766 -3.627 1 47.91 258 LYS B N 1
ATOM 6002 C CA . LYS B 1 258 ? 32.875 18.328 -3.693 1 47.91 258 LYS B CA 1
ATOM 6003 C C . LYS B 1 258 ? 33.938 17.531 -2.967 1 47.91 258 LYS B C 1
ATOM 6005 O O . LYS B 1 258 ? 35.125 17.609 -3.324 1 47.91 258 LYS B O 1
ATOM 6010 N N . PRO B 1 259 ? 33.75 17.234 -1.701 1 53.38 259 PRO B N 1
ATOM 6011 C CA . PRO B 1 259 ? 34.844 16.453 -1.068 1 53.38 259 PRO B CA 1
ATOM 6012 C C . PRO B 1 259 ? 35.344 15.312 -1.949 1 53.38 259 PRO B C 1
ATOM 6014 O O . PRO B 1 259 ? 34.531 14.656 -2.625 1 53.38 259 PRO B O 1
ATOM 6017 N N . LYS B 1 260 ? 36.531 15.43 -2.547 1 59.22 260 LYS B N 1
ATOM 6018 C CA . LYS B 1 260 ? 37.219 14.469 -3.395 1 59.22 260 LYS B CA 1
ATOM 6019 C C . LYS B 1 260 ? 37.25 13.086 -2.742 1 59.22 260 LYS B C 1
ATOM 6021 O O . LYS B 1 260 ? 37.594 12.961 -1.559 1 59.22 260 LYS B O 1
ATOM 6026 N N . PHE B 1 261 ? 36.5 12.141 -3.268 1 65.88 261 PHE B N 1
ATOM 6027 C CA . PHE B 1 261 ? 36.656 10.727 -2.936 1 65.88 261 PHE B CA 1
ATOM 6028 C C . PHE B 1 261 ? 38.125 10.297 -2.99 1 65.88 261 PHE B C 1
ATOM 6030 O O . PHE B 1 261 ? 38.719 10.328 -4.055 1 65.88 261 PHE B O 1
ATOM 6037 N N . LYS B 1 262 ? 38.719 10.43 -1.868 1 70.12 262 LYS B N 1
ATOM 6038 C CA . LYS B 1 262 ? 40.094 9.977 -1.801 1 70.12 262 LYS B CA 1
ATOM 6039 C C . LYS B 1 262 ? 40.188 8.594 -1.158 1 70.12 262 LYS B C 1
ATOM 6041 O O . LYS B 1 262 ? 39.688 8.383 -0.055 1 70.12 262 LYS B O 1
ATOM 6046 N N . LEU B 1 263 ? 40.531 7.645 -1.935 1 71.12 263 LEU B N 1
ATOM 6047 C CA . LEU B 1 263 ? 40.75 6.301 -1.416 1 71.12 263 LEU B CA 1
ATOM 6048 C C . LEU B 1 263 ? 42.094 6.199 -0.718 1 71.12 263 LEU B C 1
ATOM 6050 O O . LEU B 1 263 ? 42.719 5.129 -0.691 1 71.12 263 LEU B O 1
ATOM 6054 N N . ARG B 1 264 ? 42.562 7.297 -0.142 1 69.44 264 ARG B N 1
ATOM 6055 C CA . ARG B 1 264 ? 43.906 7.219 0.453 1 69.44 264 ARG B CA 1
ATOM 6056 C C . ARG B 1 264 ? 43.844 6.68 1.878 1 69.44 264 ARG B C 1
ATOM 6058 O O . ARG B 1 264 ? 43.031 7.148 2.689 1 69.44 264 ARG B O 1
ATOM 6065 N N . GLY B 1 265 ? 44.438 5.512 2.168 1 76.38 265 GLY B N 1
ATOM 6066 C CA . GLY B 1 265 ? 44.625 4.988 3.512 1 76.38 265 GLY B CA 1
ATOM 6067 C C . GLY B 1 265 ? 43.656 3.875 3.859 1 76.38 265 GLY B C 1
ATOM 6068 O O . GLY B 1 265 ? 43.719 3.332 4.965 1 76.38 265 GLY B O 1
ATOM 6069 N N . VAL B 1 266 ? 42.75 3.551 3.018 1 85.88 266 VAL B N 1
ATOM 6070 C CA . VAL B 1 266 ? 41.812 2.479 3.301 1 85.88 266 VAL B CA 1
ATOM 6071 C C . VAL B 1 266 ? 42.25 1.194 2.607 1 85.88 266 VAL B C 1
ATOM 6073 O O . VAL B 1 266 ? 42.312 1.134 1.378 1 85.88 266 VAL B O 1
ATOM 6076 N N . ILE B 1 267 ? 42.688 0.173 3.328 1 89 267 ILE B N 1
ATOM 6077 C CA . ILE B 1 267 ? 43.25 -1.025 2.723 1 89 267 ILE B CA 1
ATOM 6078 C C . ILE B 1 267 ? 42.438 -2.25 3.135 1 89 267 ILE B C 1
ATOM 6080 O O . ILE B 1 267 ? 42.031 -3.047 2.287 1 89 267 ILE B O 1
ATOM 6084 N N . TYR B 1 268 ? 42.062 -2.412 4.398 1 91.5 268 TYR B N 1
ATOM 6085 C CA . TYR B 1 268 ? 41.438 -3.617 4.902 1 91.5 268 TYR B CA 1
ATOM 6086 C C . TYR B 1 268 ? 40.031 -3.771 4.305 1 91.5 268 TYR B C 1
ATOM 6088 O O . TYR B 1 268 ? 39.656 -4.848 3.818 1 91.5 268 TYR B O 1
ATOM 6096 N N . GLY B 1 269 ? 39.281 -2.734 4.324 1 93.06 269 GLY B N 1
ATOM 6097 C CA . GLY B 1 269 ? 37.938 -2.77 3.75 1 93.06 269 GLY B CA 1
ATOM 6098 C C . GLY B 1 269 ? 37.938 -3.031 2.256 1 93.06 269 GLY B C 1
ATOM 6099 O O . GLY B 1 269 ? 37.062 -3.754 1.748 1 93.06 269 GLY B O 1
ATOM 6100 N N . LEU B 1 270 ? 38.906 -2.518 1.662 1 93.25 270 LEU B N 1
ATOM 6101 C CA . LEU B 1 270 ? 39.031 -2.672 0.216 1 93.25 270 LEU B CA 1
ATOM 6102 C C . LEU B 1 270 ? 39.406 -4.102 -0.149 1 93.25 270 LEU B C 1
ATOM 6104 O O . LEU B 1 270 ? 38.812 -4.699 -1.052 1 93.25 270 LEU B O 1
ATOM 6108 N N . VAL B 1 271 ? 40.344 -4.645 0.541 1 95.06 271 VAL B N 1
ATOM 6109 C CA . VAL B 1 271 ? 40.812 -5.996 0.255 1 95.06 271 VAL B CA 1
ATOM 6110 C C . VAL B 1 271 ? 39.719 -7 0.55 1 95.06 271 VAL B C 1
ATOM 6112 O O . VAL B 1 271 ? 39.438 -7.895 -0.256 1 95.06 271 VAL B O 1
ATOM 6115 N N . LEU B 1 272 ? 39.031 -6.824 1.651 1 95.44 272 LEU B N 1
ATOM 6116 C CA . LEU B 1 272 ? 37.938 -7.719 2.002 1 95.44 272 LEU B CA 1
ATOM 6117 C C . LEU B 1 272 ? 36.781 -7.566 1.017 1 95.44 272 LEU B C 1
ATOM 6119 O O . LEU B 1 272 ? 36.188 -8.562 0.603 1 95.44 272 LEU B O 1
ATOM 6123 N N . GLY B 1 273 ? 36.5 -6.379 0.653 1 96.5 273 GLY B N 1
ATOM 6124 C CA . GLY B 1 273 ? 35.406 -6.117 -0.298 1 96.5 273 GLY B CA 1
ATOM 6125 C C . GLY B 1 273 ? 35.688 -6.68 -1.679 1 96.5 273 GLY B C 1
ATOM 6126 O O . GLY B 1 273 ? 34.844 -7.312 -2.285 1 96.5 273 GLY B O 1
ATOM 6127 N N . ILE B 1 274 ? 36.875 -6.539 -2.123 1 96.19 274 ILE B N 1
ATOM 6128 C CA . ILE B 1 274 ? 37.25 -7.027 -3.443 1 96.19 274 ILE B CA 1
ATOM 6129 C C . ILE B 1 274 ? 37.25 -8.555 -3.447 1 96.19 274 ILE B C 1
ATOM 6131 O O . ILE B 1 274 ? 36.844 -9.18 -4.422 1 96.19 274 ILE B O 1
ATOM 6135 N N . SER B 1 275 ? 37.75 -9.078 -2.43 1 96.25 275 SER B N 1
ATOM 6136 C CA . SER B 1 275 ? 37.75 -10.531 -2.324 1 96.25 275 SER B CA 1
ATOM 6137 C C . SER B 1 275 ? 36.312 -11.078 -2.361 1 96.25 275 SER B C 1
ATOM 6139 O O . SER B 1 275 ? 36.031 -12.039 -3.074 1 96.25 275 SER B O 1
ATOM 6141 N N . THR B 1 276 ? 35.438 -10.461 -1.62 1 95.75 276 THR B N 1
ATOM 6142 C CA . THR B 1 276 ? 34.031 -10.883 -1.606 1 95.75 276 THR B CA 1
ATOM 6143 C C . THR B 1 276 ? 33.406 -10.695 -2.984 1 95.75 276 THR B C 1
ATOM 6145 O O . THR B 1 276 ? 32.625 -11.539 -3.43 1 95.75 276 THR B O 1
ATOM 6148 N N . LEU B 1 277 ? 33.75 -9.672 -3.615 1 96.44 277 LEU B N 1
ATOM 6149 C CA . LEU B 1 277 ? 33.219 -9.406 -4.957 1 96.44 277 LEU B CA 1
ATOM 6150 C C . LEU B 1 277 ? 33.719 -10.461 -5.941 1 96.44 277 LEU B C 1
ATOM 6152 O O . LEU B 1 277 ? 32.938 -10.992 -6.73 1 96.44 277 LEU B O 1
ATOM 6156 N N . PHE B 1 278 ? 35 -10.82 -5.84 1 96.31 278 PHE B N 1
ATOM 6157 C CA . PHE B 1 278 ? 35.594 -11.797 -6.742 1 96.31 278 PHE B CA 1
ATOM 6158 C C . PHE B 1 278 ? 35 -13.18 -6.52 1 96.31 278 PHE B C 1
ATOM 6160 O O . PHE B 1 278 ? 34.594 -13.859 -7.473 1 96.31 278 PHE B O 1
ATOM 6167 N N . ILE B 1 279 ? 34.875 -13.531 -5.305 1 96.62 279 ILE B N 1
ATOM 6168 C CA . ILE B 1 279 ? 34.281 -14.82 -4.969 1 96.62 279 ILE B CA 1
ATOM 6169 C C . ILE B 1 279 ? 32.812 -14.844 -5.402 1 96.62 279 ILE B C 1
ATOM 6171 O O . ILE B 1 279 ? 32.344 -15.836 -5.941 1 96.62 279 ILE B O 1
ATOM 6175 N N . GLY B 1 280 ? 32.125 -13.805 -5.172 1 95.44 280 GLY B N 1
ATOM 6176 C CA . GLY B 1 280 ? 30.719 -13.695 -5.578 1 95.44 280 GLY B CA 1
ATOM 6177 C C . GLY B 1 280 ? 30.516 -13.828 -7.074 1 95.44 280 GLY B C 1
ATOM 6178 O O . GLY B 1 280 ? 29.609 -14.516 -7.523 1 95.44 280 GLY B O 1
ATOM 6179 N N . ILE B 1 281 ? 31.344 -13.234 -7.832 1 94.5 281 ILE B N 1
ATOM 6180 C CA . ILE B 1 281 ? 31.266 -13.305 -9.289 1 94.5 281 ILE B CA 1
ATOM 6181 C C . ILE B 1 281 ? 31.5 -14.734 -9.75 1 94.5 281 ILE B C 1
ATOM 6183 O O . ILE B 1 281 ? 30.812 -15.234 -10.633 1 94.5 281 ILE B O 1
ATOM 6187 N N . CYS B 1 282 ? 32.406 -15.398 -9.141 1 94.69 282 CYS B N 1
ATOM 6188 C CA . CYS B 1 282 ? 32.719 -16.781 -9.492 1 94.69 282 CYS B CA 1
ATOM 6189 C C . CYS B 1 282 ? 31.516 -17.688 -9.211 1 94.69 282 CYS B C 1
ATOM 6191 O O . CYS B 1 282 ? 31.125 -18.5 -10.055 1 94.69 282 CYS B O 1
ATOM 6193 N N . ILE B 1 283 ? 30.984 -17.531 -8.102 1 93.06 283 ILE B N 1
ATOM 6194 C CA . ILE B 1 283 ? 29.828 -18.344 -7.723 1 93.06 283 ILE B CA 1
ATOM 6195 C C . ILE B 1 283 ? 28.641 -18 -8.625 1 93.06 283 ILE B C 1
ATOM 6197 O O . ILE B 1 283 ? 27.922 -18.906 -9.055 1 93.06 283 ILE B O 1
ATOM 6201 N N . PHE B 1 284 ? 28.469 -16.797 -8.898 1 90.94 284 PHE B N 1
ATOM 6202 C CA . PHE B 1 284 ? 27.391 -16.344 -9.766 1 90.94 284 PHE B CA 1
ATOM 6203 C C . PHE B 1 284 ? 27.531 -16.938 -11.156 1 90.94 284 PHE B C 1
ATOM 6205 O O . PHE B 1 284 ? 26.547 -17.406 -11.734 1 90.94 284 PHE B O 1
ATOM 6212 N N . MET B 1 285 ? 28.719 -16.953 -11.664 1 90.31 285 MET B N 1
ATOM 6213 C CA . MET B 1 285 ? 28.953 -17.484 -13 1 90.31 285 MET B CA 1
ATOM 6214 C C . MET B 1 285 ? 28.719 -19 -13.031 1 90.31 285 MET B C 1
ATOM 6216 O O . MET B 1 285 ? 28.156 -19.516 -13.992 1 90.31 285 MET B O 1
ATOM 6220 N N . THR B 1 286 ? 29.141 -19.594 -12.031 1 89.94 286 THR B N 1
ATOM 6221 C CA . THR B 1 286 ? 28.922 -21.031 -11.945 1 89.94 286 THR B CA 1
ATOM 6222 C C . THR B 1 286 ? 27.438 -21.344 -11.898 1 89.94 286 THR B C 1
ATOM 6224 O O . THR B 1 286 ? 26.969 -22.281 -12.562 1 89.94 286 THR B O 1
ATOM 6227 N N . TYR B 1 287 ? 26.734 -20.609 -11.148 1 88.19 287 TYR B N 1
ATOM 6228 C CA . TYR B 1 287 ? 25.297 -20.797 -11.047 1 88.19 287 TYR B CA 1
ATOM 6229 C C . TYR B 1 287 ? 24.609 -20.516 -12.375 1 88.19 287 TYR B C 1
ATOM 6231 O O . TYR B 1 287 ? 23.75 -21.281 -12.82 1 88.19 287 TYR B O 1
ATOM 6239 N N . GLN B 1 288 ? 24.984 -19.438 -13.055 1 84.94 288 GLN B N 1
ATOM 6240 C CA . GLN B 1 288 ? 24.344 -19.016 -14.297 1 84.94 288 GLN B CA 1
ATOM 6241 C C . GLN B 1 288 ? 24.594 -20.016 -15.414 1 84.94 288 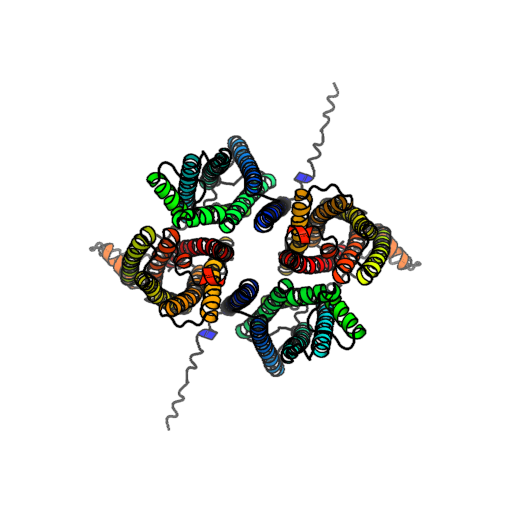GLN B C 1
ATOM 6243 O O . GLN B 1 288 ? 23.703 -20.297 -16.219 1 84.94 288 GLN B O 1
ATOM 6248 N N . ILE B 1 289 ? 25.734 -20.531 -15.453 1 84.75 289 ILE B N 1
ATOM 6249 C CA . ILE B 1 289 ? 26.078 -21.5 -16.484 1 84.75 289 ILE B CA 1
ATOM 6250 C C . ILE B 1 289 ? 25.234 -22.766 -16.297 1 84.75 289 ILE B C 1
ATOM 6252 O O . ILE B 1 289 ? 24.703 -23.312 -17.266 1 84.75 289 ILE B O 1
ATOM 6256 N N . GLN B 1 290 ? 25.047 -23.141 -15.133 1 83.88 290 GLN B N 1
ATOM 6257 C CA . GLN B 1 290 ? 24.266 -24.344 -14.883 1 83.88 290 GLN B CA 1
ATOM 6258 C C . GLN B 1 290 ? 22.781 -24.094 -15.102 1 83.88 290 GLN B C 1
ATOM 6260 O O . GLN B 1 290 ? 22.062 -24.938 -15.648 1 83.88 290 GLN B O 1
ATOM 6265 N N . ALA B 1 291 ? 22.297 -22.969 -14.68 1 78.75 291 ALA B N 1
ATOM 6266 C CA . ALA B 1 291 ? 20.875 -22.625 -14.773 1 78.75 291 ALA B CA 1
ATOM 6267 C C . ALA B 1 291 ? 20.453 -22.438 -16.234 1 78.75 291 ALA B C 1
ATOM 6269 O O . ALA B 1 291 ? 19.297 -22.703 -16.578 1 78.75 291 ALA B O 1
ATOM 6270 N N . THR B 1 292 ? 21.344 -21.922 -17.078 1 75 292 THR B N 1
ATOM 6271 C CA . THR B 1 292 ? 21.031 -21.703 -18.484 1 75 292 THR B CA 1
ATOM 6272 C C . THR B 1 292 ? 21.078 -23.016 -19.25 1 75 292 THR B C 1
ATOM 6274 O O . THR B 1 292 ? 20.344 -23.188 -20.234 1 75 292 THR B O 1
ATOM 6277 N N . SER B 1 293 ? 21.891 -23.938 -18.812 1 74.69 293 SER B N 1
ATOM 6278 C CA . SER B 1 293 ? 22.031 -25.203 -19.531 1 74.69 293 SER B CA 1
ATOM 6279 C C . SER B 1 293 ? 20.969 -26.188 -19.094 1 74.69 293 SER B C 1
ATOM 6281 O O . SER B 1 293 ? 20.375 -26.875 -19.938 1 74.69 293 SER B O 1
ATOM 6283 N N . SER B 1 294 ? 20.781 -26.266 -17.859 1 76 294 SER B N 1
ATOM 6284 C CA . SER B 1 294 ? 19.812 -27.188 -17.281 1 76 294 SER B CA 1
ATOM 6285 C C . SER B 1 294 ? 19.281 -26.656 -15.945 1 76 294 SER B C 1
ATOM 6287 O O . SER B 1 294 ? 19.531 -25.516 -15.578 1 76 294 SER B O 1
ATOM 6289 N N . ALA B 1 295 ? 18.391 -27.469 -15.383 1 75.62 295 ALA B N 1
ATOM 6290 C CA . ALA B 1 295 ? 17.969 -27.141 -14.023 1 75.62 295 ALA B CA 1
ATOM 6291 C C . ALA B 1 295 ? 19.141 -27.141 -13.062 1 75.62 295 ALA B C 1
ATOM 6293 O O . ALA B 1 295 ? 20.016 -28.016 -13.133 1 75.62 295 ALA B O 1
ATOM 6294 N N . PRO B 1 296 ? 19.25 -26.109 -12.336 1 79.69 296 PRO B N 1
ATOM 6295 C CA . PRO B 1 296 ? 20.391 -26.047 -11.414 1 79.69 296 PRO B CA 1
ATOM 6296 C C . PRO B 1 296 ? 20.422 -27.234 -10.453 1 79.69 296 PRO B C 1
ATOM 6298 O O . PRO B 1 296 ? 19.391 -27.609 -9.891 1 79.69 296 PRO B O 1
ATOM 6301 N N . SER B 1 297 ? 21.625 -27.828 -10.32 1 85.19 297 SER B N 1
ATOM 6302 C CA . SER B 1 297 ? 21.828 -28.938 -9.398 1 85.19 297 SER B CA 1
ATOM 6303 C C . SER B 1 297 ? 21.734 -28.469 -7.949 1 85.19 297 SER B C 1
ATOM 6305 O O . SER B 1 297 ? 21.984 -27.297 -7.652 1 85.19 297 SER B O 1
ATOM 6307 N N . PRO B 1 298 ? 21.359 -29.312 -7.059 1 86.12 298 PRO B N 1
ATOM 6308 C CA . PRO B 1 298 ? 21.312 -28.953 -5.637 1 86.12 298 PRO B CA 1
ATOM 6309 C C . PRO B 1 298 ? 22.656 -28.469 -5.098 1 86.12 298 PRO B C 1
ATOM 6311 O O . PRO B 1 298 ? 22.688 -27.625 -4.207 1 86.12 298 PRO B O 1
ATOM 6314 N N . GLU B 1 299 ? 23.703 -28.953 -5.672 1 89.19 299 GLU B N 1
ATOM 6315 C CA . GLU B 1 299 ? 25.031 -28.547 -5.219 1 89.19 299 GLU B CA 1
ATOM 6316 C C . GLU B 1 299 ? 25.312 -27.094 -5.562 1 89.19 299 GLU B C 1
ATOM 6318 O O . GLU B 1 299 ? 25.906 -26.359 -4.762 1 89.19 299 GLU B O 1
ATOM 6323 N N . THR B 1 300 ? 24.922 -26.75 -6.699 1 89.88 300 THR B N 1
ATOM 6324 C CA . THR B 1 300 ? 25.125 -25.359 -7.113 1 89.88 300 THR B CA 1
ATOM 6325 C C . THR B 1 300 ? 24.281 -24.406 -6.281 1 89.88 300 THR B C 1
ATOM 6327 O O . THR B 1 300 ? 24.719 -23.312 -5.945 1 89.88 300 THR B O 1
ATOM 6330 N N . LEU B 1 301 ? 23.125 -24.875 -5.926 1 89.81 301 LEU B N 1
ATOM 6331 C CA . LEU B 1 301 ? 22.266 -24.062 -5.082 1 89.81 301 LEU B CA 1
ATOM 6332 C C . LEU B 1 301 ? 22.828 -23.938 -3.674 1 89.81 301 LEU B C 1
ATOM 6334 O O . LEU B 1 301 ? 22.75 -22.875 -3.057 1 89.81 301 LEU B O 1
ATOM 6338 N N . VAL B 1 302 ? 23.391 -25.016 -3.201 1 92.31 302 VAL B N 1
ATOM 6339 C CA . VAL B 1 302 ? 24.016 -24.984 -1.882 1 92.31 302 VAL B CA 1
ATOM 6340 C C . VAL B 1 302 ? 25.172 -24 -1.88 1 92.31 302 VAL B C 1
ATOM 6342 O O . VAL B 1 302 ? 25.344 -23.234 -0.926 1 92.31 302 VAL B O 1
ATOM 6345 N N . LEU B 1 303 ? 25.922 -24.031 -2.943 1 92.44 303 LEU B N 1
ATOM 6346 C CA . LEU B 1 303 ? 27.047 -23.109 -3.059 1 92.44 303 LEU B CA 1
ATOM 6347 C C . LEU B 1 303 ? 26.562 -21.656 -3.098 1 92.44 303 LEU B C 1
ATOM 6349 O O . LEU B 1 303 ? 27.125 -20.797 -2.439 1 92.44 303 LEU B O 1
ATOM 6353 N N . TYR B 1 304 ? 25.578 -21.453 -3.818 1 91.31 304 TYR B N 1
ATOM 6354 C CA . TYR B 1 304 ? 25 -20.125 -3.969 1 91.31 304 TYR B CA 1
ATOM 6355 C C . TYR B 1 304 ? 24.5 -19.578 -2.631 1 91.31 304 TYR B C 1
ATOM 6357 O O . TYR B 1 304 ? 24.891 -18.484 -2.219 1 91.31 304 TYR B O 1
ATOM 6365 N N . TYR B 1 305 ? 23.734 -20.344 -1.865 1 92.25 305 TYR B N 1
ATOM 6366 C CA . TYR B 1 305 ? 23.188 -19.906 -0.589 1 92.25 305 TYR B CA 1
ATOM 6367 C C . TYR B 1 305 ? 24.266 -19.828 0.48 1 92.25 305 TYR B C 1
ATOM 6369 O O . TYR B 1 305 ? 24.219 -18.984 1.368 1 92.25 305 TYR B O 1
ATOM 6377 N N . SER B 1 306 ? 25.203 -20.734 0.398 1 94.75 306 SER B N 1
ATOM 6378 C CA . SER B 1 306 ? 26.297 -20.688 1.37 1 94.75 306 SER B CA 1
ATOM 6379 C C . SER B 1 306 ? 27.078 -19.391 1.264 1 94.75 306 SER B C 1
ATOM 6381 O O . SER B 1 306 ? 27.531 -18.844 2.275 1 94.75 306 SER B O 1
ATOM 6383 N N . TYR B 1 307 ? 27.25 -18.938 0.077 1 95.31 307 TYR B N 1
ATOM 6384 C CA . TYR B 1 307 ? 27.922 -17.656 -0.127 1 95.31 307 TYR B CA 1
ATOM 6385 C C . TYR B 1 307 ? 27.172 -16.531 0.562 1 95.31 307 TYR B C 1
ATOM 6387 O O . TYR B 1 307 ? 27.766 -15.719 1.275 1 95.31 307 TYR B O 1
ATOM 6395 N N . TYR B 1 308 ? 25.875 -16.5 0.417 1 94.5 308 TYR B N 1
ATOM 6396 C CA . TYR B 1 308 ? 25.047 -15.461 1.014 1 94.5 308 TYR B CA 1
ATOM 6397 C C . TYR B 1 308 ? 25.047 -15.562 2.533 1 94.5 308 TYR B C 1
ATOM 6399 O O . TYR B 1 308 ? 25.141 -14.555 3.234 1 94.5 308 TYR B O 1
ATOM 6407 N N . VAL B 1 309 ? 25 -16.766 3.031 1 96.31 309 VAL B N 1
ATOM 6408 C CA . VAL B 1 309 ? 24.922 -17 4.469 1 96.31 309 VAL B CA 1
ATOM 6409 C C . VAL B 1 309 ? 26.234 -16.609 5.129 1 96.31 309 VAL B C 1
ATOM 6411 O O . VAL B 1 309 ? 26.266 -16.234 6.305 1 96.31 309 VAL B O 1
ATOM 6414 N N . ALA B 1 310 ? 27.266 -16.625 4.371 1 96.5 310 ALA B N 1
ATOM 6415 C CA . ALA B 1 310 ? 28.547 -16.188 4.891 1 96.5 310 ALA B CA 1
ATOM 6416 C C . ALA B 1 310 ? 28.703 -14.68 4.789 1 96.5 310 ALA B C 1
ATOM 6418 O O . ALA B 1 310 ? 29.203 -14.031 5.715 1 96.5 310 ALA B O 1
ATOM 6419 N N . LEU B 1 311 ? 28.25 -14.156 3.732 1 97.38 311 LEU B N 1
ATOM 6420 C CA . LEU B 1 311 ? 28.469 -12.75 3.42 1 97.38 311 LEU B CA 1
ATOM 6421 C C . LEU B 1 311 ? 27.562 -11.859 4.266 1 97.38 311 LEU B C 1
ATOM 6423 O O . LEU B 1 311 ? 28.016 -10.852 4.82 1 97.38 311 LEU B O 1
ATOM 6427 N N . LEU B 1 312 ? 26.281 -12.18 4.402 1 97.88 312 LEU B N 1
ATOM 6428 C CA . LEU B 1 312 ? 25.281 -11.312 5.012 1 97.88 312 LEU B CA 1
ATOM 6429 C C . LEU B 1 312 ? 25.594 -11.062 6.484 1 97.88 312 LEU B C 1
ATOM 6431 O O . LEU B 1 312 ? 25.562 -9.922 6.945 1 97.88 312 LEU B O 1
ATOM 6435 N N . PRO B 1 313 ? 25.969 -12.07 7.242 1 97.62 313 PRO B N 1
ATOM 6436 C CA . PRO B 1 313 ? 26.344 -11.797 8.633 1 97.62 313 PRO B CA 1
ATOM 6437 C C . PRO B 1 313 ? 27.578 -10.906 8.734 1 97.62 313 PRO B C 1
ATOM 6439 O O . PRO B 1 313 ? 27.672 -10.078 9.648 1 97.62 313 PRO B O 1
ATOM 6442 N N . MET B 1 314 ? 28.531 -11.086 7.859 1 97.12 314 MET B N 1
ATOM 6443 C CA . MET B 1 314 ? 29.703 -10.219 7.844 1 97.12 314 MET B CA 1
ATOM 6444 C C . MET B 1 314 ? 29.312 -8.766 7.605 1 97.12 314 MET B C 1
ATOM 6446 O O . MET B 1 314 ? 29.828 -7.863 8.266 1 97.12 314 MET B O 1
ATOM 6450 N N . MET B 1 315 ? 28.438 -8.594 6.672 1 98.12 315 MET B N 1
ATOM 6451 C CA . MET B 1 315 ? 27.938 -7.254 6.402 1 98.12 315 MET B CA 1
ATOM 6452 C C . MET B 1 315 ? 27.203 -6.691 7.617 1 98.12 315 MET B C 1
ATOM 6454 O O . MET B 1 315 ? 27.328 -5.508 7.93 1 98.12 315 MET B O 1
ATOM 6458 N N . THR B 1 316 ? 26.453 -7.547 8.289 1 97.94 316 THR B N 1
ATOM 6459 C CA . THR B 1 316 ? 25.703 -7.145 9.477 1 97.94 316 THR B CA 1
ATOM 6460 C C . THR B 1 316 ? 26.641 -6.695 10.586 1 97.94 316 THR B C 1
ATOM 6462 O O . THR B 1 316 ? 26.422 -5.652 11.203 1 97.94 316 THR B O 1
ATOM 6465 N N . VAL B 1 317 ? 27.656 -7.441 10.805 1 97.31 317 VAL B N 1
ATOM 6466 C CA . VAL B 1 317 ? 28.641 -7.09 11.82 1 97.31 317 VAL B CA 1
ATOM 6467 C C . VAL B 1 317 ? 29.312 -5.77 11.461 1 97.31 317 VAL B C 1
ATOM 6469 O O . VAL B 1 317 ? 29.531 -4.918 12.328 1 97.31 317 VAL B O 1
ATOM 6472 N N . GLY B 1 318 ? 29.641 -5.594 10.195 1 96.38 318 GLY B N 1
ATOM 6473 C CA . GLY B 1 318 ? 30.203 -4.336 9.742 1 96.38 318 GLY B CA 1
ATOM 6474 C C . GLY B 1 318 ? 29.281 -3.146 9.984 1 96.38 318 GLY B C 1
ATOM 6475 O O . GLY B 1 318 ? 29.719 -2.115 10.492 1 96.38 318 GLY B O 1
ATOM 6476 N N . ALA B 1 319 ? 28.047 -3.303 9.609 1 96.81 319 ALA B N 1
ATOM 6477 C CA . ALA B 1 319 ? 27.078 -2.223 9.789 1 96.81 319 ALA B CA 1
ATOM 6478 C C . ALA B 1 319 ? 26.875 -1.899 11.266 1 96.81 319 ALA B C 1
ATOM 6480 O O . ALA B 1 319 ? 26.781 -0.729 11.641 1 96.81 319 ALA B O 1
ATOM 6481 N N . LEU B 1 320 ? 26.812 -2.939 12.102 1 95.81 320 LEU B N 1
ATOM 6482 C CA . LEU B 1 320 ? 26.641 -2.73 13.539 1 95.81 320 LEU B CA 1
ATOM 6483 C C . LEU B 1 320 ? 27.859 -2.027 14.133 1 95.81 320 LEU B C 1
ATOM 6485 O O . LEU B 1 320 ? 27.703 -1.11 14.945 1 95.81 320 LEU B O 1
ATOM 6489 N N . ALA B 1 321 ? 29.031 -2.467 13.773 1 95.44 321 ALA B N 1
ATOM 6490 C CA . ALA B 1 321 ? 30.25 -1.813 14.227 1 95.44 321 ALA B CA 1
ATOM 6491 C C . ALA B 1 321 ? 30.281 -0.347 13.805 1 95.44 321 ALA B C 1
ATOM 6493 O O . ALA B 1 321 ? 30.672 0.522 14.586 1 95.44 321 ALA B O 1
ATOM 6494 N N . GLY B 1 322 ? 29.906 -0.126 12.586 1 94.06 322 GLY B N 1
ATOM 6495 C CA . GLY B 1 322 ? 29.844 1.249 12.117 1 94.06 322 GLY B CA 1
ATOM 6496 C C . GLY B 1 322 ? 28.875 2.102 12.914 1 94.06 322 GLY B C 1
ATOM 6497 O O . GLY B 1 322 ? 29.172 3.258 13.227 1 94.06 322 GLY B O 1
ATOM 6498 N N . THR B 1 323 ? 27.75 1.574 13.227 1 91.88 323 THR B N 1
ATOM 6499 C CA . THR B 1 323 ? 26.734 2.297 14 1 91.88 323 THR B CA 1
ATOM 6500 C C . THR B 1 323 ? 27.266 2.611 15.398 1 91.88 323 THR B C 1
ATOM 6502 O O . THR B 1 323 ? 27.016 3.695 15.93 1 91.88 323 THR B O 1
ATOM 6505 N N . VAL B 1 324 ? 27.938 1.629 16 1 91.25 324 VAL B N 1
ATOM 6506 C CA . VAL B 1 324 ? 28.516 1.842 17.328 1 91.25 324 VAL B CA 1
ATOM 6507 C C . VAL B 1 324 ? 29.562 2.959 17.25 1 91.25 324 VAL B C 1
ATOM 6509 O O . VAL B 1 324 ? 29.625 3.816 18.141 1 91.25 324 VAL B O 1
ATOM 6512 N N . ILE B 1 325 ? 30.297 3.018 16.203 1 90.81 325 ILE B N 1
ATOM 6513 C CA . ILE B 1 325 ? 31.344 4.031 16.031 1 90.81 325 ILE B CA 1
ATOM 6514 C C . ILE B 1 325 ? 30.688 5.398 15.828 1 90.81 325 ILE B C 1
ATOM 6516 O O . ILE B 1 325 ? 31.203 6.41 16.312 1 90.81 325 ILE B O 1
ATOM 6520 N N . HIS B 1 326 ? 29.641 5.449 15.062 1 86.25 326 HIS B N 1
ATOM 6521 C CA . HIS B 1 326 ? 28.891 6.691 14.922 1 86.25 326 HIS B CA 1
ATOM 6522 C C . HIS B 1 326 ? 28.5 7.262 16.281 1 86.25 326 HIS B C 1
ATOM 6524 O O . HIS B 1 326 ? 28.594 8.469 16.5 1 86.25 326 HIS B O 1
ATOM 6530 N N . GLY B 1 327 ? 28.031 6.375 17.141 1 81.56 327 GLY B N 1
ATOM 6531 C CA . GLY B 1 327 ? 27.609 6.797 18.469 1 81.56 327 GLY B CA 1
ATOM 6532 C C . GLY B 1 327 ? 28.766 7.312 19.328 1 81.56 327 GLY B C 1
ATOM 6533 O O . GLY B 1 327 ? 28.578 8.203 20.156 1 81.56 327 GLY B O 1
ATOM 6534 N N . LEU B 1 328 ? 29.859 6.789 18.984 1 80.31 328 LEU B N 1
ATOM 6535 C CA . LEU B 1 328 ? 31.031 7.18 19.75 1 80.31 328 LEU B CA 1
ATOM 6536 C C . LEU B 1 328 ? 31.594 8.508 19.25 1 80.31 328 LEU B C 1
ATOM 6538 O O . LEU B 1 328 ? 32.219 9.242 20.016 1 80.31 328 LEU B O 1
ATOM 6542 N N . GLU B 1 329 ? 31.406 8.812 17.891 1 75.06 329 GLU B N 1
ATOM 6543 C CA . GLU B 1 329 ? 31.922 10.047 17.297 1 75.06 329 GLU B CA 1
ATOM 6544 C C . GLU B 1 329 ? 31.016 11.234 17.625 1 75.06 329 GLU B C 1
ATOM 6546 O O . GLU B 1 329 ? 29.797 11.148 17.469 1 75.06 329 GLU B O 1
ATOM 6551 N N . GLU B 1 330 ? 30.859 11.812 18.734 1 64.12 330 GLU B N 1
ATOM 6552 C CA . GLU B 1 330 ? 30.062 12.945 19.188 1 64.12 330 GLU B CA 1
ATOM 6553 C C . GLU B 1 330 ? 29.875 13.977 18.078 1 64.12 330 GLU B C 1
ATOM 6555 O O . GLU B 1 330 ? 30.5 15.031 18.094 1 64.12 330 GLU B O 1
ATOM 6560 N N . ARG B 1 331 ? 29.484 13.625 16.844 1 61.09 331 ARG B N 1
ATOM 6561 C CA . ARG B 1 331 ? 29.172 14.656 15.859 1 61.09 331 ARG B CA 1
ATOM 6562 C C . ARG B 1 331 ? 27.75 15.164 16.016 1 61.09 331 ARG B C 1
ATOM 6564 O O . ARG B 1 331 ? 26.875 14.43 16.484 1 61.09 331 ARG B O 1
ATOM 6571 N N . GLU B 1 332 ? 27.672 16.438 15.812 1 59.97 332 GLU B N 1
ATOM 6572 C CA . GLU B 1 332 ? 26.344 17.047 15.938 1 59.97 332 GLU B CA 1
ATOM 6573 C C . GLU B 1 332 ? 25.422 16.609 14.805 1 59.97 332 GLU B C 1
ATOM 6575 O O . GLU B 1 332 ? 25.875 16.391 13.68 1 59.97 332 GLU B O 1
ATOM 6580 N N . LEU B 1 333 ? 24.281 16.078 15.148 1 59.38 333 LEU B N 1
ATOM 6581 C CA . LEU B 1 333 ? 23.25 15.688 14.188 1 59.38 333 LEU B CA 1
ATOM 6582 C C . LEU B 1 333 ? 22.797 16.891 13.359 1 59.38 333 LEU B C 1
ATOM 6584 O O . LEU B 1 333 ? 22.672 18 13.883 1 59.38 333 LEU B O 1
ATOM 6588 N N . ASP B 1 334 ? 23.031 16.797 12.094 1 57.44 334 ASP B N 1
ATOM 6589 C CA . ASP B 1 334 ? 22.547 17.844 11.203 1 57.44 334 ASP B CA 1
ATOM 6590 C C . ASP B 1 334 ? 21.062 18.094 11.43 1 57.44 334 ASP B C 1
ATOM 6592 O O . ASP B 1 334 ? 20.234 17.203 11.227 1 57.44 334 ASP B O 1
ATOM 6596 N N . THR B 1 335 ? 20.703 19.062 12.289 1 54.69 335 THR B N 1
ATOM 6597 C CA . THR B 1 335 ? 19.344 19.438 12.609 1 54.69 335 THR B CA 1
ATOM 6598 C C . THR B 1 335 ? 18.656 20.047 11.391 1 54.69 335 THR B C 1
ATOM 6600 O O . THR B 1 335 ? 17.453 20.328 11.43 1 54.69 335 THR B O 1
ATOM 6603 N N . LEU B 1 336 ? 19.453 20.344 10.289 1 52.34 336 LEU B N 1
ATOM 6604 C CA . LEU B 1 336 ? 18.766 21.031 9.211 1 52.34 336 LEU B CA 1
ATOM 6605 C C . LEU B 1 336 ? 17.922 20.062 8.383 1 52.34 336 LEU B C 1
ATOM 6607 O O . LEU B 1 336 ? 18.438 19.047 7.895 1 52.34 336 LEU B O 1
ATOM 6611 N N . LYS B 1 337 ? 16.688 20.172 8.656 1 56.28 337 LYS B N 1
ATOM 6612 C CA . LYS B 1 337 ? 15.711 19.406 7.887 1 56.28 337 LYS B CA 1
ATOM 6613 C C . LYS B 1 337 ? 15.914 19.609 6.387 1 56.28 337 LYS B C 1
ATOM 6615 O O . LYS B 1 337 ? 15.617 20.672 5.848 1 56.28 337 LYS B O 1
ATOM 6620 N N . ASN B 1 338 ? 16.828 18.906 5.672 1 61.44 338 ASN B N 1
ATOM 6621 C CA . ASN B 1 338 ? 16.938 18.844 4.219 1 61.44 338 ASN B CA 1
ATOM 6622 C C . ASN B 1 338 ? 15.906 17.906 3.604 1 61.44 338 ASN B C 1
ATOM 6624 O O . ASN B 1 338 ? 15.961 16.703 3.805 1 61.44 338 ASN B O 1
ATOM 6628 N N . PRO B 1 339 ? 14.836 18.5 3.033 1 65.12 339 PRO B N 1
ATOM 6629 C CA . PRO B 1 339 ? 13.773 17.672 2.457 1 65.12 339 PRO B CA 1
ATOM 6630 C C . PRO B 1 339 ? 14.297 16.594 1.522 1 65.12 339 PRO B C 1
ATOM 6632 O O . PRO B 1 339 ? 13.703 15.523 1.411 1 65.12 339 PRO B O 1
ATOM 6635 N N . THR B 1 340 ? 15.43 16.844 0.886 1 66.88 340 THR B N 1
ATOM 6636 C CA . THR B 1 340 ? 16.016 15.852 -0.012 1 66.88 340 THR B CA 1
ATOM 6637 C C . THR B 1 340 ? 16.531 14.648 0.772 1 66.88 340 THR B C 1
ATOM 6639 O O . THR B 1 340 ? 16.391 13.508 0.333 1 66.88 340 THR B O 1
ATOM 6642 N N . ARG B 1 341 ? 17.031 14.961 1.915 1 74.12 341 ARG B N 1
ATOM 6643 C CA . ARG B 1 341 ? 17.547 13.883 2.748 1 74.12 341 ARG B CA 1
ATOM 6644 C C . ARG B 1 341 ? 16.406 13.031 3.301 1 74.12 341 ARG B C 1
ATOM 6646 O O . ARG B 1 341 ? 16.531 11.805 3.393 1 74.12 341 ARG B O 1
ATOM 6653 N N . SER B 1 342 ? 15.344 13.711 3.58 1 77.5 342 SER B N 1
ATOM 6654 C CA . SER B 1 342 ? 14.195 12.961 4.078 1 77.5 342 SER B CA 1
ATOM 6655 C C . SER B 1 342 ? 13.609 12.062 2.998 1 77.5 342 SER B C 1
ATOM 6657 O O . SER B 1 342 ? 13.195 10.938 3.279 1 77.5 342 SER B O 1
ATOM 6659 N N . LEU B 1 343 ? 13.664 12.539 1.815 1 76.56 343 LEU B N 1
ATOM 6660 C CA . LEU B 1 343 ? 13.164 11.734 0.703 1 76.56 343 LEU B CA 1
ATOM 6661 C C . LEU B 1 343 ? 14.078 10.539 0.442 1 76.56 343 LEU B C 1
ATOM 6663 O O . LEU B 1 343 ? 13.602 9.445 0.145 1 76.56 343 LEU B O 1
ATOM 6667 N N . ASP B 1 344 ? 15.352 10.758 0.644 1 78.88 344 ASP B N 1
ATOM 6668 C CA . ASP B 1 344 ? 16.312 9.68 0.445 1 78.88 344 ASP B CA 1
ATOM 6669 C C . ASP B 1 344 ? 16.109 8.578 1.485 1 78.88 344 ASP B C 1
ATOM 6671 O O . ASP B 1 344 ? 16.203 7.391 1.166 1 78.88 344 ASP B O 1
ATOM 6675 N N . VAL B 1 345 ? 15.883 9.008 2.627 1 83.94 345 VAL B N 1
ATOM 6676 C CA . VAL B 1 345 ? 15.68 8.047 3.703 1 83.94 345 VAL B CA 1
ATOM 6677 C C . VAL B 1 345 ? 14.398 7.25 3.445 1 83.94 345 VAL B C 1
ATOM 6679 O O . VAL B 1 345 ? 14.375 6.031 3.617 1 83.94 345 VAL B O 1
ATOM 6682 N N . ILE B 1 346 ? 13.43 7.895 2.928 1 82.25 346 ILE B N 1
ATOM 6683 C CA . ILE B 1 346 ? 12.156 7.246 2.646 1 82.25 346 ILE B CA 1
ATOM 6684 C C . ILE B 1 346 ? 12.312 6.277 1.479 1 82.25 346 ILE B C 1
ATOM 6686 O O . ILE B 1 346 ? 11.773 5.168 1.507 1 82.25 346 ILE B O 1
ATOM 6690 N N . LEU B 1 347 ? 13.047 6.688 0.523 1 82.44 347 LEU B N 1
ATOM 6691 C CA . LEU B 1 347 ? 13.273 5.824 -0.632 1 82.44 347 LEU B CA 1
ATOM 6692 C C . LEU B 1 347 ? 14.094 4.602 -0.245 1 82.44 347 LEU B C 1
ATOM 6694 O O . LEU B 1 347 ? 13.812 3.49 -0.702 1 82.44 347 LEU B O 1
ATOM 6698 N N . LEU B 1 348 ? 15.023 4.824 0.614 1 88 348 LEU B N 1
ATOM 6699 C CA . LEU B 1 348 ? 15.867 3.727 1.083 1 88 348 LEU B CA 1
ATOM 6700 C C . LEU B 1 348 ? 15.047 2.725 1.891 1 88 348 LEU B C 1
ATOM 6702 O O . LEU B 1 348 ? 15.102 1.521 1.629 1 88 348 LEU B O 1
ATOM 6706 N N . MET B 1 349 ? 14.297 3.195 2.785 1 88.56 349 MET B N 1
ATOM 6707 C CA . MET B 1 349 ? 13.477 2.332 3.631 1 88.56 349 MET B CA 1
ATOM 6708 C C . MET B 1 349 ? 12.383 1.651 2.814 1 88.56 349 MET B C 1
ATOM 6710 O O . MET B 1 349 ? 12.094 0.471 3.02 1 88.56 349 MET B O 1
ATOM 6714 N N . GLY B 1 350 ? 11.812 2.396 1.902 1 88.12 350 GLY B N 1
ATOM 6715 C CA . GLY B 1 350 ? 10.773 1.842 1.047 1 88.12 350 GLY B CA 1
ATOM 6716 C C . GLY B 1 350 ? 11.281 0.75 0.124 1 88.12 350 GLY B C 1
ATOM 6717 O O . GLY B 1 350 ? 10.602 -0.251 -0.097 1 88.12 350 GLY B O 1
ATOM 6718 N N . ALA B 1 351 ? 12.438 0.901 -0.368 1 91.94 351 ALA B N 1
ATOM 6719 C CA . ALA B 1 351 ? 13.016 -0.084 -1.275 1 91.94 351 ALA B CA 1
ATOM 6720 C C . ALA B 1 351 ? 13.391 -1.363 -0.531 1 91.94 351 ALA B C 1
ATOM 6722 O O . ALA B 1 351 ? 13.359 -2.455 -1.105 1 91.94 351 ALA B O 1
ATOM 6723 N N . ALA B 1 352 ? 13.75 -1.252 0.729 1 93.56 352 ALA B N 1
ATOM 6724 C CA . ALA B 1 352 ? 14.141 -2.412 1.525 1 93.56 352 ALA B CA 1
ATOM 6725 C C . ALA B 1 352 ? 12.953 -3.336 1.771 1 93.56 352 ALA B C 1
ATOM 6727 O O . ALA B 1 352 ? 13.133 -4.523 2.061 1 93.56 352 ALA B O 1
ATOM 6728 N N . LEU B 1 353 ? 11.742 -2.848 1.598 1 92.25 353 LEU B N 1
ATOM 6729 C CA . LEU B 1 353 ? 10.539 -3.619 1.896 1 92.25 353 LEU B CA 1
ATOM 6730 C C . LEU B 1 353 ? 10.352 -4.746 0.883 1 92.25 353 LEU B C 1
ATOM 6732 O O . LEU B 1 353 ? 9.758 -5.773 1.197 1 92.25 353 LEU B O 1
ATOM 6736 N N . GLY B 1 354 ? 10.914 -4.535 -0.289 1 92.5 354 GLY B N 1
ATOM 6737 C CA . GLY B 1 354 ? 10.781 -5.562 -1.311 1 92.5 354 GLY B CA 1
ATOM 6738 C C . GLY B 1 354 ? 11.453 -6.871 -0.93 1 92.5 354 GLY B C 1
ATOM 6739 O O . GLY B 1 354 ? 10.789 -7.906 -0.837 1 92.5 354 GLY B O 1
ATOM 6740 N N . GLN B 1 355 ? 12.68 -6.824 -0.586 1 92.69 355 GLN B N 1
ATOM 6741 C CA . GLN B 1 355 ? 13.414 -8.031 -0.227 1 92.69 355 GLN B CA 1
ATOM 6742 C C . GLN B 1 355 ? 12.969 -8.562 1.131 1 92.69 355 GLN B C 1
ATOM 6744 O O . GLN B 1 355 ? 12.953 -9.773 1.353 1 92.69 355 GLN B O 1
ATOM 6749 N N . ILE B 1 356 ? 12.641 -7.699 1.997 1 94.5 356 ILE B N 1
ATOM 6750 C CA . ILE B 1 356 ? 12.141 -8.125 3.299 1 94.5 356 ILE B CA 1
ATOM 6751 C C . ILE B 1 356 ? 10.828 -8.883 3.121 1 94.5 356 ILE B C 1
ATOM 6753 O O . ILE B 1 356 ? 10.602 -9.914 3.762 1 94.5 356 ILE B O 1
ATOM 6757 N N . GLY B 1 357 ? 10.039 -8.383 2.217 1 94.06 357 GLY B N 1
ATOM 6758 C CA . GLY B 1 357 ? 8.789 -9.062 1.912 1 94.06 357 GLY B CA 1
ATOM 6759 C C . GLY B 1 357 ? 8.984 -10.461 1.358 1 94.06 357 GLY B C 1
ATOM 6760 O O . GLY B 1 357 ? 8.367 -11.414 1.834 1 94.06 357 GLY B O 1
ATOM 6761 N N . ILE B 1 358 ? 9.859 -10.594 0.366 1 93.62 358 ILE B N 1
ATOM 6762 C CA . ILE B 1 358 ? 10.141 -11.906 -0.216 1 93.62 358 ILE B CA 1
ATOM 6763 C C . ILE B 1 358 ? 10.648 -12.852 0.868 1 93.62 358 ILE B C 1
ATOM 6765 O O . ILE B 1 358 ? 10.258 -14.023 0.916 1 93.62 358 ILE B O 1
ATOM 6769 N N . SER B 1 359 ? 11.461 -12.32 1.739 1 95.56 359 SER B N 1
ATOM 6770 C CA . SER B 1 359 ? 12.07 -13.133 2.791 1 95.56 359 SER B CA 1
ATOM 6771 C C . SER B 1 359 ? 11.016 -13.656 3.76 1 95.56 359 SER B C 1
ATOM 6773 O O . SER B 1 359 ? 11.039 -14.828 4.141 1 95.56 359 SER B O 1
ATOM 6775 N N . TYR B 1 360 ? 10.141 -12.867 4.141 1 95.75 360 TYR B N 1
ATOM 6776 C CA . TYR B 1 360 ? 9.117 -13.32 5.07 1 95.75 360 TYR B CA 1
ATOM 6777 C C . TYR B 1 360 ? 8.219 -14.359 4.422 1 95.75 360 TYR B C 1
ATOM 6779 O O . TYR B 1 360 ? 7.82 -15.336 5.066 1 95.75 360 TYR B O 1
ATOM 6787 N N . PHE B 1 361 ? 7.84 -14.172 3.148 1 94.81 361 PHE B N 1
ATOM 6788 C CA . PHE B 1 361 ? 7.043 -15.172 2.453 1 94.81 361 PHE B CA 1
ATOM 6789 C C . PHE B 1 361 ? 7.805 -16.484 2.352 1 94.81 361 PHE B C 1
ATOM 6791 O O . PHE B 1 361 ? 7.219 -17.562 2.488 1 94.81 361 PHE B O 1
ATOM 6798 N N . SER B 1 362 ? 9.102 -16.391 2.141 1 93.62 362 SER B N 1
ATOM 6799 C CA . SER B 1 362 ? 9.922 -17.594 2.078 1 93.62 362 SER B CA 1
ATOM 6800 C C . SER B 1 362 ? 10.016 -18.266 3.443 1 93.62 362 SER B C 1
ATOM 6802 O O . SER B 1 362 ? 9.914 -19.5 3.541 1 93.62 362 SER B O 1
ATOM 6804 N N . ILE B 1 363 ? 10.18 -17.516 4.461 1 94.5 363 ILE B N 1
ATOM 6805 C CA . ILE B 1 363 ? 10.297 -18.047 5.812 1 94.5 363 ILE B CA 1
ATOM 6806 C C . ILE B 1 363 ? 9.039 -18.828 6.172 1 94.5 363 ILE B C 1
ATOM 6808 O O . ILE B 1 363 ? 9.117 -19.969 6.645 1 94.5 363 ILE B O 1
ATOM 6812 N N . VAL B 1 364 ? 7.891 -18.297 5.91 1 93.06 364 VAL B N 1
ATOM 6813 C CA . VAL B 1 364 ? 6.633 -18.938 6.273 1 93.06 364 VAL B CA 1
ATOM 6814 C C . VAL B 1 364 ? 6.457 -20.219 5.465 1 93.06 364 VAL B C 1
ATOM 6816 O O . VAL B 1 364 ? 6.059 -21.25 6.008 1 93.06 364 VAL B O 1
ATOM 6819 N N . ALA B 1 365 ? 6.773 -20.172 4.18 1 92.94 365 ALA B N 1
ATOM 6820 C CA . ALA B 1 365 ? 6.633 -21.344 3.328 1 92.94 365 ALA B CA 1
ATOM 6821 C C . ALA B 1 365 ? 7.566 -22.469 3.777 1 92.94 365 ALA B C 1
ATOM 6823 O O . ALA B 1 365 ? 7.168 -23.625 3.844 1 92.94 365 ALA B O 1
ATOM 6824 N N . ILE B 1 366 ? 8.789 -22.125 4.152 1 92.62 366 ILE B N 1
ATOM 6825 C CA . ILE B 1 366 ? 9.789 -23.125 4.535 1 92.62 366 ILE B CA 1
ATOM 6826 C C . ILE B 1 366 ? 9.43 -23.719 5.895 1 92.62 366 ILE B C 1
ATOM 6828 O O . ILE B 1 366 ? 9.492 -24.938 6.074 1 92.62 366 ILE B O 1
ATOM 6832 N N . VAL B 1 367 ? 9.023 -22.906 6.805 1 91.31 367 VAL B N 1
ATOM 6833 C CA . VAL B 1 367 ? 8.703 -23.375 8.156 1 91.31 367 VAL B CA 1
ATOM 6834 C C . VAL B 1 367 ? 7.441 -24.234 8.117 1 91.31 367 VAL B C 1
ATOM 6836 O O . VAL B 1 367 ? 7.336 -25.219 8.844 1 91.31 367 VAL B O 1
ATOM 6839 N N . ALA B 1 368 ? 6.547 -23.891 7.227 1 90.25 368 ALA B N 1
ATOM 6840 C CA . ALA B 1 368 ? 5.297 -24.641 7.125 1 90.25 368 ALA B CA 1
ATOM 6841 C C . ALA B 1 368 ? 5.523 -26 6.488 1 90.25 368 ALA B C 1
ATOM 6843 O O . ALA B 1 368 ? 4.781 -26.953 6.758 1 90.25 368 ALA B O 1
ATOM 6844 N N . THR B 1 369 ? 6.453 -26.188 5.551 1 87.62 369 THR B N 1
ATOM 6845 C CA . THR B 1 369 ? 6.684 -27.453 4.859 1 87.62 369 THR B CA 1
ATOM 6846 C C . THR B 1 369 ? 7.766 -28.266 5.566 1 87.62 369 THR B C 1
ATOM 6848 O O . THR B 1 369 ? 8.086 -29.375 5.145 1 87.62 369 THR B O 1
ATOM 6851 N N . ASN B 1 370 ? 8.164 -27.984 6.867 1 75.06 370 ASN B N 1
ATOM 6852 C CA . ASN B 1 370 ? 9.125 -28.672 7.727 1 75.06 370 ASN B CA 1
ATOM 6853 C C . ASN B 1 370 ? 10.508 -28.703 7.09 1 75.06 370 ASN B C 1
ATOM 6855 O O . ASN B 1 370 ? 10.82 -29.625 6.332 1 75.06 370 ASN B O 1
ATOM 6859 N N . PRO B 1 371 ? 11.289 -27.938 7.473 1 67 371 PRO B N 1
ATOM 6860 C CA . PRO B 1 371 ? 12.625 -27.75 6.902 1 67 371 PRO B CA 1
ATOM 6861 C C . PRO B 1 371 ? 13.586 -28.875 7.277 1 67 371 PRO B C 1
ATOM 6863 O O . PRO B 1 371 ? 14.227 -28.828 8.328 1 67 371 PRO B O 1
ATOM 6866 N N . GLY B 1 372 ? 13.461 -29.906 6.602 1 78.06 372 GLY B N 1
ATOM 6867 C CA . GLY B 1 372 ? 14.43 -30.938 6.926 1 78.06 372 GLY B CA 1
ATOM 6868 C C . GLY B 1 372 ? 15.617 -30.969 5.984 1 78.06 372 GLY B C 1
ATOM 6869 O O . GLY B 1 372 ? 16.734 -31.266 6.395 1 78.06 372 GLY B O 1
ATOM 6870 N N . ASP B 1 373 ? 15.516 -30.484 4.91 1 86.56 373 ASP B N 1
ATOM 6871 C CA . ASP B 1 373 ? 16.578 -30.578 3.904 1 86.56 373 ASP B CA 1
ATOM 6872 C C . ASP B 1 373 ? 17.594 -29.438 4.078 1 86.56 373 ASP B C 1
ATOM 6874 O O . ASP B 1 373 ? 17.25 -28.375 4.602 1 86.56 373 ASP B O 1
ATOM 6878 N N . LEU B 1 374 ? 18.828 -29.766 3.779 1 90.38 374 LEU B N 1
ATOM 6879 C CA . LEU B 1 374 ? 19.922 -28.812 3.895 1 90.38 374 LEU B CA 1
ATOM 6880 C C . LEU B 1 374 ? 19.609 -27.531 3.115 1 90.38 374 LEU B C 1
ATOM 6882 O O . LEU B 1 374 ? 19.859 -26.422 3.604 1 90.38 374 LEU B O 1
ATOM 6886 N N . LEU B 1 375 ? 19.078 -27.719 1.981 1 89.38 375 LEU B N 1
ATOM 6887 C CA . LEU B 1 375 ? 18.781 -26.562 1.134 1 89.38 375 LEU B CA 1
ATOM 6888 C C . LEU B 1 375 ? 17.734 -25.672 1.787 1 89.38 375 LEU B C 1
ATOM 6890 O O . LEU B 1 375 ? 17.844 -24.438 1.723 1 89.38 375 LEU B O 1
ATOM 6894 N N . ASP B 1 376 ? 16.797 -26.234 2.443 1 90.56 376 ASP B N 1
ATOM 6895 C CA . ASP B 1 376 ? 15.75 -25.453 3.117 1 90.56 376 ASP B CA 1
ATOM 6896 C C . ASP B 1 376 ? 16.312 -24.703 4.32 1 90.56 376 ASP B C 1
ATOM 6898 O O . ASP B 1 376 ? 15.938 -23.547 4.566 1 90.56 376 ASP B O 1
ATOM 6902 N N . ARG B 1 377 ? 17.203 -25.375 5.023 1 93.25 377 ARG B N 1
ATOM 6903 C CA . ARG B 1 377 ? 17.828 -24.719 6.168 1 93.25 377 ARG B CA 1
ATOM 6904 C C . ARG B 1 377 ? 18.688 -23.547 5.723 1 93.25 377 ARG B C 1
ATOM 6906 O O . ARG B 1 377 ? 18.703 -22.5 6.363 1 93.25 377 ARG B O 1
ATOM 6913 N N . LEU B 1 378 ? 19.391 -23.781 4.656 1 92.94 378 LEU B N 1
ATOM 6914 C CA . LEU B 1 378 ? 20.234 -22.719 4.117 1 92.94 378 LEU B CA 1
ATOM 6915 C C . LEU B 1 378 ? 19.375 -21.562 3.611 1 92.94 378 LEU B C 1
ATOM 6917 O O . LEU B 1 378 ? 19.719 -20.391 3.826 1 92.94 378 LEU B O 1
ATOM 6921 N N . SER B 1 379 ? 18.297 -21.922 2.963 1 92.12 379 SER B N 1
ATOM 6922 C CA . SER B 1 379 ? 17.391 -20.891 2.461 1 92.12 379 SER B CA 1
ATOM 6923 C C . SER B 1 379 ? 16.75 -20.109 3.604 1 92.12 379 SER B C 1
ATOM 6925 O O . SER B 1 379 ? 16.547 -18.906 3.502 1 92.12 379 SER B O 1
ATOM 6927 N N . LEU B 1 380 ? 16.422 -20.797 4.656 1 94.12 380 LEU B N 1
ATOM 6928 C CA . LEU B 1 380 ? 15.852 -20.156 5.832 1 94.12 380 LEU B CA 1
ATOM 6929 C C . LEU B 1 380 ? 16.859 -19.203 6.473 1 94.12 380 LEU B C 1
ATOM 6931 O O . LEU B 1 380 ? 16.516 -18.078 6.809 1 94.12 380 LEU B O 1
ATOM 6935 N N . THR B 1 381 ? 18.047 -19.656 6.629 1 95.75 381 THR B N 1
ATOM 6936 C CA . THR B 1 381 ? 19.109 -18.828 7.207 1 95.75 381 THR B CA 1
ATOM 6937 C C . THR B 1 381 ? 19.375 -17.609 6.324 1 95.75 381 THR B C 1
ATOM 6939 O O . THR B 1 381 ? 19.609 -16.516 6.832 1 95.75 381 THR B O 1
ATOM 6942 N N . TYR B 1 382 ? 19.344 -17.859 5.078 1 94.69 382 TYR B N 1
ATOM 6943 C CA . TYR B 1 382 ? 19.531 -16.766 4.121 1 94.69 382 TYR B CA 1
ATOM 6944 C C . TYR B 1 382 ? 18.453 -15.703 4.297 1 94.69 382 TYR B C 1
ATOM 6946 O O . TYR B 1 382 ? 18.766 -14.516 4.387 1 94.69 382 TYR B O 1
ATOM 6954 N N . ALA B 1 383 ? 17.203 -16.125 4.367 1 95.06 383 ALA B N 1
ATOM 6955 C CA . ALA B 1 383 ? 16.078 -15.188 4.484 1 95.06 383 ALA B CA 1
ATOM 6956 C C . ALA B 1 383 ? 16.156 -14.391 5.785 1 95.06 383 ALA B C 1
ATOM 6958 O O . ALA B 1 383 ? 15.969 -13.172 5.789 1 95.06 383 ALA B O 1
ATOM 6959 N N . VAL B 1 384 ? 16.469 -15.023 6.836 1 96.06 384 VAL B N 1
ATOM 6960 C CA . VAL B 1 384 ? 16.562 -14.359 8.133 1 96.06 384 VAL B CA 1
ATOM 6961 C C . VAL B 1 384 ? 17.734 -13.398 8.141 1 96.06 384 VAL B C 1
ATOM 6963 O O . VAL B 1 384 ? 17.625 -12.258 8.609 1 96.06 384 VAL B O 1
ATOM 6966 N N . SER B 1 385 ? 18.859 -13.867 7.613 1 97.31 385 SER B N 1
ATOM 6967 C CA . SER B 1 385 ? 20.047 -13.031 7.562 1 97.31 385 SER B CA 1
ATOM 6968 C C . SER B 1 385 ? 19.828 -11.797 6.699 1 97.31 385 SER B C 1
ATOM 6970 O O . SER B 1 385 ? 20.344 -10.719 6.996 1 97.31 385 SER B O 1
ATOM 6972 N N . LEU B 1 386 ? 19.078 -11.984 5.676 1 96.31 386 LEU B N 1
ATOM 6973 C CA . LEU B 1 386 ? 18.797 -10.875 4.77 1 96.31 386 LEU B CA 1
ATOM 6974 C C . LEU B 1 386 ? 17.984 -9.797 5.473 1 96.31 386 LEU B C 1
ATOM 6976 O O . LEU B 1 386 ? 18.266 -8.602 5.32 1 96.31 386 LEU B O 1
ATOM 6980 N N . ILE B 1 387 ? 17.016 -10.141 6.215 1 95.88 387 ILE B N 1
ATOM 6981 C CA . ILE B 1 387 ? 16.188 -9.203 6.957 1 95.88 387 ILE B CA 1
ATOM 6982 C C . ILE B 1 387 ? 17.047 -8.422 7.953 1 95.88 387 ILE B C 1
ATOM 6984 O O . ILE B 1 387 ? 16.984 -7.191 8 1 95.88 387 ILE B O 1
ATOM 6988 N N . ILE B 1 388 ? 17.844 -9.125 8.68 1 96.06 388 ILE B N 1
ATOM 6989 C CA . ILE B 1 388 ? 18.688 -8.5 9.695 1 96.06 388 ILE B CA 1
ATOM 6990 C C . ILE B 1 388 ? 19.688 -7.551 9.023 1 96.06 388 ILE B C 1
ATOM 6992 O O . ILE B 1 388 ? 19.922 -6.445 9.516 1 96.06 388 ILE B O 1
ATOM 6996 N N . GLN B 1 389 ? 20.234 -8 7.941 1 97.44 389 GLN B N 1
ATOM 6997 C CA . GLN B 1 389 ? 21.203 -7.188 7.23 1 97.44 389 GLN B CA 1
ATOM 6998 C C . GLN B 1 389 ? 20.578 -5.895 6.715 1 97.44 389 GLN B C 1
ATOM 7000 O O . GLN B 1 389 ? 21.188 -4.824 6.812 1 97.44 389 GLN B O 1
ATOM 7005 N N . HIS B 1 390 ? 19.375 -5.969 6.125 1 95.56 390 HIS B N 1
ATOM 7006 C CA . HIS B 1 390 ? 18.688 -4.777 5.637 1 95.56 390 HIS B CA 1
ATOM 7007 C C . HIS B 1 390 ? 18.406 -3.797 6.77 1 95.56 390 HIS B C 1
ATOM 7009 O O . HIS B 1 390 ? 18.625 -2.59 6.621 1 95.56 390 HIS B O 1
ATOM 7015 N N . ILE B 1 391 ? 18.047 -4.309 7.875 1 93.31 391 ILE B N 1
ATOM 7016 C CA . ILE B 1 391 ? 17.688 -3.465 9.016 1 93.31 391 ILE B CA 1
ATOM 7017 C C . ILE B 1 391 ? 18.938 -2.785 9.562 1 93.31 391 ILE B C 1
ATOM 7019 O O . ILE B 1 391 ? 18.953 -1.569 9.758 1 93.31 391 ILE B O 1
ATOM 7023 N N . THR B 1 392 ? 19.984 -3.506 9.797 1 94.94 392 THR B N 1
ATOM 7024 C CA . THR B 1 392 ? 21.219 -2.975 10.391 1 94.94 392 THR B CA 1
ATOM 7025 C C . THR B 1 392 ? 21.891 -1.998 9.438 1 94.94 392 THR B C 1
ATOM 7027 O O . THR B 1 392 ? 22.375 -0.941 9.859 1 94.94 392 THR B O 1
ATOM 7030 N N . GLN B 1 393 ? 21.938 -2.393 8.195 1 96.06 393 GLN B N 1
ATOM 7031 C CA . GLN B 1 393 ? 22.562 -1.503 7.223 1 96.06 393 GLN B CA 1
ATOM 7032 C C . GLN B 1 393 ? 21.781 -0.198 7.09 1 96.06 393 GLN B C 1
ATOM 7034 O O . GLN B 1 393 ? 22.375 0.875 6.957 1 96.06 393 GLN B O 1
ATOM 7039 N N . ASN B 1 394 ? 20.484 -0.258 7.094 1 93.38 394 ASN B N 1
ATOM 7040 C CA . ASN B 1 394 ? 19.656 0.944 7.035 1 93.38 394 ASN B CA 1
ATOM 7041 C C . ASN B 1 394 ? 19.938 1.873 8.211 1 93.38 394 ASN B C 1
ATOM 7043 O O . ASN B 1 394 ? 20.078 3.084 8.031 1 93.38 394 ASN B O 1
ATOM 7047 N N . ILE B 1 395 ? 20.031 1.284 9.359 1 91 395 ILE B N 1
ATOM 7048 C CA . ILE B 1 395 ? 20.297 2.088 10.547 1 91 395 ILE B CA 1
ATOM 7049 C C . ILE B 1 395 ? 21.672 2.762 10.406 1 91 395 ILE B C 1
ATOM 7051 O O . ILE B 1 395 ? 21.812 3.947 10.711 1 91 395 ILE B O 1
ATOM 7055 N N . PHE B 1 396 ? 22.656 2.102 9.938 1 93.69 396 PHE B N 1
ATOM 7056 C CA . PHE B 1 396 ? 24 2.627 9.75 1 93.69 396 PHE B CA 1
ATOM 7057 C C . PHE B 1 396 ? 24 3.787 8.766 1 93.69 396 PHE B C 1
ATOM 7059 O O . PHE B 1 396 ? 24.578 4.844 9.039 1 93.69 396 PHE B O 1
ATOM 7066 N N . ILE B 1 397 ? 23.344 3.598 7.645 1 92.19 397 ILE B N 1
ATOM 7067 C CA . ILE B 1 397 ? 23.328 4.602 6.586 1 92.19 397 ILE B CA 1
ATOM 7068 C C . ILE B 1 397 ? 22.562 5.832 7.047 1 92.19 397 ILE B C 1
ATOM 7070 O O . ILE B 1 397 ? 23.016 6.965 6.867 1 92.19 397 ILE B O 1
ATOM 7074 N N . ILE B 1 398 ? 21.359 5.617 7.625 1 88.06 398 ILE B N 1
ATOM 7075 C CA . ILE B 1 398 ? 20.5 6.723 8.039 1 88.06 398 ILE B CA 1
ATOM 7076 C C . ILE B 1 398 ? 21.203 7.543 9.117 1 88.06 398 ILE B C 1
ATOM 7078 O O . ILE B 1 398 ? 21.188 8.773 9.078 1 88.06 398 ILE B O 1
ATOM 7082 N N . GLU B 1 399 ? 21.875 6.914 10.039 1 86.88 399 GLU B N 1
ATOM 7083 C CA . GLU B 1 399 ? 22.609 7.621 11.078 1 86.88 399 GLU B CA 1
ATOM 7084 C C . GLU B 1 399 ? 23.797 8.375 10.5 1 86.88 399 GLU B C 1
ATOM 7086 O O . GLU B 1 399 ? 24.141 9.469 10.961 1 86.88 399 GLU B O 1
ATOM 7091 N N . GLY B 1 400 ? 24.391 7.828 9.586 1 85.62 400 GLY B N 1
ATOM 7092 C CA . GLY B 1 400 ? 25.516 8.477 8.945 1 85.62 400 GLY B CA 1
ATOM 7093 C C . GLY B 1 400 ? 25.141 9.703 8.148 1 85.62 400 GLY B C 1
ATOM 7094 O O . GLY B 1 400 ? 25.875 10.695 8.117 1 85.62 400 GLY B O 1
ATOM 7095 N N . LEU B 1 401 ? 23.984 9.648 7.523 1 80.75 401 LEU B N 1
ATOM 7096 C CA . LEU B 1 401 ? 23.516 10.758 6.695 1 80.75 401 LEU B CA 1
ATOM 7097 C C . LEU B 1 401 ? 23.047 11.914 7.562 1 80.75 401 LEU B C 1
ATOM 7099 O O . LEU B 1 401 ? 23.047 13.07 7.121 1 80.75 401 LEU B O 1
ATOM 7103 N N . HIS B 1 402 ? 22.625 11.695 8.688 1 77.12 402 HIS B N 1
ATOM 7104 C CA . HIS B 1 402 ? 22.109 12.742 9.57 1 77.12 402 HIS B CA 1
ATOM 7105 C C . HIS B 1 402 ? 23.25 13.398 10.344 1 77.12 402 HIS B C 1
ATOM 7107 O O . HIS B 1 402 ? 23.016 14.367 11.086 1 77.12 402 HIS B O 1
ATOM 7113 N N . ARG B 1 403 ? 24.406 13 10.109 1 74.88 403 ARG B N 1
ATOM 7114 C CA . ARG B 1 403 ? 25.531 13.609 10.812 1 74.88 403 ARG B CA 1
ATOM 7115 C C . ARG B 1 403 ? 26.234 14.648 9.938 1 74.88 403 ARG B C 1
ATOM 7117 O O . ARG B 1 403 ? 26.297 14.5 8.719 1 74.88 403 ARG B O 1
ATOM 7124 N N . GLN B 1 404 ? 26.547 15.859 10.453 1 64.31 404 GLN B N 1
ATOM 7125 C CA . GLN B 1 404 ? 27.172 16.984 9.75 1 64.31 404 GLN B CA 1
ATOM 7126 C C . GLN B 1 404 ? 28.547 16.594 9.211 1 64.31 404 GLN B C 1
ATOM 7128 O O . GLN B 1 404 ? 29.297 15.891 9.883 1 64.31 404 GLN B O 1
ATOM 7133 N N . PRO B 1 405 ? 28.766 17 7.93 1 61.78 405 PRO B N 1
ATOM 7134 C CA . PRO B 1 405 ? 30.109 16.75 7.414 1 61.78 405 PRO B CA 1
ATOM 7135 C C . PRO B 1 405 ? 31.188 17.516 8.188 1 61.78 405 PRO B C 1
ATOM 7137 O O . PRO B 1 405 ? 30.922 18.609 8.703 1 61.78 405 PRO B O 1
ATOM 7140 N N . LEU B 1 406 ? 32.156 16.984 8.711 1 55.5 406 LEU B N 1
ATOM 7141 C CA . LEU B 1 406 ? 33.25 17.688 9.375 1 55.5 406 LEU B CA 1
ATOM 7142 C C . LEU B 1 406 ? 33.969 18.625 8.406 1 55.5 406 LEU B C 1
ATOM 7144 O O . LEU B 1 406 ? 34.438 18.203 7.348 1 55.5 406 LEU B O 1
ATOM 7148 N N . VAL B 1 407 ? 33.5 19.875 8.312 1 50.47 407 VAL B N 1
ATOM 7149 C CA . VAL B 1 407 ? 34.281 20.875 7.582 1 50.47 407 VAL B CA 1
ATOM 7150 C C . VAL B 1 407 ? 35.75 20.828 8.023 1 50.47 407 VAL B C 1
ATOM 7152 O O . VAL B 1 407 ? 36.031 20.906 9.219 1 50.47 407 VAL B O 1
ATOM 7155 N N . GLU B 1 408 ? 36.562 20.234 7.355 1 45.44 408 GLU B N 1
ATOM 7156 C CA . GLU B 1 408 ? 37.969 20.484 7.625 1 45.44 408 GLU B CA 1
ATOM 7157 C C . GLU B 1 408 ? 38.25 21.984 7.797 1 45.44 408 GLU B C 1
ATOM 7159 O O . GLU B 1 408 ? 37.875 22.781 6.934 1 45.44 408 GLU B O 1
ATOM 7164 N N . ASN B 1 409 ? 38.188 22.578 8.898 1 38.97 409 ASN B N 1
ATOM 7165 C CA . ASN B 1 409 ? 38.688 23.938 9.023 1 38.97 409 ASN B CA 1
ATOM 7166 C C . ASN B 1 409 ? 40 24.109 8.234 1 38.97 409 ASN B C 1
ATOM 7168 O O . ASN B 1 409 ? 41 23.453 8.531 1 38.97 409 ASN B O 1
ATOM 7172 N N . PRO B 1 410 ? 39.906 24.656 7.031 1 40.12 410 PRO B N 1
ATOM 7173 C CA . PRO B 1 410 ? 41.188 24.984 6.375 1 40.12 410 PRO B CA 1
ATOM 7174 C C . PRO B 1 410 ? 42.156 25.719 7.301 1 40.12 410 PRO B C 1
ATOM 7176 O O . PRO B 1 410 ? 43.312 25.922 6.941 1 40.12 410 PRO B O 1
ATOM 7179 N N . ASP B 1 411 ? 41.656 26.562 8.211 1 38.19 411 ASP B N 1
ATOM 7180 C CA . ASP B 1 411 ? 42.5 27.594 8.789 1 38.19 411 ASP B CA 1
ATOM 7181 C C . ASP B 1 411 ? 43.656 26.969 9.602 1 38.19 411 ASP B C 1
ATOM 7183 O O . ASP B 1 411 ? 44.344 27.672 10.32 1 38.19 411 ASP B O 1
ATOM 7187 N N . THR B 1 412 ? 43.688 25.719 9.867 1 38.06 412 THR B N 1
ATOM 7188 C CA . THR B 1 412 ? 44.969 25.484 10.516 1 38.06 412 THR B CA 1
ATOM 7189 C C . THR B 1 412 ? 46.125 25.656 9.523 1 38.06 412 THR B C 1
ATOM 7191 O O . THR B 1 412 ? 46.594 24.672 8.93 1 38.06 412 THR B O 1
ATOM 7194 N N . SER B 1 413 ? 45.875 26.578 8.555 1 34.56 413 SER B N 1
ATOM 7195 C CA . SER B 1 413 ? 47.094 26.953 7.848 1 34.56 413 SER B CA 1
ATOM 7196 C C . SER B 1 413 ? 48.281 27.109 8.812 1 34.56 413 SER B C 1
ATOM 7198 O O . SER B 1 413 ? 48.188 27.828 9.805 1 34.56 413 SER B O 1
ATOM 7200 N N . PRO B 1 414 ? 49.094 26.141 8.938 1 35.56 414 PRO B N 1
ATOM 7201 C CA . PRO B 1 414 ? 50.25 26.562 9.734 1 35.56 414 PRO B CA 1
ATOM 7202 C C . PRO B 1 414 ? 50.719 27.984 9.414 1 35.56 414 PRO B C 1
ATOM 7204 O O . PRO B 1 414 ? 50.562 28.438 8.281 1 35.56 414 PRO B O 1
ATOM 7207 N N . ALA B 1 415 ? 50.75 28.828 10.328 1 35.25 415 ALA B N 1
ATOM 7208 C CA . ALA B 1 415 ? 51.469 30.094 10.297 1 35.25 415 ALA B CA 1
ATOM 7209 C C . ALA B 1 415 ? 52.688 30 9.375 1 35.25 415 ALA B C 1
ATOM 7211 O O . ALA B 1 415 ? 53.219 28.922 9.148 1 35.25 415 ALA B O 1
ATOM 7212 N N . GLU B 1 416 ? 53 31.047 8.633 1 34.31 416 GLU B N 1
ATOM 7213 C CA . GLU B 1 416 ? 54.094 31.391 7.734 1 34.31 416 GLU B CA 1
ATOM 7214 C C . GLU B 1 416 ? 55.438 30.875 8.273 1 34.31 416 GLU B C 1
ATOM 7216 O O . GLU B 1 416 ? 55.844 31.234 9.391 1 34.31 416 GLU B O 1
ATOM 7221 N N . PRO B 1 417 ? 55.906 29.625 8.055 1 32.56 417 PRO B N 1
ATOM 7222 C CA . PRO B 1 417 ? 57.344 29.594 8.391 1 32.56 417 PRO B CA 1
ATOM 7223 C C . PRO B 1 417 ? 58.125 30.672 7.66 1 32.56 417 PRO B C 1
ATOM 7225 O O . PRO B 1 417 ? 57.906 30.906 6.469 1 32.56 417 PRO B O 1
ATOM 7228 N N . HIS B 1 418 ? 58.469 31.781 8.219 1 31.52 418 HIS B N 1
ATOM 7229 C CA . HIS B 1 418 ? 59.5 32.594 7.574 1 31.52 418 HIS B CA 1
ATOM 7230 C C . HIS B 1 418 ? 60.562 31.703 6.938 1 31.52 418 HIS B C 1
ATOM 7232 O O . HIS B 1 418 ? 61.25 32.125 5.992 1 31.52 418 HIS B O 1
ATOM 7238 N N . THR B 1 419 ? 61.375 30.953 7.766 1 32.41 419 THR B N 1
ATOM 7239 C CA . THR B 1 419 ? 62.688 30.672 7.234 1 32.41 419 THR B CA 1
ATOM 7240 C C . THR B 1 419 ? 62.625 29.688 6.062 1 32.41 419 THR B C 1
ATOM 7242 O O . THR B 1 419 ? 61.75 28.812 6.039 1 32.41 419 THR B O 1
ATOM 7245 N N . GLN B 1 420 ? 63.5 29.719 5.039 1 32.72 420 GLN B N 1
ATOM 7246 C CA . GLN B 1 420 ? 63.875 29.219 3.73 1 32.72 420 GLN B CA 1
ATOM 7247 C C . GLN B 1 420 ? 63.875 27.688 3.709 1 32.72 420 GLN B C 1
ATOM 7249 O O . GLN B 1 420 ? 64.25 27.078 2.699 1 32.72 420 GLN B O 1
ATOM 7254 N N . HIS B 1 421 ? 64.125 26.984 4.906 1 33.06 421 HIS B N 1
ATOM 7255 C CA . HIS B 1 421 ? 64.688 25.688 4.586 1 33.06 421 HIS B CA 1
ATOM 7256 C C . HIS B 1 421 ? 63.688 24.797 3.836 1 33.06 421 HIS B C 1
ATOM 7258 O O . HIS B 1 421 ? 62.469 25.047 3.881 1 33.06 421 HIS B O 1
ATOM 7264 N N . SER B 1 422 ? 64.125 23.531 3.422 1 37.81 422 SER B N 1
ATOM 7265 C CA . SER B 1 422 ? 63.656 22.453 2.551 1 37.81 422 SER B CA 1
ATOM 7266 C C . SER B 1 422 ? 62.281 21.938 2.973 1 37.81 422 SER B C 1
ATOM 7268 O O . SER B 1 422 ? 62.125 21.375 4.059 1 37.81 422 SER B O 1
ATOM 7270 N N . GLY B 1 423 ? 61.281 22.625 2.684 1 37.06 423 GLY B N 1
ATOM 7271 C CA . GLY B 1 423 ? 59.875 22.375 3.012 1 37.06 423 GLY B CA 1
ATOM 7272 C C . GLY B 1 423 ? 59.469 20.938 2.73 1 37.06 423 GLY B C 1
ATOM 7273 O O . GLY B 1 423 ? 59.875 20.359 1.729 1 37.06 423 GLY B O 1
ATOM 7274 N N . PRO B 1 424 ? 59.344 20.141 3.914 1 41.31 424 PRO B N 1
ATOM 7275 C CA . PRO B 1 424 ? 58.969 18.734 3.705 1 41.31 424 PRO B CA 1
ATOM 7276 C C . PRO B 1 424 ? 57.969 18.547 2.572 1 41.31 424 PRO B C 1
ATOM 7278 O O . PRO B 1 424 ? 57.188 19.469 2.277 1 41.31 424 PRO B O 1
ATOM 7281 N N . SER B 1 425 ? 58.312 17.672 1.587 1 42 425 SER B N 1
ATOM 7282 C CA . SER B 1 425 ? 57.594 17.297 0.388 1 42 425 SER B CA 1
ATOM 7283 C C . SER B 1 425 ? 56.094 17.078 0.698 1 42 425 SER B C 1
ATOM 7285 O O . SER B 1 425 ? 55.75 16.656 1.803 1 42 425 SER B O 1
ATOM 7287 N N . SER B 1 426 ? 55.219 17.656 -0.108 1 43.97 426 SER B N 1
ATOM 7288 C CA . SER B 1 426 ? 53.75 17.641 -0.139 1 43.97 426 SER B CA 1
ATOM 7289 C C . SER B 1 426 ? 53.219 16.266 0.254 1 43.97 426 SER B C 1
ATOM 7291 O O . SER B 1 426 ? 52.062 16.141 0.71 1 43.97 426 SER B O 1
ATOM 7293 N N . GLU B 1 427 ? 54.031 15.227 -0.115 1 44.78 427 GLU B N 1
ATOM 7294 C CA . GLU B 1 427 ? 53.562 13.875 0.19 1 44.78 427 GLU B CA 1
ATOM 7295 C C . GLU B 1 427 ? 53.625 13.602 1.691 1 44.78 427 GLU B C 1
ATOM 7297 O O . GLU B 1 427 ? 52.75 12.922 2.229 1 44.78 427 GLU B O 1
ATOM 7302 N N . GLU B 1 428 ? 54.625 14.086 2.387 1 45.41 428 GLU B N 1
ATOM 7303 C CA . GLU B 1 428 ? 54.781 13.812 3.812 1 45.41 428 GLU B CA 1
ATOM 7304 C C . GLU B 1 428 ? 53.75 14.578 4.633 1 45.41 428 GLU B C 1
ATOM 7306 O O . GLU B 1 428 ? 53.25 14.078 5.656 1 45.41 428 GLU B O 1
ATOM 7311 N N . THR B 1 429 ? 53.344 15.789 4.219 1 42.12 429 THR B N 1
ATOM 7312 C CA . THR B 1 429 ? 52.344 16.547 4.938 1 42.12 429 THR B CA 1
ATOM 7313 C C . THR B 1 429 ? 50.969 15.883 4.789 1 42.12 429 THR B C 1
ATOM 7315 O O . THR B 1 429 ? 50.156 15.898 5.719 1 42.12 429 THR B O 1
ATOM 7318 N N . ALA B 1 430 ? 50.781 15.336 3.576 1 40.47 430 ALA B N 1
ATOM 7319 C CA . ALA B 1 430 ? 49.531 14.594 3.35 1 40.47 430 ALA B CA 1
ATOM 7320 C C . ALA B 1 430 ? 49.469 13.352 4.23 1 40.47 430 ALA B C 1
ATOM 7322 O O . ALA B 1 430 ? 48.406 13 4.734 1 40.47 430 ALA B O 1
ATOM 7323 N N . ILE B 1 431 ? 50.562 12.547 4.383 1 40.88 431 ILE B N 1
ATOM 7324 C CA . ILE B 1 431 ? 50.625 11.398 5.273 1 40.88 431 ILE B CA 1
ATOM 7325 C C . ILE B 1 431 ? 50.438 11.852 6.719 1 40.88 431 ILE B C 1
ATOM 7327 O O . ILE B 1 431 ? 49.75 11.18 7.492 1 40.88 431 ILE B O 1
ATOM 7331 N N . HIS B 1 432 ? 50.969 12.922 7.18 1 38.91 432 HIS B N 1
ATOM 7332 C CA . HIS B 1 432 ? 50.812 13.383 8.555 1 38.91 432 HIS B CA 1
ATOM 7333 C C . HIS B 1 432 ? 49.375 13.844 8.82 1 38.91 432 HIS B C 1
ATOM 7335 O O . HIS B 1 432 ? 48.875 13.703 9.93 1 38.91 432 HIS B O 1
ATOM 7341 N N . THR B 1 433 ? 48.781 14.523 7.91 1 39.72 433 THR B N 1
ATOM 7342 C CA . THR B 1 433 ? 47.375 14.914 8.117 1 39.72 433 THR B CA 1
ATOM 7343 C C . THR B 1 433 ? 46.469 13.695 8.086 1 39.72 433 THR B C 1
ATOM 7345 O O . THR B 1 433 ? 45.438 13.672 8.773 1 39.72 433 THR B O 1
ATOM 7348 N N . TYR B 1 434 ? 46.688 12.719 7.23 1 42.91 434 TYR B N 1
ATOM 7349 C CA . TYR B 1 434 ? 45.969 11.453 7.332 1 42.91 434 TYR B CA 1
ATOM 7350 C C . TYR B 1 434 ? 46.312 10.742 8.633 1 42.91 434 TYR B C 1
ATOM 7352 O O . TYR B 1 434 ? 45.562 9.875 9.094 1 42.91 434 TYR B O 1
ATOM 7360 N N . GLY B 1 435 ? 47.531 10.773 9.117 1 44.25 435 GLY B N 1
ATOM 7361 C CA . GLY B 1 435 ? 47.969 10.234 10.391 1 44.25 435 GLY B CA 1
ATOM 7362 C C . GLY B 1 435 ? 47.125 10.688 11.555 1 44.25 435 GLY B C 1
ATOM 7363 O O . GLY B 1 435 ? 47.031 10 12.578 1 44.25 435 GLY B O 1
ATOM 7364 N N . ARG B 1 436 ? 46.781 11.938 11.625 1 46.97 436 ARG B N 1
ATOM 7365 C CA . ARG B 1 436 ? 45.938 12.375 12.742 1 46.97 436 ARG B CA 1
ATOM 7366 C C . ARG B 1 436 ? 44.469 12.047 12.492 1 46.97 436 ARG B C 1
ATOM 7368 O O . ARG B 1 436 ? 43.594 12.609 13.133 1 46.97 436 ARG B O 1
ATOM 7375 N N . LEU B 1 437 ? 44.094 11.453 11.438 1 54.34 437 LEU B N 1
ATOM 7376 C CA . LEU B 1 437 ? 42.688 11.055 11.359 1 54.34 437 LEU B CA 1
ATOM 7377 C C . LEU B 1 437 ? 42.312 10.141 12.523 1 54.34 437 LEU B C 1
ATOM 7379 O O . LEU B 1 437 ? 43.031 9.172 12.805 1 54.34 437 LEU B O 1
ATOM 7383 N N . ASN B 1 438 ? 41.5 10.469 13.422 1 74.69 438 ASN B N 1
ATOM 7384 C CA . ASN B 1 438 ? 40.875 9.742 14.516 1 74.69 438 ASN B CA 1
ATOM 7385 C C . ASN B 1 438 ? 40.438 8.344 14.086 1 74.69 438 ASN B C 1
ATOM 7387 O O . ASN B 1 438 ? 40.031 8.148 12.945 1 74.69 438 ASN B O 1
ATOM 7391 N N . TRP B 1 439 ? 41.188 7.152 14.508 1 82.44 439 TRP B N 1
ATOM 7392 C CA . TRP B 1 439 ? 40.875 5.746 14.242 1 82.44 439 TRP B CA 1
ATOM 7393 C C . TRP B 1 439 ? 39.406 5.539 13.969 1 82.44 439 TRP B C 1
ATOM 7395 O O . TRP B 1 439 ? 39.031 4.648 13.211 1 82.44 439 TRP B O 1
ATOM 7405 N N . LYS B 1 440 ? 38.625 6.352 14.469 1 86.75 440 LYS B N 1
ATOM 7406 C CA . LYS B 1 440 ? 37.188 6.238 14.266 1 86.75 440 LYS B CA 1
ATOM 7407 C C . LYS B 1 440 ? 36.812 6.566 12.828 1 86.75 440 LYS B C 1
ATOM 7409 O O . LYS B 1 440 ? 36 5.855 12.211 1 86.75 440 LYS B O 1
ATOM 7414 N N . ARG B 1 441 ? 37.469 7.488 12.305 1 85.56 441 ARG B N 1
ATOM 7415 C CA . ARG B 1 441 ? 37.188 7.914 10.945 1 85.56 441 ARG B CA 1
ATOM 7416 C C . ARG B 1 441 ? 37.719 6.906 9.93 1 85.56 441 ARG B C 1
ATOM 7418 O O . ARG B 1 441 ? 37.062 6.617 8.93 1 85.56 441 ARG B O 1
ATOM 7425 N N . LYS B 1 442 ? 38.875 6.52 10.195 1 88.81 442 LYS B N 1
ATOM 7426 C CA . LYS B 1 442 ? 39.438 5.508 9.312 1 88.81 442 LYS B CA 1
ATOM 7427 C C . LYS B 1 442 ? 38.594 4.234 9.312 1 88.81 442 LYS B C 1
ATOM 7429 O O . LYS B 1 442 ? 38.406 3.629 8.258 1 88.81 442 LYS B O 1
ATOM 7434 N N . ALA B 1 443 ? 38.156 3.812 10.5 1 91.19 443 ALA B N 1
ATOM 7435 C CA . ALA B 1 443 ? 37.344 2.617 10.617 1 91.19 443 ALA B CA 1
ATOM 7436 C C . ALA B 1 443 ? 36.031 2.789 9.859 1 91.19 443 ALA B C 1
ATOM 7438 O O . ALA B 1 443 ? 35.562 1.852 9.211 1 91.19 443 ALA B O 1
ATOM 7439 N N . LEU B 1 444 ? 35.438 3.971 9.906 1 92 444 LEU B N 1
ATOM 7440 C CA . LEU B 1 444 ? 34.188 4.234 9.211 1 92 444 LEU B CA 1
ATOM 7441 C C . LEU B 1 444 ? 34.406 4.191 7.699 1 92 444 LEU B C 1
ATOM 7443 O O . LEU B 1 444 ? 33.531 3.688 6.969 1 92 444 LEU B O 1
ATOM 7447 N N . LYS B 1 445 ? 35.5 4.672 7.277 1 92.56 445 LYS B N 1
ATOM 7448 C CA . LYS B 1 445 ? 35.812 4.641 5.852 1 92.56 445 LYS B CA 1
ATOM 7449 C C . LYS B 1 445 ? 36.031 3.207 5.371 1 92.56 445 LYS B C 1
ATOM 7451 O O . LYS B 1 445 ? 35.562 2.828 4.297 1 92.56 445 LYS B O 1
ATOM 7456 N N . GLU B 1 446 ? 36.75 2.432 6.207 1 94.69 446 GLU B N 1
ATOM 7457 C CA . GLU B 1 446 ? 36.969 1.031 5.871 1 94.69 446 GLU B CA 1
ATOM 7458 C C . GLU B 1 446 ? 35.688 0.245 5.812 1 94.69 446 GLU B C 1
ATOM 7460 O O . GLU B 1 446 ? 35.438 -0.534 4.887 1 94.69 446 GLU B O 1
ATOM 7465 N N . ILE B 1 447 ? 34.812 0.454 6.734 1 95.56 447 ILE B N 1
ATOM 7466 C CA . ILE B 1 447 ? 33.531 -0.249 6.789 1 95.56 447 ILE B CA 1
ATOM 7467 C C . ILE B 1 447 ? 32.656 0.171 5.609 1 95.56 447 ILE B C 1
ATOM 7469 O O . ILE B 1 447 ? 32 -0.668 4.977 1 95.56 447 ILE B O 1
ATOM 7473 N N . SER B 1 448 ? 32.656 1.415 5.289 1 94.94 448 SER B N 1
ATOM 7474 C CA . SER B 1 448 ? 31.812 1.932 4.211 1 94.94 448 SER B CA 1
ATOM 7475 C C . SER B 1 448 ? 32.219 1.354 2.863 1 94.94 448 SER B C 1
ATOM 7477 O O . SER B 1 448 ? 31.391 0.921 2.074 1 94.94 448 SER B O 1
ATOM 7479 N N . ILE B 1 449 ? 33.5 1.262 2.615 1 94.94 449 ILE B N 1
ATOM 7480 C CA . ILE B 1 449 ? 33.969 0.75 1.333 1 94.94 449 ILE B CA 1
ATOM 7481 C C . ILE B 1 449 ? 33.719 -0.753 1.25 1 94.94 449 ILE B C 1
ATOM 7483 O O . ILE B 1 449 ? 33.375 -1.273 0.184 1 94.94 449 ILE B O 1
ATOM 7487 N N . PHE B 1 450 ? 33.906 -1.468 2.355 1 96.5 450 PHE B N 1
ATOM 7488 C CA . PHE B 1 450 ? 33.594 -2.887 2.4 1 96.5 450 PHE B CA 1
ATOM 7489 C C . PHE B 1 450 ? 32.125 -3.109 2.055 1 96.5 450 PHE B C 1
ATOM 7491 O O . PHE B 1 450 ? 31.797 -3.955 1.219 1 96.5 450 PHE B O 1
ATOM 7498 N N . LEU B 1 451 ? 31.234 -2.291 2.643 1 97.81 451 LEU B N 1
ATOM 7499 C CA . LEU B 1 451 ? 29.797 -2.43 2.418 1 97.81 451 LEU B CA 1
ATOM 7500 C C . LEU B 1 451 ? 29.422 -2.014 0.999 1 97.81 451 LEU B C 1
ATOM 7502 O O . LEU B 1 451 ? 28.5 -2.578 0.403 1 97.81 451 LEU B O 1
ATOM 7506 N N . VAL B 1 452 ? 30.078 -1.028 0.449 1 95.94 452 VAL B N 1
ATOM 7507 C CA . VAL B 1 452 ? 29.828 -0.601 -0.924 1 95.94 452 VAL B CA 1
ATOM 7508 C C . VAL B 1 452 ? 30.094 -1.757 -1.883 1 95.94 452 VAL B C 1
ATOM 7510 O O . VAL B 1 452 ? 29.266 -2.07 -2.736 1 95.94 452 VAL B O 1
ATOM 7513 N N . LEU B 1 453 ? 31.234 -2.412 -1.704 1 96.25 453 LEU B N 1
ATOM 7514 C CA . LEU B 1 453 ? 31.609 -3.508 -2.588 1 96.25 453 LEU B CA 1
ATOM 7515 C C . LEU B 1 453 ? 30.688 -4.703 -2.408 1 96.25 453 LEU B C 1
ATOM 7517 O O . LEU B 1 453 ? 30.328 -5.375 -3.383 1 96.25 453 LEU B O 1
ATOM 7521 N N . CYS B 1 454 ? 30.266 -4.953 -1.193 1 97.06 454 CYS B N 1
ATOM 7522 C CA . CYS B 1 454 ? 29.312 -6.02 -0.937 1 97.06 454 CYS B CA 1
ATOM 7523 C C . CYS B 1 454 ? 27.969 -5.719 -1.597 1 97.06 454 CYS B C 1
ATOM 7525 O O . CYS B 1 454 ? 27.344 -6.609 -2.174 1 97.06 454 CYS B O 1
ATOM 7527 N N . ASN B 1 455 ? 27.5 -4.504 -1.535 1 96.25 455 ASN B N 1
ATOM 7528 C CA . ASN B 1 455 ? 26.234 -4.125 -2.164 1 96.25 455 ASN B CA 1
ATOM 7529 C C . ASN B 1 455 ? 26.312 -4.227 -3.684 1 96.25 455 ASN B C 1
ATOM 7531 O O . ASN B 1 455 ? 25.328 -4.547 -4.34 1 96.25 455 ASN B O 1
ATOM 7535 N N . ILE B 1 456 ? 27.453 -4.047 -4.254 1 93.25 456 ILE B N 1
ATOM 7536 C CA . ILE B 1 456 ? 27.625 -4.164 -5.699 1 93.25 456 ILE B CA 1
ATOM 7537 C C . ILE B 1 456 ? 27.391 -5.609 -6.133 1 93.25 456 ILE B C 1
ATOM 7539 O O . ILE B 1 456 ? 26.656 -5.875 -7.078 1 93.25 456 ILE B O 1
ATOM 7543 N N . ILE B 1 457 ? 27.984 -6.52 -5.41 1 93.88 457 ILE B N 1
ATOM 7544 C CA . ILE B 1 457 ? 27.828 -7.918 -5.801 1 93.88 457 ILE B CA 1
ATOM 7545 C C . ILE B 1 457 ? 26.406 -8.375 -5.52 1 93.88 457 ILE B C 1
ATOM 7547 O O . ILE B 1 457 ? 25.844 -9.18 -6.27 1 93.88 457 ILE B O 1
ATOM 7551 N N . LEU B 1 458 ? 25.812 -7.871 -4.438 1 93.44 458 LEU B N 1
ATOM 7552 C CA . LEU B 1 458 ? 24.453 -8.273 -4.09 1 93.44 458 LEU B CA 1
ATOM 7553 C C . LEU B 1 458 ? 23.438 -7.629 -5.023 1 93.44 458 LEU B C 1
ATOM 7555 O O . LEU B 1 458 ? 22.297 -8.07 -5.102 1 93.44 458 LEU B O 1
ATOM 7559 N N . TRP B 1 459 ? 23.828 -6.645 -5.703 1 89.44 459 TRP B N 1
ATOM 7560 C CA . TRP B 1 459 ? 23.016 -6.039 -6.754 1 89.44 459 TRP B CA 1
ATOM 7561 C C . TRP B 1 459 ? 23.188 -6.789 -8.07 1 89.44 459 TRP B C 1
ATOM 7563 O O . TRP B 1 459 ? 22.219 -7.023 -8.789 1 89.44 459 TRP B O 1
ATOM 7573 N N . ILE B 1 460 ? 24.297 -7.25 -8.43 1 85.69 460 ILE B N 1
ATOM 7574 C CA . ILE B 1 460 ? 24.625 -7.883 -9.703 1 85.69 460 ILE B CA 1
ATOM 7575 C C . ILE B 1 460 ? 23.969 -9.266 -9.773 1 85.69 460 ILE B C 1
ATOM 7577 O O . ILE B 1 460 ? 23.422 -9.648 -10.805 1 85.69 460 ILE B O 1
ATOM 7581 N N . MET B 1 461 ? 23.953 -9.922 -8.711 1 87.69 461 MET B N 1
ATOM 7582 C CA . MET B 1 461 ? 23.516 -11.312 -8.711 1 87.69 461 MET B CA 1
ATOM 7583 C C . MET B 1 461 ? 22.031 -11.422 -8.992 1 87.69 461 MET B C 1
ATOM 7585 O O . MET B 1 461 ? 21.609 -12.141 -9.898 1 87.69 461 MET B O 1
ATOM 7589 N N . PRO B 1 462 ? 21.203 -10.648 -8.289 1 83.19 462 PRO B N 1
ATOM 7590 C CA . PRO B 1 462 ? 19.781 -10.781 -8.602 1 83.19 462 PRO B CA 1
ATOM 7591 C C . PRO B 1 462 ? 19.391 -10.07 -9.891 1 83.19 462 PRO B C 1
ATOM 7593 O O . PRO B 1 462 ? 18.375 -10.414 -10.508 1 83.19 462 PRO B O 1
ATOM 7596 N N . THR B 1 463 ? 20.125 -9.164 -10.367 1 78 463 THR B N 1
ATOM 7597 C CA . THR B 1 463 ? 19.781 -8.391 -11.562 1 78 463 THR B CA 1
ATOM 7598 C C . THR B 1 463 ? 20.016 -9.219 -12.82 1 78 463 THR B C 1
ATOM 7600 O O . THR B 1 463 ? 19.203 -9.211 -13.742 1 78 463 THR B O 1
ATOM 7603 N N . PHE B 1 464 ? 21.141 -9.969 -12.977 1 69.44 464 PHE B N 1
ATOM 7604 C CA . PHE B 1 464 ? 21.547 -10.586 -14.234 1 69.44 464 PHE B CA 1
ATOM 7605 C C . PHE B 1 464 ? 21.312 -12.094 -14.195 1 69.44 464 PHE B C 1
ATOM 7607 O O . PHE B 1 464 ? 21.391 -12.766 -15.227 1 69.44 464 PHE B O 1
ATOM 7614 N N . GLY B 1 465 ? 20.844 -12.547 -13.195 1 65.06 465 GLY B N 1
ATOM 7615 C CA . GLY B 1 465 ? 20.797 -13.992 -13.133 1 65.06 465 GLY B CA 1
ATOM 7616 C C . GLY B 1 465 ? 19.391 -14.539 -12.984 1 65.06 465 GLY B C 1
ATOM 7617 O O . GLY B 1 465 ? 18.438 -13.766 -12.812 1 65.06 465 GLY B O 1
ATOM 7618 N N . MET B 1 466 ? 19.328 -15.812 -13.422 1 66.69 466 MET B N 1
ATOM 7619 C CA . MET B 1 466 ? 18.125 -16.578 -13.055 1 66.69 466 MET B CA 1
ATOM 7620 C C . MET B 1 466 ? 17.984 -16.641 -11.539 1 66.69 466 MET B C 1
ATOM 7622 O O . MET B 1 466 ? 18.969 -16.797 -10.82 1 66.69 466 MET B O 1
ATOM 7626 N N . HIS B 1 467 ? 16.734 -16.359 -11.086 1 69.19 467 HIS B N 1
ATOM 7627 C CA . HIS B 1 467 ? 16.516 -16.203 -9.656 1 69.19 467 HIS B CA 1
ATOM 7628 C C . HIS B 1 467 ? 16.266 -17.562 -8.992 1 69.19 467 HIS B C 1
ATOM 7630 O O . HIS B 1 467 ? 15.359 -18.297 -9.383 1 69.19 467 HIS B O 1
ATOM 7636 N N . PRO B 1 468 ? 17.203 -17.828 -8.102 1 73.69 468 PRO B N 1
ATOM 7637 C CA . PRO B 1 468 ? 17.016 -19.094 -7.398 1 73.69 468 PRO B CA 1
ATOM 7638 C C . PRO B 1 468 ? 15.641 -19.219 -6.75 1 73.69 468 PRO B C 1
ATOM 7640 O O . PRO B 1 468 ? 15.172 -20.328 -6.488 1 73.69 468 PRO B O 1
ATOM 7643 N N . ALA B 1 469 ? 15.078 -18.094 -6.605 1 70.75 469 ALA B N 1
ATOM 7644 C CA . ALA B 1 469 ? 13.758 -18.125 -5.984 1 70.75 469 ALA B CA 1
ATOM 7645 C C . ALA B 1 469 ? 12.75 -18.859 -6.863 1 70.75 469 ALA B C 1
ATOM 7647 O O . ALA B 1 469 ? 11.781 -19.422 -6.363 1 70.75 469 ALA B O 1
ATOM 7648 N N . PHE B 1 470 ? 12.961 -18.875 -8.117 1 73.56 470 PHE B N 1
ATOM 7649 C CA . PHE B 1 470 ? 12.055 -19.562 -9.031 1 73.56 470 PHE B CA 1
ATOM 7650 C C . PHE B 1 470 ? 12.531 -20.984 -9.297 1 73.56 470 PHE B C 1
ATOM 7652 O O . PHE B 1 470 ? 11.734 -21.859 -9.625 1 73.56 470 PHE B O 1
ATOM 7659 N N . GLU B 1 471 ? 13.773 -21.203 -8.93 1 68.25 471 GLU B N 1
ATOM 7660 C CA . GLU B 1 471 ? 14.359 -22.5 -9.297 1 68.25 471 GLU B CA 1
ATOM 7661 C C . GLU B 1 471 ? 14.273 -23.484 -8.141 1 68.25 471 GLU B C 1
ATOM 7663 O O . GLU B 1 471 ? 14.219 -24.703 -8.359 1 68.25 471 GLU B O 1
ATOM 7668 N N . ASN B 1 472 ? 14.352 -22.922 -6.887 1 66.56 472 ASN B N 1
ATOM 7669 C CA . ASN B 1 472 ? 14.273 -23.812 -5.73 1 66.56 472 ASN B CA 1
ATOM 7670 C C . ASN B 1 472 ? 12.93 -24.547 -5.68 1 66.56 472 ASN B C 1
ATOM 7672 O O . ASN B 1 472 ? 12.852 -25.656 -5.156 1 66.56 472 ASN B O 1
ATOM 7676 N N . GLY B 1 473 ? 11.883 -23.984 -6.207 1 78.31 473 GLY B N 1
ATOM 7677 C CA . GLY B 1 473 ? 10.609 -24.641 -6.48 1 78.31 473 GLY B CA 1
ATOM 7678 C C . GLY B 1 473 ? 9.703 -24.719 -5.262 1 78.31 473 GLY B C 1
ATOM 7679 O O . GLY B 1 473 ? 8.508 -24.969 -5.387 1 78.31 473 GLY B O 1
ATOM 7680 N N . LEU B 1 474 ? 10.281 -24.641 -4.012 1 85.38 474 LEU B N 1
ATOM 7681 C CA . LEU B 1 474 ? 9.469 -24.828 -2.811 1 85.38 474 LEU B CA 1
ATOM 7682 C C . LEU B 1 474 ? 8.406 -23.734 -2.707 1 85.38 474 LEU B C 1
ATOM 7684 O O . LEU B 1 474 ? 7.223 -24.047 -2.523 1 85.38 474 LEU B O 1
ATOM 7688 N N . GLU B 1 475 ? 8.812 -22.469 -2.838 1 90.31 475 GLU B N 1
ATOM 7689 C CA . GLU B 1 475 ? 7.879 -21.359 -2.719 1 90.31 475 GLU B CA 1
ATOM 7690 C C . GLU B 1 475 ? 6.863 -21.359 -3.857 1 90.31 475 GLU B C 1
ATOM 7692 O O . GLU B 1 475 ? 5.688 -21.062 -3.648 1 90.31 475 GLU B O 1
ATOM 7697 N N . LYS B 1 476 ? 7.344 -21.75 -4.988 1 89 476 LYS B N 1
ATOM 7698 C CA . LYS B 1 476 ? 6.457 -21.844 -6.145 1 89 476 LYS B CA 1
ATOM 7699 C C . LYS B 1 476 ? 5.387 -22.922 -5.93 1 89 476 LYS B C 1
ATOM 7701 O O . LYS B 1 476 ? 4.227 -22.719 -6.301 1 89 476 LYS B O 1
ATOM 7706 N N . SER B 1 477 ? 5.809 -24 -5.348 1 88.31 477 SER B N 1
ATOM 7707 C CA . SER B 1 477 ? 4.859 -25.078 -5.082 1 88.31 477 SER B CA 1
ATOM 7708 C C . SER B 1 477 ? 3.945 -24.719 -3.91 1 88.31 477 SER B C 1
ATOM 7710 O O . SER B 1 477 ? 2.783 -25.125 -3.883 1 88.31 477 SER B O 1
ATOM 7712 N N . PHE B 1 478 ? 4.469 -24 -3.008 1 90.69 478 PHE B N 1
ATOM 7713 C CA . PHE B 1 478 ? 3.719 -23.641 -1.806 1 90.69 478 PHE B CA 1
ATOM 7714 C C . PHE B 1 478 ? 2.66 -22.594 -2.113 1 90.69 478 PHE B C 1
ATOM 7716 O O . PHE B 1 478 ? 1.495 -22.75 -1.74 1 90.69 478 PHE B O 1
ATOM 7723 N N . TYR B 1 479 ? 2.928 -21.5 -2.818 1 91.06 479 TYR B N 1
ATOM 7724 C CA . TYR B 1 479 ? 2.033 -20.375 -3.057 1 91.06 479 TYR B CA 1
ATOM 7725 C C . TYR B 1 479 ? 1.354 -20.5 -4.414 1 91.06 479 TYR B C 1
ATOM 7727 O O . TYR B 1 479 ? 0.329 -19.859 -4.664 1 91.06 479 TYR B O 1
ATOM 7735 N N . GLY B 1 480 ? 1.873 -21.297 -5.32 1 88.5 480 GLY B N 1
ATOM 7736 C CA . GLY B 1 480 ? 1.458 -21.312 -6.715 1 88.5 480 GLY B CA 1
ATOM 7737 C C . GLY B 1 480 ? 2.328 -20.438 -7.602 1 88.5 480 GLY B C 1
ATOM 7738 O O . GLY B 1 480 ? 2.938 -19.484 -7.133 1 88.5 480 GLY B O 1
ATOM 7739 N N . TYR B 1 481 ? 2.391 -20.703 -8.875 1 86.5 481 TYR B N 1
ATOM 7740 C CA . TYR B 1 481 ? 3.283 -20.031 -9.82 1 86.5 481 TYR B CA 1
ATOM 7741 C C . TYR B 1 481 ? 2.928 -18.562 -9.961 1 86.5 481 TYR B C 1
ATOM 7743 O O . TYR B 1 481 ? 3.799 -17.688 -9.852 1 86.5 481 TYR B O 1
ATOM 7751 N N . SER B 1 482 ? 1.714 -18.234 -10.211 1 86 482 SER B N 1
ATOM 7752 C CA . SER B 1 482 ? 1.31 -16.859 -10.484 1 86 482 SER B CA 1
ATOM 7753 C C . SER B 1 482 ? 1.534 -15.969 -9.273 1 86 482 SER B C 1
ATOM 7755 O O . SER B 1 482 ? 2.023 -14.844 -9.406 1 86 482 SER B O 1
ATOM 7757 N N . THR B 1 483 ? 1.172 -16.469 -8.07 1 87.88 483 THR B N 1
ATOM 7758 C CA . THR B 1 483 ? 1.336 -15.688 -6.852 1 87.88 483 THR B CA 1
ATOM 7759 C C . THR B 1 483 ? 2.814 -15.484 -6.539 1 87.88 483 THR B C 1
ATOM 7761 O O . THR B 1 483 ? 3.232 -14.375 -6.203 1 87.88 483 THR B O 1
ATOM 7764 N N . TRP B 1 484 ? 3.592 -16.484 -6.633 1 90.75 484 TRP B N 1
ATOM 7765 C CA . TRP B 1 484 ? 5.02 -16.375 -6.359 1 90.75 484 TRP B CA 1
ATOM 7766 C C . TRP B 1 484 ? 5.703 -15.477 -7.387 1 90.75 484 TRP B C 1
ATOM 7768 O O . TRP B 1 484 ? 6.621 -14.727 -7.055 1 90.75 484 TRP B O 1
ATOM 7778 N N . PHE B 1 485 ? 5.293 -15.586 -8.719 1 88.44 485 PHE B N 1
ATOM 7779 C CA . PHE B 1 485 ? 5.789 -14.695 -9.758 1 88.44 485 PHE B CA 1
ATOM 7780 C C . PHE B 1 485 ? 5.562 -13.234 -9.375 1 88.44 485 PHE B C 1
ATOM 7782 O O . PHE B 1 485 ? 6.469 -12.406 -9.5 1 88.44 485 PHE B O 1
ATOM 7789 N N . ALA B 1 486 ? 4.438 -12.961 -8.883 1 89.06 486 ALA B N 1
ATOM 7790 C CA . ALA B 1 486 ? 4.094 -11.594 -8.516 1 89.06 486 ALA B CA 1
ATOM 7791 C C . ALA B 1 486 ? 4.91 -11.125 -7.316 1 89.06 486 ALA B C 1
ATOM 7793 O O . ALA B 1 486 ? 5.391 -9.992 -7.289 1 89.06 486 ALA B O 1
ATOM 7794 N N . ILE B 1 487 ? 5.082 -11.984 -6.301 1 90.94 487 ILE B N 1
ATOM 7795 C CA . ILE B 1 487 ? 5.816 -11.633 -5.09 1 90.94 487 ILE B CA 1
ATOM 7796 C C . ILE B 1 487 ? 7.277 -11.352 -5.438 1 90.94 487 ILE B C 1
ATOM 7798 O O . ILE B 1 487 ? 7.832 -10.328 -5.02 1 90.94 487 ILE B O 1
ATOM 7802 N N . VAL B 1 488 ? 7.855 -12.172 -6.23 1 90.38 488 VAL B N 1
ATOM 7803 C CA . VAL B 1 488 ? 9.273 -12.047 -6.566 1 90.38 488 VAL B CA 1
ATOM 7804 C C . VAL B 1 488 ? 9.484 -10.852 -7.488 1 90.38 488 VAL B C 1
ATOM 7806 O O . VAL B 1 488 ? 10.414 -10.07 -7.297 1 90.38 488 VAL B O 1
ATOM 7809 N N . ASN B 1 489 ? 8.641 -10.664 -8.477 1 88.81 489 ASN B N 1
ATOM 7810 C CA . ASN B 1 489 ? 8.82 -9.57 -9.422 1 88.81 489 ASN B CA 1
ATOM 7811 C C . ASN B 1 489 ? 8.469 -8.219 -8.797 1 88.81 489 ASN B C 1
ATOM 7813 O O . ASN B 1 489 ? 8.875 -7.172 -9.305 1 88.81 489 ASN B O 1
ATOM 7817 N N . PHE B 1 490 ? 7.723 -8.273 -7.777 1 89.56 490 PHE B N 1
ATOM 7818 C CA . PHE B 1 490 ? 7.473 -7.047 -7.023 1 89.56 490 PHE B CA 1
ATOM 7819 C C . PHE B 1 490 ? 8.656 -6.707 -6.129 1 89.56 490 PHE B C 1
ATOM 7821 O O . PHE B 1 490 ? 9.039 -5.543 -6.016 1 89.56 490 PHE B O 1
ATOM 7828 N N . GLY B 1 491 ? 9.18 -7.688 -5.516 1 90.94 491 GLY B N 1
ATOM 7829 C CA . GLY B 1 491 ? 10.203 -7.477 -4.504 1 90.94 491 GLY B CA 1
ATOM 7830 C C . GLY B 1 491 ? 11.594 -7.344 -5.086 1 90.94 491 GLY B C 1
ATOM 7831 O O . GLY B 1 491 ? 12.398 -6.547 -4.602 1 90.94 491 GLY B O 1
ATOM 7832 N N . LEU B 1 492 ? 11.914 -8.023 -6.098 1 90.06 492 LEU B N 1
ATOM 7833 C CA . LEU B 1 492 ? 13.273 -8.102 -6.613 1 90.06 492 LEU B CA 1
ATOM 7834 C C . LEU B 1 492 ? 13.734 -6.754 -7.152 1 90.06 492 LEU B C 1
ATOM 7836 O O . LEU B 1 492 ? 14.82 -6.281 -6.82 1 90.06 492 LEU B O 1
ATOM 7840 N N . PRO B 1 493 ? 12.93 -6.078 -7.949 1 89 493 PRO B N 1
ATOM 7841 C CA . PRO B 1 493 ? 13.367 -4.762 -8.422 1 89 493 PRO B CA 1
ATOM 7842 C C . PRO B 1 493 ? 13.57 -3.766 -7.281 1 89 493 PRO B C 1
ATOM 7844 O O . PRO B 1 493 ? 14.461 -2.918 -7.348 1 89 493 PRO B O 1
ATOM 7847 N N . LEU B 1 494 ? 12.727 -3.877 -6.312 1 91.12 494 LEU B N 1
ATOM 7848 C CA . LEU B 1 494 ? 12.898 -3.014 -5.148 1 91.12 494 LEU B CA 1
ATOM 7849 C C . LEU B 1 494 ? 14.203 -3.336 -4.426 1 91.12 494 LEU B C 1
ATOM 7851 O O . LEU B 1 494 ? 14.891 -2.432 -3.938 1 91.12 494 LEU B O 1
ATOM 7855 N N . GLY B 1 495 ? 14.492 -4.582 -4.375 1 91.38 495 GLY B N 1
ATOM 7856 C CA . GLY B 1 495 ? 15.75 -4.988 -3.766 1 91.38 495 GLY B CA 1
ATOM 7857 C C . GLY B 1 495 ? 16.969 -4.473 -4.508 1 91.38 495 GLY B C 1
ATOM 7858 O O . GLY B 1 495 ? 17.922 -4.004 -3.891 1 91.38 495 GLY B O 1
ATOM 7859 N N . VAL B 1 496 ? 16.922 -4.566 -5.762 1 90.38 496 VAL B N 1
ATOM 7860 C CA . VAL B 1 496 ? 18 -4.07 -6.605 1 90.38 496 VAL B CA 1
ATOM 7861 C C . VAL B 1 496 ? 18.141 -2.559 -6.434 1 90.38 496 VAL B C 1
ATOM 7863 O O . VAL B 1 496 ? 19.25 -2.045 -6.258 1 90.38 496 VAL B O 1
ATOM 7866 N N . PHE B 1 497 ? 17.047 -1.924 -6.469 1 88.06 497 PHE B N 1
ATOM 7867 C CA . PHE B 1 497 ? 17.047 -0.479 -6.27 1 88.06 497 PHE B CA 1
ATOM 7868 C C . PHE B 1 497 ? 17.609 -0.12 -4.898 1 88.06 497 PHE B C 1
ATOM 7870 O O . PHE B 1 497 ? 18.312 0.875 -4.754 1 88.06 497 PHE B O 1
ATOM 7877 N N . TYR B 1 498 ? 17.25 -0.88 -3.906 1 92.69 498 TYR B N 1
ATOM 7878 C CA . TYR B 1 498 ? 17.781 -0.661 -2.561 1 92.69 498 TYR B CA 1
ATOM 7879 C C . TYR B 1 498 ? 19.297 -0.724 -2.545 1 92.69 498 TYR B C 1
ATOM 7881 O O . TYR B 1 498 ? 19.953 0.152 -1.978 1 92.69 498 TYR B O 1
ATOM 7889 N N . ARG B 1 499 ? 19.828 -1.73 -3.096 1 93.31 499 ARG B N 1
ATOM 7890 C CA . ARG B 1 499 ? 21.281 -1.93 -3.082 1 93.31 499 ARG B CA 1
ATOM 7891 C C . ARG B 1 499 ? 22 -0.823 -3.852 1 93.31 499 ARG B C 1
ATOM 7893 O O . ARG B 1 499 ? 23.031 -0.332 -3.418 1 93.31 499 ARG B O 1
ATOM 7900 N N . MET B 1 500 ? 21.438 -0.424 -4.902 1 88.31 500 MET B N 1
ATOM 7901 C CA . MET B 1 500 ? 22.031 0.67 -5.668 1 88.31 500 MET B CA 1
ATOM 7902 C C . MET B 1 500 ? 21.984 1.974 -4.875 1 88.31 500 MET B C 1
ATOM 7904 O O . MET B 1 500 ? 22.969 2.719 -4.84 1 88.31 500 MET B O 1
ATOM 7908 N N . HIS B 1 501 ? 20.844 2.154 -4.336 1 85.94 501 HIS B N 1
ATOM 7909 C CA . HIS B 1 501 ? 20.688 3.361 -3.531 1 85.94 501 HIS B CA 1
ATOM 7910 C C . HIS B 1 501 ? 21.609 3.334 -2.314 1 85.94 501 HIS B C 1
ATOM 7912 O O . HIS B 1 501 ? 22.141 4.367 -1.917 1 85.94 501 HIS B O 1
ATOM 7918 N N . SER B 1 502 ? 21.734 2.219 -1.713 1 92.81 502 SER B N 1
ATOM 7919 C CA . SER B 1 502 ? 22.641 2.055 -0.576 1 92.81 502 SER B CA 1
ATOM 7920 C C . SER B 1 502 ? 24.078 2.393 -0.955 1 92.81 502 SER B C 1
ATOM 7922 O O . SER B 1 502 ? 24.828 2.947 -0.146 1 92.81 502 SER B O 1
ATOM 7924 N N . ILE B 1 503 ? 24.469 2.072 -2.131 1 91.62 503 ILE B N 1
ATOM 7925 C CA . ILE B 1 503 ? 25.812 2.404 -2.596 1 91.62 503 ILE B CA 1
ATOM 7926 C C . ILE B 1 503 ? 26.016 3.918 -2.566 1 91.62 503 ILE B C 1
ATOM 7928 O O . ILE B 1 503 ? 27.031 4.41 -2.076 1 91.62 503 ILE B O 1
ATOM 7932 N N . GLY B 1 504 ? 25.031 4.629 -3.068 1 86.25 504 GLY B N 1
ATOM 7933 C CA . GLY B 1 504 ? 25.094 6.078 -3.023 1 86.25 504 GLY B CA 1
ATOM 7934 C C . GLY B 1 504 ? 25.172 6.633 -1.613 1 86.25 504 GLY B C 1
ATOM 7935 O O . GLY B 1 504 ? 25.984 7.52 -1.334 1 86.25 504 GLY B O 1
ATOM 7936 N N . GLY B 1 505 ? 24.359 6.098 -0.782 1 87 505 GLY B N 1
ATOM 7937 C CA . GLY B 1 505 ? 24.375 6.531 0.605 1 87 505 GLY B CA 1
ATOM 7938 C C . GLY B 1 505 ? 25.688 6.203 1.314 1 87 505 GLY B C 1
ATOM 7939 O O . GLY B 1 505 ? 26.188 7.016 2.09 1 87 505 GLY B O 1
ATOM 7940 N N . LEU B 1 506 ? 26.219 5.059 1.097 1 92.44 506 LEU B N 1
ATOM 7941 C CA . LEU B 1 506 ? 27.453 4.625 1.733 1 92.44 506 LEU B CA 1
ATOM 7942 C C . LEU B 1 506 ? 28.641 5.449 1.234 1 92.44 506 LEU B C 1
ATOM 7944 O O . LEU B 1 506 ? 29.562 5.734 1.994 1 92.44 506 LEU B O 1
ATOM 7948 N N . LEU B 1 507 ? 28.641 5.844 0.028 1 88.88 507 LEU B N 1
ATOM 7949 C CA . LEU B 1 507 ? 29.688 6.703 -0.509 1 88.88 507 LEU B CA 1
ATOM 7950 C C . LEU B 1 507 ? 29.641 8.086 0.128 1 88.88 507 LEU B C 1
ATOM 7952 O O . LEU B 1 507 ? 30.672 8.695 0.387 1 88.88 507 LEU B O 1
ATOM 7956 N N . GLU B 1 508 ? 28.422 8.5 0.32 1 85.38 508 GLU B N 1
ATOM 7957 C CA . GLU B 1 508 ? 28.281 9.781 1.014 1 85.38 508 GLU B CA 1
ATOM 7958 C C . GLU B 1 508 ? 28.812 9.688 2.443 1 85.38 508 GLU B C 1
ATOM 7960 O O . GLU B 1 508 ? 29.453 10.617 2.93 1 85.38 508 GLU B O 1
ATOM 7965 N N . VAL B 1 509 ? 28.5 8.633 3.049 1 86.94 509 VAL B N 1
ATOM 7966 C CA . VAL B 1 509 ? 29.016 8.414 4.398 1 86.94 509 VAL B CA 1
ATOM 7967 C C . VAL B 1 509 ? 30.547 8.328 4.363 1 86.94 509 VAL B C 1
ATOM 7969 O O . VAL B 1 509 ? 31.219 8.852 5.25 1 86.94 509 VAL B O 1
ATOM 7972 N N . TYR B 1 510 ? 31.094 7.711 3.377 1 88.69 510 TYR B N 1
ATOM 7973 C CA . TYR B 1 510 ? 32.531 7.582 3.199 1 88.69 510 TYR B CA 1
ATOM 7974 C C . TYR B 1 510 ? 33.188 8.945 3.02 1 88.69 510 TYR B C 1
ATOM 7976 O O . TYR B 1 510 ? 34.219 9.242 3.637 1 88.69 510 TYR B O 1
ATOM 7984 N N . VAL B 1 511 ? 32.562 9.82 2.305 1 85.44 511 VAL B N 1
ATOM 7985 C CA . VAL B 1 511 ? 33.094 11.141 1.994 1 85.44 511 VAL B CA 1
ATOM 7986 C C . VAL B 1 511 ? 32.969 12.055 3.205 1 85.44 511 VAL B C 1
ATOM 7988 O O . VAL B 1 511 ? 33.844 12.867 3.48 1 85.44 511 VAL B O 1
ATOM 7991 N N . SER B 1 512 ? 31.891 11.891 3.801 1 80.5 512 SER B N 1
ATOM 7992 C CA . SER B 1 512 ? 31.641 12.758 4.945 1 80.5 512 SER B CA 1
ATOM 7993 C C . SER B 1 512 ? 32.5 12.352 6.148 1 80.5 512 SER B C 1
ATOM 7995 O O . SER B 1 512 ? 32.688 13.148 7.062 1 80.5 512 SER B O 1
ATOM 7997 N N . SER B 1 513 ? 32.875 11.148 6.152 1 79.81 513 SER B N 1
ATOM 7998 C CA . SER B 1 513 ? 33.688 10.672 7.262 1 79.81 513 SER B CA 1
ATOM 7999 C C . SER B 1 513 ? 35.156 11.07 7.078 1 79.81 513 SER B C 1
ATOM 8001 O O . SER B 1 513 ? 35.875 11.211 8.055 1 79.81 513 SER B O 1
#